Protein 7BIF (pdb70)

B-factor: mean 13.3, std 7.17, range [4.65, 50.12]

Sequence (1144 aa):
DKTVKLWNRNGQLLQTLTGHSSSVTGVVAFSPDGQTIASASDDKTVKLWNNRNGQLLQTLTGHSSSVTGVAFSPDGQTIASASDDKTVKLWNRNGQLLQTLTGHSSSVTGVAFSPDGQTIASASDDKKTVKLWNRNGQLLQTLTTGHSSSVTGVAFSPDGQTIASASDDKTVKLWNRNGQLLQTLTGHSSSVTGVAFSPDGQTIASASDDKKTVKLWNRNGQLLQTLTTGHSSSSVTGVAFSPDGQTIASASDDKTVKLWNRNGQLLQTLTGHSSSVTGVAFSPDGQTIASASDKTVKLWNRNGQLLQQTLTTGHSSSSVTGVAFSPDGQTIASASDDKTVKLWNRNGQQLLQTLTTGHSSSSVTGVAFSPDGQTIASASDDKTVKLWNRNGQLLQTLTGHSSSVTGVAFSPDGQTIASASDDKTVKLWNRNGQLLQTLTGHSSSVTGVAFSPDGQTIASASDDKTVKLWNNRNGQLLQQTLTGHSSSVTGVAFSPDGQTIASASDDKTVKLWNRNGQLLQTLTGHSSSVTGVAFSPDGQTIASASDDKTVKLWNRNGQLLQTLTGHSSSVTGVAFSSPDGQTIASASDKTVKLWNRNGQLLQQTLTGHSSSVTGVVAFSPDGQTIASASDDKTVKLWNRNGQLLQTLTTGHSSSVTGVAFSPDGQTIASASDDKTVKLWNRNGQLLQTLTGHSSSVTGVAFSPDGQTIASASDDKTVKLWNRNGQLLQTLTTGHSSSVTGVAFSPDGQTIASASDDKTVKLWNRNGQLLQTLTGHSSSVTGVAFSPDGQTIASASDDKTVKLWNRNGQLLQTLTTGHSSSVTGVAFSPDGQTIASASDDKTVKLWNRNGQLLQTLTTGHSSSVTGVAFSPDGQTIASASDKTVKLWNRNGQLLQTLTGHSSSVTGVAFSPDGQTIASASDDKTVKLWNRNNGQLLQTLTGHSSSSVTGVAFSPDGQTIASASDDKTVKLWNRNGQLLQTLTGHSSSSVTGVAFSPDGQTIASASDDKTVKLWNRNNGQLLQTLTGHSSSVTGVAFSPDGQTIASASDDKTVKLWNRNGQLLQTLTGHSSSVTGVAFSPDGQTIASASDDKTVKLWNRNGQLLQTLTGHSSSVTGVAFFSPDGQTIASASDDKTVKLWNRNGQLLQTLTGHSSSVTGVVAFSPDGQTIASAS

Foldseek 3Di:
DQWKWKAFPQQHTQEIAHDGPAFWQEKEAQQVLFWMWIWFQSQWIWIAGPNRYTDDIQHDGPGGWQYWYAFNVRQWIWIFFQSQWIWIAGPVSHTDDTQHDGPGGWHEKDAFNVRAWIWIWFQSQWIWIAGPNNDTDDIAHDGPGGWHEKEAALVRAWIWIFFQSQWIWIAGPNNHTDAIQHDGPGGWQEWEAQNVRAWIWIFFQSQWIWIAGPNNHTDDIQHDGPGGWQYKYAFNVRQWIWIFFQSQWIWIAGPVNHTDDINHDGPGGWHYKYARNVRGMIMITD/DQWKWKAWPLQHTDDIAHDGPAFWQEWEAFQVLFWIWIFFQSQWIWIAGPRNHTDDIAHDGPGGWQEKEYALVRFWIWIFFQSQWIWIAGPRNHTDDIAHDGPGGWHYKYYANVRFWIWIFFQSQWIWIAGPNRHTQEIAHDGPGGWHEKEAANVRQWIWIFFQSQWIWIAGPNRGTQDIQHDGPGGWQYKYAANVRAWIWIWFQSQWIWIAGSNNDTDDIQHDGPGGWQEKEAFNVRQWIWIFFQSQWIWIAGPVNDTNDINHDGPGGWHYKYYGNVRTMIMITD/DQWKWKAWLQFHTDDIAHDGPAFWFEWEAFLVRQWIWIFFQSQWIWIAGPVRHTQDIQHDGPGGWHYKEAFLVQFWIWIFFQSQWIWIAGPNNHTDDIQHDGPGGWQEKYYANVRFWIWIFFQSQWIWIAGPVNHTQDIQHDGPGGWQEWEAANVRQWIWIFFQSQWIWIAGSVNDTDDIQHDGPGGWHYKYAFLVRQWIWIWFQSQWIWIAGPNNHTQDIAHDGPGGWHYWDAQNVRQWIWIFFQSQWIWIAGPNRHTNDIHHDGPGGWNYWYARNVRTMIMITD/DQWKWKAFLQQHTDDIQHDGPAFWFEKEAALVLFWIWIWFQSQWIWIAGPVNHTDDIAHDGPGGWHYKYYANVQFWIWIFFQSQWIWIAGPNRHTQDIAHDGPGGWQEKEAANRRQWMWIFFQSQWIWIAGPNRHTQEIAHDGPGGWQEKYAFNVRQWIWIFFQSQWIWIAGSHNDTQDTQHDGPGGWHYKEAFNVRQWIWIFFQSQWIWIAGPNNHTDDIAHDGPGGWHYKYYFNVRFWIWIWFQSQWIWIAGPNRDTSDIRHDGPGGWNYWYARNVRGMIMITD

Solvent-accessible surface area: 36957 Å² total; per-residue (Å²): 38,92,19,0,22,2,2,39,106,115,22,108,65,82,62,52,1,82,39,7,86,37,46,0,30,9,15,15,22,0,58,96,12,81,10,0,0,0,0,0,54,18,93,14,0,21,2,2,17,56,29,7,33,71,80,56,48,2,35,14,9,75,38,21,0,30,9,14,15,21,4,62,100,1,101,11,0,0,0,0,0,53,20,95,18,1,23,1,0,23,67,74,2,9,12,56,56,49,1,93,42,12,88,42,19,0,30,8,16,15,20,1,60,96,8,96,9,0,0,0,0,0,58,21,97,17,0,21,4,1,34,102,110,17,108,78,97,58,40,1,91,44,10,90,40,22,0,31,10,15,15,19,0,58,95,5,107,10,0,0,0,0,0,55,20,93,17,1,22,4,1,40,76,122,17,45,81,96,60,36,1,105,41,9,89,38,21,0,29,9,15,14,19,0,58,100,4,106,12,0,0,0,0,0,55,27,99,18,1,22,3,1,42,73,88,11,100,81,96,55,53,5,95,49,10,89,38,22,0,29,9,14,16,20,5,63,88,3,106,9,0,0,0,0,0,54,19,92,18,1,22,2,6,34,67,112,21,99,88,79,57,49,1,104,38,10,90,50,36,0,39,9,17,14,21,6,57,101,6,80,29,0,0,0,0,2,28,47,18,0,21,4,2,34,47,106,17,108,76,94,65,43,2,102,37,9,57,2,8,0,30,8,15,14,23,0,57,93,12,116,18,1,0,0,0,0,17,18,50,16,1,21,5,1,34,52,121,14,116,80,92,74,49,2,94,46,10,60,2,1,0,28,9,13,11,20,0,49,77,11,117,12,0,0,0,0,0,15,24,56,20,2,22,3,4,34,71,112,12,113,85,96,77,47,2,107,32,11,37,2,1,0,30,9,16,15,17,0,65,70,15,87,0,0,0,0,0,0,18,22,46,16,1,7,0,3,32,65,105,14,114,56,68,34,14,1,30,41,7,58,1,0,0,29,9,15,12,13,0,51,84,0,60,8,0,0,0,0,0,18,16,31,17,0,23,2,1,50,78,58,2,82,59,86,64,51,1,15,5,2,42,2,1,0,30,8,15,14,19,5,59,98,9,114,28,0,0,0,0,0,30,18,50,18,0,20,4,1,32,84,108,18,85,46,92,64,43,1,102,39,9,60,2,2,0,26,8,13,12,23,6,60,97,18,112,26,0,0,0,0,0,17,22,50,18,1,22,1,3,33,54,96,18,102,84,84,62,49,1,91,43,11,60,4,9,0,42,9,16,13,24,2,65,92,37,48,24,0,0,0,0,2,34,93,18,0,21,7,2,24,46,14,16,100,73,100,70,50,4,97,46,8,88,38,46,0,29,9,15,14,20,0,40,5,10,51,11,0,0,0,0,0,52,18,96,16,1,22,1,5,34,76,111,11,103,85,84,72,52,1,94,46,10,88,39,21,0,29,9,15,15,19,0,36,25,2,53,10,0,0,0,0,0,54,22,94,18,1,22,4,3,36,50,97,14,108,82,100,66,52,2,106,39,10,89,39,21,0,30,9,15,15,18,1,62,64,11,59,14,0,0,0,0,0,54,20,95,20,1,23,4,3,36,59,103,11,110,87,98,68,33,2,92,47,10,89,38,22,0,29,9,15,14,16,4,34,35,1,53,15,0,0,0,0,0,55,24,102,18,2,23,2,2,30,128,113,23,106,82,80,62,47,1,93,42,11,91,39,22,0,30,9,15,15,21,6,49,41,7,28,27,0,0,0,0,0,56,22,95,15,1,20,1,2,43,75,125,18,47,82,84,63,52,1,93,42,9,88,35,22,0,30,10,16,15,22,9,56,116,23,20,16,0,0,0,0,0,53,20,93,15,0,22,4,2,19,45,94,20,106,64,23,41,55,2,103,34,9,90,52,36,0,38,10,15,14,24,0,59,89,11,68,14,0,0,0,0,2,18,48,17,1,20,2,1,37,54,108,17,107,76,94,51,56,2,84,40,9,59,1,11,0,28,9,13,12,20,0,51,78,10,119,13,0,0,0,0,0,15,19,48,17,1,22,4,4,43,74,99,13,92,83,101,79,41,3,60,12,8,54,2,1,0,30,10,15,16,17,0,65,80,15,92,2,0,0,0,0,0,16,19,44,9,0,2,1,0,30,63,115,5,105,28,76,60,12,1,58,45,10,58,1,1,0,30,9,16,13,14,0,52,87,0,75,9,0,0,0,0,0,16,20,50,20,1,22,3,2,33,80,118,20,108,75,78,60,42,1,105,38,9,58,1,2,0,28,8,14,13,18,3,56,105,6,112,13,0,0,0,0,0,15,17,50,15,1,21,2,0,33,82,118,21,109,80,66,64,52,0,98,42,9,62,1,1,0,29,8,14,13,20,3,62,100,5,104,14,0,0,0,0,0,31,22,52,18,0,22,1,2,43,51,119,19,48,84,85,64,50,1,93,41,11,60,2,5,0,31,8,16,12,21,2,65,78,17,85,14,0,0,0,0,0,16,18,48,18,0,19,3,2,30,92,94,21,101,80,84,59,45,1,92,45,9,58,3,12,0,40,9,15,14,20,0,60,96,6,107,16,0,0,0,0,2

Organism: Nostoc punctiforme (strain ATCC 29133 / PCC 73102) (NCBI:txid63737)

InterPro domains:
  IPR001680 WD40 repeat [PF00400] (623-657)
  IPR001680 WD40 repeat [PF00400] (660-698)
  IPR001680 WD40 repeat [PF00400] (701-739)
  IPR001680 WD40 repeat [PF00400] (865-903)
  IPR001680 WD40 repeat [PF00400] (906-944)
  IPR001680 WD40 repeat [PF00400] (947-985)
  IPR001680 WD40 repeat [PF00400] (988-1026)
  IPR001680 WD40 repeat [PF00400] (1029-1067)
  IPR001680 WD40 repeat [PF00400] (1070-1108)
  IPR001680 WD40 repeat [PF00400] (1111-1149)
  IPR001680 WD40 repeat [PF00400] (1152-1190)
  IPR001680 WD40 repeat [PS50082] (625-657)
  IPR001680 WD40 repeat [PS50082] (666-698)
  IPR001680 WD40 repeat [PS50082] (707-739)
  IPR001680 WD40 repeat [PS50082] (748-780)
  IPR001680 WD40 repeat [PS50082] (789-821)
  IPR001680 WD40 repeat [PS50082] (830-862)
  IPR001680 WD40 repeat [PS50082] (871-903)
  IPR001680 WD40 repeat [PS50082] (912-944)
  IPR001680 WD40 repeat [PS50082] (953-985)

Nearest PDB structures (foldseek):
  6r60-assembly2_C  TM=9.470E-01  e=3.849E-29  Nostoc punctiforme
  2ce9-assembly2_C  TM=8.551E-01  e=4.750E-18  Homo sapiens
  2ce9-assembly2_D  TM=9.213E-01  e=2.850E-16  Homo sapiens
  5mwj-assembly1_A  TM=8.885E-01  e=7.928E-17  Homo sapiens
  8j07-assembly1_i4  TM=8.538E-01  e=8.340E-18  Homo sapiens

Secondary structure (DSSP, 8-state):
--EEEEEETTS-EEEEEE--SS-EEEEEE-TTSSEEEEEETTS-EEEEETTS-EEEEE---SS-EEEEEE-TTSSEEEEEETTS-EEEEETTS-EEEEE---SS-EEEEEE-TTSS-EEEEETTSEEEEE-TT--EEEEEE--SS-EEEEEE-TTSS-EEEEETTSEEEEE-TTS-EEEEEE--SS-EEEEEE-TTSS-EEEEETTS-EEEE-TTS-EEEEE---SS-EEEEEE-TTSSEEEEEETTSEEEEEETTS-EEEEEE--SS---EEEE-TTSSEEEEE-/--EEEEEETTS-EEEEEE--SS-EEEEEE-TTS-EEEEEETTS-EEEEETT--EEEEE---SS-EEEEEE-TTS-EEEEEETTSEEEEEETTS-EEEEEE--SS-EEEEEE-TTSSEEEEEETTSEEEEEETTS-EEEEEE--SS-EEEEEE-TTSSEEEEEETTSEEEEEETTS-EEEEEE--SS-EEEEEE-TTSS-EEEEETTSEEEEE-TT--EEEEEE--SS-EEEEEE-TTSSEEEEEETTS-EEEEETT--EEEEE---SS---EEEE-TTSSEEEEE-/---EEEEETTS-EEEEE---SS-EEEEEE-TTSS-EEEEETTSEEEEE-TT--EEEEEE--SS-EEEEEE-TTSSEEEEEETTS-EEEEETT--EEEEE---SS-EEEEEE-TTSSEEEEEETTSEEEEEETTS-EEEEEE--SS-EEEEEE-TTSS-EEEEETTSEEEEE-TTS-EEEEEE--SS-EEEEEE-TTSS-EEEEETTSEEEEE-TT--EEEEEE--SS-EEEEEE-TTSSEEEEEETTS-EEEEETTS-EEEEE---SS---EEEE-TTSSEEEEE-/---EEEE-TTS-EEEEE---SS-EEEEEE-TTS-EEEEEETTS-EEEEETT--EEEEE---SS-EEEEEE-TTSSEEEEEETTS-EEEEETT--EEEEE---SS-EEEEEE-TTSSEEEEEETTSEEEEEETTS-EEEEEE--SS-EEEEEE-TTSS-EEEEETTSEEEEE-TT--EEEEEE--SS-EEEEEE-TTSSEEEEEETTSEEEEEETTS-EEEEEE--SS-EEEEEE-TTSSEEEEEETTS-EEEEETTS-EEEEE---SS---EEEE-TTSS-EEEE-

Radius of gyration: 30.75 Å; Cα contacts (8 Å, |Δi|>4): 4287; chains: 4; bounding box: 76×76×88 Å

Structure (mmCIF, N/CA/C/O backbone):
data_7BIF
#
_entry.id   7BIF
#
_cell.length_a   63.853
_cell.length_b   72.886
_cell.length_c   93.545
_cell.angle_alpha   90.000
_cell.angle_beta   96.002
_cell.angle_gamma   90.000
#
_symmetry.space_group_name_H-M   'P 1 21 1'
#
loop_
_entity.id
_entity.type
_entity.pdbx_description
1 polymer v22WRAP-T
2 water water
#
loop_
_atom_site.group_PDB
_atom_site.id
_atom_site.type_symbol
_atom_site.label_atom_id
_atom_site.label_alt_id
_atom_site.label_comp_id
_atom_site.label_asym_id
_atom_site.label_entity_id
_atom_site.label_seq_id
_atom_site.pdbx_PDB_ins_code
_atom_site.Cartn_x
_atom_site.Cartn_y
_atom_site.Cartn_z
_atom_site.occupancy
_atom_site.B_iso_or_equiv
_atom_site.auth_seq_id
_atom_site.auth_comp_id
_atom_site.auth_asym_id
_atom_site.auth_atom_id
_atom_site.pdbx_PDB_model_num
ATOM 1 N N . ASP A 1 2 ? 76.33563 -18.79866 -0.32921 1.000 9.77098 0 ASP A N 1
ATOM 2 C CA . ASP A 1 2 ? 76.61373 -19.46879 -1.62094 1.000 10.58458 0 ASP A CA 1
ATOM 3 C C . ASP A 1 2 ? 77.23900 -18.49894 -2.64737 1.000 8.78817 0 ASP A C 1
ATOM 4 O O . ASP A 1 2 ? 77.51470 -18.85401 -3.80024 1.000 11.37691 0 ASP A O 1
ATOM 9 N N . LYS A 1 3 ? 77.46579 -17.28286 -2.17393 1.000 10.48372 1 LYS A N 1
ATOM 10 C CA . LYS A 1 3 ? 78.17380 -16.21782 -2.84434 1.000 9.77975 1 LYS A CA 1
ATOM 11 C C . LYS A 1 3 ? 77.28104 -15.51111 -3.84428 1.000 8.81532 1 LYS A C 1
ATOM 12 O O . LYS A 1 3 ? 77.79634 -14.72112 -4.62620 1.000 9.41090 1 LYS A O 1
ATOM 18 N N . THR A 1 4 ? 75.97157 -15.76223 -3.84766 1.000 7.47833 2 THR A N 1
ATOM 19 C CA . THR A 1 4 ? 75.08246 -15.07793 -4.78092 1.000 9.72131 2 THR A CA 1
ATOM 20 C C . THR A 1 4 ? 74.07689 -14.19532 -4.05889 1.000 7.92235 2 THR A C 1
ATOM 21 O O . THR A 1 4 ? 73.81090 -14.35261 -2.86102 1.000 7.76050 2 THR A O 1
ATOM 25 N N . VAL A 1 5 ? 73.54881 -13.23477 -4.81268 1.000 7.46911 3 VAL A N 1
ATOM 26 C CA . VAL A 1 5 ? 72.29463 -12.56949 -4.49613 1.000 7.16735 3 VAL A CA 1
ATOM 27 C C . VAL A 1 5 ? 71.25971 -13.11829 -5.46059 1.000 7.18358 3 VAL A C 1
ATOM 28 O O . VAL A 1 5 ? 71.54814 -13.30866 -6.64959 1.000 8.93388 3 VAL A O 1
ATOM 32 N N . LYS A 1 6 ? 70.07830 -13.41632 -4.95429 1.000 6.44815 4 LYS A N 1
ATOM 33 C CA . LYS A 1 6 ? 68.97408 -13.80611 -5.82048 1.000 6.19654 4 LYS A CA 1
ATOM 34 C C . LYS A 1 6 ? 67.84552 -12.78524 -5.73042 1.000 7.22751 4 LYS A C 1
ATOM 35 O O . LYS A 1 6 ? 67.61458 -12.18208 -4.67548 1.000 8.68233 4 LYS A O 1
ATOM 41 N N . LEU A 1 7 ? 67.19083 -12.55593 -6.86564 1.000 8.79371 5 LEU A N 1
ATOM 42 C CA . LEU A 1 7 ? 66.04991 -11.65554 -6.98106 1.000 7.60726 5 LEU A CA 1
ATOM 43 C C . LEU A 1 7 ? 64.82042 -12.49454 -7.29814 1.000 8.89215 5 LEU A C 1
ATOM 44 O O . LEU A 1 7 ? 64.87445 -13.36826 -8.17552 1.000 9.18730 5 LEU A O 1
ATOM 49 N N . TRP A 1 8 ? 63.72404 -12.23012 -6.58897 1.000 7.89983 6 TRP A N 1
ATOM 50 C CA . TRP A 1 8 ? 62.53567 -13.06897 -6.64406 1.000 8.14655 6 TRP A CA 1
ATOM 51 C C . TRP A 1 8 ? 61.29748 -12.19624 -6.74105 1.000 9.68105 6 TRP A C 1
ATOM 52 O O . TRP A 1 8 ? 61.29877 -11.03657 -6.33205 1.000 10.69453 6 TRP A O 1
ATOM 63 N N . ASN A 1 9 ? 60.21999 -12.77714 -7.25745 1.000 10.66423 7 ASN A N 1
ATOM 64 C CA . ASN A 1 9 ? 58.93114 -12.10729 -7.13410 1.000 13.01474 7 ASN A CA 1
ATOM 65 C C . ASN A 1 9 ? 58.18335 -12.61657 -5.90437 1.000 14.32910 7 ASN A C 1
ATOM 66 O O . ASN A 1 9 ? 58.57103 -13.59874 -5.27014 1.000 11.63343 7 ASN A O 1
ATOM 71 N N . ARG A 1 10 ? 57.08367 -11.93543 -5.57747 1.000 14.85753 8 ARG A N 1
ATOM 72 C CA . ARG A 1 10 ? 56.30802 -12.24879 -4.38208 1.000 16.23567 8 ARG A CA 1
ATOM 73 C C . ARG A 1 10 ? 55.62653 -13.60691 -4.44831 1.000 18.49100 8 ARG A C 1
ATOM 74 O O . ARG A 1 10 ? 55.16860 -14.09085 -3.40924 1.000 17.03032 8 ARG A O 1
ATOM 82 N N . ASN A 1 11 ? 55.53424 -14.22110 -5.62567 1.000 17.42328 9 ASN A N 1
ATOM 83 C CA . ASN A 1 11 ? 54.96232 -15.55492 -5.77606 1.000 20.64899 9 ASN A CA 1
ATOM 84 C C . ASN A 1 11 ? 55.97091 -16.67210 -5.56387 1.000 26.72626 9 ASN A C 1
ATOM 85 O O . ASN A 1 11 ? 55.59633 -17.84637 -5.64332 1.000 28.99559 9 ASN A O 1
ATOM 90 N N . GLY A 1 12 ? 57.23283 -16.35042 -5.30689 1.000 17.31779 10 GLY A N 1
ATOM 91 C CA . GLY A 1 12 ? 58.23839 -17.36835 -5.10648 1.000 20.23115 10 GLY A CA 1
ATOM 92 C C . GLY A 1 12 ? 59.09322 -17.66607 -6.31293 1.000 13.95007 10 GLY A C 1
ATOM 93 O O . GLY A 1 12 ? 59.98380 -18.52100 -6.22784 1.000 14.07977 10 GLY A O 1
ATOM 94 N N . GLN A 1 13 ? 58.86705 -16.97586 -7.42391 1.000 16.01074 11 GLN A N 1
ATOM 95 C CA . GLN A 1 13 ? 59.60513 -17.24557 -8.64562 1.000 14.52188 11 GLN A CA 1
ATOM 96 C C . GLN A 1 13 ? 60.93967 -16.52045 -8.63383 1.000 13.26749 11 GLN A C 1
ATOM 97 O O . GLN A 1 13 ? 61.00136 -15.30270 -8.42088 1.000 13.86153 11 GLN A O 1
ATOM 103 N N . LEU A 1 14 ? 61.99695 -17.26459 -8.89280 1.000 11.78785 12 LEU A N 1
ATOM 104 C CA . LEU A 1 14 ? 63.32114 -16.68792 -9.03595 1.000 13.25576 12 LEU A CA 1
ATOM 105 C C . LEU A 1 14 ? 63.40560 -15.93040 -10.35383 1.000 12.85740 12 LEU A C 1
ATOM 106 O O . LEU A 1 14 ? 63.05498 -16.45836 -11.41509 1.000 15.41441 12 LEU A O 1
ATOM 111 N N . LEU A 1 15 ? 63.87898 -14.69453 -10.28645 1.000 9.93419 13 LEU A N 1
ATOM 112 C CA . LEU A 1 15 ? 64.02607 -13.83269 -11.45572 1.000 11.01179 13 LEU A CA 1
ATOM 113 C C . LEU A 1 15 ? 65.46263 -13.73146 -11.93401 1.000 13.03584 13 LEU A C 1
ATOM 114 O O . LEU A 1 15 ? 65.71124 -13.75547 -13.14410 1.000 13.05514 13 LEU A O 1
ATOM 119 N N . GLN A 1 16 ? 66.42191 -13.59029 -11.02028 1.000 10.18982 14 GLN A N 1
ATOM 120 C CA . GLN A 1 16 ? 67.81670 -13.42851 -11.40054 1.000 8.76598 14 GLN A CA 1
ATOM 121 C C . GLN A 1 16 ? 68.70522 -13.98187 -10.29613 1.000 10.77405 14 GLN A C 1
ATOM 122 O O . GLN A 1 16 ? 68.33747 -13.97711 -9.11798 1.000 11.13503 14 GLN A O 1
ATOM 128 N N . THR A 1 17 ? 69.89600 -14.42669 -10.68654 1.000 9.48998 15 THR A N 1
ATOM 129 C CA . THR A 1 17 ? 70.96036 -14.78352 -9.75461 1.000 8.83685 15 THR A CA 1
ATOM 130 C C . THR A 1 17 ? 72.15775 -13.90995 -10.09300 1.000 11.25995 15 THR A C 1
ATOM 131 O O . THR A 1 17 ? 72.60529 -13.89583 -11.24698 1.000 13.70892 15 THR A O 1
ATOM 135 N N . LEU A 1 18 ? 72.66235 -13.17668 -9.10063 1.000 9.03990 16 LEU A N 1
ATOM 136 C CA . LEU A 1 18 ? 73.76021 -12.22804 -9.27288 1.000 8.26579 16 LEU A CA 1
ATOM 137 C C . LEU A 1 18 ? 75.02217 -12.93020 -8.80755 1.000 9.95996 16 LEU A C 1
ATOM 138 O O . LEU A 1 18 ? 75.18393 -13.18990 -7.60537 1.000 9.73730 16 LEU A O 1
ATOM 143 N N . THR A 1 19 ? 75.90965 -13.23217 -9.75355 1.000 9.45031 17 THR A N 1
ATOM 144 C CA . THR A 1 19 ? 77.10977 -14.01064 -9.49563 1.000 9.59306 17 THR A CA 1
ATOM 145 C C . THR A 1 19 ? 78.34178 -13.14848 -9.72022 1.000 8.77098 17 THR A C 1
ATOM 146 O O . THR A 1 19 ? 78.41330 -12.39131 -10.69227 1.000 12.38408 17 THR A O 1
ATOM 150 N N . GLY A 1 20 ? 79.29886 -13.25518 -8.80931 1.000 9.45200 18 GLY A N 1
ATOM 151 C CA . GLY A 1 20 ? 80.53615 -12.50653 -8.94487 1.000 9.97312 18 GLY A CA 1
ATOM 152 C C . GLY A 1 20 ? 81.31397 -12.31380 -7.65439 1.000 9.50454 18 GLY A C 1
ATOM 153 O O . GLY A 1 20 ? 82.54206 -12.20786 -7.69254 1.000 10.81409 18 GLY A O 1
ATOM 154 N N . HIS A 1 21 ? 80.63664 -12.24840 -6.50674 1.000 8.06714 19 HIS A N 1
ATOM 155 C CA . HIS A 1 21 ? 81.35755 -12.21482 -5.24056 1.000 9.38960 19 HIS A CA 1
ATOM 156 C C . HIS A 1 21 ? 82.20451 -13.47845 -5.09378 1.000 8.48414 19 HIS A C 1
ATOM 157 O O . HIS A 1 21 ? 81.82885 -14.56756 -5.54664 1.000 10.43328 19 HIS A O 1
ATOM 164 N N . SER A 1 22 ? 83.35942 -13.32890 -4.45471 1.000 9.39009 20 SER A N 1
ATOM 165 C CA . SER A 1 22 ? 84.26835 -14.45508 -4.27637 1.000 9.86667 20 SER A CA 1
ATOM 166 C C . SER A 1 22 ? 84.20484 -15.04374 -2.87356 1.000 13.34406 20 SER A C 1
ATOM 167 O O . SER A 1 22 ? 84.98142 -15.94346 -2.55520 1.000 13.02855 20 SER A O 1
ATOM 170 N N . SER A 1 23 ? 83.31431 -14.55051 -2.02079 1.000 9.44069 21 SER A N 1
ATOM 171 C CA . SER A 1 23 ? 83.04514 -15.17291 -0.73272 1.000 9.96622 21 SER A CA 1
ATOM 172 C C . SER A 1 23 ? 81.58625 -14.90045 -0.40176 1.000 7.77191 21 SER A C 1
ATOM 173 O O . SER A 1 23 ? 80.84340 -14.32648 -1.20959 1.000 8.81251 21 SER A O 1
ATOM 176 N N . SER A 1 24 ? 81.19461 -15.26965 0.81039 1.000 8.56714 22 SER A N 1
ATOM 177 C CA . SER A 1 24 ? 79.80911 -15.12981 1.24027 1.000 7.44070 22 SER A CA 1
ATOM 178 C C . SER A 1 24 ? 79.30491 -13.70886 1.05915 1.000 7.43713 22 SER A C 1
ATOM 179 O O . SER A 1 24 ? 80.03197 -12.73603 1.28978 1.000 7.44425 22 SER A O 1
ATOM 182 N N . VAL A 1 25 ? 78.03262 -13.59593 0.70836 1.000 7.54086 23 VAL A N 1
ATOM 183 C CA . VAL A 1 25 ? 77.34340 -12.31204 0.64926 1.000 7.55913 23 VAL A CA 1
ATOM 184 C C . VAL A 1 25 ? 76.60796 -12.15551 1.96736 1.000 7.24525 23 VAL A C 1
ATOM 185 O O . VAL A 1 25 ? 75.91636 -13.08029 2.39547 1.000 8.25192 23 VAL A O 1
ATOM 189 N N . THR A 1 26 ? 76.77634 -11.00663 2.62174 1.000 6.57834 24 THR A N 1
ATOM 190 C CA . THR A 1 26 ? 76.31989 -10.79179 3.99155 1.000 6.07054 24 THR A CA 1
ATOM 191 C C . THR A 1 26 ? 75.12970 -9.85232 4.10313 1.000 8.17878 24 THR A C 1
ATOM 192 O O . THR A 1 26 ? 74.55107 -9.73288 5.19212 1.000 8.03937 24 THR A O 1
ATOM 196 N N . GLY A 1 27 ? 74.77661 -9.15511 3.03751 1.000 7.32632 25 GLY A N 1
ATOM 197 C CA . GLY A 1 27 ? 73.71520 -8.17543 3.10732 1.000 6.79744 25 GLY A CA 1
ATOM 198 C C . GLY A 1 27 ? 73.40445 -7.65409 1.72418 1.000 7.16445 25 GLY A C 1
ATOM 199 O O . GLY A 1 27 ? 74.23094 -7.73207 0.80910 1.000 7.23350 25 GLY A O 1
ATOM 200 N N . VAL A 1 28 ? 72.20164 -7.10093 1.58735 1.000 7.44071 26 VAL A N 1
ATOM 201 C CA A VAL A 1 28 ? 71.72277 -6.60005 0.30386 0.815 7.35112 26 VAL A CA 1
ATOM 202 C CA B VAL A 1 28 ? 71.70765 -6.60886 0.30187 0.185 7.41473 26 VAL A CA 1
ATOM 203 C C . VAL A 1 28 ? 70.80255 -5.41050 0.55181 1.000 8.50082 26 VAL A C 1
ATOM 204 O O . VAL A 1 28 ? 70.13394 -5.32740 1.58386 1.000 8.91864 26 VAL A O 1
ATOM 211 N N . ALA A 1 29 ? 70.77662 -4.47511 -0.40912 1.000 7.60795 27 ALA A N 1
ATOM 212 C CA . ALA A 1 29 ? 69.88403 -3.31963 -0.33889 1.000 8.54798 27 ALA A CA 1
ATOM 213 C C . ALA A 1 29 ? 69.50911 -2.88473 -1.74798 1.000 7.89617 27 ALA A C 1
ATOM 214 O O . ALA A 1 29 ? 70.29462 -3.03744 -2.68502 1.000 8.74836 27 ALA A O 1
ATOM 216 N N . PHE A 1 30 ? 68.32621 -2.29766 -1.88692 1.000 9.92787 28 PHE A N 1
ATOM 217 C CA . PHE A 1 30 ? 67.89097 -1.73731 -3.16222 1.000 9.28660 28 PHE A CA 1
ATOM 218 C C . PHE A 1 30 ? 68.06900 -0.23132 -3.14147 1.000 8.86629 28 PHE A C 1
ATOM 219 O O . PHE A 1 30 ? 67.80712 0.41907 -2.12563 1.000 10.03011 28 PHE A O 1
ATOM 227 N N . SER A 1 31 ? 68.46806 0.32260 -4.28601 1.000 9.25436 29 SER A N 1
ATOM 228 C CA . SER A 1 31 ? 68.49252 1.76230 -4.44559 1.000 9.82718 29 SER A CA 1
ATOM 229 C C . SER A 1 31 ? 67.05612 2.29010 -4.46784 1.000 9.51538 29 SER A C 1
ATOM 230 O O . SER A 1 31 ? 66.12322 1.56047 -4.80850 1.000 8.96740 29 SER A O 1
ATOM 233 N N . PRO A 1 32 ? 66.84352 3.54901 -4.08697 1.000 12.08845 30 PRO A N 1
ATOM 234 C CA . PRO A 1 32 ? 65.46317 4.05318 -4.00418 1.000 13.39258 30 PRO A CA 1
ATOM 235 C C . PRO A 1 32 ? 64.75346 4.13832 -5.34086 1.000 9.60373 30 PRO A C 1
ATOM 236 O O . PRO A 1 32 ? 63.51504 4.10404 -5.34781 1.000 13.02366 30 PRO A O 1
ATOM 240 N N . ASP A 1 33 ? 65.47297 4.20575 -6.45633 1.000 11.29322 31 ASP A N 1
ATOM 241 C CA . ASP A 1 33 ? 64.80633 4.13059 -7.75253 1.000 12.89867 31 ASP A CA 1
ATOM 242 C C . ASP A 1 33 ? 64.54837 2.69775 -8.20231 1.000 13.07628 31 ASP A C 1
ATOM 243 O O . ASP A 1 33 ? 63.98377 2.48808 -9.28234 1.000 14.79327 31 ASP A O 1
ATOM 248 N N . GLY A 1 34 ? 64.94826 1.71019 -7.40248 1.000 10.48358 32 GLY A N 1
ATOM 249 C CA . GLY A 1 34 ? 64.67258 0.31803 -7.69009 1.000 15.52667 32 GLY A CA 1
ATOM 250 C C . GLY A 1 34 ? 65.52842 -0.32178 -8.76688 1.000 11.53284 32 GLY A C 1
ATOM 251 O O . GLY A 1 34 ? 65.35666 -1.51793 -9.03686 1.000 17.08359 32 GLY A O 1
ATOM 252 N N . GLN A 1 35 ? 66.45436 0.40991 -9.37382 1.000 13.33984 33 GLN A N 1
ATOM 253 C CA . GLN A 1 35 ? 67.17948 -0.13343 -10.51276 1.000 15.42776 33 GLN A CA 1
ATOM 254 C C . GLN A 1 35 ? 68.52503 -0.73547 -10.14691 1.000 13.08606 33 GLN A C 1
ATOM 255 O O . GLN A 1 35 ? 69.08095 -1.49508 -10.94579 1.000 14.17757 33 GLN A O 1
ATOM 261 N N . THR A 1 36 ? 69.05168 -0.43525 -8.96556 1.000 10.63460 34 THR A N 1
ATOM 262 C CA . THR A 1 36 ? 70.37152 -0.89527 -8.56332 1.000 10.40217 34 THR A CA 1
ATOM 263 C C . THR A 1 36 ? 70.26291 -1.65147 -7.24879 1.000 9.13171 34 THR A C 1
ATOM 264 O O . THR A 1 36 ? 69.47778 -1.28554 -6.36465 1.000 11.13369 34 THR A O 1
ATOM 268 N N . ILE A 1 37 ? 71.03258 -2.72413 -7.14019 1.000 11.03770 35 ILE A N 1
ATOM 269 C CA . ILE A 1 37 ? 71.11558 -3.52790 -5.93058 1.000 8.91647 35 ILE A CA 1
ATOM 270 C C . ILE A 1 37 ? 72.54937 -3.43164 -5.43483 1.000 9.30514 35 ILE A C 1
ATOM 271 O O . ILE A 1 37 ? 73.49481 -3.56219 -6.22366 1.000 10.24936 35 ILE A O 1
ATOM 276 N N . ALA A 1 38 ? 72.71943 -3.18425 -4.14444 1.000 6.87008 36 ALA A N 1
ATOM 277 C CA . ALA A 1 38 ? 74.03118 -3.24651 -3.51513 1.000 7.59143 36 ALA A CA 1
ATOM 278 C C . ALA A 1 38 ? 74.12319 -4.48508 -2.64170 1.000 6.42254 36 ALA A C 1
ATOM 279 O O . ALA A 1 38 ? 73.17061 -4.82153 -1.94009 1.000 7.45399 36 ALA A O 1
ATOM 281 N N . SER A 1 39 ? 75.27498 -5.15249 -2.69233 1.000 6.19668 37 SER A N 1
ATOM 282 C CA . SER A 1 39 ? 75.53776 -6.33529 -1.88751 1.000 6.73820 37 SER A CA 1
ATOM 283 C C . SER A 1 39 ? 76.85245 -6.15983 -1.14248 1.000 5.78949 37 SER A C 1
ATOM 284 O O . SER A 1 39 ? 77.78213 -5.53967 -1.64948 1.000 7.65263 37 SER A O 1
ATOM 287 N N . ALA A 1 40 ? 76.91063 -6.67309 0.08111 1.000 6.49635 38 ALA A N 1
ATOM 288 C CA . ALA A 1 40 ? 78.10452 -6.67472 0.91222 1.000 5.83793 38 ALA A CA 1
ATOM 289 C C . ALA A 1 40 ? 78.64138 -8.09278 0.99299 1.000 5.44239 38 ALA A C 1
ATOM 290 O O . ALA A 1 40 ? 77.86348 -9.04947 0.99333 1.000 6.71209 38 ALA A O 1
ATOM 292 N N . SER A 1 41 ? 79.96673 -8.22886 1.08557 1.000 6.34105 39 SER A N 1
ATOM 293 C CA . SER A 1 41 ? 80.54488 -9.56440 1.05303 1.000 7.31943 39 SER A CA 1
ATOM 294 C C . SER A 1 41 ? 81.77480 -9.69811 1.94081 1.000 7.79911 39 SER A C 1
ATOM 295 O O . SER A 1 41 ? 82.53362 -8.74420 2.16579 1.000 6.95016 39 SER A O 1
ATOM 298 N N . ASP A 1 42 ? 81.98026 -10.92925 2.40219 1.000 7.28818 40 ASP A N 1
ATOM 299 C CA . ASP A 1 42 ? 83.23734 -11.25898 3.05447 1.000 9.06437 40 ASP A CA 1
ATOM 300 C C . ASP A 1 42 ? 84.44156 -11.11272 2.12277 1.000 9.27578 40 ASP A C 1
ATOM 301 O O . ASP A 1 42 ? 85.57687 -11.11339 2.62340 1.000 11.95884 40 ASP A O 1
ATOM 306 N N . ASP A 1 43 ? 84.24748 -10.94677 0.80478 1.000 7.37134 41 ASP A N 1
ATOM 307 C CA . ASP A 1 43 ? 85.41436 -10.71931 -0.05153 1.000 7.69387 41 ASP A CA 1
ATOM 308 C C . ASP A 1 43 ? 85.92096 -9.28926 0.06923 1.000 8.74004 41 ASP A C 1
ATOM 309 O O . ASP A 1 43 ? 86.78927 -8.88837 -0.72677 1.000 9.41043 41 ASP A O 1
ATOM 314 N N . LYS A 1 44 ? 85.37173 -8.51443 1.00381 1.000 8.99166 42 LYS A N 1
ATOM 315 C CA . LYS A 1 44 ? 85.78943 -7.16335 1.35783 1.000 9.28853 42 LYS A CA 1
ATOM 316 C C . LYS A 1 44 ? 85.22881 -6.11975 0.41007 1.000 8.04853 42 LYS A C 1
ATOM 317 O O . LYS A 1 44 ? 85.66386 -4.96302 0.47799 1.000 9.51168 42 LYS A O 1
ATOM 323 N N . THR A 1 45 ? 84.27544 -6.47348 -0.45203 1.000 7.43137 43 THR A N 1
ATOM 324 C CA . THR A 1 45 ? 83.73065 -5.51197 -1.40906 1.000 9.23540 43 THR A CA 1
ATOM 325 C C . THR A 1 45 ? 82.24172 -5.29866 -1.19842 1.000 10.73167 43 THR A C 1
ATOM 326 O O . THR A 1 45 ? 81.53752 -6.13522 -0.63536 1.000 9.24477 43 THR A O 1
ATOM 330 N N . VAL A 1 46 ? 81.78351 -4.13593 -1.65008 1.000 8.54201 44 VAL A N 1
ATOM 331 C CA . VAL A 1 46 ? 80.39546 -3.91898 -2.02583 1.000 7.69773 44 VAL A CA 1
ATOM 332 C C . VAL A 1 46 ? 80.32924 -4.02589 -3.53981 1.000 7.95284 44 VAL A C 1
ATOM 333 O O . VAL A 1 46 ? 81.17619 -3.45846 -4.24304 1.000 8.75704 44 VAL A O 1
ATOM 337 N N . LYS A 1 47 ? 79.35586 -4.76591 -4.05374 1.000 6.60245 45 LYS A N 1
ATOM 338 C CA . LYS A 1 47 ? 79.09452 -4.76710 -5.48658 1.000 5.31007 45 LYS A CA 1
ATOM 339 C C . LYS A 1 47 ? 77.76515 -4.09190 -5.78154 1.000 8.28959 45 LYS A C 1
ATOM 340 O O . LYS A 1 47 ? 76.80247 -4.19409 -5.00831 1.000 7.86167 45 LYS A O 1
ATOM 346 N N . LEU A 1 48 ? 77.72869 -3.37330 -6.89842 1.000 7.92136 46 LEU A N 1
ATOM 347 C CA . LEU A 1 48 ? 76.51323 -2.73235 -7.37387 1.000 7.26735 46 LEU A CA 1
ATOM 348 C C . LEU A 1 48 ? 76.06479 -3.45522 -8.62988 1.000 8.55938 46 LEU A C 1
ATOM 349 O O . LEU A 1 48 ? 76.87839 -3.68376 -9.53998 1.000 9.35084 46 LEU A O 1
ATOM 354 N N . TRP A 1 49 ? 74.78484 -3.81922 -8.66883 1.000 8.47918 47 TRP A N 1
ATOM 355 C CA . TRP A 1 49 ? 74.21861 -4.61115 -9.74378 1.000 9.93556 47 TRP A CA 1
ATOM 356 C C . TRP A 1 49 ? 72.97407 -3.91797 -10.24875 1.000 10.74851 47 TRP A C 1
ATOM 357 O O . TRP A 1 49 ? 72.33137 -3.16398 -9.52355 1.000 10.02815 47 TRP A O 1
ATOM 368 N N . ASN A 1 50 ? 72.62816 -4.18221 -11.49476 1.000 12.52134 48 ASN A N 1
ATOM 369 C CA A ASN A 1 50 ? 71.34765 -3.71347 -11.99570 0.485 12.46065 48 ASN A CA 1
ATOM 370 C CA B ASN A 1 50 ? 71.37185 -3.72751 -12.05804 0.515 12.44656 48 ASN A CA 1
ATOM 371 C C . ASN A 1 50 ? 70.31161 -4.81864 -11.87065 1.000 12.30728 48 ASN A C 1
ATOM 372 O O . ASN A 1 50 ? 70.63303 -6.00096 -11.67936 1.000 16.61078 48 ASN A O 1
ATOM 381 N N . ARG A 1 51 ? 69.04194 -4.42675 -11.94697 1.000 14.90292 49 ARG A N 1
ATOM 382 C CA . ARG A 1 51 ? 68.00498 -5.42509 -11.72299 1.000 14.60421 49 ARG A CA 1
ATOM 383 C C . ARG A 1 51 ? 67.89593 -6.45373 -12.84357 1.000 16.32705 49 ARG A C 1
ATOM 384 O O . ARG A 1 51 ? 67.20180 -7.46023 -12.66567 1.000 18.91718 49 ARG A O 1
ATOM 388 N N . ASN A 1 52 ? 68.57617 -6.24988 -13.97154 1.000 11.04395 50 ASN A N 1
ATOM 389 C CA . ASN A 1 52 ? 68.55814 -7.23081 -15.05126 1.000 13.27745 50 ASN A CA 1
ATOM 390 C C . ASN A 1 52 ? 69.56007 -8.34998 -14.83195 1.000 13.50686 50 ASN A C 1
ATOM 391 O O . ASN A 1 52 ? 69.72036 -9.21059 -15.70450 1.000 16.36292 50 ASN A O 1
ATOM 396 N N . GLY A 1 53 ? 70.24191 -8.35230 -13.69457 1.000 13.70233 51 GLY A N 1
ATOM 397 C CA . GLY A 1 53 ? 71.03926 -9.47977 -13.28541 1.000 17.95546 51 GLY A CA 1
ATOM 398 C C . GLY A 1 53 ? 72.53264 -9.33233 -13.44367 1.000 14.12893 51 GLY A C 1
ATOM 399 O O . GLY A 1 53 ? 73.25229 -10.31237 -13.22337 1.000 15.16921 51 GLY A O 1
ATOM 400 N N . GLN A 1 54 ? 73.02830 -8.15271 -13.79465 1.000 11.50812 52 GLN A N 1
ATOM 401 C CA . GLN A 1 54 ? 74.42786 -7.99931 -14.16093 1.000 11.60295 52 GLN A CA 1
ATOM 402 C C . GLN A 1 54 ? 75.15945 -6.99479 -13.27499 1.000 11.71112 52 GLN A C 1
ATOM 403 O O . GLN A 1 54 ? 74.57855 -6.01371 -12.79272 1.000 11.83744 52 GLN A O 1
ATOM 409 N N . LEU A 1 55 ? 76.44846 -7.26713 -13.07016 1.000 10.45406 53 LEU A N 1
ATOM 410 C CA . LEU A 1 55 ? 77.31504 -6.42669 -12.25684 1.000 10.40826 53 LEU A CA 1
ATOM 411 C C . LEU A 1 55 ? 77.60198 -5.10121 -12.94736 1.000 12.38167 53 LEU A C 1
ATOM 412 O O . LEU A 1 55 ? 77.90928 -5.05680 -14.14289 1.000 14.48265 53 LEU A O 1
ATOM 417 N N . LEU A 1 56 ? 77.53366 -4.01592 -12.17707 1.000 11.01559 54 LEU A N 1
ATOM 418 C CA . LEU A 1 56 ? 77.88355 -2.67827 -12.64687 1.000 11.32263 54 LEU A CA 1
ATOM 419 C C . LEU A 1 56 ? 79.23997 -2.21172 -12.13679 1.000 13.92720 54 LEU A C 1
ATOM 420 O O . LEU A 1 56 ? 80.03628 -1.66359 -12.90437 1.000 16.93460 54 LEU A O 1
ATOM 425 N N . GLN A 1 57 ? 79.51944 -2.38884 -10.84691 1.000 12.45391 55 GLN A N 1
ATOM 426 C CA . GLN A 1 57 ? 80.70718 -1.82055 -10.22920 1.000 12.30853 55 GLN A CA 1
ATOM 427 C C . GLN A 1 57 ? 81.08162 -2.64327 -9.01184 1.000 10.74461 55 GLN A C 1
ATOM 428 O O . GLN A 1 57 ? 80.21050 -3.19362 -8.33629 1.000 10.27924 55 GLN A O 1
ATOM 434 N N . THR A 1 58 ? 82.37126 -2.64086 -8.68143 1.000 11.29662 56 THR A N 1
ATOM 435 C CA . THR A 1 58 ? 82.86466 -3.23932 -7.44526 1.000 9.92306 56 THR A CA 1
ATOM 436 C C . THR A 1 58 ? 83.57901 -2.17756 -6.62611 1.000 13.19579 56 THR A C 1
ATOM 437 O O . THR A 1 58 ? 84.55509 -1.57930 -7.09386 1.000 15.44621 56 THR A O 1
ATOM 441 N N . LEU A 1 59 ? 83.12057 -1.96864 -5.39543 1.000 10.04454 57 LEU A N 1
ATOM 442 C CA . LEU A 1 59 ? 83.65566 -0.92748 -4.51481 1.000 10.81893 57 LEU A CA 1
ATOM 443 C C . LEU A 1 59 ? 84.63525 -1.59243 -3.56302 1.000 10.52409 57 LEU A C 1
ATOM 444 O O . LEU A 1 59 ? 84.24103 -2.18791 -2.55111 1.000 9.96858 57 LEU A O 1
ATOM 449 N N . THR A 1 60 ? 85.91277 -1.52059 -3.90763 1.000 9.11272 58 THR A N 1
ATOM 450 C CA . THR A 1 60 ? 86.96558 -2.02873 -3.04631 1.000 9.61515 58 THR A CA 1
ATOM 451 C C . THR A 1 60 ? 87.44218 -0.93179 -2.10347 1.000 9.34064 58 THR A C 1
ATOM 452 O O . THR A 1 60 ? 87.34221 0.26209 -2.40422 1.000 9.50660 58 THR A O 1
ATOM 456 N N . GLY A 1 61 ? 87.95327 -1.34489 -0.95255 1.000 8.92757 59 GLY A N 1
ATOM 457 C CA . GLY A 1 61 ? 88.53972 -0.39947 -0.02442 1.000 10.11381 59 GLY A CA 1
ATOM 458 C C . GLY A 1 61 ? 88.54362 -0.87084 1.41203 1.000 10.05036 59 GLY A C 1
ATOM 459 O O . GLY A 1 61 ? 89.50053 -0.60499 2.14132 1.000 11.72226 59 GLY A O 1
ATOM 460 N N . HIS A 1 62 ? 87.49271 -1.56372 1.84046 1.000 7.85844 60 HIS A N 1
ATOM 461 C CA . HIS A 1 62 ? 87.51636 -2.12543 3.17969 1.000 6.96074 60 HIS A CA 1
ATOM 462 C C . HIS A 1 62 ? 88.64513 -3.14263 3.30027 1.000 7.39583 60 HIS A C 1
ATOM 463 O O . HIS A 1 62 ? 88.98012 -3.84494 2.34627 1.000 9.82230 60 HIS A O 1
ATOM 470 N N . SER A 1 63 ? 89.21869 -3.24495 4.49712 1.000 8.70152 61 SER A N 1
ATOM 471 C CA . SER A 1 63 ? 90.32628 -4.17192 4.69517 1.000 10.91836 61 SER A CA 1
ATOM 472 C C . SER A 1 63 ? 89.90797 -5.47278 5.35779 1.000 10.95754 61 SER A C 1
ATOM 473 O O . SER A 1 63 ? 90.76809 -6.31338 5.64294 1.000 12.85770 61 SER A O 1
ATOM 476 N N . SER A 1 64 ? 88.61845 -5.66927 5.60191 1.000 8.64501 62 SER A N 1
ATOM 477 C CA . SER A 1 64 ? 88.09375 -6.94726 6.06487 1.000 8.59947 62 SER A CA 1
ATOM 478 C C . SER A 1 64 ? 86.68343 -7.10339 5.51197 1.000 7.55161 62 SER A C 1
ATOM 479 O O . SER A 1 64 ? 86.19142 -6.24649 4.77184 1.000 8.91591 62 SER A O 1
ATOM 482 N N . SER A 1 65 ? 86.01928 -8.17504 5.93259 1.000 8.48511 63 SER A N 1
ATOM 483 C CA . SER A 1 65 ? 84.67335 -8.49282 5.47546 1.000 7.74259 63 SER A CA 1
ATOM 484 C C . SER A 1 65 ? 83.73534 -7.29773 5.59618 1.000 7.99309 63 SER A C 1
ATOM 485 O O . SER A 1 65 ? 83.75291 -6.56303 6.58828 1.000 7.50691 63 SER A O 1
ATOM 488 N N . VAL A 1 66 ? 82.89937 -7.11611 4.57799 1.000 6.98987 64 VAL A N 1
ATOM 489 C CA . VAL A 1 66 ? 81.82291 -6.13378 4.63017 1.000 6.81120 64 VAL A CA 1
ATOM 490 C C . VAL A 1 66 ? 80.57659 -6.86478 5.10265 1.000 7.71506 64 VAL A C 1
ATOM 491 O O . VAL A 1 66 ? 80.21847 -7.91551 4.55493 1.000 8.42950 64 VAL A O 1
ATOM 495 N N . THR A 1 67 ? 79.92300 -6.31462 6.12853 1.000 6.91884 65 THR A N 1
ATOM 496 C CA . THR A 1 67 ? 78.88029 -7.01926 6.85367 1.000 6.29659 65 THR A CA 1
ATOM 497 C C . THR A 1 67 ? 77.49949 -6.47281 6.57369 1.000 7.70820 65 THR A C 1
ATOM 498 O O . THR A 1 67 ? 76.52218 -7.08876 7.00286 1.000 8.78216 65 THR A O 1
ATOM 502 N N . GLY A 1 68 ? 77.39478 -5.32522 5.91341 1.000 6.57591 66 GLY A N 1
ATOM 503 C CA . GLY A 1 68 ? 76.09863 -4.74414 5.61383 1.000 6.83828 66 GLY A CA 1
ATOM 504 C C . GLY A 1 68 ? 76.26890 -3.55303 4.70215 1.000 6.64635 66 GLY A C 1
ATOM 505 O O . GLY A 1 68 ? 77.35960 -2.97669 4.59621 1.000 6.94523 66 GLY A O 1
ATOM 506 N N . VAL A 1 69 ? 75.16657 -3.17901 4.05294 1.000 7.10808 67 VAL A N 1
ATOM 507 C CA . VAL A 1 69 ? 75.18319 -2.06904 3.10372 1.000 7.01582 67 VAL A CA 1
ATOM 508 C C . VAL A 1 69 ? 73.80853 -1.41651 3.11228 1.000 7.81002 67 VAL A C 1
ATOM 509 O O . VAL A 1 69 ? 72.79652 -2.07651 3.36882 1.000 9.62491 67 VAL A O 1
ATOM 513 N N . ALA A 1 70 ? 73.78005 -0.10574 2.85171 1.000 8.07503 68 ALA A N 1
ATOM 514 C CA . ALA A 1 70 ? 72.52526 0.64287 2.80919 1.000 8.80489 68 ALA A CA 1
ATOM 515 C C . ALA A 1 70 ? 72.66786 1.78972 1.82515 1.000 8.93650 68 ALA A C 1
ATOM 516 O O . ALA A 1 70 ? 73.76722 2.29562 1.60785 1.000 8.91940 68 ALA A O 1
ATOM 518 N N . PHE A 1 71 ? 71.53858 2.20447 1.24499 1.000 9.08758 69 PHE A N 1
ATOM 519 C CA . PHE A 1 71 ? 71.47694 3.38265 0.38608 1.000 7.63437 69 PHE A CA 1
ATOM 520 C C . PHE A 1 71 ? 70.83682 4.52170 1.16513 1.000 8.16914 69 PHE A C 1
ATOM 521 O O . PHE A 1 71 ? 69.91080 4.30877 1.95547 1.000 10.85584 69 PHE A O 1
ATOM 529 N N . SER A 1 72 ? 71.31136 5.73747 0.92100 1.000 8.67441 70 SER A N 1
ATOM 530 C CA . SER A 1 72 ? 70.63548 6.90974 1.44132 1.000 9.83656 70 SER A CA 1
ATOM 531 C C . SER A 1 72 ? 69.27178 7.05790 0.76223 1.000 6.80233 70 SER A C 1
ATOM 532 O O . SER A 1 72 ? 69.05189 6.53794 -0.33687 1.000 7.72511 70 SER A O 1
ATOM 535 N N . PRO A 1 73 ? 68.34196 7.77303 1.39671 1.000 7.60013 71 PRO A N 1
ATOM 536 C CA . PRO A 1 73 ? 67.03086 7.98805 0.76647 1.000 8.31699 71 PRO A CA 1
ATOM 537 C C . PRO A 1 73 ? 67.11340 8.63337 -0.60276 1.000 8.81261 71 PRO A C 1
ATOM 538 O O . PRO A 1 73 ? 66.28761 8.31711 -1.47649 1.000 8.92234 71 PRO A O 1
ATOM 542 N N . ASP A 1 74 ? 68.09242 9.50932 -0.83375 1.000 8.69122 72 ASP A N 1
ATOM 543 C CA . ASP A 1 74 ? 68.21335 10.14491 -2.13989 1.000 8.69758 72 ASP A CA 1
ATOM 544 C C . ASP A 1 74 ? 68.98956 9.30140 -3.13458 1.000 9.58220 72 ASP A C 1
ATOM 545 O O . ASP A 1 74 ? 69.13731 9.70525 -4.29986 1.000 10.50602 72 ASP A O 1
ATOM 550 N N . GLY A 1 75 ? 69.48748 8.14837 -2.69377 1.000 8.20682 73 GLY A N 1
ATOM 551 C CA . GLY A 1 75 ? 70.19710 7.23010 -3.54716 1.000 9.96057 73 GLY A CA 1
ATOM 552 C C . GLY A 1 75 ? 71.62540 7.61737 -3.85519 1.000 8.11722 73 GLY A C 1
ATOM 553 O O . GLY A 1 75 ? 72.31251 6.84812 -4.53469 1.000 9.78985 73 GLY A O 1
ATOM 554 N N . GLN A 1 76 ? 72.10272 8.77126 -3.38390 1.000 7.98302 74 GLN A N 1
ATOM 555 C CA . GLN A 1 76 ? 73.38839 9.28858 -3.83495 1.000 8.43914 74 GLN A CA 1
ATOM 556 C C . GLN A 1 76 ? 74.55286 8.88229 -2.94625 1.000 8.82298 74 GLN A C 1
ATOM 557 O O . GLN A 1 76 ? 75.70602 9.11155 -3.33552 1.000 9.45658 74 GLN A O 1
ATOM 563 N N . THR A 1 77 ? 74.28829 8.27814 -1.78981 1.000 8.12162 75 THR A N 1
ATOM 564 C CA . THR A 1 77 ? 75.33037 7.79403 -0.89340 1.000 8.17864 75 THR A CA 1
ATOM 565 C C . THR A 1 77 ? 75.05764 6.33981 -0.54542 1.000 8.03045 75 THR A C 1
ATOM 566 O O . THR A 1 77 ? 73.91386 5.94943 -0.27357 1.000 9.27049 75 THR A O 1
ATOM 570 N N . ILE A 1 78 ? 76.10838 5.53545 -0.59916 1.000 7.45586 76 ILE A N 1
ATOM 571 C CA . ILE A 1 78 ? 76.07774 4.15257 -0.16994 1.000 7.52468 76 ILE A CA 1
ATOM 572 C C . ILE A 1 78 ? 76.87967 4.07451 1.11725 1.000 6.06657 76 ILE A C 1
ATOM 573 O O . ILE A 1 78 ? 77.99113 4.61375 1.19150 1.000 7.90234 76 ILE A O 1
ATOM 578 N N . ALA A 1 79 ? 76.33029 3.40341 2.12900 1.000 6.48506 77 ALA A N 1
ATOM 579 C CA . ALA A 1 79 ? 77.06195 3.15505 3.36318 1.000 5.65733 77 ALA A CA 1
ATOM 580 C C . ALA A 1 79 ? 77.34328 1.66885 3.51825 1.000 7.31099 77 ALA A C 1
ATOM 581 O O . ALA A 1 79 ? 76.46710 0.83293 3.27875 1.000 6.78235 77 ALA A O 1
ATOM 583 N N . SER A 1 80 ? 78.57524 1.34673 3.91271 1.000 6.92520 78 SER A N 1
ATOM 584 C CA . SER A 1 80 ? 78.96883 -0.04139 4.12328 1.000 6.64905 78 SER A CA 1
ATOM 585 C C . SER A 1 80 ? 79.59549 -0.19730 5.50184 1.000 6.43572 78 SER A C 1
ATOM 586 O O . SER A 1 80 ? 80.33969 0.67669 5.95650 1.000 7.39556 78 SER A O 1
ATOM 589 N N . ALA A 1 81 ? 79.30583 -1.32874 6.14475 1.000 6.23470 79 ALA A N 1
ATOM 590 C CA . ALA A 1 81 ? 79.84414 -1.67858 7.45265 1.000 7.00214 79 ALA A CA 1
ATOM 591 C C . ALA A 1 81 ? 80.87868 -2.78433 7.29713 1.000 6.75011 79 ALA A C 1
ATOM 592 O O . ALA A 1 81 ? 80.74518 -3.64644 6.43139 1.000 7.80021 79 ALA A O 1
ATOM 594 N N . SER A 1 82 ? 81.89639 -2.77925 8.16003 1.000 7.12149 80 SER A N 1
ATOM 595 C CA . SER A 1 82 ? 82.95731 -3.76613 7.99377 1.000 6.60197 80 SER A CA 1
ATOM 596 C C . SER A 1 82 ? 83.56762 -4.20287 9.31823 1.000 8.94584 80 SER A C 1
ATOM 597 O O . SER A 1 82 ? 83.62784 -3.44077 10.29246 1.000 8.15083 80 SER A O 1
ATOM 600 N N . ASP A 1 83 ? 84.07745 -5.44027 9.31036 1.000 8.31533 81 ASP A N 1
ATOM 601 C CA . ASP A 1 83 ? 84.92360 -5.93239 10.39911 1.000 7.95189 81 ASP A CA 1
ATOM 602 C C . ASP A 1 83 ? 86.21251 -5.12548 10.55492 1.000 7.31787 81 ASP A C 1
ATOM 603 O O . ASP A 1 83 ? 86.88835 -5.25814 11.58340 1.000 10.10702 81 ASP A O 1
ATOM 608 N N . ASP A 1 84 ? 86.57178 -4.27942 9.58478 1.000 6.61979 82 ASP A N 1
ATOM 609 C CA . ASP A 1 84 ? 87.72086 -3.39557 9.76823 1.000 8.47305 82 ASP A CA 1
ATOM 610 C C . ASP A 1 84 ? 87.45880 -2.26481 10.76927 1.000 8.17401 82 ASP A C 1
ATOM 611 O O . ASP A 1 84 ? 88.34668 -1.42665 10.97494 1.000 8.29679 82 ASP A O 1
ATOM 616 N N . LYS A 1 85 ? 86.26219 -2.23215 11.36945 1.000 8.78185 83 LYS A N 1
ATOM 617 C CA . LYS A 1 85 ? 85.86121 -1.32669 12.44774 1.000 8.07790 83 LYS A CA 1
ATOM 618 C C . LYS A 1 85 ? 85.34187 0.00132 11.92416 1.000 7.26536 83 LYS A C 1
ATOM 619 O O . LYS A 1 85 ? 85.14291 0.93122 12.70340 1.000 8.88808 83 LYS A O 1
ATOM 625 N N . THR A 1 86 ? 85.10918 0.10290 10.61772 1.000 8.38385 84 THR A N 1
ATOM 626 C CA . THR A 1 86 ? 84.65540 1.35042 10.01194 1.000 8.78801 84 THR A CA 1
ATOM 627 C C . THR A 1 86 ? 83.32068 1.18756 9.29789 1.000 7.88934 84 THR A C 1
ATOM 628 O O . THR A 1 86 ? 82.89588 0.08696 8.94204 1.000 7.63923 84 THR A O 1
ATOM 632 N N . VAL A 1 87 ? 82.66794 2.32640 9.09753 1.000 7.46241 85 VAL A N 1
ATOM 633 C CA . VAL A 1 87 ? 81.65667 2.49311 8.06757 1.000 7.13426 85 VAL A CA 1
ATOM 634 C C . VAL A 1 87 ? 82.28586 3.34916 6.98330 1.000 6.65340 85 VAL A C 1
ATOM 635 O O . VAL A 1 87 ? 82.97196 4.32528 7.29139 1.000 7.71859 85 VAL A O 1
ATOM 639 N N . LYS A 1 88 ? 82.07310 2.97687 5.72105 1.000 6.27843 86 LYS A N 1
ATOM 640 C CA . LYS A 1 88 ? 82.52275 3.80950 4.61309 1.000 5.77335 86 LYS A CA 1
ATOM 641 C C . LYS A 1 88 ? 81.32143 4.36100 3.86322 1.000 6.37414 86 LYS A C 1
ATOM 642 O O . LYS A 1 88 ? 80.29868 3.67860 3.71669 1.000 6.82119 86 LYS A O 1
ATOM 648 N N . LEU A 1 89 ? 81.43609 5.61593 3.43522 1.000 5.33768 87 LEU A N 1
ATOM 649 C CA . LEU A 1 89 ? 80.40683 6.25535 2.62648 1.000 6.09886 87 LEU A CA 1
ATOM 650 C C . LEU A 1 89 ? 80.97825 6.48394 1.23882 1.000 7.05538 87 LEU A C 1
ATOM 651 O O . LEU A 1 89 ? 82.09422 7.00443 1.09819 1.000 7.66480 87 LEU A O 1
ATOM 656 N N . TRP A 1 90 ? 80.20365 6.10118 0.22586 1.000 6.22273 88 TRP A N 1
ATOM 657 C CA . TRP A 1 90 ? 80.62241 6.10867 -1.16607 1.000 7.02187 88 TRP A CA 1
ATOM 658 C C . TRP A 1 90 ? 79.57791 6.84636 -1.98209 1.000 7.17319 88 TRP A C 1
ATOM 659 O O . TRP A 1 90 ? 78.38612 6.82881 -1.65324 1.000 7.71441 88 TRP A O 1
ATOM 670 N N . ASN A 1 91 ? 80.01892 7.46547 -3.08176 1.000 8.35550 89 ASN A N 1
ATOM 671 C CA . ASN A 1 91 ? 79.05376 7.98509 -4.04315 1.000 8.04492 89 ASN A CA 1
ATOM 672 C C . ASN A 1 91 ? 78.69647 6.91737 -5.08294 1.000 8.78235 89 ASN A C 1
ATOM 673 O O . ASN A 1 91 ? 79.18191 5.78263 -5.05244 1.000 9.22826 89 ASN A O 1
ATOM 678 N N . ARG A 1 92 ? 77.81145 7.27537 -6.01939 1.000 9.91379 90 ARG A N 1
ATOM 679 C CA . ARG A 1 92 ? 77.34122 6.29814 -6.99506 1.000 10.84778 90 ARG A CA 1
ATOM 680 C C . ARG A 1 92 ? 78.35214 6.01832 -8.09703 1.000 14.61783 90 ARG A C 1
ATOM 681 O O . ARG A 1 92 ? 78.13754 5.10042 -8.89330 1.000 16.04722 90 ARG A O 1
ATOM 689 N N . ASN A 1 93 ? 79.44744 6.76786 -8.14593 1.000 11.06556 91 ASN A N 1
ATOM 690 C CA . ASN A 1 93 ? 80.58860 6.39765 -8.96541 1.000 13.86646 91 ASN A CA 1
ATOM 691 C C . ASN A 1 93 ? 81.48861 5.38736 -8.27070 1.000 12.68723 91 ASN A C 1
ATOM 692 O O . ASN A 1 93 ? 82.52630 5.02299 -8.83313 1.000 13.45847 91 ASN A O 1
ATOM 697 N N . GLY A 1 94 ? 81.14545 4.94291 -7.05895 1.000 10.45036 92 GLY A N 1
ATOM 698 C CA . GLY A 1 94 ? 82.04221 4.06055 -6.34280 1.000 9.24992 92 GLY A CA 1
ATOM 699 C C . GLY A 1 94 ? 83.22956 4.75274 -5.71440 1.000 8.57202 92 GLY A C 1
ATOM 700 O O . GLY A 1 94 ? 84.16075 4.06614 -5.26776 1.000 8.88960 92 GLY A O 1
ATOM 701 N N . GLN A 1 95 ? 83.23388 6.08085 -5.68227 1.000 7.86473 93 GLN A N 1
ATOM 702 C CA . GLN A 1 95 ? 84.31172 6.82072 -5.04514 1.000 7.70812 93 GLN A CA 1
ATOM 703 C C . GLN A 1 95 ? 84.07575 6.93148 -3.54348 1.000 8.04344 93 GLN A C 1
ATOM 704 O O . GLN A 1 95 ? 82.95556 7.19947 -3.08728 1.000 7.93265 93 GLN A O 1
ATOM 710 N N . LEU A 1 96 ? 85.14430 6.73291 -2.77403 1.000 6.98976 94 LEU A N 1
ATOM 711 C CA . LEU A 1 96 ? 85.05291 6.83874 -1.32182 1.000 7.71103 94 LEU A CA 1
ATOM 712 C C . LEU A 1 96 ? 84.96827 8.29643 -0.88754 1.000 8.99187 94 LEU A C 1
ATOM 713 O O . LEU A 1 96 ? 85.82913 9.11187 -1.23951 1.000 9.85785 94 LEU A O 1
ATOM 718 N N . LEU A 1 97 ? 83.93849 8.62473 -0.11234 1.000 6.74291 95 LEU A N 1
ATOM 719 C CA . LEU A 1 97 ? 83.75401 9.96852 0.41638 1.000 7.91902 95 LEU A CA 1
ATOM 720 C C . LEU A 1 97 ? 84.21656 10.11174 1.85422 1.000 7.99293 95 LEU A C 1
ATOM 721 O O . LEU A 1 97 ? 84.82237 11.12960 2.20336 1.000 9.87349 95 LEU A O 1
ATOM 726 N N . GLN A 1 98 ? 83.92144 9.13329 2.70593 1.000 7.20497 96 GLN A N 1
ATOM 727 C CA . GLN A 1 98 ? 84.25940 9.25878 4.11552 1.000 7.64962 96 GLN A CA 1
ATOM 728 C C . GLN A 1 98 ? 84.49843 7.87991 4.69107 1.000 6.52038 96 GLN A C 1
ATOM 729 O O . GLN A 1 98 ? 83.89373 6.89249 4.25365 1.000 7.41228 96 GLN A O 1
ATOM 735 N N . THR A 1 99 ? 85.35719 7.82662 5.70880 1.000 8.81033 97 THR A N 1
ATOM 736 C CA . THR A 1 99 ? 85.50839 6.64826 6.55690 1.000 6.92269 97 THR A CA 1
ATOM 737 C C . THR A 1 99 ? 85.18931 7.06329 7.98259 1.000 9.77326 97 THR A C 1
ATOM 738 O O . THR A 1 99 ? 85.82094 7.97774 8.52324 1.000 11.43381 97 THR A O 1
ATOM 742 N N . LEU A 1 100 ? 84.19123 6.41663 8.57032 1.000 7.18672 98 LEU A N 1
ATOM 743 C CA . LEU A 1 100 ? 83.68623 6.77420 9.89390 1.000 7.12092 98 LEU A CA 1
ATOM 744 C C . LEU A 1 100 ? 84.41942 5.91190 10.89992 1.000 8.51638 98 LEU A C 1
ATOM 745 O O . LEU A 1 100 ? 84.23404 4.69292 10.92989 1.000 8.37371 98 LEU A O 1
ATOM 750 N N . THR A 1 101 ? 85.28828 6.53372 11.68418 1.000 8.64720 99 THR A N 1
ATOM 751 C CA . THR A 1 101 ? 86.11168 5.81477 12.63872 1.000 10.43397 99 THR A CA 1
ATOM 752 C C . THR A 1 101 ? 85.72430 6.19704 14.05708 1.000 7.48376 99 THR A C 1
ATOM 753 O O . THR A 1 101 ? 85.48750 7.37393 14.36011 1.000 10.45019 99 THR A O 1
ATOM 757 N N . GLY A 1 102 ? 85.66755 5.19598 14.92060 1.000 9.03056 100 GLY A N 1
ATOM 758 C CA . GLY A 1 102 ? 85.32486 5.42975 16.30757 1.000 10.15056 100 GLY A CA 1
ATOM 759 C C . GLY A 1 102 ? 84.99684 4.15438 17.03731 1.000 11.78926 100 GLY A C 1
ATOM 760 O O . GLY A 1 102 ? 85.27837 4.03826 18.23180 1.000 11.75113 100 GLY A O 1
ATOM 761 N N . HIS A 1 103 ? 84.37567 3.19545 16.35029 1.000 8.43650 101 HIS A N 1
ATOM 762 C CA . HIS A 1 103 ? 84.16354 1.88961 16.94633 1.000 8.75070 101 HIS A CA 1
ATOM 763 C C . HIS A 1 103 ? 85.50596 1.23227 17.25342 1.000 10.24903 101 HIS A C 1
ATOM 764 O O . HIS A 1 103 ? 86.51654 1.48804 16.59143 1.000 11.35065 101 HIS A O 1
ATOM 771 N N . SER A 1 104 ? 85.52276 0.40253 18.28953 1.000 11.01030 102 SER A N 1
ATOM 772 C CA . SER A 1 104 ? 86.74491 -0.28138 18.67743 1.000 11.37484 102 SER A CA 1
ATOM 773 C C . SER A 1 104 ? 86.74618 -1.74989 18.30237 1.000 13.23435 102 SER A C 1
ATOM 774 O O . SER A 1 104 ? 87.71043 -2.44754 18.62775 1.000 13.01368 102 SER A O 1
ATOM 777 N N . SER A 1 105 ? 85.69058 -2.23999 17.65369 1.000 10.87886 103 SER A N 1
ATOM 778 C CA . SER A 1 105 ? 85.69190 -3.57430 17.06565 1.000 13.05000 103 SER A CA 1
ATOM 779 C C . SER A 1 105 ? 84.78300 -3.58339 15.83973 1.000 8.83903 103 SER A C 1
ATOM 780 O O . SER A 1 105 ? 84.32605 -2.53264 15.37281 1.000 8.75780 103 SER A O 1
ATOM 783 N N . SER A 1 106 ? 84.55219 -4.78223 15.31631 1.000 9.31142 104 SER A N 1
ATOM 784 C CA . SER A 1 106 ? 83.87004 -4.95656 14.04016 1.000 9.87013 104 SER A CA 1
ATOM 785 C C . SER A 1 106 ? 82.52749 -4.24649 14.00962 1.000 7.52747 104 SER A C 1
ATOM 786 O O . SER A 1 106 ? 81.76574 -4.25254 14.98559 1.000 7.95807 104 SER A O 1
ATOM 789 N N . VAL A 1 107 ? 82.22385 -3.66656 12.85401 1.000 7.57997 105 VAL A N 1
ATOM 790 C CA . VAL A 1 107 ? 80.92319 -3.06497 12.58979 1.000 7.86856 105 VAL A CA 1
ATOM 791 C C . VAL A 1 107 ? 80.08740 -4.08299 11.82778 1.000 7.63395 105 VAL A C 1
ATOM 792 O O . VAL A 1 107 ? 80.53684 -4.62958 10.80948 1.000 8.04675 105 VAL A O 1
ATOM 796 N N . THR A 1 108 ? 78.87696 -4.35169 12.32757 1.000 7.69388 106 THR A N 1
ATOM 797 C CA . THR A 1 108 ? 78.04297 -5.45999 11.87367 1.000 7.72544 106 THR A CA 1
ATOM 798 C C . THR A 1 108 ? 76.84227 -5.03321 11.04510 1.000 9.86360 106 THR A C 1
ATOM 799 O O . THR A 1 108 ? 76.17444 -5.89109 10.46086 1.000 8.89155 106 THR A O 1
ATOM 803 N N . GLY A 1 109 ? 76.52699 -3.74599 11.01205 1.000 7.74597 107 GLY A N 1
ATOM 804 C CA . GLY A 1 109 ? 75.37535 -3.27790 10.27423 1.000 8.72537 107 GLY A CA 1
ATOM 805 C C . GLY A 1 109 ? 75.35470 -1.77362 10.23290 1.000 5.81599 107 GLY A C 1
ATOM 806 O O . GLY A 1 109 ? 76.01999 -1.10081 11.02543 1.000 8.06111 107 GLY A O 1
ATOM 807 N N . VAL A 1 110 ? 74.58037 -1.25426 9.28732 1.000 6.85519 108 VAL A N 1
ATOM 808 C CA . VAL A 1 110 ? 74.50506 0.18249 9.06241 1.000 8.10500 108 VAL A CA 1
ATOM 809 C C . VAL A 1 110 ? 73.12667 0.52105 8.51724 1.000 9.40509 108 VAL A C 1
ATOM 810 O O . VAL A 1 110 ? 72.49757 -0.27803 7.81965 1.000 9.79780 108 VAL A O 1
ATOM 814 N N . ALA A 1 111 ? 72.65630 1.71795 8.85752 1.000 8.25021 109 ALA A N 1
ATOM 815 C CA . ALA A 1 111 ? 71.38055 2.21761 8.37469 1.000 9.00066 109 ALA A CA 1
ATOM 816 C C . ALA A 1 111 ? 71.44038 3.73179 8.24226 1.000 8.94648 109 ALA A C 1
ATOM 817 O O . ALA A 1 111 ? 72.16103 4.40818 8.98137 1.000 9.63194 109 ALA A O 1
ATOM 819 N N . PHE A 1 112 ? 70.66367 4.25662 7.29653 1.000 9.14255 110 PHE A N 1
ATOM 820 C CA . PHE A 1 112 ? 70.46076 5.69147 7.14181 1.000 10.57834 110 PHE A CA 1
ATOM 821 C C . PHE A 1 112 ? 69.15099 6.07618 7.79416 1.000 9.62182 110 PHE A C 1
ATOM 822 O O . PHE A 1 112 ? 68.16755 5.33155 7.72716 1.000 11.70178 110 PHE A O 1
ATOM 830 N N . SER A 1 113 ? 69.12499 7.27572 8.36359 1.000 11.11280 111 SER A N 1
ATOM 831 C CA . SER A 1 113 ? 67.87471 7.83854 8.82882 1.000 9.57580 111 SER A CA 1
ATOM 832 C C . SER A 1 113 ? 66.96623 8.16003 7.63893 1.000 8.53122 111 SER A C 1
ATOM 833 O O . SER A 1 113 ? 67.43950 8.35757 6.51331 1.000 8.88271 111 SER A O 1
ATOM 836 N N . PRO A 1 114 ? 65.65014 8.22675 7.86326 1.000 8.31805 112 PRO A N 1
ATOM 837 C CA . PRO A 1 114 ? 64.74536 8.50890 6.73451 1.000 8.66675 112 PRO A CA 1
ATOM 838 C C . PRO A 1 114 ? 64.99392 9.85318 6.08036 1.000 8.15919 112 PRO A C 1
ATOM 839 O O . PRO A 1 114 ? 64.70434 10.00790 4.88652 1.000 9.96745 112 PRO A O 1
ATOM 843 N N . ASP A 1 115 ? 65.55182 10.82048 6.81081 1.000 8.24451 113 ASP A N 1
ATOM 844 C CA . ASP A 1 115 ? 65.87115 12.10403 6.20113 1.000 9.44784 113 ASP A CA 1
ATOM 845 C C . ASP A 1 115 ? 67.23109 12.11341 5.51969 1.000 9.17926 113 ASP A C 1
ATOM 846 O O . ASP A 1 115 ? 67.57577 13.10173 4.87767 1.000 9.17181 113 ASP A O 1
ATOM 851 N N . GLY A 1 116 ? 67.99795 11.03523 5.64074 1.000 8.54130 114 GLY A N 1
ATOM 852 C CA . GLY A 1 116 ? 69.27493 10.90556 4.96633 1.000 9.45212 114 GLY A CA 1
ATOM 853 C C . GLY A 1 116 ? 70.41894 11.65470 5.59821 1.000 10.80061 114 GLY A C 1
ATOM 854 O O . GLY A 1 116 ? 71.50969 11.67535 5.01296 1.000 12.93798 114 GLY A O 1
ATOM 855 N N . GLN A 1 117 ? 70.21675 12.27684 6.75770 1.000 9.44562 115 GLN A N 1
ATOM 856 C CA . GLN A 1 117 ? 71.26421 13.08107 7.37039 1.000 12.60390 115 GLN A CA 1
ATOM 857 C C . GLN A 1 117 ? 71.96565 12.41284 8.55702 1.000 14.11768 115 GLN A C 1
ATOM 858 O O . GLN A 1 117 ? 72.98002 12.94303 9.03308 1.000 12.57136 115 GLN A O 1
ATOM 864 N N . THR A 1 118 ? 71.49350 11.25663 9.02539 1.000 9.93849 116 THR A N 1
ATOM 865 C CA . THR A 1 118 ? 72.16691 10.53671 10.10302 1.000 12.41179 116 THR A CA 1
ATOM 866 C C . THR A 1 118 ? 72.42478 9.10150 9.66819 1.000 10.40963 116 THR A C 1
ATOM 867 O O . THR A 1 118 ? 71.59380 8.48749 8.99057 1.000 10.12253 116 THR A O 1
ATOM 871 N N . ILE A 1 119 ? 73.59993 8.57918 10.03218 1.000 9.55596 117 ILE A N 1
ATOM 872 C CA . ILE A 1 119 ? 73.94183 7.17800 9.82193 1.000 9.15969 117 ILE A CA 1
ATOM 873 C C . ILE A 1 119 ? 74.02731 6.51779 11.18982 1.000 8.77211 117 ILE A C 1
ATOM 874 O O . ILE A 1 119 ? 74.58921 7.10266 12.11933 1.000 8.98916 117 ILE A O 1
ATOM 879 N N . ALA A 1 120 ? 73.46561 5.30787 11.31590 1.000 7.13571 118 ALA A N 1
ATOM 880 C CA . ALA A 1 120 ? 73.61711 4.47636 12.50851 1.000 8.12472 118 ALA A CA 1
ATOM 881 C C . ALA A 1 120 ? 74.45447 3.24907 12.18250 1.000 7.07132 118 ALA A C 1
ATOM 882 O O . ALA A 1 120 ? 74.26361 2.60851 11.14040 1.000 8.34026 118 ALA A O 1
ATOM 884 N N . SER A 1 121 ? 75.36057 2.91278 13.09557 1.000 7.53143 119 SER A N 1
ATOM 885 C CA . SER A 1 121 ? 76.21242 1.74163 12.94157 1.000 6.92056 119 SER A CA 1
ATOM 886 C C . SER A 1 121 ? 76.08515 0.85494 14.17063 1.000 7.94949 119 SER A C 1
ATOM 887 O O . SER A 1 121 ? 75.97837 1.35257 15.29705 1.000 8.63318 119 SER A O 1
ATOM 890 N N . ALA A 1 122 ? 76.12373 -0.45644 13.95542 1.000 7.76116 120 ALA A N 1
ATOM 891 C CA . ALA A 1 122 ? 76.11890 -1.43119 15.03533 1.000 7.45255 120 ALA A CA 1
ATOM 892 C C . ALA A 1 122 ? 77.47909 -2.10796 15.11735 1.000 8.61216 120 ALA A C 1
ATOM 893 O O . ALA A 1 122 ? 78.12860 -2.34211 14.09727 1.000 8.19654 120 ALA A O 1
ATOM 895 N N . SER A 1 123 ? 77.9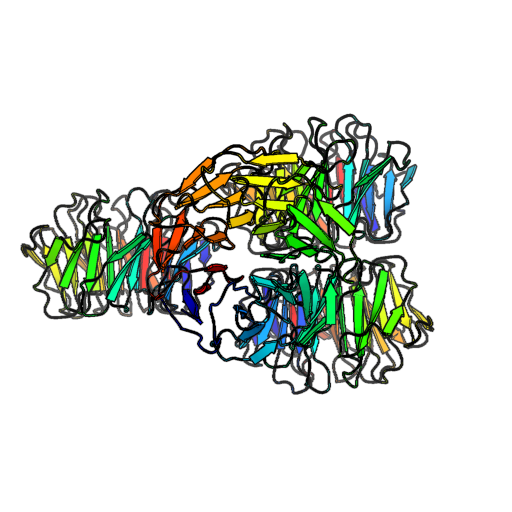1167 -2.45196 16.33472 1.000 7.41022 121 SER A N 1
ATOM 896 C CA . SER A 1 123 ? 79.25024 -3.01291 16.48360 1.000 7.96294 121 SER A CA 1
ATOM 897 C C . SER A 1 123 ? 79.32917 -4.10639 17.54137 1.000 8.64059 121 SER A C 1
ATOM 898 O O . SER A 1 123 ? 78.55907 -4.14660 18.51088 1.000 8.51194 121 SER A O 1
ATOM 901 N N . ASP A 1 124 ? 80.30992 -4.98733 17.33656 1.000 8.35043 122 ASP A N 1
ATOM 902 C CA . ASP A 1 124 ? 80.70951 -5.95348 18.35322 1.000 9.74439 122 ASP A CA 1
ATOM 903 C C . ASP A 1 124 ? 81.22006 -5.28359 19.62493 1.000 10.41580 122 ASP A C 1
ATOM 904 O O . ASP A 1 124 ? 81.30945 -5.95995 20.66035 1.000 12.66625 122 ASP A O 1
ATOM 909 N N . ASP A 1 125 ? 81.56501 -3.98299 19.58824 1.000 7.17452 123 ASP A N 1
ATOM 910 C CA . ASP A 1 125 ? 81.99768 -3.31136 20.81653 1.000 10.55607 123 ASP A CA 1
ATOM 911 C C . ASP A 1 125 ? 80.81731 -3.04723 21.74510 1.000 10.54557 123 ASP A C 1
ATOM 912 O O . ASP A 1 125 ? 80.98484 -2.39876 22.77910 1.000 11.85701 123 ASP A O 1
ATOM 917 N N . LYS A 1 126 ? 79.63715 -3.51483 21.36328 1.000 11.13003 124 LYS A N 1
ATOM 918 C CA A LYS A 1 126 ? 78.40200 -3.44094 22.14301 0.619 9.79465 124 LYS A CA 1
ATOM 919 C CA B LYS A 1 126 ? 78.38513 -3.45151 22.11321 0.381 9.84276 124 LYS A CA 1
ATOM 920 C C . LYS A 1 126 ? 77.69478 -2.10087 21.99829 1.000 9.79631 124 LYS A C 1
ATOM 921 O O . LYS A 1 126 ? 76.72319 -1.85601 22.73426 1.000 10.68822 124 LYS A O 1
ATOM 932 N N . THR A 1 127 ? 78.12239 -1.23375 21.07779 1.000 8.35011 125 THR A N 1
ATOM 933 C CA . THR A 1 127 ? 77.48663 0.07331 20.93887 1.000 9.49382 125 THR A CA 1
ATOM 934 C C . THR A 1 127 ? 76.83111 0.24484 19.57616 1.000 7.88689 125 THR A C 1
ATOM 935 O O . THR A 1 127 ? 77.14951 -0.44113 18.59721 1.000 10.00216 125 THR A O 1
ATOM 939 N N . VAL A 1 128 ? 75.88676 1.17421 19.53648 1.000 7.62569 126 VAL A N 1
ATOM 940 C CA . VAL A 1 128 ? 75.44334 1.80728 18.30003 1.000 9.30317 126 VAL A CA 1
ATOM 941 C C . VAL A 1 128 ? 76.02877 3.20618 18.29239 1.000 7.88792 126 VAL A C 1
ATOM 942 O O . VAL A 1 128 ? 76.04511 3.88378 19.33079 1.000 10.07316 126 VAL A O 1
ATOM 946 N N . LYS A 1 129 ? 76.53871 3.63420 17.14156 1.000 7.38463 127 LYS A N 1
ATOM 947 C CA . LYS A 1 129 ? 77.00572 4.99905 17.00412 1.000 7.23134 127 LYS A CA 1
ATOM 948 C C . LYS A 1 129 ? 76.18732 5.70502 15.93722 1.000 7.72361 127 LYS A C 1
ATOM 949 O O . LYS A 1 129 ? 75.73842 5.08671 14.95923 1.000 8.35330 127 LYS A O 1
ATOM 955 N N . LEU A 1 130 ? 75.96412 6.99862 16.15505 1.000 8.01596 128 LEU A N 1
ATOM 956 C CA . LEU A 1 130 ? 75.24206 7.84046 15.21207 1.000 8.00939 128 LEU A CA 1
ATOM 957 C C . LEU A 1 130 ? 76.20481 8.87896 14.66479 1.000 8.68252 128 LEU A C 1
ATOM 958 O O . LEU A 1 130 ? 76.99364 9.45518 15.42335 1.000 8.02406 128 LEU A O 1
ATOM 963 N N . TRP A 1 131 ? 76.12472 9.11472 13.35069 1.000 8.05609 129 TRP A N 1
ATOM 964 C CA . TRP A 1 131 ? 77.10376 9.91568 12.62651 1.000 7.45549 129 TRP A CA 1
ATOM 965 C C . TRP A 1 131 ? 76.39301 10.79562 11.60796 1.000 8.79145 129 TRP A C 1
ATOM 966 O O . TRP A 1 131 ? 75.29210 10.47986 11.15425 1.000 8.97825 129 TRP A O 1
ATOM 977 N N . ASN A 1 132 ? 77.04391 11.88206 11.20792 1.000 8.96564 130 ASN A N 1
ATOM 978 C CA . ASN A 1 132 ? 76.59087 12.63109 10.03919 1.000 8.69149 130 ASN A CA 1
ATOM 979 C C . ASN A 1 132 ? 77.39632 12.22397 8.80080 1.000 9.63063 130 ASN A C 1
ATOM 980 O O . ASN A 1 132 ? 78.33431 11.42660 8.87080 1.000 9.57960 130 ASN A O 1
ATOM 985 N N . ARG A 1 133 ? 76.99418 12.75810 7.64396 1.000 10.05642 131 ARG A N 1
ATOM 986 C CA . ARG A 1 133 ? 77.61703 12.36594 6.38554 1.000 10.22158 131 ARG A CA 1
ATOM 987 C C . ARG A 1 133 ? 78.98380 12.99501 6.17364 1.000 9.97837 131 ARG A C 1
ATOM 988 O O . ARG A 1 133 ? 79.67187 12.62877 5.21633 1.000 10.43848 131 ARG A O 1
ATOM 996 N N . ASN A 1 134 ? 79.41067 13.88579 7.06272 1.000 8.76183 132 ASN A N 1
ATOM 997 C CA . ASN A 1 134 ? 80.79550 14.33629 7.08866 1.000 11.20713 132 ASN A CA 1
ATOM 998 C C . ASN A 1 134 ? 81.66568 13.42452 7.94293 1.000 9.80394 132 ASN A C 1
ATOM 999 O O . ASN A 1 134 ? 82.84115 13.73236 8.16977 1.000 12.26078 132 ASN A O 1
ATOM 1004 N N . GLY A 1 135 ? 81.11681 12.29691 8.40048 1.000 8.67944 133 GLY A N 1
ATOM 1005 C CA . GLY A 1 135 ? 81.88930 11.35486 9.18275 1.000 9.41501 133 GLY A CA 1
ATOM 1006 C C . GLY A 1 135 ? 82.03910 11.70013 10.64223 1.000 8.39589 133 GLY A C 1
ATOM 1007 O O . GLY A 1 135 ? 82.79201 11.03168 11.34920 1.000 10.46915 133 GLY A O 1
ATOM 1008 N N . GLN A 1 136 ? 81.33425 12.70971 11.12909 1.000 9.52490 134 GLN A N 1
ATOM 1009 C CA . GLN A 1 136 ? 81.48985 13.12190 12.51204 1.000 8.58930 134 GLN A CA 1
ATOM 1010 C C . GLN A 1 136 ? 80.61686 12.26783 13.42054 1.000 11.21467 134 GLN A C 1
ATOM 1011 O O . GLN A 1 136 ? 79.43492 12.04112 13.13475 1.000 10.37756 134 GLN A O 1
ATOM 1017 N N . LEU A 1 137 ? 81.20972 11.78737 14.51055 1.000 8.49646 135 LEU A N 1
ATOM 1018 C CA . LEU A 1 137 ? 80.49083 11.00946 15.50460 1.000 10.83941 135 LEU A CA 1
ATOM 1019 C C . LEU A 1 137 ? 79.62159 11.94556 16.34430 1.000 10.00446 135 LEU A C 1
ATOM 1020 O O . LEU A 1 137 ? 80.11266 12.92436 16.92686 1.000 12.12745 135 LEU A O 1
ATOM 1025 N N . LEU A 1 138 ? 78.32850 11.64250 16.40513 1.000 8.52118 136 LEU A N 1
ATOM 1026 C CA . LEU A 1 138 ? 77.37734 12.47033 17.14204 1.000 9.92967 136 LEU A CA 1
ATOM 1027 C C . LEU A 1 138 ? 76.95149 11.87037 18.46643 1.000 11.13588 136 LEU A C 1
ATOM 1028 O O . LEU A 1 138 ? 76.69256 12.61763 19.41378 1.000 13.67670 136 LEU A O 1
ATOM 1033 N N . GLN A 1 139 ? 76.84987 10.55159 18.56192 1.000 9.47723 137 GLN A N 1
ATOM 1034 C CA . GLN A 1 139 ? 76.27900 9.92587 19.74311 1.000 11.61157 137 GLN A CA 1
ATOM 1035 C C . GLN A 1 139 ? 76.68228 8.46625 19.77918 1.000 9.86272 137 GLN A C 1
ATOM 1036 O O . GLN A 1 139 ? 76.80807 7.82127 18.73614 1.000 10.19674 137 GLN A O 1
ATOM 1042 N N . THR A 1 140 ? 76.89031 7.96089 20.99244 1.000 10.59737 138 THR A N 1
ATOM 1043 C CA . THR A 1 140 ? 77.11343 6.54188 21.23440 1.000 9.74338 138 THR A CA 1
ATOM 1044 C C . THR A 1 140 ? 76.01737 6.02859 22.15382 1.000 13.26988 138 THR A C 1
ATOM 1045 O O . THR A 1 140 ? 75.75718 6.61914 23.21365 1.000 12.13094 138 THR A O 1
ATOM 1049 N N . LEU A 1 141 ? 75.38561 4.93200 21.74139 1.000 10.28987 139 LEU A N 1
ATOM 1050 C CA . LEU A 1 141 ? 74.26461 4.31985 22.45340 1.000 10.79912 139 LEU A CA 1
ATOM 1051 C C . LEU A 1 141 ? 74.81210 3.09689 23.17932 1.000 10.73939 139 LEU A C 1
ATOM 1052 O O . LEU A 1 141 ? 75.18125 2.10203 22.54601 1.000 10.09040 139 LEU A O 1
ATOM 1057 N N . THR A 1 142 ? 74.87021 3.16717 24.50356 1.000 10.07505 140 THR A N 1
ATOM 1058 C CA A THR A 1 142 ? 75.45068 2.11330 25.31905 0.409 12.53792 140 THR A CA 1
ATOM 1059 C CA B THR A 1 142 ? 75.45854 2.12741 25.33287 0.591 12.53035 140 THR A CA 1
ATOM 1060 C C . THR A 1 142 ? 74.37402 1.48962 26.18915 1.000 10.17091 140 THR A C 1
ATOM 1061 O O . THR A 1 142 ? 73.53648 2.19267 26.76709 1.000 12.66927 140 THR A O 1
ATOM 1068 N N . GLY A 1 143 ? 74.39555 0.16485 26.26952 1.000 10.93548 141 GLY A N 1
ATOM 1069 C CA . GLY A 1 143 ? 73.43458 -0.54035 27.08569 1.000 10.94650 141 GLY A CA 1
ATOM 1070 C C . GLY A 1 143 ? 73.34681 -2.01746 26.78479 1.000 11.13832 141 GLY A C 1
ATOM 1071 O O . GLY A 1 143 ? 73.01444 -2.80700 27.67059 1.000 12.58642 141 GLY A O 1
ATOM 1072 N N . HIS A 1 144 ? 73.58225 -2.40971 25.53452 1.000 10.18457 142 HIS A N 1
ATOM 1073 C CA . HIS A 1 144 ? 73.60389 -3.82834 25.22098 1.000 9.11064 142 HIS A CA 1
ATOM 1074 C C . HIS A 1 144 ? 74.73491 -4.51388 25.97776 1.000 10.20509 142 HIS A C 1
ATOM 1075 O O . HIS A 1 144 ? 75.79318 -3.93227 26.21579 1.000 10.66832 142 HIS A O 1
ATOM 1082 N N . SER A 1 145 ? 74.50502 -5.76303 26.35709 1.000 10.15001 143 SER A N 1
ATOM 1083 C CA . SER A 1 145 ? 75.52217 -6.49758 27.09807 1.000 12.79317 143 SER A CA 1
ATOM 1084 C C . SER A 1 145 ? 76.32817 -7.45938 26.23199 1.000 13.00140 143 SER A C 1
ATOM 1085 O O . SER A 1 145 ? 77.20225 -8.15730 26.75034 1.000 14.25335 143 SER A O 1
ATOM 1088 N N . SER A 1 146 ? 76.05427 -7.52656 24.93326 1.000 10.29917 144 SER A N 1
ATOM 1089 C CA . SER A 1 146 ? 76.89928 -8.26666 24.00393 1.000 13.22090 144 SER A CA 1
ATOM 1090 C C . SER A 1 146 ? 76.88429 -7.52659 22.67079 1.000 12.30262 144 SER A C 1
ATOM 1091 O O . SER A 1 146 ? 76.32178 -6.43314 22.55667 1.000 10.62393 144 SER A O 1
ATOM 1094 N N . SER A 1 147 ? 77.51312 -8.13439 21.66579 1.000 11.79421 145 SER A N 1
ATOM 1095 C CA . SER A 1 147 ? 77.61464 -7.54753 20.33385 1.000 11.04902 145 SER A CA 1
ATOM 1096 C C . SER A 1 147 ? 76.26188 -7.07706 19.82283 1.000 9.91519 145 SER A C 1
ATOM 1097 O O . SER A 1 147 ? 75.24731 -7.75686 19.97776 1.000 8.66606 145 SER A O 1
ATOM 1100 N N . VAL A 1 148 ? 76.27164 -5.92249 19.18419 1.000 8.74292 146 VAL A N 1
ATOM 1101 C CA . VAL A 1 148 ? 75.10937 -5.41033 18.47503 1.000 8.34199 146 VAL A CA 1
ATOM 1102 C C . VAL A 1 148 ? 75.23441 -5.88700 17.03807 1.000 8.09634 146 VAL A C 1
ATOM 1103 O O . VAL A 1 148 ? 76.30395 -5.75484 16.42673 1.000 9.18863 146 VAL A O 1
ATOM 1107 N N . THR A 1 149 ? 74.15907 -6.47322 16.51363 1.000 7.04535 147 THR A N 1
ATOM 1108 C CA . THR A 1 149 ? 74.18477 -7.16316 15.22857 1.000 7.44909 147 THR A CA 1
ATOM 1109 C C . THR A 1 149 ? 73.46050 -6.42924 14.11119 1.000 8.17023 147 THR A C 1
ATOM 1110 O O . THR A 1 149 ? 73.58612 -6.83336 12.95514 1.000 8.08316 147 THR A O 1
ATOM 1114 N N . GLY A 1 150 ? 72.68176 -5.40216 14.42118 1.000 8.09118 148 GLY A N 1
ATOM 1115 C CA . GLY A 1 150 ? 71.87352 -4.73643 13.41713 1.000 7.64900 148 GLY A CA 1
ATOM 1116 C C . GLY A 1 150 ? 71.23337 -3.51277 14.02141 1.000 9.42987 148 GLY A C 1
ATOM 1117 O O . GLY A 1 150 ? 71.12329 -3.39389 15.24502 1.000 8.15301 148 GLY A O 1
ATOM 1118 N N . VAL A 1 151 ? 70.82326 -2.59350 13.14908 1.000 8.26175 149 VAL A N 1
ATOM 1119 C CA . VAL A 1 151 ? 70.25437 -1.32167 13.57640 1.000 9.00190 149 VAL A CA 1
ATOM 1120 C C . VAL A 1 151 ? 69.27143 -0.83601 12.51705 1.000 9.43443 149 VAL A C 1
ATOM 1121 O O . VAL A 1 151 ? 69.40975 -1.14297 11.33193 1.000 9.12362 149 VAL A O 1
ATOM 1125 N N . ALA A 1 152 ? 68.25344 -0.08835 12.95626 1.000 9.35885 150 ALA A N 1
ATOM 1126 C CA . ALA A 1 152 ? 67.23136 0.44726 12.06379 1.000 9.17419 150 ALA A CA 1
ATOM 1127 C C . ALA A 1 152 ? 66.65421 1.71445 12.67491 1.000 9.72528 150 ALA A C 1
ATOM 1128 O O . ALA A 1 152 ? 66.63014 1.86602 13.89601 1.000 9.48047 150 ALA A O 1
ATOM 1130 N N . PHE A 1 153 ? 66.18850 2.62186 11.81505 1.000 10.92032 151 PHE A N 1
ATOM 1131 C CA . PHE A 1 153 ? 65.47108 3.82197 12.23321 1.000 10.11953 151 PHE A CA 1
ATOM 1132 C C . PHE A 1 153 ? 63.96968 3.62463 12.05260 1.000 9.69226 151 PHE A C 1
ATOM 1133 O O . PHE A 1 153 ? 63.52611 3.00933 11.08453 1.000 10.92382 151 PHE A O 1
ATOM 1141 N N . SER A 1 154 ? 63.18818 4.19482 12.97061 1.000 12.19405 152 SER A N 1
ATOM 1142 C CA . SER A 1 154 ? 61.75158 4.26893 12.77766 1.000 12.10213 152 SER A CA 1
ATOM 1143 C C . SER A 1 154 ? 61.44216 5.19135 11.60482 1.000 11.69080 152 SER A C 1
ATOM 1144 O O . SER A 1 154 ? 62.24531 6.06560 11.25834 1.000 11.17197 152 SER A O 1
ATOM 1147 N N . PRO A 1 155 ? 60.28355 5.00388 10.96963 1.000 13.69530 153 PRO A N 1
ATOM 1148 C CA . PRO A 1 155 ? 59.93036 5.84748 9.81463 1.000 14.48488 153 PRO A CA 1
ATOM 1149 C C . PRO A 1 155 ? 59.92048 7.33185 10.11554 1.000 15.40275 153 PRO A C 1
ATOM 1150 O O . PRO A 1 155 ? 60.20879 8.12401 9.20878 1.000 13.88099 153 PRO A O 1
ATOM 1154 N N . ASP A 1 156 ? 59.60935 7.73899 11.34697 1.000 15.66147 154 ASP A N 1
ATOM 1155 C CA . ASP A 1 156 ? 59.67171 9.15451 11.69963 1.000 15.20469 154 ASP A CA 1
ATOM 1156 C C . ASP A 1 156 ? 61.06452 9.61747 12.10995 1.000 17.48409 154 ASP A C 1
ATOM 1157 O O . ASP A 1 156 ? 61.24044 10.80070 12.41816 1.000 19.34516 154 ASP A O 1
ATOM 1162 N N . GLY A 1 157 ? 62.04876 8.71988 12.13767 1.000 13.11622 155 GLY A N 1
ATOM 1163 C CA . GLY A 1 157 ? 63.42805 9.08029 12.38872 1.000 14.02655 155 GLY A CA 1
ATOM 1164 C C . GLY A 1 157 ? 63.78709 9.38097 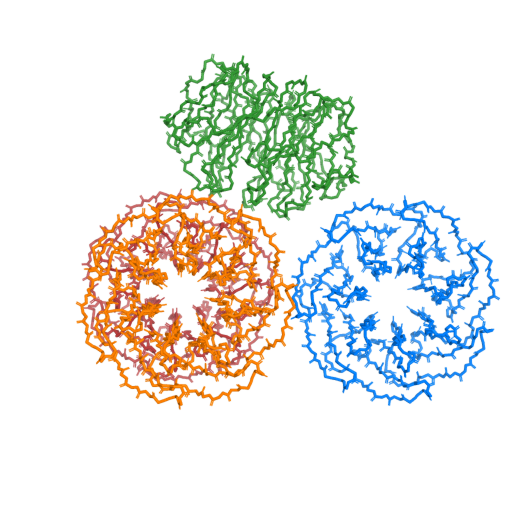13.82917 1.000 14.84055 155 GLY A C 1
ATOM 1165 O O . GLY A 1 157 ? 64.94688 9.70994 14.10061 1.000 20.04583 155 GLY A O 1
ATOM 1166 N N . GLN A 1 158 ? 62.84608 9.29441 14.76356 1.000 16.08119 156 GLN A N 1
ATOM 1167 C CA . GLN A 1 158 ? 63.12089 9.68777 16.14008 1.000 14.83738 156 GLN A CA 1
ATOM 1168 C C . GLN A 1 158 ? 63.50914 8.52531 17.04680 1.000 16.15552 156 GLN A C 1
ATOM 1169 O O . GLN A 1 158 ? 64.01113 8.76656 18.15013 1.000 20.37989 156 GLN A O 1
ATOM 1175 N N . THR A 1 159 ? 63.30525 7.28457 16.61478 1.000 13.46076 157 THR A N 1
ATOM 1176 C CA . THR A 1 159 ? 63.63235 6.11658 17.41899 1.000 11.97861 157 THR A CA 1
ATOM 1177 C C . THR A 1 159 ? 64.57897 5.22185 16.63654 1.000 10.49472 157 THR A C 1
ATOM 1178 O O . THR A 1 159 ? 64.39914 5.00460 15.43370 1.000 13.72905 157 THR A O 1
ATOM 1182 N N . ILE A 1 160 ? 65.60304 4.73566 17.32421 1.000 11.48851 158 ILE A N 1
ATOM 1183 C CA . ILE A 1 160 ? 66.55653 3.79021 16.77224 1.000 9.69709 158 ILE A CA 1
ATOM 1184 C C . ILE A 1 160 ? 66.29789 2.45396 17.44547 1.000 11.35189 158 ILE A C 1
ATOM 1185 O O . ILE A 1 160 ? 66.09408 2.39486 18.66237 1.000 9.97236 158 ILE A O 1
ATOM 1190 N N . ALA A 1 161 ? 66.27548 1.38690 16.65806 1.000 9.76004 159 ALA A N 1
ATOM 1191 C CA . ALA A 1 161 ? 66.19632 0.03151 17.18364 1.000 8.60123 159 ALA A CA 1
ATOM 1192 C C . ALA A 1 161 ? 67.51035 -0.68011 16.91485 1.000 7.84892 159 ALA A C 1
ATOM 1193 O O . ALA A 1 161 ? 68.07815 -0.55750 15.82353 1.000 9.68165 159 ALA A O 1
ATOM 1195 N N . SER A 1 162 ? 67.97018 -1.45142 17.89619 1.000 7.05404 160 SER A N 1
ATOM 1196 C CA . SER A 1 162 ? 69.20421 -2.21726 17.76470 1.000 7.09259 160 SER A CA 1
ATOM 1197 C C . SER A 1 162 ? 68.94952 -3.65795 18.16310 1.000 8.17744 160 SER A C 1
ATOM 1198 O O . SER A 1 162 ? 68.19057 -3.92064 19.09849 1.000 9.26390 160 SER A O 1
ATOM 1201 N N . ALA A 1 163 ? 69.60632 -4.58653 17.46349 1.000 7.37764 161 ALA A N 1
ATOM 1202 C CA . ALA A 1 163 ? 69.53081 -6.01195 17.74328 1.000 7.78390 161 ALA A CA 1
ATOM 1203 C C . ALA A 1 163 ? 70.85078 -6.47720 18.33996 1.000 6.18930 161 ALA A C 1
ATOM 1204 O O . ALA A 1 163 ? 71.91450 -5.93818 18.01803 1.000 7.63229 161 ALA A O 1
ATOM 1206 N N . SER A 1 164 ? 70.78474 -7.47638 19.22092 1.000 7.58093 162 SER A N 1
ATOM 1207 C CA . SER A 1 164 ? 72.01568 -7.87683 19.89411 1.000 7.77803 162 SER A CA 1
ATOM 1208 C C . SER A 1 164 ? 72.05519 -9.36601 20.22935 1.000 7.95836 162 SER A C 1
ATOM 1209 O O . SER A 1 164 ? 71.03090 -10.02887 20.43932 1.000 7.91505 162 SER A O 1
ATOM 1212 N N . ASP A 1 165 ? 73.29189 -9.86778 20.33356 1.000 7.14575 163 ASP A N 1
ATOM 1213 C CA . ASP A 1 165 ? 73.54177 -11.21674 20.83078 1.000 9.27605 163 ASP A CA 1
ATOM 1214 C C . ASP A 1 165 ? 73.13352 -11.38698 22.29274 1.000 11.50807 163 ASP A C 1
ATOM 1215 O O . ASP A 1 165 ? 73.07383 -12.52968 22.76760 1.000 13.92049 163 ASP A O 1
ATOM 1220 N N . ASP A 1 166 ? 72.84533 -10.28994 23.01453 1.000 7.87461 164 ASP A N 1
ATOM 1221 C CA . ASP A 1 166 ? 72.29568 -10.37773 24.37249 1.000 9.54549 164 ASP A CA 1
ATOM 1222 C C . ASP A 1 166 ? 70.83459 -10.80777 24.39926 1.000 10.09082 164 ASP A C 1
ATOM 1223 O O . ASP A 1 166 ? 70.23296 -10.85271 25.49039 1.000 11.36784 164 ASP A O 1
ATOM 1228 N N . LYS A 1 167 ? 70.26967 -11.14218 23.23954 1.000 8.83696 165 LYS A N 1
ATOM 1229 C CA . LYS A 1 167 ? 68.94595 -11.69960 23.04918 1.000 8.18089 165 LYS A CA 1
ATOM 1230 C C . LYS A 1 167 ? 67.86180 -10.63444 23.04738 1.000 7.13243 165 LYS A C 1
ATOM 1231 O O . LYS A 1 167 ? 66.68932 -10.99394 23.09803 1.000 9.36510 165 LYS A O 1
ATOM 1237 N N . THR A 1 168 ? 68.22017 -9.35938 22.97182 1.000 8.77019 166 THR A N 1
ATOM 1238 C CA . THR A 1 168 ? 67.23770 -8.28490 23.00952 1.000 9.27210 166 THR A CA 1
ATOM 1239 C C . THR A 1 168 ? 67.31064 -7.40201 21.77372 1.000 9.07076 166 THR A C 1
ATOM 1240 O O . THR A 1 168 ? 68.31371 -7.34971 21.05080 1.000 9.57440 166 THR A O 1
ATOM 1244 N N . VAL A 1 169 ? 66.21274 -6.69260 21.56452 1.000 8.56789 167 VAL A N 1
ATOM 1245 C CA . VAL A 1 169 ? 66.19403 -5.46340 20.79149 1.000 8.40209 167 VAL A CA 1
ATOM 1246 C C . VAL A 1 169 ? 66.05955 -4.31088 21.77758 1.000 7.69581 167 VAL A C 1
ATOM 1247 O O . VAL A 1 169 ? 65.29401 -4.40552 22.74658 1.000 9.10559 167 VAL A O 1
ATOM 1251 N N . LYS A 1 170 ? 66.79316 -3.23059 21.53970 1.000 8.43751 168 LYS A N 1
ATOM 1252 C CA . LYS A 1 170 ? 66.63532 -2.01837 22.33218 1.000 9.36107 168 LYS A CA 1
ATOM 1253 C C . LYS A 1 170 ? 66.17724 -0.86098 21.45285 1.000 10.35293 168 LYS A C 1
ATOM 1254 O O . LYS A 1 170 ? 66.52878 -0.76670 20.27120 1.000 8.36659 168 LYS A O 1
ATOM 1260 N N . LEU A 1 171 ? 65.35801 0.00677 22.03898 1.000 9.36176 169 LEU A N 1
ATOM 1261 C CA . LEU A 1 171 ? 64.84053 1.18883 21.37352 1.000 8.87975 169 LEU A CA 1
ATOM 1262 C C . LEU A 1 171 ? 65.40746 2.41408 22.07003 1.000 9.68035 169 LEU A C 1
ATOM 1263 O O . LEU A 1 171 ? 65.45003 2.46609 23.30269 1.000 10.76876 169 LEU A O 1
ATOM 1268 N N . TRP A 1 172 ? 65.83379 3.39702 21.28473 1.000 10.33223 170 TRP A N 1
ATOM 1269 C CA . TRP A 1 172 ? 66.58714 4.53000 21.79544 1.000 10.70006 170 TRP A CA 1
ATOM 1270 C C . TRP A 1 172 ? 66.11472 5.80393 21.12017 1.000 12.07703 170 TRP A C 1
ATOM 1271 O O . TRP A 1 172 ? 65.57694 5.77556 20.01177 1.000 13.06319 170 TRP A O 1
ATOM 1282 N N . ASN A 1 173 ? 66.38175 6.93875 21.77138 1.000 12.92196 171 ASN A N 1
ATOM 1283 C CA . ASN A 1 173 ? 66.25531 8.22304 21.09216 1.000 15.53890 171 ASN A CA 1
ATOM 1284 C C . ASN A 1 173 ? 67.62342 8.69426 20.58098 1.000 15.19335 171 ASN A C 1
ATOM 1285 O O . 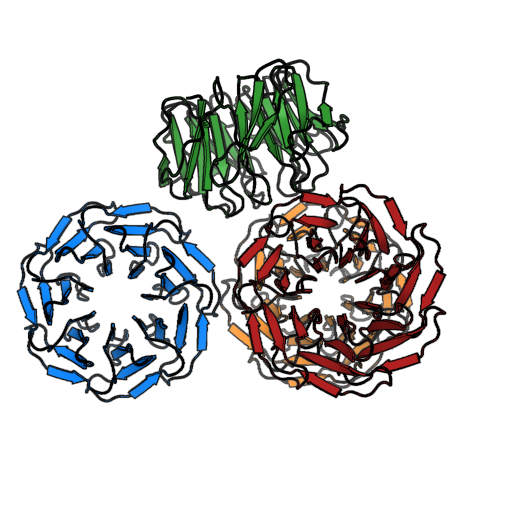ASN A 1 173 ? 68.67044 8.09699 20.85983 1.000 17.27043 171 ASN A O 1
ATOM 1290 N N . ARG A 1 174 ? 67.61639 9.82140 19.86351 1.000 20.79663 172 ARG A N 1
ATOM 1291 C CA . ARG A 1 174 ? 68.84238 10.33061 19.25918 1.000 20.43569 172 ARG A CA 1
ATOM 1292 C C . ARG A 1 174 ? 69.80929 10.90966 20.28128 1.000 23.42507 172 ARG A C 1
ATOM 1293 O O . ARG A 1 174 ? 70.98793 11.10407 19.96101 1.000 25.61099 172 ARG A O 1
ATOM 1301 N N . ASN A 1 175 ? 69.34979 11.19294 21.49507 1.000 22.35393 173 ASN A N 1
ATOM 1302 C CA . ASN A 1 175 ? 70.24039 11.62914 22.55968 1.000 29.51767 173 ASN A CA 1
ATOM 1303 C C . ASN A 1 175 ? 70.91908 10.46243 23.25979 1.000 26.92772 173 ASN A C 1
ATOM 1304 O O . ASN A 1 175 ? 71.62090 10.66938 24.25673 1.000 27.13590 173 ASN A O 1
ATOM 1309 N N . GLY A 1 176 ? 70.71963 9.24215 22.76373 1.000 24.39458 174 GLY A N 1
ATOM 1310 C CA . GLY A 1 176 ? 71.32383 8.07049 23.35307 1.000 24.36104 174 GLY A CA 1
ATOM 1311 C C . GLY A 1 176 ? 70.56479 7.47191 24.50999 1.000 18.53529 174 GLY A C 1
ATOM 1312 O O . GLY A 1 176 ? 71.05910 6.51946 25.12416 1.000 23.96600 174 GLY A O 1
ATOM 1313 N N . GLN A 1 177 ? 69.38728 7.99784 24.83795 1.000 18.96107 175 GLN A N 1
ATOM 1314 C CA . GLN A 1 177 ? 68.61646 7.47421 25.95522 1.000 15.35359 175 GLN A CA 1
ATOM 1315 C C . GLN A 1 177 ? 67.94235 6.16526 25.55746 1.000 14.17017 175 GLN A C 1
ATOM 1316 O O . GLN A 1 177 ? 67.26191 6.08751 24.52997 1.000 15.05805 175 GLN A O 1
ATOM 1318 N N . LEU A 1 178 ? 68.12764 5.15017 26.38563 1.000 13.57298 176 LEU A N 1
ATOM 1319 C CA . LEU A 1 178 ? 67.44872 3.87636 26.20273 1.000 15.22438 176 LEU A CA 1
ATOM 1320 C C . LEU A 1 178 ? 65.98278 4.02441 26.59854 1.000 13.66769 176 LEU A C 1
ATOM 1321 O O . LEU A 1 178 ? 65.67374 4.47789 27.70656 1.000 20.27684 176 LEU A O 1
ATOM 1326 N N . LEU A 1 179 ? 65.07956 3.65560 25.69649 1.000 12.61893 177 LEU A N 1
ATOM 1327 C CA . LEU A 1 179 ? 63.64522 3.83247 25.91370 1.000 14.89826 177 LEU A CA 1
ATOM 1328 C C . LEU A 1 179 ? 62.91861 2.54312 26.26358 1.000 18.11804 177 LEU A C 1
ATOM 1329 O O . LEU A 1 179 ? 62.01091 2.55568 27.09993 1.000 17.81217 177 LEU A O 1
ATOM 1334 N N . GLN A 1 180 ? 63.26107 1.43779 25.61141 1.000 15.36118 178 GLN A N 1
ATOM 1335 C CA . GLN A 1 180 ? 62.56819 0.17703 25.82149 1.000 12.76207 178 GLN A CA 1
ATOM 1336 C C . GLN A 1 180 ? 63.51210 -0.95762 25.45738 1.000 11.08206 178 GLN A C 1
ATOM 1337 O O . GLN A 1 180 ? 64.38651 -0.79811 24.60681 1.000 12.70512 178 GLN A O 1
ATOM 1343 N N . THR A 1 181 ? 63.34025 -2.09496 26.11669 1.000 11.01753 179 THR A N 1
ATOM 1344 C CA . THR A 1 181 ? 64.03672 -3.32341 25.76708 1.000 11.41033 179 THR A CA 1
ATOM 1345 C C . THR A 1 181 ? 62.99969 -4.38568 25.44239 1.000 12.29498 179 THR A C 1
ATOM 1346 O O . THR A 1 181 ? 62.01580 -4.54613 26.17701 1.000 14.87276 179 THR A O 1
ATOM 1350 N N . LEU A 1 182 ? 63.20162 -5.09131 24.32818 1.000 10.29882 180 LEU A N 1
ATOM 1351 C CA . LEU A 1 182 ? 62.29107 -6.13450 23.88294 1.000 9.23482 180 LEU A CA 1
ATOM 1352 C C . LEU A 1 182 ? 62.92117 -7.45157 24.31499 1.000 8.97049 180 LEU A C 1
ATOM 1353 O O . LEU A 1 182 ? 63.94721 -7.87195 23.76489 1.000 9.89489 180 LEU A O 1
ATOM 1358 N N . THR A 1 183 ? 62.35629 -8.06409 25.34599 1.000 9.74335 181 THR A N 1
ATOM 1359 C CA . THR A 1 183 ? 62.87230 -9.29498 25.92143 1.000 10.61176 181 THR A CA 1
ATOM 1360 C C . THR A 1 183 ? 61.92386 -10.42467 25.55461 1.000 8.66882 181 THR A C 1
ATOM 1361 O O . THR A 1 183 ? 60.70541 -10.29099 25.70789 1.000 10.58540 181 THR A O 1
ATOM 1365 N N . GLY A 1 184 ? 62.47707 -11.53811 25.07205 1.000 9.80986 182 GLY A N 1
ATOM 1366 C CA . GLY A 1 184 ? 61.64009 -12.66623 24.72154 1.000 10.58390 182 GLY A CA 1
ATOM 1367 C C . GLY A 1 184 ? 62.30425 -13.70778 23.84136 1.000 9.63081 182 GLY A C 1
ATOM 1368 O O . GLY A 1 184 ? 61.99977 -14.89735 23.96073 1.000 12.34654 182 GLY A O 1
ATOM 1369 N N . HIS A 1 185 ? 63.19589 -13.29473 22.93983 1.000 9.98583 183 HIS A N 1
ATOM 1370 C CA . HIS A 1 185 ? 63.95489 -14.28214 22.17510 1.000 10.34561 183 HIS A CA 1
ATOM 1371 C C . HIS A 1 185 ? 64.80136 -15.14763 23.10245 1.000 9.67674 183 HIS A C 1
ATOM 1372 O O . HIS A 1 185 ? 65.26505 -14.70746 24.15899 1.000 10.21696 183 HIS A O 1
ATOM 1379 N N . SER A 1 186 ? 65.01554 -16.39913 22.69877 1.000 11.29789 184 SER A N 1
ATOM 1380 C CA . SER A 1 186 ? 65.79216 -17.31969 23.52580 1.000 9.65213 184 SER A CA 1
ATOM 1381 C C . SER A 1 186 ? 67.21245 -17.50974 23.03238 1.000 13.39552 184 SER A C 1
ATOM 1382 O O . SER A 1 186 ? 67.94735 -18.32184 23.59658 1.000 13.77262 184 SER A O 1
ATOM 1385 N N . SER A 1 187 ? 67.61098 -16.80764 21.97957 1.000 11.13345 185 SER A N 1
ATOM 1386 C CA . SER A 1 187 ? 68.99938 -16.78854 21.53900 1.000 8.88514 185 SER A CA 1
ATOM 1387 C C . SER A 1 187 ? 69.28678 -15.42034 20.93903 1.000 11.12360 185 SER A C 1
ATOM 1388 O O . SER A 1 187 ? 68.44338 -14.52022 20.96995 1.000 9.93862 185 SER A O 1
ATOM 1391 N N . SER A 1 188 ? 70.47528 -15.27929 20.36909 1.000 9.24591 186 SER A N 1
ATOM 1392 C CA . SER A 1 188 ? 70.92220 -14.01896 19.79315 1.000 8.65910 186 SER A CA 1
ATOM 1393 C C . SER A 1 188 ? 69.90764 -13.46421 18.80503 1.000 7.89353 186 SER A C 1
ATOM 1394 O O . SER A 1 188 ? 69.28831 -14.20168 18.03236 1.000 8.44889 186 SER A O 1
ATOM 1397 N N . VAL A 1 189 ? 69.74763 -12.14717 18.83727 1.000 8.50328 187 VAL A N 1
ATOM 1398 C CA . VAL A 1 189 ? 68.94556 -11.42179 17.85573 1.000 7.75196 187 VAL A CA 1
ATOM 1399 C C . VAL A 1 189 ? 69.88333 -10.91725 16.77191 1.000 7.11661 187 VAL A C 1
ATOM 1400 O O . VAL A 1 189 ? 70.91680 -10.32231 17.07285 1.000 7.94956 187 VAL A O 1
ATOM 1404 N N . THR A 1 190 ? 69.52866 -11.17582 15.51316 1.000 6.39408 188 THR A N 1
ATOM 1405 C CA . THR A 1 190 ? 70.40925 -10.96927 14.36501 1.000 7.25702 188 THR A CA 1
ATOM 1406 C C . THR A 1 190 ? 70.01187 -9.79029 13.49348 1.000 8.42348 188 THR A C 1
ATOM 1407 O O . THR A 1 190 ? 70.79619 -9.39028 12.62418 1.000 8.88865 188 THR A O 1
ATOM 1411 N N . GLY A 1 191 ? 68.83283 -9.22354 13.69955 1.000 7.58237 189 GLY A N 1
ATOM 1412 C CA . GLY A 1 191 ? 68.36159 -8.14914 12.84593 1.000 7.14303 189 GLY A CA 1
ATOM 1413 C C . GLY A 1 191 ? 67.04764 -7.63253 13.38069 1.000 8.43253 189 GLY A C 1
ATOM 1414 O O . GLY A 1 191 ? 66.36355 -8.30279 14.16688 1.000 8.42915 189 GLY A O 1
ATOM 1415 N N . VAL A 1 192 ? 66.71902 -6.41452 12.95069 1.000 7.94974 190 VAL A N 1
ATOM 1416 C CA . VAL A 1 192 ? 65.52497 -5.72467 13.41806 1.000 9.59664 190 VAL A CA 1
ATOM 1417 C C . VAL A 1 192 ? 65.03052 -4.82125 12.29791 1.000 8.26057 190 VAL A C 1
ATOM 1418 O O . VAL A 1 192 ? 65.81975 -4.29386 11.51111 1.000 9.53802 190 VAL A O 1
ATOM 1422 N N . ALA A 1 193 ? 63.71038 -4.62932 12.23644 1.000 9.60246 191 ALA A N 1
ATOM 1423 C CA . ALA A 1 193 ? 63.12960 -3.73162 11.24780 1.000 9.26299 191 ALA A CA 1
ATOM 1424 C C . ALA A 1 193 ? 61.86297 -3.11555 11.82572 1.000 9.27298 191 ALA A C 1
ATOM 1425 O O . ALA A 1 193 ? 61.20638 -3.70609 12.69327 1.000 9.07554 191 ALA A O 1
ATOM 1427 N N . PHE A 1 194 ? 61.52448 -1.92397 11.34594 1.000 9.23815 192 PHE A N 1
ATOM 1428 C CA . PHE A 1 194 ? 60.24806 -1.28540 11.65978 1.000 8.93901 192 PHE A CA 1
ATOM 1429 C C . PHE A 1 194 ? 59.28460 -1.45187 10.49023 1.000 11.04710 192 PHE A C 1
ATOM 1430 O O . PHE A 1 194 ? 59.68416 -1.35360 9.32446 1.000 10.74590 192 PHE A O 1
ATOM 1438 N N . SER A 1 195 ? 58.00316 -1.65544 10.80008 1.000 10.36137 193 SER A N 1
ATOM 1439 C CA . SER A 1 195 ? 56.97743 -1.57440 9.77769 1.000 10.41718 193 SER A CA 1
ATOM 1440 C C . SER A 1 195 ? 56.87453 -0.13583 9.25586 1.000 8.10927 193 SER A C 1
ATOM 1441 O O . SER A 1 195 ? 57.25754 0.81619 9.93517 1.000 10.32368 193 SER A O 1
ATOM 1444 N N . PRO A 1 196 ? 56.38155 0.04309 8.03081 1.000 10.73615 194 PRO A N 1
ATOM 1445 C CA . PRO A 1 196 ? 56.36980 1.40288 7.45895 1.000 9.93314 194 PRO A CA 1
ATOM 1446 C C . PRO A 1 196 ? 55.45859 2.37629 8.18920 1.000 11.58582 194 PRO A C 1
ATOM 1447 O O . PRO A 1 196 ? 55.67464 3.58877 8.08184 1.000 11.51000 194 PRO A O 1
ATOM 1451 N N . ASP A 1 197 ? 54.45416 1.89861 8.92676 1.000 9.65338 195 ASP A N 1
ATOM 1452 C CA . ASP A 1 197 ? 53.65564 2.78423 9.76439 1.000 13.18258 195 ASP A CA 1
ATOM 1453 C C . ASP A 1 197 ? 54.25928 2.98384 11.14939 1.000 12.00477 195 ASP A C 1
ATOM 1454 O O . ASP A 1 197 ? 53.68791 3.71995 11.96150 1.000 14.07461 195 ASP A O 1
ATOM 1459 N N . GLY A 1 198 ? 55.39149 2.34407 11.43783 1.000 10.41574 196 GLY A N 1
ATOM 1460 C CA . GLY A 1 198 ? 56.09932 2.51622 12.69271 1.000 12.37981 196 GLY A CA 1
ATOM 1461 C C . GLY A 1 198 ? 55.51828 1.77985 13.88207 1.000 10.94742 196 GLY A C 1
ATOM 1462 O O . GLY A 1 198 ? 56.09932 1.85268 14.97192 1.000 13.19046 196 GLY A O 1
ATOM 1463 N N . GLN A 1 199 ? 54.42532 1.05662 13.71297 1.000 10.66146 197 GLN A N 1
ATOM 1464 C CA . GLN A 1 199 ? 53.69130 0.50022 14.84090 1.000 13.59122 197 GLN A CA 1
ATOM 1465 C C . GLN A 1 199 ? 53.99373 -0.95727 15.11681 1.000 17.31010 197 GLN A C 1
ATOM 1466 O O . GLN A 1 199 ? 53.45608 -1.51588 16.08003 1.000 17.52985 197 GLN A O 1
ATOM 1472 N N . THR A 1 200 ? 54.83199 -1.58879 14.31014 1.000 11.03014 198 THR A N 1
ATOM 1473 C CA . THR A 1 200 ? 55.26907 -2.94492 14.57893 1.000 13.27969 198 THR A CA 1
ATOM 1474 C C . THR A 1 200 ? 56.76988 -2.99632 14.39502 1.000 11.36342 198 THR A C 1
ATOM 1475 O O . THR A 1 200 ? 57.30647 -2.40523 13.45150 1.000 11.12170 198 THR A O 1
ATOM 1479 N N . ILE A 1 201 ? 57.44269 -3.67632 15.31746 1.000 10.11971 199 ILE A N 1
ATOM 1480 C CA . ILE A 1 201 ? 58.86363 -3.98495 15.21772 1.000 9.31586 199 ILE A CA 1
ATOM 1481 C C . ILE A 1 201 ? 58.98078 -5.47496 14.95227 1.000 10.58545 199 ILE A C 1
ATOM 1482 O O . ILE A 1 201 ? 58.29076 -6.27397 15.59000 1.000 9.52836 199 ILE A O 1
ATOM 1487 N N . ALA A 1 202 ? 59.82070 -5.85402 13.99502 1.000 9.16243 200 ALA A N 1
ATOM 1488 C CA . ALA A 1 202 ? 60.13034 -7.25688 13.74699 1.000 7.90614 200 ALA A CA 1
ATOM 1489 C C . ALA A 1 202 ? 61.58757 -7.52098 14.09714 1.000 7.10335 200 ALA A C 1
ATOM 1490 O O . ALA A 1 202 ? 62.46286 -6.69631 13.81151 1.000 8.52957 200 ALA A O 1
ATOM 1492 N N . SER A 1 203 ? 61.83949 -8.67112 14.71651 1.000 8.05823 201 SER A N 1
ATOM 1493 C CA . SER A 1 203 ? 63.18371 -9.07814 15.09342 1.000 7.73917 201 SER A CA 1
ATOM 1494 C C . SER A 1 203 ? 63.42184 -10.49903 14.60075 1.000 7.84356 201 SER A C 1
ATOM 1495 O O . SER A 1 203 ? 62.50525 -11.32185 14.57071 1.000 8.48652 201 SER A O 1
ATOM 1498 N N . ALA A 1 204 ? 64.66469 -10.76759 14.19411 1.000 7.35695 202 ALA A N 1
ATOM 1499 C CA . ALA A 1 204 ? 65.09970 -12.08078 13.73720 1.000 6.77640 202 ALA A CA 1
ATOM 1500 C C . ALA A 1 204 ? 66.05630 -12.66614 14.76815 1.000 6.09483 202 ALA A C 1
ATOM 1501 O O . ALA A 1 204 ? 66.83788 -11.93764 15.38324 1.000 7.61293 202 ALA A O 1
ATOM 1503 N N . SER A 1 205 ? 66.00743 -13.98267 14.95369 1.000 6.90770 203 SER A N 1
ATOM 1504 C CA . SER A 1 205 ? 66.83351 -14.58180 15.99430 1.000 9.40007 203 SER A CA 1
ATOM 1505 C C . SER A 1 205 ? 67.38474 -15.94565 15.59989 1.000 7.18258 203 SER A C 1
ATOM 1506 O O . SER A 1 205 ? 66.79025 -16.69846 14.81212 1.000 8.00514 203 SER A O 1
ATOM 1509 N N . ASP A 1 206 ? 68.52962 -16.26666 16.20872 1.000 6.70071 204 ASP A N 1
ATOM 1510 C CA . ASP A 1 206 ? 69.05713 -17.62589 16.15491 1.000 9.71993 204 ASP A CA 1
ATOM 1511 C C . ASP A 1 206 ? 68.12505 -18.64328 16.80028 1.000 12.23397 204 ASP A C 1
ATOM 1512 O O . ASP A 1 206 ? 68.31572 -19.84536 16.59769 1.000 13.63748 204 ASP A O 1
ATOM 1517 N N . ASP A 1 207 ? 67.11196 -18.20700 17.56546 1.000 9.22464 205 ASP A N 1
ATOM 1518 C CA . ASP A 1 207 ? 66.11637 -19.13928 18.08942 1.000 10.52260 205 ASP A CA 1
ATOM 1519 C C . ASP A 1 207 ? 65.14265 -19.67709 17.00758 1.000 9.03296 205 ASP A C 1
ATOM 1520 O O . ASP A 1 207 ? 64.19797 -20.40857 17.35451 1.000 10.98204 205 ASP A O 1
ATOM 1525 N N . LYS A 1 208 ? 65.41499 -19.31488 15.75108 1.000 9.12346 206 LYS A N 1
ATOM 1526 C CA A LYS A 1 208 ? 64.70264 -19.75297 14.54945 0.540 9.63010 206 LYS A CA 1
ATOM 1527 C CA B LYS A 1 208 ? 64.69599 -19.76406 14.55542 0.460 9.63589 206 LYS A CA 1
ATOM 1528 C C . LYS A 1 208 ? 63.38087 -19.02944 14.34484 1.000 7.49477 206 LYS A C 1
ATOM 1529 O O . LYS A 1 208 ? 62.59358 -19.45151 13.49210 1.000 8.75558 206 LYS A O 1
ATOM 1540 N N . THR A 1 209 ? 63.11904 -17.94272 15.07243 1.000 9.46345 207 THR A N 1
ATOM 1541 C CA . THR A 1 209 ? 61.85749 -17.22099 14.93271 1.000 9.48172 207 THR A CA 1
ATOM 1542 C C . THR A 1 209 ? 62.07488 -15.77814 14.49481 1.000 8.70224 207 THR A C 1
ATOM 1543 O O . THR A 1 209 ? 63.15273 -15.20067 14.65655 1.000 10.67139 207 THR A O 1
ATOM 1547 N N . VAL A 1 210 ? 61.01283 -15.20846 13.92244 1.000 8.57528 208 VAL A N 1
ATOM 1548 C CA . VAL A 1 210 ? 60.79939 -13.76403 13.86546 1.000 8.03065 208 VAL A CA 1
ATOM 1549 C C . VAL A 1 210 ? 59.77812 -13.44914 14.94421 1.000 8.50765 208 VAL A C 1
ATOM 1550 O O . VAL A 1 210 ? 58.79320 -14.17948 15.09892 1.000 10.10008 208 VAL A O 1
ATOM 1554 N N . LYS A 1 211 ? 60.02002 -12.40168 15.71336 1.000 8.18791 209 LYS A N 1
ATOM 1555 C CA . LYS A 1 211 ? 59.01241 -11.92537 16.64611 1.000 8.91235 209 LYS A CA 1
ATOM 1556 C C . LYS A 1 211 ? 58.55780 -10.53589 16.22150 1.000 7.63012 209 LYS A C 1
ATOM 1557 O O . LYS A 1 211 ? 59.33838 -9.73677 15.68513 1.000 8.75937 209 LYS A O 1
ATOM 1563 N N . LEU A 1 212 ? 57.27514 -10.26487 16.45964 1.000 8.86285 210 LEU A N 1
ATOM 1564 C CA . LEU A 1 212 ? 56.65587 -8.98138 16.14295 1.000 7.66943 210 LEU A CA 1
ATOM 1565 C C . LEU A 1 212 ? 56.19343 -8.36081 17.44992 1.000 8.81405 210 LEU A C 1
ATOM 1566 O O . LEU A 1 212 ? 55.58090 -9.04827 18.27666 1.000 10.37570 210 LEU A O 1
ATOM 1571 N N . TRP A 1 213 ? 56.48200 -7.07698 17.62557 1.000 8.60476 211 TRP A N 1
ATOM 1572 C CA . TRP A 1 213 ? 56.31256 -6.37347 18.88864 1.000 9.18781 211 TRP A CA 1
ATOM 1573 C C . TRP A 1 213 ? 55.63680 -5.03118 18.64906 1.000 9.58791 211 TRP A C 1
ATOM 1574 O O . TRP A 1 213 ? 55.78496 -4.42841 17.57861 1.000 11.97093 211 TRP A O 1
ATOM 1585 N N . ASN A 1 214 ? 54.93503 -4.53803 19.67318 1.000 11.34932 212 ASN A N 1
ATOM 1586 C CA . ASN A 1 214 ? 54.46521 -3.15921 19.62141 1.000 11.49996 212 ASN A CA 1
ATOM 1587 C C . ASN A 1 214 ? 55.55571 -2.18073 20.07073 1.000 12.83733 212 ASN A C 1
ATOM 1588 O O . ASN A 1 214 ? 56.65455 -2.56561 20.49102 1.000 12.35589 212 ASN A O 1
ATOM 1593 N N . ARG A 1 215 ? 55.24756 -0.88031 19.99113 1.000 13.80187 213 ARG A N 1
ATOM 1594 C CA . ARG A 1 215 ? 56.24106 0.14612 20.30007 1.000 12.99132 213 ARG A CA 1
ATOM 1595 C C . ARG A 1 215 ? 56.52931 0.27554 21.78574 1.000 12.68081 213 ARG A C 1
ATOM 1596 O O . ARG A 1 215 ? 57.49911 0.94581 22.15550 1.000 15.63883 213 ARG A O 1
ATOM 1604 N N . ASN A 1 216 ? 55.72235 -0.33222 22.64969 1.000 13.04390 214 ASN A N 1
ATOM 1605 C CA . ASN A 1 216 ? 56.08598 -0.44227 24.05439 1.000 14.88367 214 ASN A CA 1
ATOM 1606 C C . ASN A 1 216 ? 56.97487 -1.64641 24.32636 1.000 15.19474 214 ASN A C 1
ATOM 1607 O O . ASN A 1 216 ? 57.34903 -1.88524 25.48016 1.000 19.65657 214 ASN A O 1
ATOM 1612 N N . GLY A 1 217 ? 57.32780 -2.39997 23.29161 1.000 13.79957 215 GLY A N 1
ATOM 1613 C CA . GLY A 1 217 ? 58.18793 -3.54806 23.47818 1.000 13.49124 215 GLY A CA 1
ATOM 1614 C C . GLY A 1 217 ? 57.48943 -4.80068 23.93015 1.000 14.08610 215 GLY A C 1
ATOM 1615 O O . GLY A 1 217 ? 58.15221 -5.72623 24.41430 1.000 15.14576 215 GLY A O 1
ATOM 1616 N N . GLN A 1 218 ? 56.17142 -4.87841 23.77093 1.000 12.54728 216 GLN A N 1
ATOM 1617 C CA . GLN A 1 218 ? 55.42757 -6.07387 24.12603 1.000 10.98509 216 GLN A CA 1
ATOM 1618 C C . GLN A 1 218 ? 55.27224 -7.00499 22.93203 1.000 11.06094 216 GLN A C 1
ATOM 1619 O O . GLN A 1 218 ? 54.97792 -6.57288 21.81128 1.000 12.99993 216 GLN A O 1
ATOM 1625 N N . LEU A 1 219 ? 55.49155 -8.28852 23.18422 1.000 11.64049 217 LEU A N 1
ATOM 1626 C CA . LEU A 1 219 ? 55.44256 -9.29520 22.14204 1.000 10.90556 217 LEU A CA 1
ATOM 1627 C C . LEU A 1 219 ? 54.01259 -9.46216 21.65102 1.000 10.70195 217 LEU A C 1
ATOM 1628 O O . LEU A 1 219 ? 53.09304 -9.66676 22.45252 1.000 15.92879 217 LEU A O 1
ATOM 1633 N N . LEU A 1 220 ? 53.82212 -9.40611 20.33736 1.000 10.25835 218 LEU A N 1
ATOM 1634 C CA . LEU A 1 220 ? 52.52289 -9.62251 19.71058 1.000 10.07221 218 LEU A CA 1
ATOM 1635 C C . LEU A 1 220 ? 52.39876 -10.96094 19.00475 1.000 11.33302 218 LEU A C 1
ATOM 1636 O O . LEU A 1 220 ? 51.33409 -11.58651 19.06011 1.000 13.85725 218 LEU A O 1
ATOM 1641 N N . GLN A 1 221 ? 53.44831 -11.41476 18.32047 1.000 11.72407 219 GLN A N 1
ATOM 1642 C CA . GLN A 1 221 ? 53.37092 -12.65595 17.56293 1.000 12.24835 219 GLN A CA 1
ATOM 1643 C C . GLN A 1 221 ? 54.76040 -13.25601 17.44701 1.000 10.86094 219 GLN A C 1
ATOM 1644 O O . GLN A 1 221 ? 55.75650 -12.53400 17.44333 1.000 10.34759 219 GLN A O 1
ATOM 1650 N N . THR A 1 222 ? 54.80627 -14.58060 17.29454 1.000 10.76264 220 THR A N 1
ATOM 1651 C CA . THR A 1 222 ? 56.03793 -15.30486 16.98614 1.000 9.60124 220 THR A CA 1
ATOM 1652 C C . THR A 1 222 ? 55.80202 -16.09580 15.70935 1.000 11.34120 220 THR A C 1
ATOM 1653 O O . THR A 1 222 ? 54.83637 -16.86001 15.62193 1.000 13.98647 220 THR A O 1
ATOM 1657 N N . LEU A 1 223 ? 56.65804 -15.88449 14.70790 1.000 10.41228 221 LEU A N 1
ATOM 1658 C CA . LEU A 1 223 ? 56.53917 -16.53941 13.40568 1.000 10.45504 221 LEU A CA 1
ATOM 1659 C C . LEU A 1 223 ? 57.49965 -17.71730 13.40670 1.000 10.06475 221 LEU A C 1
ATOM 1660 O O . LEU A 1 223 ? 58.72484 -17.53013 13.42634 1.000 10.33784 221 LEU A O 1
ATOM 1665 N N . THR A 1 224 ? 56.94212 -18.92203 13.40428 1.000 10.05482 222 THR A N 1
ATOM 1666 C CA A THR A 1 224 ? 57.73530 -20.13805 13.45026 0.431 10.89696 222 THR A CA 1
ATOM 1667 C CA B THR A 1 224 ? 57.69548 -20.16443 13.47201 0.569 10.85346 222 THR A CA 1
ATOM 1668 C C . THR A 1 224 ? 57.62689 -20.88204 12.13115 1.000 11.60469 222 THR A C 1
ATOM 1669 O O . THR A 1 224 ? 56.58735 -20.87322 11.46699 1.000 12.46082 222 THR A O 1
ATOM 1676 N N . GLY A 1 225 ? 58.72649 -21.51774 11.75229 1.000 8.87475 223 GLY A N 1
ATOM 1677 C CA . GLY A 1 225 ? 58.76288 -22.28817 10.52902 1.000 8.69874 223 GLY A CA 1
ATOM 1678 C C . GLY A 1 225 ? 60.15431 -22.47181 9.95988 1.000 8.54356 223 GLY A C 1
ATOM 1679 O O . GLY A 1 225 ? 60.44613 -2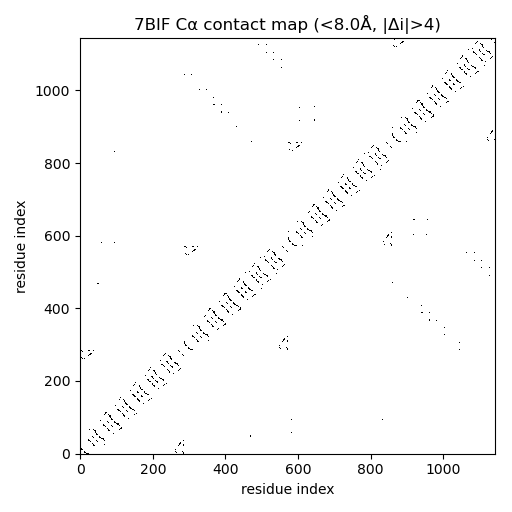3.51643 9.36640 1.000 10.57103 223 GLY A O 1
ATOM 1680 N N . HIS A 1 226 ? 61.03073 -21.48051 10.10945 1.000 8.53851 224 HIS A N 1
ATOM 1681 C CA . HIS A 1 226 ? 62.39854 -21.68626 9.66186 1.000 7.62335 224 HIS A CA 1
ATOM 1682 C C . HIS A 1 226 ? 63.03164 -22.83184 10.44598 1.000 8.10395 224 HIS A C 1
ATOM 1683 O O . HIS A 1 226 ? 62.75570 -23.02613 11.63267 1.000 9.04054 224 HIS A O 1
ATOM 1690 N N . SER A 1 227 ? 63.88504 -23.60284 9.78277 1.000 9.03235 225 SER A N 1
ATOM 1691 C CA A SER A 1 227 ? 64.46568 -24.75858 10.45430 0.669 9.93437 225 SER A CA 1
ATOM 1692 C CA B SER A 1 227 ? 64.51068 -24.78629 10.35972 0.331 10.02826 225 SER A CA 1
ATOM 1693 C C . SER A 1 227 ? 65.87101 -24.49959 10.97655 1.000 12.02038 225 SER A C 1
ATOM 1694 O O . SER A 1 227 ? 66.48667 -25.41258 11.52641 1.000 11.44237 225 SER A O 1
ATOM 1699 N N . SER A 1 228 ? 66.38174 -23.28174 10.84396 1.000 9.37310 226 SER A N 1
ATOM 1700 C CA . SER A 1 228 ? 67.63609 -22.89500 11.47188 1.000 10.03042 226 SER A CA 1
ATOM 1701 C C . SER A 1 228 ? 67.53877 -21.41317 11.81043 1.000 8.97002 226 SER A C 1
ATOM 1702 O O . SER A 1 228 ? 66.48892 -20.78481 11.62370 1.000 9.68320 226 SER A O 1
ATOM 1705 N N . SER A 1 229 ? 68.65599 -20.85421 12.27325 1.000 9.59919 227 SER A N 1
ATOM 1706 C CA . SER A 1 229 ? 68.72999 -19.44539 12.64345 1.000 8.41418 227 SER A CA 1
ATOM 1707 C C . SER A 1 229 ? 68.11677 -18.53135 11.59382 1.000 7.23199 227 SER A C 1
ATOM 1708 O O . SER A 1 229 ? 68.32768 -18.70206 10.38797 1.000 8.00801 227 SER A O 1
ATOM 1711 N N . VAL A 1 230 ? 67.38084 -17.52703 12.06979 1.000 7.77051 228 VAL A N 1
ATOM 1712 C CA . VAL A 1 230 ? 66.91168 -16.43753 11.22173 1.000 7.77876 228 VAL A CA 1
ATOM 1713 C C . VAL A 1 230 ? 67.92967 -15.31344 11.31037 1.000 8.67287 228 VAL A C 1
ATOM 1714 O O . VAL A 1 230 ? 68.31897 -14.90074 12.41103 1.000 7.85339 228 VAL A O 1
ATOM 1718 N N . THR A 1 231 ? 68.37330 -14.83069 10.14698 1.000 7.18168 229 THR A N 1
ATOM 1719 C CA . THR A 1 231 ? 69.51641 -13.93387 10.03239 1.000 7.30428 229 THR A CA 1
ATOM 1720 C C . THR A 1 231 ? 69.14601 -12.50068 9.67297 1.000 7.55909 229 THR A C 1
ATOM 1721 O O . THR A 1 231 ? 70.01383 -11.61720 9.70576 1.000 8.09652 229 THR A O 1
ATOM 1725 N N . GLY A 1 232 ? 67.89810 -12.25008 9.29995 1.000 6.96047 230 GLY A N 1
ATOM 1726 C CA . GLY A 1 232 ? 67.47273 -10.90809 8.94389 1.000 7.60394 230 GLY A CA 1
ATOM 1727 C C . GLY A 1 232 ? 65.98502 -10.88598 8.68907 1.000 7.95089 230 GLY A C 1
ATOM 1728 O O . GLY A 1 232 ? 65.35029 -11.92981 8.48090 1.000 6.99824 230 GLY A O 1
ATOM 1729 N N . VAL A 1 233 ? 65.42986 -9.67271 8.71113 1.000 7.04375 231 VAL A N 1
ATOM 1730 C CA . VAL A 1 233 ? 63.99569 -9.49124 8.53671 1.000 6.83492 231 VAL A CA 1
ATOM 1731 C C . VAL A 1 233 ? 63.75526 -8.12572 7.91605 1.000 7.20325 231 VAL A C 1
ATOM 1732 O O . VAL A 1 233 ? 64.53850 -7.19285 8.11276 1.000 9.29688 231 VAL A O 1
ATOM 1736 N N . ALA A 1 234 ? 62.67947 -8.01833 7.13436 1.000 7.24948 232 ALA A N 1
ATOM 1737 C CA . ALA A 1 234 ? 62.33966 -6.76455 6.46968 1.000 7.79985 232 ALA A CA 1
ATOM 1738 C C . ALA A 1 234 ? 60.83276 -6.71291 6.27271 1.000 9.78249 232 ALA A C 1
ATOM 1739 O O . ALA A 1 234 ? 60.18063 -7.75276 6.17441 1.000 8.62402 232 ALA A O 1
ATOM 1741 N N . PHE A 1 235 ? 60.28405 -5.49533 6.21975 1.000 9.64617 233 PHE A N 1
ATOM 1742 C CA . PHE A 1 235 ? 58.88567 -5.28308 5.85596 1.000 8.92883 233 PHE A CA 1
ATOM 1743 C C . PHE A 1 235 ? 58.81401 -4.74191 4.43824 1.000 8.91105 233 PHE A C 1
ATOM 1744 O O . PHE A 1 235 ? 59.64691 -3.92960 4.03083 1.000 9.88147 233 PHE A O 1
ATOM 1752 N N . SER A 1 236 ? 57.78164 -5.15100 3.70993 1.000 9.41003 234 SER A N 1
ATOM 1753 C CA . SER A 1 236 ? 57.52584 -4.57163 2.40457 1.000 10.30746 234 SER A CA 1
ATOM 1754 C C . SER A 1 236 ? 57.10756 -3.10934 2.57125 1.000 8.98133 234 SER A C 1
ATOM 1755 O O . SER A 1 236 ? 56.60169 -2.71773 3.62703 1.000 10.91729 234 SER A O 1
ATOM 1758 N N . PRO A 1 237 ? 57.32011 -2.28316 1.54215 1.000 10.01638 235 PRO A N 1
ATOM 1759 C CA . PRO A 1 237 ? 56.90568 -0.86926 1.63263 1.000 10.36288 235 PRO A CA 1
ATOM 1760 C C . PRO A 1 237 ? 55.43400 -0.66559 1.94806 1.000 11.96573 235 PRO A C 1
ATOM 1761 O O . PRO A 1 237 ? 55.09256 0.33315 2.59873 1.000 12.55177 235 PRO A O 1
ATOM 1765 N N . ASP A 1 238 ? 54.54816 -1.55523 1.50677 1.000 10.60423 236 ASP A N 1
ATOM 1766 C CA . ASP A 1 238 ? 53.13828 -1.40359 1.83528 1.000 10.97561 236 ASP A CA 1
ATOM 1767 C C . ASP A 1 238 ? 52.79182 -1.95621 3.20524 1.000 14.67663 236 ASP A C 1
ATOM 1768 O O . ASP A 1 238 ? 51.63106 -1.86677 3.62380 1.000 15.15791 236 ASP A O 1
ATOM 1773 N N . GLY A 1 239 ? 53.77064 -2.51690 3.90477 1.000 11.43790 237 GLY A N 1
ATOM 1774 C CA . GLY A 1 239 ? 53.56361 -3.04650 5.23077 1.000 13.74390 237 GLY A CA 1
ATOM 1775 C C . GLY A 1 239 ? 52.83511 -4.36814 5.29957 1.000 14.35491 237 GLY A C 1
ATOM 1776 O O . GLY A 1 239 ? 52.65196 -4.88687 6.40560 1.000 15.84897 237 GLY A O 1
ATOM 1777 N N . GLN A 1 240 ? 52.42871 -4.93969 4.16977 1.000 11.58237 238 GLN A N 1
ATOM 1778 C CA . GLN A 1 240 ? 51.56854 -6.11535 4.19194 1.000 17.45689 238 GLN A CA 1
ATOM 1779 C C . GLN A 1 240 ? 52.32994 -7.43414 4.15169 1.000 13.55679 238 GLN A C 1
ATOM 1780 O O . GLN A 1 240 ? 51.71939 -8.48722 4.37890 1.000 16.76786 238 GLN A O 1
ATOM 1786 N N . THR A 1 241 ? 53.63818 -7.40858 3.89814 1.000 10.93768 239 THR A N 1
ATOM 1787 C CA . THR A 1 241 ? 54.43490 -8.63128 3.83038 1.000 11.93692 239 THR A CA 1
ATOM 1788 C C . THR A 1 241 ? 55.68815 -8.47199 4.68029 1.000 9.39082 239 THR A C 1
ATOM 1789 O O . THR A 1 241 ? 56.31886 -7.41289 4.67853 1.000 10.27378 239 THR A O 1
ATOM 1793 N N . ILE A 1 242 ? 56.03091 -9.52521 5.41242 1.000 8.95046 240 ILE A N 1
ATOM 1794 C CA . ILE A 1 242 ? 57.28322 -9.62299 6.15024 1.000 7.97992 240 ILE A CA 1
ATOM 1795 C C . ILE A 1 242 ? 58.14852 -10.66103 5.45987 1.000 7.81231 240 ILE A C 1
ATOM 1796 O O . ILE A 1 242 ? 57.66427 -11.73142 5.07482 1.000 9.06611 240 ILE A O 1
ATOM 1801 N N . ALA A 1 243 ? 59.42258 -10.34490 5.28571 1.000 6.42242 241 ALA A N 1
ATOM 1802 C CA . ALA A 1 243 ? 60.38719 -11.29662 4.74981 1.000 5.78638 241 ALA A CA 1
ATOM 1803 C C . ALA A 1 243 ? 61.42498 -11.63260 5.80870 1.000 6.58676 241 ALA A C 1
ATOM 1804 O O . ALA A 1 243 ? 61.91773 -10.74681 6.50941 1.000 7.99404 241 ALA A O 1
ATOM 1806 N N . SER A 1 244 ? 61.76551 -12.91242 5.90055 1.000 6.25930 242 SER A N 1
ATOM 1807 C CA . SER A 1 244 ? 62.78699 -13.38118 6.82803 1.000 7.58437 242 SER A CA 1
ATOM 1808 C C . SER A 1 244 ? 63.81245 -14.20781 6.06465 1.000 7.91529 242 SER A C 1
ATOM 1809 O O . SER A 1 244 ? 63.45229 -14.97552 5.16951 1.000 8.09066 242 SER A O 1
ATOM 1812 N N . ALA A 1 245 ? 65.08349 -14.06585 6.42716 1.000 6.38538 243 ALA A N 1
ATOM 1813 C CA . ALA A 1 245 ? 66.18413 -14.83704 5.85807 1.000 6.58081 243 ALA A CA 1
ATOM 1814 C C . ALA A 1 245 ? 66.68708 -15.84747 6.88130 1.000 7.20695 243 ALA A C 1
ATOM 1815 O O . ALA A 1 245 ? 66.66019 -15.58515 8.08423 1.000 6.88743 243 ALA A O 1
ATOM 1817 N N . SER A 1 246 ? 67.18179 -16.99246 6.41474 1.000 6.38436 244 SER A N 1
ATOM 1818 C CA . SER A 1 246 ? 67.55374 -18.03278 7.36362 1.000 7.09070 244 SER A CA 1
ATOM 1819 C C . SER A 1 246 ? 68.72645 -18.88213 6.88888 1.000 6.36338 244 SER A C 1
ATOM 1820 O O . SER A 1 246 ? 68.92608 -19.10773 5.68863 1.000 6.71494 244 SER A O 1
ATOM 1823 N N . ASP A 1 247 ? 69.45446 -19.41456 7.87577 1.000 6.86658 245 ASP A N 1
ATOM 1824 C CA . ASP A 1 247 ? 70.47588 -20.42673 7.63120 1.000 7.50041 245 ASP A CA 1
ATOM 1825 C C . ASP A 1 247 ? 69.89295 -21.71305 7.06110 1.000 6.96791 245 ASP A C 1
ATOM 1826 O O . ASP A 1 247 ? 70.65263 -22.55999 6.57239 1.000 8.52439 245 ASP A O 1
ATOM 1831 N N . ASP A 1 248 ? 68.57287 -21.86992 7.06111 1.000 6.84136 246 ASP A N 1
ATOM 1832 C CA . ASP A 1 248 ? 67.95812 -23.01846 6.39436 1.000 6.77035 246 ASP A CA 1
ATOM 1833 C C . ASP A 1 248 ? 67.94415 -22.90221 4.88024 1.000 7.10477 246 ASP A C 1
ATOM 1834 O O . ASP A 1 248 ? 67.37047 -23.78098 4.23221 1.000 9.02567 246 ASP A O 1
ATOM 1839 N N . LYS A 1 249 ? 68.57851 -21.86107 4.33452 1.000 7.86954 247 LYS A N 1
ATOM 1840 C CA . LYS A 1 249 ? 68.79217 -21.62025 2.90425 1.000 6.40549 247 LYS A CA 1
ATOM 1841 C C . LYS A 1 249 ? 67.59370 -20.96857 2.23144 1.000 6.76396 247 LYS A C 1
ATOM 1842 O O . LYS A 1 249 ? 67.56814 -20.89446 0.99367 1.000 7.18873 247 LYS A O 1
ATOM 1848 N N . THR A 1 250 ? 66.61233 -20.48178 2.98822 1.000 7.05757 248 THR A N 1
ATOM 1849 C CA . THR A 1 250 ? 65.40500 -19.92151 2.40409 1.000 7.22635 248 THR A CA 1
ATOM 1850 C C . THR A 1 250 ? 65.16448 -18.50648 2.90127 1.000 6.28537 248 THR A C 1
ATOM 1851 O O . THR A 1 250 ? 65.69910 -18.06945 3.92712 1.000 7.20373 248 THR A O 1
ATOM 1855 N N . VAL A 1 251 ? 64.32818 -17.80241 2.13424 1.000 6.77099 249 VAL A N 1
ATOM 1856 C CA . VAL A 1 251 ? 63.57527 -16.65126 2.60813 1.000 6.56637 249 VAL A CA 1
ATOM 1857 C C . VAL A 1 251 ? 62.13813 -17.11423 2.76650 1.000 6.73249 249 VAL A C 1
ATOM 1858 O O . VAL A 1 251 ? 61.63035 -17.87573 1.93490 1.000 7.71759 249 VAL A O 1
ATOM 1862 N N . LYS A 1 252 ? 61.48466 -16.68192 3.83398 1.000 6.57230 250 LYS A N 1
ATOM 1863 C CA . LYS A 1 252 ? 60.04463 -16.86846 3.95768 1.000 6.08990 250 LYS A CA 1
ATOM 1864 C C . LYS A 1 252 ? 59.33303 -15.52348 3.93295 1.000 5.09449 250 LYS A C 1
ATOM 1865 O O . LYS A 1 252 ? 59.86264 -14.50824 4.40015 1.000 6.61560 250 LYS A O 1
ATOM 1871 N N . LEU A 1 253 ? 58.14351 -15.51688 3.32807 1.000 7.12399 251 LEU A N 1
ATOM 1872 C CA . LEU A 1 253 ? 57.29868 -14.33441 3.23389 1.000 7.56883 251 LEU A CA 1
ATOM 1873 C C . LEU A 1 253 ? 56.05183 -14.62564 4.04684 1.000 8.15002 251 LEU A C 1
ATOM 1874 O O . LEU A 1 253 ? 55.49050 -15.72727 3.94539 1.000 8.66517 251 LEU A O 1
ATOM 1879 N N . TRP A 1 254 ? 55.64758 -13.66213 4.87750 1.000 9.60784 252 TRP A N 1
ATOM 1880 C CA . TRP A 1 254 ? 54.56827 -13.83552 5.84124 1.000 9.93603 252 TRP A CA 1
ATOM 1881 C C . TRP A 1 254 ? 53.64307 -12.63864 5.73542 1.000 11.48856 252 TRP A C 1
ATOM 1882 O O . TRP A 1 254 ? 54.09082 -11.52886 5.45650 1.000 11.16281 252 TRP A O 1
ATOM 1893 N N . ASN A 1 255 ? 52.34810 -12.86342 5.95803 1.000 11.43124 253 ASN A N 1
ATOM 1894 C CA . ASN A 1 255 ? 51.46363 -11.70998 6.07118 1.000 12.35345 253 ASN A CA 1
ATOM 1895 C C . ASN A 1 255 ? 51.49823 -11.14021 7.49445 1.000 15.63546 253 ASN A C 1
ATOM 1896 O O . ASN A 1 255 ? 52.13998 -11.67587 8.40060 1.000 12.84915 253 ASN A O 1
ATOM 1901 N N . ARG A 1 256 ? 50.79934 -10.02160 7.69263 1.000 14.92366 254 ARG A N 1
ATOM 1902 C CA . ARG A 1 256 ? 50.84663 -9.37492 8.99639 1.000 14.28566 254 ARG A CA 1
ATOM 1903 C C . ARG A 1 256 ? 50.08954 -10.14038 10.06687 1.000 18.98793 254 ARG A C 1
ATOM 1904 O O . ARG A 1 256 ? 50.24023 -9.82732 11.25313 1.000 20.40793 254 ARG A O 1
ATOM 1912 N N . ASN A 1 257 ? 49.28258 -11.11781 9.67900 1.000 16.44958 255 ASN A N 1
ATOM 1913 C CA . ASN A 1 257 ? 48.64146 -12.02550 10.61346 1.000 15.41164 255 ASN A CA 1
ATOM 1914 C C . ASN A 1 257 ? 49.52263 -13.21677 10.97200 1.000 19.94610 255 ASN A C 1
ATOM 1915 O O . ASN A 1 257 ? 49.04728 -14.15314 11.61970 1.000 19.19893 255 ASN A O 1
ATOM 1920 N N . GLY A 1 258 ? 50.78308 -13.22588 10.54049 1.000 17.28856 256 GLY A N 1
ATOM 1921 C CA . GLY A 1 258 ? 51.66436 -14.31597 10.90259 1.000 19.93506 256 GLY A CA 1
ATOM 1922 C C . GLY A 1 258 ? 51.54327 -15.56360 10.05656 1.000 13.69933 256 GLY A C 1
ATOM 1923 O O . GLY A 1 258 ? 52.19342 -16.56946 10.37127 1.000 19.25996 256 GLY A O 1
ATOM 1924 N N . GLN A 1 259 ? 50.74730 -15.52952 8.99408 1.000 16.12360 257 GLN A N 1
ATOM 1925 C CA . GLN A 1 259 ? 50.57838 -16.67850 8.11879 1.000 15.68570 257 GLN A CA 1
ATOM 1926 C C . GLN A 1 259 ? 51.73261 -16.72947 7.12764 1.000 13.71846 257 GLN A C 1
ATOM 1927 O O . GLN A 1 259 ? 52.07802 -15.71414 6.51433 1.000 11.54318 257 GLN A O 1
ATOM 1933 N N . LEU A 1 260 ? 52.30402 -17.91777 6.95002 1.000 11.96417 258 LEU A N 1
ATOM 1934 C CA . LEU A 1 260 ? 53.30349 -18.13032 5.90974 1.000 13.09674 258 LEU A CA 1
ATOM 1935 C C . LEU A 1 260 ? 52.66761 -18.01252 4.53185 1.000 11.78636 258 LEU A C 1
ATOM 1936 O O . LEU A 1 260 ? 51.68989 -18.70453 4.22848 1.000 15.38974 258 LEU A O 1
ATOM 1941 N N . LEU A 1 261 ? 53.21955 -17.14485 3.68913 1.000 8.76112 259 LEU A N 1
ATOM 1942 C CA . LEU A 1 261 ? 52.74026 -16.98310 2.32262 1.000 12.01290 259 LEU A CA 1
ATOM 1943 C C . LEU A 1 261 ? 53.58728 -17.73573 1.31350 1.000 10.30267 259 LEU A C 1
ATOM 1944 O O . LEU A 1 261 ? 53.05036 -18.33423 0.38091 1.000 11.94040 259 LEU A O 1
ATOM 1949 N N . GLN A 1 262 ? 54.90943 -17.70304 1.45648 1.000 8.80015 260 GLN A N 1
ATOM 1950 C CA . GLN A 1 262 ? 55.80660 -18.29658 0.47449 1.000 8.90615 260 GLN A CA 1
ATOM 1951 C C . GLN A 1 262 ? 57.10331 -18.69031 1.15784 1.000 7.55303 260 GLN A C 1
ATOM 1952 O O . GLN A 1 262 ? 57.51908 -18.06101 2.13039 1.000 8.24231 260 GLN A O 1
ATOM 1958 N N . THR A 1 263 ? 57.76132 -19.71755 0.62524 1.000 7.22974 261 THR A N 1
ATOM 1959 C CA . THR A 1 263 ? 59.16613 -19.97985 0.91065 1.000 7.53255 261 THR A CA 1
ATOM 1960 C C . THR A 1 263 ? 59.90784 -19.84170 -0.40818 1.000 8.82439 261 THR A C 1
ATOM 1961 O O . THR A 1 263 ? 59.47839 -20.41477 -1.42241 1.000 8.75100 261 THR A O 1
ATOM 1965 N N . LEU A 1 264 ? 60.97928 -19.04701 -0.40902 1.000 8.04191 262 LEU A N 1
ATOM 1966 C CA . LEU A 1 264 ? 61.79944 -18.83186 -1.60022 1.000 7.38731 262 LEU A CA 1
ATOM 1967 C C . LEU A 1 264 ? 62.95443 -19.81081 -1.52878 1.000 8.18596 262 LEU A C 1
ATOM 1968 O O . LEU A 1 264 ? 63.85670 -19.65715 -0.69726 1.000 7.58217 262 LEU A O 1
ATOM 1973 N N . THR A 1 265 ? 62.90751 -20.82335 -2.38588 1.000 8.14590 263 THR A N 1
ATOM 1974 C CA . THR A 1 265 ? 63.85053 -21.92994 -2.37063 1.000 8.71761 263 THR A CA 1
ATOM 1975 C C . THR A 1 265 ? 64.74553 -21.86919 -3.59977 1.000 7.54316 263 THR A C 1
ATOM 1976 O O . THR A 1 265 ? 64.24931 -21.75975 -4.72614 1.000 8.56623 263 THR A O 1
ATOM 1980 N N . GLY A 1 266 ? 66.06246 -21.95964 -3.38462 1.000 6.57212 264 GLY A N 1
ATOM 1981 C CA . GLY A 1 266 ? 66.99744 -21.95551 -4.49462 1.000 8.04133 264 GLY A CA 1
ATOM 1982 C C . GLY A 1 266 ? 68.42981 -21.70631 -4.08119 1.000 8.68607 264 GLY A C 1
ATOM 1983 O O . GLY A 1 266 ? 69.35046 -22.20765 -4.73356 1.000 10.03566 264 GLY A O 1
ATOM 1984 N N . HIS A 1 267 ? 68.65199 -20.92920 -3.01634 1.000 7.81153 265 HIS A N 1
ATOM 1985 C CA . HIS A 1 267 ? 70.01134 -20.77364 -2.52341 1.000 6.77449 265 HIS A CA 1
ATOM 1986 C C . HIS A 1 267 ? 70.55725 -22.12893 -2.07813 1.000 8.95737 265 HIS A C 1
ATOM 1987 O O . HIS A 1 267 ? 69.81322 -23.00974 -1.63146 1.000 8.66056 265 HIS A O 1
ATOM 1994 N N . SER A 1 268 ? 71.87198 -22.30087 -2.22013 1.000 8.55726 266 SER A N 1
ATOM 1995 C CA . SER A 1 268 ? 72.51147 -23.56381 -1.86242 1.000 9.87851 266 SER A CA 1
ATOM 1996 C C . SER A 1 268 ? 73.25789 -23.48483 -0.54070 1.000 11.15989 266 SER A C 1
ATOM 1997 O O . SER A 1 268 ? 73.87804 -24.46737 -0.13004 1.000 11.65313 266 SER A O 1
ATOM 2000 N N . SER A 1 269 ? 73.22470 -22.33993 0.12852 1.000 9.48486 267 SER A N 1
ATOM 2001 C CA . SER A 1 269 ? 73.73344 -22.21033 1.48303 1.000 9.68022 267 SER A CA 1
ATOM 2002 C C . SER A 1 269 ? 72.89017 -21.18310 2.22618 1.000 10.84132 267 SER A C 1
ATOM 2003 O O . SER A 1 269 ? 71.88129 -20.68044 1.71173 1.000 8.94660 267 SER A O 1
ATOM 2006 N N . SER A 1 270 ? 73.31029 -20.89987 3.45578 1.000 8.29325 268 SER A N 1
ATOM 2007 C CA . SER A 1 270 ? 72.58167 -20.00034 4.34557 1.000 7.14753 268 SER A CA 1
ATOM 2008 C C . SER A 1 270 ? 72.27672 -18.67624 3.67102 1.000 7.29808 268 SER A C 1
ATOM 2009 O O . SER A 1 270 ? 73.10858 -18.12422 2.95173 1.000 8.68103 268 SER A O 1
ATOM 2012 N N . VAL A 1 271 ? 71.08689 -18.15285 3.93756 1.000 7.49228 269 VAL A N 1
ATOM 2013 C CA . VAL A 1 271 ? 70.69261 -16.81613 3.50956 1.000 5.71378 269 VAL A CA 1
ATOM 2014 C C . VAL A 1 271 ? 70.95126 -15.87825 4.68067 1.000 6.91611 269 VAL A C 1
ATOM 2015 O O . VAL A 1 271 ? 70.53782 -16.15947 5.81905 1.000 7.29129 269 VAL A O 1
ATOM 2019 N N . THR A 1 272 ? 71.64402 -14.77559 4.40728 1.000 6.10211 270 THR A N 1
ATOM 2020 C CA . THR A 1 272 ? 72.18555 -13.88916 5.43241 1.000 6.57633 270 THR A CA 1
ATOM 2021 C C . THR A 1 272 ? 71.45283 -12.56599 5.52809 1.000 6.44470 270 THR A C 1
ATOM 2022 O O . THR A 1 272 ? 71.68160 -11.81679 6.48292 1.000 7.54303 270 THR A O 1
ATOM 2026 N N . GLY A 1 273 ? 70.61337 -12.24636 4.56069 1.000 6.45410 271 GLY A N 1
ATOM 2027 C CA . GLY A 1 273 ? 69.90440 -10.98130 4.56989 1.000 6.81739 271 GLY A CA 1
ATOM 2028 C C . GLY A 1 273 ? 68.87174 -10.95331 3.46760 1.000 6.73748 271 GLY A C 1
ATOM 2029 O O . GLY A 1 273 ? 68.93074 -11.73324 2.50751 1.000 7.44302 271 GLY A O 1
ATOM 2030 N N . VAL A 1 274 ? 67.93174 -10.02432 3.60575 1.000 7.56319 272 VAL A N 1
ATOM 2031 C CA . VAL A 1 274 ? 66.81464 -9.90683 2.67449 1.000 8.25637 272 VAL A CA 1
ATOM 2032 C C . VAL A 1 274 ? 66.37056 -8.45225 2.61481 1.000 8.66094 272 VAL A C 1
ATOM 2033 O O . VAL A 1 274 ? 66.49278 -7.70215 3.59158 1.000 9.11175 272 VAL A O 1
ATOM 2037 N N . ALA A 1 275 ? 65.88475 -8.05122 1.44008 1.000 8.27678 273 ALA A N 1
ATOM 2038 C CA . ALA A 1 275 ? 65.40096 -6.69758 1.22249 1.000 9.23384 273 ALA A CA 1
ATOM 2039 C C . ALA A 1 275 ? 64.29094 -6.70722 0.18171 1.000 9.43210 273 ALA A C 1
ATOM 2040 O O . ALA A 1 275 ? 64.23911 -7.58549 -0.68222 1.000 10.16062 273 ALA A O 1
ATOM 2042 N N . PHE A 1 276 ? 63.39938 -5.71616 0.27511 1.000 9.76161 274 PHE A N 1
ATOM 2043 C CA . PHE A 1 276 ? 62.35776 -5.48945 -0.71914 1.000 7.88620 274 PHE A CA 1
ATOM 2044 C C . PHE A 1 276 ? 62.75476 -4.33706 -1.62975 1.000 10.38580 274 PHE A C 1
ATOM 2045 O O . PHE A 1 276 ? 63.35148 -3.35248 -1.18024 1.000 11.03967 274 PHE A O 1
ATOM 2053 N N . SER A 1 277 ? 62.38787 -4.45265 -2.90638 1.000 11.36107 275 SER A N 1
ATOM 2054 C CA . SER A 1 277 ? 62.46216 -3.33528 -3.82505 1.000 11.22908 275 SER A CA 1
ATOM 2055 C C . SER A 1 277 ? 61.47472 -2.24820 -3.39530 1.000 10.69874 275 SER A C 1
ATOM 2056 O O . SER A 1 277 ? 60.49628 -2.52780 -2.69479 1.000 11.65229 275 SER A O 1
ATOM 2059 N N . PRO A 1 278 ? 61.70408 -0.99571 -3.81900 1.000 10.67423 276 PRO A N 1
ATOM 2060 C CA . PRO A 1 278 ? 60.77859 0.09333 -3.43978 1.000 12.50853 276 PRO A CA 1
ATOM 2061 C C . PRO A 1 278 ? 59.33782 -0.14618 -3.83997 1.000 14.22997 276 PRO A C 1
ATOM 2062 O O . PRO A 1 278 ? 58.43380 0.30669 -3.12308 1.000 16.73868 276 PRO A O 1
ATOM 2066 N N . ASP A 1 279 ? 59.08508 -0.81901 -4.96504 1.000 12.91293 277 ASP A N 1
ATOM 2067 C CA . ASP A 1 279 ? 57.70879 -1.11783 -5.34378 1.000 14.51696 277 ASP A CA 1
ATOM 2068 C C . ASP A 1 279 ? 57.14597 -2.33414 -4.61663 1.000 14.44839 277 ASP A C 1
ATOM 2069 O O . ASP A 1 279 ? 55.96030 -2.64907 -4.77461 1.000 16.90203 277 ASP A O 1
ATOM 2074 N N . GLY A 1 280 ? 57.96926 -3.02060 -3.82581 1.000 14.54526 278 GLY A N 1
ATOM 2075 C CA . GLY A 1 280 ? 57.54747 -4.17454 -3.06861 1.000 14.17222 278 GLY A CA 1
ATOM 2076 C C . GLY A 1 280 ? 57.35878 -5.44432 -3.86345 1.000 12.52516 278 GLY A C 1
ATOM 2077 O O . GLY A 1 280 ? 57.01018 -6.47164 -3.27197 1.000 13.85546 278 GLY A O 1
ATOM 2078 N N . GLN A 1 281 ? 57.57768 -5.42047 -5.17862 1.000 13.47459 279 GLN A N 1
ATOM 2079 C CA . GLN A 1 281 ? 57.28993 -6.58428 -6.00457 1.000 15.82007 279 GLN A CA 1
ATOM 2080 C C . GLN A 1 281 ? 58.49402 -7.48885 -6.22828 1.000 13.82683 279 GLN A C 1
ATOM 2081 O O . GLN A 1 281 ? 58.32017 -8.58844 -6.76498 1.000 16.83242 279 GLN A O 1
ATOM 2087 N N . THR A 1 282 ? 59.69210 -7.06345 -5.83879 1.000 12.28666 280 THR A N 1
ATOM 2088 C CA . THR A 1 282 ? 60.89553 -7.87937 -5.96677 1.000 12.65517 280 THR A CA 1
ATOM 2089 C C . THR A 1 282 ? 61.56025 -8.00654 -4.60265 1.000 10.39801 280 THR A C 1
ATOM 2090 O O . THR A 1 282 ? 61.63545 -7.03919 -3.83483 1.000 11.30078 280 THR A O 1
ATOM 2094 N N . ILE A 1 283 ? 62.02255 -9.21187 -4.29303 1.000 9.62641 281 ILE A N 1
ATOM 2095 C CA . ILE A 1 283 ? 62.76324 -9.48424 -3.06937 1.000 9.20776 281 ILE A CA 1
ATOM 2096 C C . ILE A 1 283 ? 64.19214 -9.82180 -3.45662 1.000 8.46779 281 ILE A C 1
ATOM 2097 O O . ILE A 1 283 ? 64.42012 -10.55563 -4.42411 1.000 9.17740 281 ILE A O 1
ATOM 2102 N N . ALA A 1 284 ? 65.15645 -9.29231 -2.71235 1.000 9.28853 282 ALA A N 1
ATOM 2103 C CA . ALA A 1 284 ? 66.55190 -9.66004 -2.90017 1.000 9.61311 282 ALA A CA 1
ATOM 2104 C C . ALA A 1 284 ? 67.02232 -10.41520 -1.66999 1.000 8.29407 282 ALA A C 1
ATOM 2105 O O . ALA A 1 284 ? 66.69561 -10.03568 -0.53987 1.000 7.63852 282 ALA A O 1
ATOM 2107 N N . SER A 1 285 ? 67.77679 -11.49542 -1.88761 1.000 6.80042 283 SER A N 1
ATOM 2108 C CA . SER A 1 285 ? 68.34773 -12.28867 -0.79911 1.000 6.26488 283 SER A CA 1
ATOM 2109 C C . SER A 1 285 ? 69.84968 -12.42480 -0.98848 1.000 6.49956 283 SER A C 1
ATOM 2110 O O . SER A 1 285 ? 70.31902 -12.59821 -2.11755 1.000 7.95712 283 SER A O 1
ATOM 2113 N N . ALA A 1 286 ? 70.60014 -12.35989 0.11427 1.000 6.53741 284 ALA A N 1
ATOM 2114 C CA . ALA A 1 286 ? 72.04435 -12.57026 0.10360 1.000 6.47381 284 ALA A CA 1
ATOM 2115 C C . ALA A 1 286 ? 72.36022 -13.92859 0.70925 1.000 6.53515 284 ALA A C 1
ATOM 2116 O O . ALA A 1 286 ? 71.67396 -14.36397 1.63124 1.000 6.72501 284 ALA A O 1
ATOM 2118 N N . SER A 1 287 ? 73.41010 -14.59313 0.21848 1.000 6.51273 285 SER A N 1
ATOM 2119 C CA . SER A 1 287 ? 73.71573 -15.93752 0.70641 1.000 6.66316 285 SER A CA 1
ATOM 2120 C C . SER A 1 287 ? 75.20749 -16.20258 0.86883 1.000 9.03481 285 SER A C 1
ATOM 2121 O O . SER A 1 287 ? 76.04089 -15.65472 0.13734 1.000 7.69226 285 SER A O 1
ATOM 2124 N N . ASP B 1 2 ? 76.02551 -21.04800 -44.81214 1.000 8.46940 0 ASP B N 1
ATOM 2125 C CA . ASP B 1 2 ? 75.80112 -21.98033 -45.91951 1.000 12.59618 0 ASP B CA 1
ATOM 2126 C C . ASP B 1 2 ? 76.09824 -21.34134 -47.27797 1.000 8.97683 0 ASP B C 1
ATOM 2127 O O . ASP B 1 2 ? 75.88840 -21.94374 -48.32918 1.000 11.34681 0 ASP B O 1
ATOM 2132 N N . LYS B 1 3 ? 76.59948 -20.11851 -47.21157 1.000 11.04019 1 LYS B N 1
ATOM 2133 C CA . LYS B 1 3 ? 77.09539 -19.34695 -48.32528 1.000 8.95445 1 LYS B CA 1
ATOM 2134 C C . LYS B 1 3 ? 75.97471 -18.69421 -49.11537 1.000 6.91413 1 LYS B C 1
ATOM 2135 O O . LYS B 1 3 ? 76.22627 -18.20639 -50.20729 1.000 8.74257 1 LYS B O 1
ATOM 2141 N N . THR B 1 4 ? 74.76103 -18.63773 -48.58481 1.000 7.36668 2 THR B N 1
ATOM 2142 C CA . THR B 1 4 ? 73.65011 -18.03072 -49.30462 1.000 6.96352 2 THR B CA 1
ATOM 2143 C C . THR B 1 4 ? 73.06178 -16.84931 -48.54526 1.000 7.80902 2 THR B C 1
ATOM 2144 O O . THR B 1 4 ? 73.26266 -16.68048 -47.33723 1.000 8.06754 2 THR B O 1
ATOM 2148 N N . VAL B 1 5 ? 72.34278 -16.01829 -49.30274 1.000 7.13250 3 VAL B N 1
ATOM 2149 C CA . VAL B 1 5 ? 71.34890 -15.09965 -48.77574 1.000 7.31588 3 VAL B CA 1
ATOM 2150 C C . VAL B 1 5 ? 69.99632 -15.66170 -49.16855 1.000 7.18015 3 VAL B C 1
ATOM 2151 O O . VAL B 1 5 ? 69.82955 -16.17141 -50.28850 1.000 7.42063 3 VAL B O 1
ATOM 2155 N N . LYS B 1 6 ? 69.04690 -15.62143 -48.23667 1.000 6.36993 4 LYS B N 1
ATOM 2156 C CA . LYS B 1 6 ? 67.68072 -16.01881 -48.54232 1.000 6.24620 4 LYS B CA 1
ATOM 2157 C C . LYS B 1 6 ? 66.75106 -14.83337 -48.34716 1.000 6.36933 4 LYS B C 1
ATOM 2158 O O . LYS B 1 6 ? 66.97189 -13.99078 -47.46634 1.000 7.07598 4 LYS B O 1
ATOM 2164 N N . LEU B 1 7 ? 65.73134 -14.74970 -49.20381 1.000 7.00376 5 LEU B N 1
ATOM 2165 C CA . LEU B 1 7 ? 64.71401 -13.70930 -49.13278 1.000 6.45506 5 LEU B CA 1
ATOM 2166 C C . LEU B 1 7 ? 63.39720 -14.36939 -48.76755 1.000 6.87885 5 LEU B C 1
ATOM 2167 O O . LEU B 1 7 ? 63.03640 -15.39436 -49.36123 1.000 7.72190 5 LEU B O 1
ATOM 2172 N N . TRP B 1 8 ? 62.66761 -13.76678 -47.83165 1.000 6.29816 6 TRP B N 1
ATOM 2173 C CA . TRP B 1 8 ? 61.47004 -14.35246 -47.23544 1.000 7.00694 6 TRP B CA 1
ATOM 2174 C C . TRP B 1 8 ? 60.37854 -13.29749 -47.17459 1.000 8.80373 6 TRP B C 1
ATOM 2175 O O . TRP B 1 8 ? 60.66796 -12.10624 -47.11430 1.000 8.79661 6 TRP B O 1
ATOM 2186 N N . ASN B 1 9 ? 59.11789 -13.73723 -47.16269 1.000 7.75408 7 ASN B N 1
ATOM 2187 C CA . ASN B 1 9 ? 58.07138 -12.78293 -46.82262 1.000 8.94464 7 ASN B CA 1
ATOM 2188 C C . ASN B 1 9 ? 57.78452 -12.77030 -45.32079 1.000 11.66850 7 ASN B C 1
ATOM 2189 O O . ASN B 1 9 ? 58.28471 -13.58803 -44.55150 1.000 12.61357 7 ASN B O 1
ATOM 2194 N N . ARG B 1 10 ? 56.93043 -11.82907 -44.91020 1.000 14.72991 8 ARG B N 1
ATOM 2195 C CA . ARG B 1 10 ? 56.64226 -11.68417 -43.48754 1.000 17.33698 8 ARG B CA 1
ATOM 2196 C C . ARG B 1 10 ? 55.79171 -12.81899 -42.93554 1.000 16.59780 8 ARG B C 1
ATOM 2197 O O . ARG B 1 10 ? 55.66756 -12.94301 -41.71057 1.000 18.03399 8 ARG B O 1
ATOM 2199 N N . ASN B 1 11 ? 55.20679 -13.64712 -43.79519 1.000 14.03523 9 ASN B N 1
ATOM 2200 C CA . ASN B 1 11 ? 54.54489 -14.86603 -43.35811 1.000 13.61092 9 ASN B CA 1
ATOM 2201 C C . ASN B 1 11 ? 55.51423 -16.02829 -43.21124 1.000 13.87974 9 ASN B C 1
ATOM 2202 O O . ASN B 1 11 ? 55.08203 -17.16609 -42.98824 1.000 16.15787 9 ASN B O 1
ATOM 2207 N N . GLY B 1 12 ? 56.81213 -15.76437 -43.32895 1.000 11.87433 10 GLY B N 1
ATOM 2208 C CA . GLY B 1 12 ? 57.81953 -16.78618 -43.13454 1.000 11.45534 10 GLY B CA 1
ATOM 2209 C C . GLY B 1 12 ? 58.08561 -17.65836 -44.33652 1.000 9.35858 10 GLY B C 1
ATOM 2210 O O . GLY B 1 12 ? 58.81423 -18.64645 -44.21254 1.000 11.46042 10 GLY B O 1
ATOM 2211 N N . GLN B 1 13 ? 57.53831 -17.32406 -45.49657 1.000 9.16972 11 GLN B N 1
ATOM 2212 C CA . GLN B 1 13 ? 57.69672 -18.16200 -46.67141 1.000 9.20409 11 GLN B CA 1
ATOM 2213 C C . GLN B 1 13 ? 58.95108 -17.77055 -47.43569 1.000 7.50438 11 GLN B C 1
ATOM 2214 O O . GLN B 1 13 ? 59.17393 -16.59214 -47.72473 1.000 9.17434 11 GLN B O 1
ATOM 2220 N N . LEU B 1 14 ? 59.75786 -18.76595 -47.75150 1.000 6.68427 12 LEU B N 1
ATOM 2221 C CA . LEU B 1 14 ? 60.98376 -18.56184 -48.50920 1.000 6.68713 12 LEU B CA 1
ATOM 2222 C C . LEU B 1 14 ? 60.63091 -18.23886 -49.95888 1.000 7.93630 12 LEU B C 1
ATOM 2223 O O . LEU B 1 14 ? 59.80079 -18.92316 -50.57344 1.000 8.62619 12 LEU B O 1
ATOM 2228 N N . LEU B 1 15 ? 61.25189 -17.19306 -50.50112 1.000 7.62555 13 LEU B N 1
ATOM 2229 C CA . LEU B 1 15 ? 60.97500 -16.70988 -51.84853 1.000 7.62864 13 LEU B CA 1
ATOM 2230 C C . LEU B 1 15 ? 62.12845 -16.90579 -52.81517 1.000 7.91259 13 LEU B C 1
ATOM 2231 O O . LEU B 1 15 ? 61.89442 -17.15633 -53.99782 1.000 10.07983 13 LEU B O 1
ATOM 2236 N N . GLN B 1 16 ? 63.37291 -16.75852 -52.36505 1.000 7.68891 14 GLN B N 1
ATOM 2237 C CA A GLN B 1 16 ? 64.50762 -16.83556 -53.26549 0.484 7.80638 14 GLN B CA 1
ATOM 2238 C CA B GLN B 1 16 ? 64.52592 -16.76009 -53.26169 0.516 7.85933 14 GLN B CA 1
ATOM 2239 C C . GLN B 1 16 ? 65.76825 -17.10161 -52.45871 1.000 7.90175 14 GLN B C 1
ATOM 2240 O O . GLN B 1 16 ? 65.88804 -16.69659 -51.30097 1.000 8.40051 14 GLN B O 1
ATOM 2251 N N . THR B 1 17 ? 66.70639 -17.79799 -53.09337 1.000 7.27601 15 THR B N 1
ATOM 2252 C CA . THR B 1 17 ? 68.04194 -18.00761 -52.56205 1.000 6.17693 15 THR B CA 1
ATOM 2253 C C . THR B 1 17 ? 69.04841 -17.38962 -53.51854 1.000 9.44817 15 THR B C 1
ATOM 2254 O O . THR B 1 17 ? 68.95712 -17.59443 -54.73378 1.000 9.73637 15 THR B O 1
ATOM 2258 N N . LEU B 1 18 ? 69.99158 -16.62931 -52.97343 1.000 7.53084 16 LEU B N 1
ATOM 2259 C CA . LEU B 1 18 ? 71.00579 -15.91547 -53.74345 1.000 6.45985 16 LEU B CA 1
ATOM 2260 C C . LEU B 1 18 ? 72.29435 -16.70292 -53.56228 1.000 7.70705 16 LEU B C 1
ATOM 2261 O O . LEU B 1 18 ? 72.86844 -16.72634 -52.46734 1.000 7.84572 16 LEU B O 1
ATOM 2266 N N . THR B 1 19 ? 72.73633 -17.35925 -54.62510 1.000 8.46019 17 THR B N 1
ATOM 2267 C CA A THR B 1 19 ? 73.88967 -18.24800 -54.61404 0.706 9.18335 17 THR B CA 1
ATOM 2268 C CA B THR B 1 19 ? 73.90968 -18.21060 -54.56686 0.294 9.21653 17 THR B CA 1
ATOM 2269 C C . THR B 1 19 ? 75.02047 -17.63063 -55.42334 1.000 7.52897 17 THR B C 1
ATOM 2270 O O . THR B 1 19 ? 74.78211 -17.10982 -56.51318 1.000 9.59934 17 THR B O 1
ATOM 2277 N N . GLY B 1 20 ? 76.24133 -17.70617 -54.90535 1.000 7.74967 18 GLY B N 1
ATOM 2278 C CA . GLY B 1 20 ? 77.38585 -17.19509 -55.63502 1.000 9.51392 18 GLY B CA 1
ATOM 2279 C C . GLY B 1 20 ? 78.59755 -16.91639 -54.77255 1.000 9.19550 18 GLY B C 1
ATOM 2280 O O . GLY B 1 20 ? 79.73083 -17.00583 -55.25176 1.000 10.57628 18 GLY B O 1
ATOM 2281 N N . HIS B 1 21 ? 78.39937 -16.55968 -53.50697 1.000 7.49726 19 HIS B N 1
ATOM 2282 C CA . HIS B 1 21 ? 79.55592 -16.37739 -52.64342 1.000 8.42070 19 HIS B CA 1
ATOM 2283 C C . HIS B 1 21 ? 80.27749 -17.70775 -52.46267 1.000 9.24236 19 HIS B C 1
ATOM 2284 O O . HIS B 1 21 ? 79.66277 -18.77161 -52.49551 1.000 9.56496 19 HIS B O 1
ATOM 2291 N N . SER B 1 22 ? 81.59437 -17.64287 -52.27236 1.000 8.60993 20 SER B N 1
ATOM 2292 C CA A SER B 1 22 ? 82.36714 -18.87378 -52.14355 0.635 10.11845 20 SER B CA 1
ATOM 2293 C CA B SER B 1 22 ? 82.45042 -18.81763 -52.15556 0.365 10.19398 20 SER B CA 1
ATOM 2294 C C . SER B 1 22 ? 82.78248 -19.17220 -50.71341 1.000 13.12555 20 SER B C 1
ATOM 2295 O O . SER B 1 22 ? 83.50002 -20.15106 -50.47954 1.000 13.93788 20 SER B O 1
ATOM 2300 N N . SER B 1 23 ? 82.32903 -18.38068 -49.74994 1.000 9.20815 21 SER B N 1
ATOM 2301 C CA . SER B 1 23 ? 82.49619 -18.71154 -48.34635 1.000 9.18477 21 SER B CA 1
ATOM 2302 C C . SER B 1 23 ? 81.29972 -18.14049 -47.60231 1.000 7.97012 21 SER B C 1
ATOM 2303 O O . SER B 1 23 ? 80.35683 -17.63038 -48.21796 1.000 9.01392 21 SER B O 1
ATOM 2306 N N . SER B 1 24 ? 81.37241 -18.18318 -46.27264 1.000 8.08615 22 SER B N 1
ATOM 2307 C CA . SER B 1 24 ? 80.26412 -17.74426 -45.43541 1.000 7.50437 22 SER B CA 1
ATOM 2308 C C . SER B 1 24 ? 79.83834 -16.33061 -45.78468 1.000 6.60030 22 SER B C 1
ATOM 2309 O O . SER B 1 24 ? 80.66523 -15.45787 -46.06920 1.000 6.93445 22 SER B O 1
ATOM 2312 N N . VAL B 1 25 ? 78.53636 -16.11138 -45.75538 1.000 6.04165 23 VAL B N 1
ATOM 2313 C CA . VAL B 1 25 ? 77.97727 -14.77274 -45.88803 1.000 5.67280 23 VAL B CA 1
ATOM 2314 C C . VAL B 1 25 ? 77.77314 -14.21726 -44.48908 1.000 5.78913 23 VAL B C 1
ATOM 2315 O O . VAL B 1 25 ? 77.19405 -14.88701 -43.62651 1.000 7.84904 23 VAL B O 1
ATOM 2319 N N . THR B 1 26 ? 78.27576 -13.00410 -44.25489 1.000 5.32105 24 THR B N 1
ATOM 2320 C CA . THR B 1 26 ? 78.37921 -12.44214 -42.90956 1.000 5.69820 24 THR B CA 1
ATOM 2321 C C . THR B 1 26 ? 77.37346 -11.33653 -42.64821 1.000 6.06460 24 THR B C 1
ATOM 2322 O O . THR B 1 26 ? 77.21104 -10.92422 -41.49040 1.000 8.07215 24 THR B O 1
ATOM 2326 N N . GLY B 1 27 ? 76.72877 -10.80944 -43.68170 1.000 6.62608 25 GLY B N 1
ATOM 2327 C CA . GLY B 1 27 ? 75.83780 -9.68021 -43.49506 1.000 7.40936 25 GLY B CA 1
ATOM 2328 C C . GLY B 1 27 ? 75.09349 -9.39211 -44.77193 1.000 5.70141 25 GLY B C 1
ATOM 2329 O O . GLY B 1 27 ? 75.48143 -9.85105 -45.85144 1.000 5.84936 25 GLY B O 1
ATOM 2330 N N . VAL B 1 28 ? 74.01742 -8.61610 -44.64042 1.000 7.12193 26 VAL B N 1
ATOM 2331 C CA . VAL B 1 28 ? 73.13114 -8.32086 -45.76590 1.000 5.91115 26 VAL B CA 1
ATOM 2332 C C . VAL B 1 28 ? 72.43558 -6.99160 -45.50699 1.000 6.36395 26 VAL B C 1
ATOM 2333 O O . VAL B 1 28 ? 72.20156 -6.60675 -44.35409 1.000 6.88756 26 VAL B O 1
ATOM 2337 N N . ALA B 1 29 ? 72.10642 -6.28227 -46.59174 1.000 6.16435 27 ALA B N 1
ATOM 2338 C CA . ALA B 1 29 ? 71.43095 -4.98944 -46.51054 1.000 5.97555 27 ALA B CA 1
ATOM 2339 C C . ALA B 1 29 ? 70.63709 -4.74830 -47.78737 1.000 6.68477 27 ALA B C 1
ATOM 2340 O O . ALA B 1 29 ? 70.94988 -5.29737 -48.84924 1.000 7.18631 27 ALA B O 1
ATOM 2342 N N . PHE B 1 30 ? 69.60470 -3.90157 -47.67493 1.000 7.33550 28 PHE B N 1
ATOM 2343 C CA . PHE B 1 30 ? 68.82114 -3.44156 -48.81951 1.000 7.86380 28 PHE B CA 1
ATOM 2344 C C . PHE B 1 30 ? 69.12191 -1.97887 -49.12130 1.000 7.80354 28 PHE B C 1
ATOM 2345 O O . PHE B 1 30 ? 69.31752 -1.16635 -48.21252 1.000 8.77890 28 PHE B O 1
ATOM 2353 N N . SER B 1 31 ? 69.09974 -1.63483 -50.40951 1.000 8.35601 29 SER B N 1
ATOM 2354 C CA . SER B 1 31 ? 69.18298 -0.23690 -50.81551 1.000 8.73026 29 SER B CA 1
ATOM 2355 C C . SER B 1 31 ? 67.89386 0.48942 -50.41789 1.000 7.48766 29 SER B C 1
ATOM 2356 O O . SER B 1 31 ? 66.85247 -0.13833 -50.20837 1.000 8.38302 29 SER B O 1
ATOM 2359 N N . PRO B 1 32 ? 67.92746 1.81837 -50.31533 1.000 7.62048 30 PRO B N 1
ATOM 2360 C CA . PRO B 1 32 ? 66.70119 2.52475 -49.90588 1.000 7.19175 30 PRO B CA 1
ATOM 2361 C C . PRO B 1 32 ? 65.55402 2.39766 -50.89206 1.000 8.27686 30 PRO B C 1
ATOM 2362 O O . PRO B 1 32 ? 64.39721 2.53514 -50.48034 1.000 7.58679 30 PRO B O 1
ATOM 2366 N N . ASP B 1 33 ? 65.82366 2.11847 -52.16120 1.000 7.72496 31 ASP B N 1
ATOM 2367 C CA . ASP B 1 33 ? 64.74071 1.86637 -53.10570 1.000 7.92358 31 ASP B CA 1
ATOM 2368 C C . ASP B 1 33 ? 64.24577 0.42340 -53.06060 1.000 8.36590 31 ASP B C 1
ATOM 2369 O O . ASP B 1 33 ? 63.32025 0.07551 -53.80447 1.000 9.14822 31 ASP B O 1
ATOM 2374 N N . GLY B 1 34 ? 64.85082 -0.42819 -52.22960 1.000 7.20731 32 GLY B N 1
ATOM 2375 C CA . GLY B 1 34 ? 64.41798 -1.79786 -52.03478 1.000 9.72304 32 GLY B CA 1
ATOM 2376 C C . GLY B 1 34 ? 64.76236 -2.75344 -53.15068 1.000 10.44884 32 GLY B C 1
ATOM 2377 O O . GLY B 1 34 ? 64.45000 -3.94135 -53.03463 1.000 11.34338 32 GLY B O 1
ATOM 2378 N N . GLN B 1 35 ? 65.42736 -2.29883 -54.20379 1.000 8.89795 33 GLN B N 1
ATOM 2379 C CA . GLN B 1 35 ? 65.60249 -3.13990 -55.37391 1.000 8.78866 33 GLN B CA 1
ATOM 2380 C C . GLN B 1 35 ? 66.99755 -3.72188 -55.50799 1.000 12.43045 33 GLN B C 1
ATOM 2381 O O . GLN B 1 35 ? 67.21399 -4.53917 -56.41085 1.000 12.73566 33 GLN B O 1
ATOM 2387 N N . THR B 1 36 ? 67.94381 -3.33690 -54.64740 1.000 8.97435 34 THR B N 1
ATOM 2388 C CA . THR B 1 36 ? 69.26930 -3.94259 -54.62852 1.000 8.72821 34 THR B CA 1
ATOM 2389 C C . THR B 1 36 ? 69.52883 -4.54040 -53.25546 1.000 7.78160 34 THR B C 1
ATOM 2390 O O . THR B 1 36 ? 69.29713 -3.89062 -52.23011 1.000 9.35451 34 THR B O 1
ATOM 2394 N N . ILE B 1 37 ? 70.00297 -5.78099 -53.23964 1.000 7.51815 35 ILE B N 1
ATOM 2395 C CA . ILE B 1 37 ? 70.46593 -6.45231 -52.02879 1.000 6.20007 35 ILE B CA 1
ATOM 2396 C C . ILE B 1 37 ? 71.98029 -6.51628 -52.10017 1.000 7.98259 35 ILE B C 1
ATOM 2397 O O . ILE B 1 37 ? 72.53790 -6.88272 -53.14144 1.000 9.20251 35 ILE B O 1
ATOM 2402 N N . ALA B 1 38 ? 72.64529 -6.15345 -51.00803 1.000 6.96370 36 ALA B N 1
ATOM 2403 C CA . ALA B 1 38 ? 74.08562 -6.32324 -50.87963 1.000 6.76771 36 ALA B CA 1
ATOM 2404 C C . ALA B 1 38 ? 74.37705 -7.36460 -49.81460 1.000 6.32145 36 ALA B C 1
ATOM 2405 O O . ALA B 1 38 ? 73.71739 -7.41343 -48.77250 1.000 6.56653 36 ALA B O 1
ATOM 2407 N N . SER B 1 39 ? 75.37571 -8.19562 -50.08161 1.000 5.42150 37 SER B N 1
ATOM 2408 C CA . SER B 1 39 ? 75.79242 -9.23582 -49.15584 1.000 6.28919 37 SER B CA 1
ATOM 2409 C C . SER B 1 39 ? 77.29466 -9.12951 -48.95330 1.000 6.63028 37 SER B C 1
ATOM 2410 O O . SER B 1 39 ? 78.03687 -8.81183 -49.88174 1.000 6.49521 37 SER B O 1
ATOM 2413 N N . ALA B 1 40 ? 77.74210 -9.42860 -47.73973 1.000 5.82838 38 ALA B N 1
ATOM 2414 C CA . ALA B 1 40 ? 79.14853 -9.40045 -47.36497 1.000 5.95676 38 ALA B CA 1
ATOM 2415 C C . ALA B 1 40 ? 79.58781 -10.83281 -47.11984 1.000 6.49174 38 ALA B C 1
ATOM 2416 O O . ALA B 1 40 ? 78.79975 -11.64493 -46.62510 1.000 6.48243 38 ALA B O 1
ATOM 2418 N N . SER B 1 41 ? 80.84090 -11.16105 -47.46087 1.000 5.29736 39 SER B N 1
ATOM 2419 C CA . SER B 1 41 ? 81.27432 -12.54552 -47.31709 1.000 6.89829 39 SER B CA 1
ATOM 2420 C C . SER B 1 41 ? 82.73294 -12.67521 -46.89662 1.000 6.38892 39 SER B C 1
ATOM 2421 O O . SER B 1 41 ? 83.58796 -11.83766 -47.21367 1.000 6.19489 39 SER B O 1
ATOM 2424 N N . ASP B 1 42 ? 83.01052 -13.80192 -46.23104 1.000 6.98740 40 ASP B N 1
ATOM 2425 C CA . ASP B 1 42 ? 84.38293 -14.21599 -45.95022 1.000 7.43928 40 ASP B CA 1
ATOM 2426 C C . ASP B 1 42 ? 85.19247 -14.45273 -47.21436 1.000 9.97962 40 ASP B C 1
ATOM 2427 O O . ASP B 1 42 ? 86.42284 -14.54766 -47.12346 1.000 10.64248 40 ASP B O 1
ATOM 2432 N N . ASP B 1 43 ? 84.54985 -14.51987 -48.38305 1.000 7.28101 41 ASP B N 1
ATOM 2433 C CA . ASP B 1 43 ? 85.27999 -14.65395 -49.64102 1.000 8.31192 41 ASP B CA 1
ATOM 2434 C C . ASP B 1 43 ? 85.93805 -13.35246 -50.07783 1.000 8.00347 41 ASP B C 1
ATOM 2435 O O . ASP B 1 43 ? 86.52332 -13.30683 -51.16816 1.000 10.13719 41 ASP B O 1
ATOM 2440 N N . LYS B 1 44 ? 85.84205 -12.30138 -49.25304 1.000 7.54174 42 LYS B N 1
ATOM 2441 C CA . LYS B 1 44 ? 86.49689 -11.00145 -49.40019 1.000 7.76386 42 LYS B CA 1
ATOM 2442 C C . LYS B 1 44 ? 85.72542 -10.06822 -50.32024 1.000 6.85567 42 LYS B C 1
ATOM 2443 O O . LYS B 1 44 ? 86.25515 -9.00046 -50.68266 1.000 8.79478 42 LYS B O 1
ATOM 2449 N N . THR B 1 45 ? 84.49057 -10.40327 -50.68312 1.000 8.77168 43 THR B N 1
ATOM 2450 C CA . THR B 1 45 ? 83.70179 -9.57679 -51.58555 1.000 7.91440 43 THR B CA 1
ATOM 2451 C C . THR B 1 45 ? 82.39533 -9.12836 -50.95334 1.000 8.82020 43 THR B C 1
ATOM 2452 O O . THR B 1 45 ? 81.89058 -9.72002 -49.99065 1.000 8.04691 43 THR B O 1
ATOM 2456 N N . VAL B 1 46 ? 81.86188 -8.06812 -51.53599 1.000 7.98871 44 VAL B N 1
ATOM 2457 C CA . VAL B 1 46 ? 80.44296 -7.75281 -51.46523 1.000 7.58249 44 VAL B CA 1
ATOM 2458 C C . VAL B 1 46 ? 79.83023 -8.13097 -52.80224 1.000 7.11975 44 VAL B C 1
ATOM 2459 O O . VAL B 1 46 ? 80.42111 -7.87583 -53.85862 1.000 8.51648 44 VAL B O 1
ATOM 2463 N N . LYS B 1 47 ? 78.65512 -8.73241 -52.77871 1.000 6.11731 45 LYS B N 1
ATOM 2464 C CA . LYS B 1 47 ? 77.91365 -8.96720 -54.00977 1.000 6.47524 45 LYS B CA 1
ATOM 2465 C C . LYS B 1 47 ? 76.60531 -8.18968 -53.98432 1.000 6.71132 45 LYS B C 1
ATOM 2466 O O . LYS B 1 47 ? 75.99283 -7.99573 -52.92497 1.000 7.19763 45 LYS B O 1
ATOM 2472 N N . LEU B 1 48 ? 76.18301 -7.73092 -55.16410 1.000 7.28187 46 LEU B N 1
ATOM 2473 C CA . LEU B 1 48 ? 74.93655 -6.99693 -55.33486 1.000 7.26071 46 LEU B CA 1
ATOM 2474 C C . LEU B 1 48 ? 73.98846 -7.83871 -56.17497 1.000 7.24022 46 LEU B C 1
ATOM 2475 O O . LEU B 1 48 ? 74.40645 -8.45986 -57.16418 1.000 8.73331 46 LEU B O 1
ATOM 2480 N N . TRP B 1 49 ? 72.71923 -7.86290 -55.77792 1.000 7.76323 47 TRP B N 1
ATOM 2481 C CA . TRP B 1 49 ? 71.73147 -8.76181 -56.34942 1.000 6.82114 47 TRP B CA 1
ATOM 2482 C C . TRP B 1 49 ? 70.42048 -8.01482 -56.54162 1.000 9.04310 47 TRP B C 1
ATOM 2483 O O . TRP B 1 49 ? 70.13495 -7.03516 -55.85429 1.000 9.04175 47 TRP B O 1
ATOM 2494 N N . ASN B 1 50 ? 69.59669 -8.50376 -57.46476 1.000 11.96833 48 ASN B N 1
ATOM 2495 C CA . ASN B 1 50 ? 68.24616 -7.96578 -57.53012 1.000 15.35106 48 ASN B CA 1
ATOM 2496 C C . ASN B 1 50 ? 67.28717 -8.82561 -56.71745 1.000 16.47743 48 ASN B C 1
ATOM 2497 O O . ASN B 1 50 ? 67.64501 -9.88596 -56.20489 1.000 15.70575 48 ASN B O 1
ATOM 2502 N N . ARG B 1 51 ? 66.03420 -8.36353 -56.61934 1.000 17.55530 49 ARG B N 1
ATOM 2503 C CA . ARG B 1 51 ? 65.00797 -9.04931 -55.84158 1.000 22.96810 49 ARG B CA 1
ATOM 2504 C C . ARG B 1 51 ? 64.64606 -10.41537 -56.40705 1.000 20.82970 49 ARG B C 1
ATOM 2505 O O . ARG B 1 51 ? 64.02741 -11.21574 -55.69584 1.000 26.89041 49 ARG B O 1
ATOM 2507 N N . ASN B 1 52 ? 65.00845 -10.70344 -57.66192 1.000 22.07677 50 ASN B N 1
ATOM 2508 C CA . ASN B 1 52 ? 64.78919 -12.01178 -58.26764 1.000 23.38906 50 ASN B CA 1
ATOM 2509 C C . ASN B 1 52 ? 65.95131 -12.97058 -58.04596 1.000 22.67762 50 ASN B C 1
ATOM 2510 O O . ASN B 1 52 ? 65.93591 -14.08215 -58.58817 1.000 23.49138 50 ASN B O 1
ATOM 2515 N N . GLY B 1 53 ? 66.96417 -12.56239 -57.28300 1.000 19.71232 51 GLY B N 1
ATOM 2516 C CA . GLY B 1 53 ? 68.09376 -13.41519 -56.98865 1.000 21.28599 51 GLY B CA 1
ATOM 2517 C C . GLY B 1 53 ? 69.21062 -13.39793 -58.00541 1.000 15.97467 51 GLY B C 1
ATOM 2518 O O . GLY B 1 53 ? 70.15916 -14.17650 -57.86922 1.000 17.83871 51 GLY B O 1
ATOM 2519 N N . GLN B 1 54 ? 69.12563 -12.55429 -59.03207 1.000 14.19152 52 GLN B N 1
ATOM 2520 C CA A GLN B 1 54 ? 70.18391 -12.48486 -60.03058 0.534 11.86390 52 GLN B CA 1
ATOM 2521 C CA B GLN B 1 54 ? 70.18496 -12.48851 -60.02382 0.466 11.87824 52 GLN B CA 1
ATOM 2522 C C . GLN B 1 54 ? 71.39443 -11.76476 -59.44780 1.000 11.92288 52 GLN B C 1
ATOM 2523 O O . GLN B 1 54 ? 71.25985 -10.69354 -58.84736 1.000 10.93338 52 GLN B O 1
ATOM 2534 N N . LEU B 1 55 ? 72.57803 -12.34338 -59.63998 1.000 9.83803 53 LEU B N 1
ATOM 2535 C CA . LEU B 1 55 ? 73.81916 -11.69438 -59.22924 1.000 12.37046 53 LEU B CA 1
ATOM 2536 C C . LEU B 1 55 ? 74.14066 -10.59900 -60.23586 1.000 11.41022 53 LEU B C 1
ATOM 2537 O O . LEU B 1 55 ? 74.24215 -10.86604 -61.44228 1.000 14.61007 53 LEU B O 1
ATOM 2542 N N . LEU B 1 56 ? 74.29442 -9.36846 -59.75399 1.000 11.04723 54 LEU B N 1
ATOM 2543 C CA . LEU B 1 56 ? 74.51869 -8.20917 -60.60933 1.000 9.64719 54 LEU B CA 1
ATOM 2544 C C . LEU B 1 56 ? 75.95727 -7.73366 -60.61951 1.000 12.55111 54 LEU B C 1
ATOM 2545 O O . LEU B 1 56 ? 76.43097 -7.26707 -61.65870 1.000 13.45944 54 LEU B O 1
ATOM 2550 N N . GLN B 1 57 ? 76.66969 -7.81182 -59.49623 1.000 11.30535 55 GLN B N 1
ATOM 2551 C CA . GLN B 1 57 ? 77.95333 -7.13906 -59.40886 1.000 11.93610 55 GLN B CA 1
ATOM 2552 C C . GLN B 1 57 ? 78.70518 -7.74362 -58.22526 1.000 12.34602 55 GLN B C 1
ATOM 2553 O O . GLN B 1 57 ? 78.09377 -8.14063 -57.22452 1.000 10.77587 55 GLN B O 1
ATOM 2559 N N . THR B 1 58 ? 80.02724 -7.84646 -58.35513 1.000 10.82730 56 THR B N 1
ATOM 2560 C CA . THR B 1 58 ? 80.89015 -8.29569 -57.26982 1.000 11.86941 56 THR B CA 1
ATOM 2561 C C . THR B 1 58 ? 81.90411 -7.19718 -57.01234 1.000 12.60925 56 THR B C 1
ATOM 2562 O O . THR B 1 58 ? 82.54193 -6.70943 -57.95342 1.000 14.63533 56 THR B O 1
ATOM 2566 N N . LEU B 1 59 ? 82.04182 -6.80122 -55.74748 1.000 9.69944 57 LEU B N 1
ATOM 2567 C CA . LEU B 1 59 ? 82.89918 -5.68724 -55.34544 1.000 9.84624 57 LEU B CA 1
ATOM 2568 C C . LEU B 1 59 ? 84.16128 -6.28028 -54.74174 1.000 9.29976 57 LEU B C 1
ATOM 2569 O O . LEU B 1 59 ? 84.12671 -6.84101 -53.64465 1.000 9.07481 57 LEU B O 1
ATOM 2574 N N . THR B 1 60 ? 85.28303 -6.14322 -55.43723 1.000 10.55079 58 THR B N 1
ATOM 2575 C CA A THR B 1 60 ? 86.53922 -6.70830 -54.97261 0.589 11.35763 58 THR B CA 1
ATOM 2576 C CA B THR B 1 60 ? 86.55732 -6.71171 -55.02591 0.411 11.38594 58 THR B CA 1
ATOM 2577 C C . THR B 1 60 ? 87.51033 -5.59703 -54.60875 1.000 10.21133 58 THR B C 1
ATOM 2578 O O . THR B 1 60 ? 87.52988 -4.52868 -55.22977 1.000 10.67350 58 THR B O 1
ATOM 2585 N N . GLY B 1 61 ? 88.29976 -5.84747 -53.56941 1.000 8.98777 59 GLY B N 1
ATOM 2586 C CA . GLY B 1 61 ? 89.25217 -4.86034 -53.10759 1.000 10.16802 59 GLY B CA 1
ATOM 2587 C C . GLY B 1 61 ? 89.69258 -5.08196 -51.67572 1.000 9.86518 59 GLY B C 1
ATOM 2588 O O . GLY B 1 61 ? 90.83446 -4.77782 -51.33473 1.000 11.29539 59 GLY B O 1
ATOM 2589 N N . HIS B 1 62 ? 88.81796 -5.61255 -50.82331 1.000 8.33997 60 HIS B N 1
ATOM 2590 C CA . HIS B 1 62 ? 89.25669 -5.93929 -49.47746 1.000 8.81273 60 HIS B CA 1
ATOM 2591 C C . HIS B 1 62 ? 90.26511 -7.08391 -49.52156 1.000 9.61744 60 HIS B C 1
ATOM 2592 O O . HIS B 1 62 ? 90.23107 -7.94312 -50.40487 1.000 10.48857 60 HIS B O 1
ATOM 2599 N N . SER B 1 63 ? 91.18868 -7.07935 -48.57862 1.000 10.02483 61 SER B N 1
ATOM 2600 C CA A SER B 1 63 ? 92.21132 -8.11645 -48.56481 0.659 10.17342 61 SER B CA 1
ATOM 2601 C CA B SER B 1 63 ? 92.24477 -8.07903 -48.51518 0.341 10.22342 61 SER B CA 1
ATOM 2602 C C . SER B 1 63 ? 91.94009 -9.22348 -47.55717 1.000 11.97035 61 SER B C 1
ATOM 2603 O O . SER B 1 63 ? 92.75208 -10.13999 -47.43914 1.000 12.92146 61 SER B O 1
ATOM 2608 N N . SER B 1 64 ? 90.82057 -9.17198 -46.84328 1.000 9.39095 62 SER B N 1
ATOM 2609 C CA . SER B 1 64 ? 90.39899 -10.26163 -45.97541 1.000 10.43651 62 SER B CA 1
ATOM 2610 C C . SER B 1 64 ? 88.87300 -10.28245 -45.93722 1.000 8.22429 62 SER B C 1
ATOM 2611 O O . SER B 1 64 ? 88.20684 -9.51940 -46.64225 1.000 9.08834 62 SER B O 1
ATOM 2614 N N . SER B 1 65 ? 88.32599 -11.13376 -45.06944 1.000 8.16063 63 SER B N 1
ATOM 2615 C CA . SER B 1 65 ? 86.87982 -11.31286 -44.96653 1.000 6.67341 63 SER B CA 1
ATOM 2616 C C . SER B 1 65 ? 86.14725 -9.98527 -44.84010 1.000 6.77713 63 SER B C 1
ATOM 2617 O O . SER B 1 65 ? 86.57966 -9.07795 -44.11805 1.000 6.85395 63 SER B O 1
ATOM 2620 N N . VAL B 1 66 ? 85.01187 -9.88938 -45.52611 1.000 6.85725 64 VAL B N 1
ATOM 2621 C CA . VAL B 1 66 ? 84.10240 -8.75882 -45.38507 1.000 6.05911 64 VAL B CA 1
ATOM 2622 C C . VAL B 1 66 ? 83.04027 -9.16812 -44.37496 1.000 6.42866 64 VAL B C 1
ATOM 2623 O O . VAL B 1 66 ? 82.45631 -10.25428 -44.48284 1.000 7.70637 64 VAL B O 1
ATOM 2627 N N . THR B 1 67 ? 82.83527 -8.32463 -43.36374 1.000 6.11933 65 THR B N 1
ATOM 2628 C CA . THR B 1 67 ? 82.05760 -8.66453 -42.18099 1.000 4.83453 65 THR B CA 1
ATOM 2629 C C . THR B 1 67 ? 80.70813 -7.96533 -42.11521 1.000 7.10774 65 THR B C 1
ATOM 2630 O O . THR B 1 67 ? 79.89762 -8.29027 -41.23032 1.000 7.10085 65 THR B O 1
ATOM 2634 N N . GLY B 1 68 ? 80.45583 -6.99884 -42.99140 1.000 5.84758 66 GLY B N 1
ATOM 2635 C CA . GLY B 1 68 ? 79.21071 -6.24709 -42.95413 1.000 5.61493 66 GLY B CA 1
ATOM 2636 C C . GLY B 1 68 ? 79.13062 -5.31280 -44.13716 1.000 6.32218 66 GLY B C 1
ATOM 2637 O O . GLY B 1 68 ? 80.14361 -4.99602 -44.77502 1.000 6.08575 66 GLY B O 1
ATOM 2638 N N . VAL B 1 69 ? 77.90409 -4.87813 -44.43026 1.000 6.15202 67 VAL B N 1
ATOM 2639 C CA . VAL B 1 69 ? 77.65320 -3.99929 -45.56809 1.000 5.86425 67 VAL B CA 1
ATOM 2640 C C . VAL B 1 69 ? 76.46781 -3.10045 -45.23811 1.000 5.29302 67 VAL B C 1
ATOM 2641 O O . VAL B 1 69 ? 75.59110 -3.46060 -44.44856 1.000 7.19360 67 VAL B O 1
ATOM 2645 N N . ALA B 1 70 ? 76.44694 -1.92006 -45.85132 1.000 5.92799 68 ALA B N 1
ATOM 2646 C CA . ALA B 1 70 ? 75.39484 -0.93730 -45.61215 1.000 6.51298 68 ALA B CA 1
ATOM 2647 C C . ALA B 1 70 ? 75.22296 -0.05225 -46.84209 1.000 6.57791 68 ALA B C 1
ATOM 2648 O O . ALA B 1 70 ? 76.14064 0.10608 -47.64999 1.000 6.03024 68 ALA B O 1
ATOM 2650 N N . PHE B 1 71 ? 74.03651 0.55824 -46.95793 1.000 7.67551 69 PHE B N 1
ATOM 2651 C CA . PHE B 1 71 ? 73.73548 1.52766 -48.00968 1.000 7.02574 69 PHE B CA 1
ATOM 2652 C C . PHE B 1 71 ? 73.43741 2.88337 -47.38341 1.000 6.24793 69 PHE B C 1
ATOM 2653 O O . PHE B 1 71 ? 72.78609 2.97374 -46.33654 1.000 6.66788 69 PHE B O 1
ATOM 2661 N N . SER B 1 72 ? 73.86714 3.94356 -48.05072 1.000 6.93702 70 SER B N 1
ATOM 2662 C CA . SER B 1 72 ? 73.54008 5.28480 -47.58551 1.000 5.79657 70 SER B CA 1
ATOM 2663 C C . SER B 1 72 ? 72.07818 5.61641 -47.88329 1.000 6.76160 70 SER B C 1
ATOM 2664 O O . SER B 1 72 ? 71.49355 5.09226 -48.83778 1.000 7.16802 70 SER B O 1
ATOM 2667 N N . PRO B 1 73 ? 71.48021 6.52061 -47.10447 1.000 8.23435 71 PRO B N 1
ATOM 2668 C CA . PRO B 1 73 ? 70.03107 6.75403 -47.21337 1.000 9.05602 71 PRO B CA 1
ATOM 2669 C C . PRO B 1 73 ? 69.65109 7.50828 -48.46183 1.000 8.67529 71 PRO B C 1
ATOM 2670 O O . PRO B 1 73 ? 68.47963 7.46282 -48.85198 1.000 9.54514 71 PRO B O 1
ATOM 2674 N N . ASP B 1 74 ? 70.60369 8.17697 -49.09871 1.000 7.81492 72 ASP B N 1
ATOM 2675 C CA . ASP B 1 74 ? 70.40113 8.89666 -50.34740 1.000 7.18338 72 ASP B CA 1
ATOM 2676 C C . ASP B 1 74 ? 70.57157 8.00977 -51.57954 1.000 8.99665 72 ASP B C 1
ATOM 2677 O O . ASP B 1 74 ? 70.42624 8.50451 -52.70642 1.000 10.35066 72 ASP B O 1
ATOM 2682 N N . GLY B 1 75 ? 70.89108 6.72761 -51.40054 1.000 7.48611 73 GLY B N 1
ATOM 2683 C CA . GLY B 1 75 ? 70.99841 5.81814 -52.51484 1.000 9.58306 73 GLY B CA 1
ATOM 2684 C C . GLY B 1 75 ? 72.33294 5.83280 -53.22158 1.000 9.69978 73 GLY B C 1
ATOM 2685 O O . GLY B 1 75 ? 72.51999 5.05593 -54.16697 1.000 10.90968 73 GLY B O 1
ATOM 2686 N N . GLN B 1 76 ? 73.27214 6.67082 -52.79882 1.000 7.50273 74 GLN B N 1
ATOM 2687 C CA . GLN B 1 76 ? 74.46914 6.89269 -53.59848 1.000 9.17301 74 GLN B CA 1
ATOM 2688 C C . GLN B 1 76 ? 75.64257 5.98401 -53.25560 1.000 9.80174 74 GLN B C 1
ATOM 2689 O O . GLN B 1 76 ? 76.50875 5.77334 -54.11300 1.000 10.33801 74 GLN B O 1
ATOM 2695 N N . THR B 1 77 ? 75.72277 5.46222 -52.02291 1.000 7.32402 75 THR B N 1
ATOM 2696 C CA . THR B 1 77 ? 76.96435 4.86987 -51.55240 1.000 8.42381 75 THR B CA 1
ATOM 2697 C C . THR B 1 77 ? 76.69447 3.51438 -50.90342 1.000 7.45617 75 THR B C 1
ATOM 2698 O O . THR B 1 77 ? 75.66110 3.30256 -50.25027 1.000 7.53688 75 THR B O 1
ATOM 2702 N N . ILE B 1 78 ? 77.64986 2.60056 -51.07332 1.000 6.82652 76 ILE B N 1
ATOM 2703 C CA . ILE B 1 78 ? 77.68811 1.32021 -50.37233 1.000 6.29705 76 ILE B CA 1
ATOM 2704 C C . ILE B 1 78 ? 78.93307 1.34131 -49.50450 1.000 7.41148 76 ILE B C 1
ATOM 2705 O O . ILE B 1 78 ? 79.97267 1.85673 -49.92549 1.000 6.66890 76 ILE B O 1
ATOM 2710 N N . ALA B 1 79 ? 78.82437 0.83237 -48.28603 1.000 5.61151 77 ALA B N 1
ATOM 2711 C CA . ALA B 1 79 ? 79.97751 0.69082 -47.40472 1.000 5.53794 77 ALA B CA 1
ATOM 2712 C C . ALA B 1 79 ? 80.15880 -0.76591 -47.00961 1.000 6.49434 77 ALA B C 1
ATOM 2713 O O . ALA B 1 79 ? 79.18017 -1.48660 -46.79637 1.000 6.66274 77 ALA B O 1
ATOM 2715 N N . SER B 1 80 ? 81.41300 -1.19094 -46.90759 1.000 5.97853 78 SER B N 1
ATOM 2716 C CA . SER B 1 80 ? 81.75675 -2.54779 -46.50104 1.000 5.55071 78 SER B CA 1
ATOM 2717 C C . SER B 1 80 ? 82.78461 -2.48521 -45.37587 1.000 6.28042 78 SER B C 1
ATOM 2718 O O . SER B 1 80 ? 83.65579 -1.61582 -45.36266 1.000 7.94783 78 SER B O 1
ATOM 2721 N N . ALA B 1 81 ? 82.68935 -3.42814 -44.43722 1.000 6.51352 79 ALA B N 1
ATOM 2722 C CA . ALA B 1 81 ? 83.62082 -3.55164 -43.32424 1.000 5.59551 79 ALA B CA 1
ATOM 2723 C C . ALA B 1 81 ? 84.42995 -4.82715 -43.50380 1.000 5.58764 79 ALA B C 1
ATOM 2724 O O . ALA B 1 81 ? 83.91392 -5.82462 -44.01713 1.000 6.89331 79 ALA B O 1
ATOM 2726 N N . SER B 1 82 ? 85.69257 -4.80836 -43.06076 1.000 5.62556 80 SER B N 1
ATOM 2727 C CA . SER B 1 82 ? 86.51667 -5.98272 -43.30869 1.000 5.43956 80 SER B CA 1
ATOM 2728 C C . SER B 1 82 ? 87.49302 -6.25548 -42.17021 1.000 6.50109 80 SER B C 1
ATOM 2729 O O . SER B 1 82 ? 87.93965 -5.34234 -41.45978 1.000 6.53750 80 SER B O 1
ATOM 2732 N N . ASP B 1 83 ? 87.85413 -7.54026 -42.04062 1.000 6.90287 81 ASP B N 1
ATOM 2733 C CA . ASP B 1 83 ? 88.96092 -7.94455 -41.17563 1.000 6.72480 81 ASP B CA 1
ATOM 2734 C C . ASP B 1 83 ? 90.29051 -7.31269 -41.58668 1.000 9.55192 81 ASP B C 1
ATOM 2735 O O . ASP B 1 83 ? 91.24046 -7.34578 -40.79487 1.000 9.99913 81 ASP B O 1
ATOM 2740 N N . ASP B 1 84 ? 90.38697 -6.73282 -42.78859 1.000 8.20367 82 ASP B N 1
ATOM 2741 C CA . ASP B 1 84 ? 91.58989 -6.02416 -43.21494 1.000 8.56013 82 ASP B CA 1
ATOM 2742 C C . ASP B 1 84 ? 91.75782 -4.67038 -42.53441 1.000 9.28340 82 ASP B C 1
ATOM 2743 O O . ASP B 1 84 ? 92.69262 -3.93873 -42.86213 1.000 10.63481 82 ASP B O 1
ATOM 2748 N N . LYS B 1 85 ? 90.87492 -4.33114 -41.59924 1.000 9.04425 83 LYS B N 1
ATOM 2749 C CA . LYS B 1 85 ? 90.94453 -3.17335 -40.73526 1.000 8.39992 83 LYS B CA 1
ATOM 2750 C C . LYS B 1 85 ? 90.37744 -1.92859 -41.39701 1.000 7.94728 83 LYS B C 1
ATOM 2751 O O . LYS B 1 85 ? 90.44058 -0.86855 -40.79726 1.000 8.61711 83 LYS B O 1
ATOM 2757 N N . THR B 1 86 ? 89.77466 -2.03792 -42.58262 1.000 7.92049 84 THR B N 1
ATOM 2758 C CA . THR B 1 86 ? 89.22940 -0.87894 -43.28198 1.000 7.05299 84 THR B CA 1
ATOM 2759 C C . THR B 1 86 ? 87.72396 -0.99659 -43.49736 1.000 7.83742 84 THR B C 1
ATOM 2760 O O . THR B 1 86 ? 87.12421 -2.08085 -43.46460 1.000 8.28433 84 THR B O 1
ATOM 2764 N N . VAL B 1 87 ? 87.12490 0.16090 -43.72138 1.000 7.83789 85 VAL B N 1
ATOM 2765 C CA . VAL B 1 87 ? 85.83437 0.28081 -44.38458 1.000 6.98466 85 VAL B CA 1
ATOM 2766 C C . VAL B 1 87 ? 86.11648 0.80382 -45.78312 1.000 6.75174 85 VAL B C 1
ATOM 2767 O O . VAL B 1 87 ? 86.96072 1.68973 -45.96328 1.000 8.70359 85 VAL B O 1
ATOM 2771 N N . LYS B 1 88 ? 85.43763 0.25359 -46.77623 1.000 7.16964 86 LYS B N 1
ATOM 2772 C CA . LYS B 1 88 ? 85.50371 0.79443 -48.12469 1.000 6.93136 86 LYS B CA 1
ATOM 2773 C C . LYS B 1 88 ? 84.14604 1.34632 -48.54355 1.000 7.25155 86 LYS B C 1
ATOM 2774 O O . LYS B 1 88 ? 83.09676 0.81680 -48.15887 1.000 6.90327 86 LYS B O 1
ATOM 2780 N N . LEU B 1 89 ? 84.17725 2.45341 -49.27680 1.000 7.23677 87 LEU B N 1
ATOM 2781 C CA . LEU B 1 89 ? 82.99011 3.07932 -49.83377 1.000 6.34073 87 LEU B CA 1
ATOM 2782 C C . LEU B 1 89 ? 83.00781 2.90469 -51.34085 1.000 7.24524 87 LEU B C 1
ATOM 2783 O O . LEU B 1 89 ? 84.05959 3.04860 -51.97730 1.000 9.40212 87 LEU B O 1
ATOM 2788 N N . TRP B 1 90 ? 81.84240 2.58587 -51.89848 1.000 8.25416 88 TRP B N 1
ATOM 2789 C CA . TRP B 1 90 ? 81.70659 2.24204 -53.30447 1.000 7.02800 88 TRP B CA 1
ATOM 2790 C C . TRP B 1 90 ? 80.48073 2.96594 -53.84282 1.000 8.43691 88 TRP B C 1
ATOM 2791 O O . TRP B 1 90 ? 79.51519 3.21963 -53.11565 1.000 8.38950 88 TRP B O 1
ATOM 2802 N N . ASN B 1 91 ? 80.49880 3.27631 -55.13793 1.000 10.82834 89 ASN B N 1
ATOM 2803 C CA . ASN B 1 91 ? 79.27321 3.78712 -55.73657 1.000 10.51476 89 ASN B CA 1
ATOM 2804 C C . ASN B 1 91 ? 78.34124 2.62737 -56.08595 1.000 9.56743 89 ASN B C 1
ATOM 2805 O O . ASN B 1 91 ? 78.67242 1.45095 -55.90897 1.000 9.00873 89 ASN B O 1
ATOM 2810 N N . ARG B 1 92 ? 77.15193 2.95865 -56.59277 1.000 10.63809 90 ARG B N 1
ATOM 2811 C CA . ARG B 1 92 ? 76.17261 1.92260 -56.88998 1.000 10.65498 90 ARG B CA 1
ATOM 2812 C C . ARG B 1 92 ? 76.56010 1.05232 -58.07329 1.000 12.85978 90 ARG B C 1
ATOM 2813 O O . ARG B 1 92 ? 75.97687 -0.02300 -58.23821 1.000 15.29807 90 ARG B O 1
ATOM 2821 N N . ASN B 1 93 ? 77.52892 1.47877 -58.87801 1.000 14.07507 91 ASN B N 1
ATOM 2822 C CA . ASN B 1 93 ? 78.07080 0.64921 -59.94257 1.000 18.29696 91 ASN B CA 1
ATOM 2823 C C . ASN B 1 93 ? 79.22857 -0.22075 -59.46853 1.000 21.50504 91 ASN B C 1
ATOM 2824 O O . ASN B 1 93 ? 79.90233 -0.84283 -60.29558 1.000 20.58165 91 ASN B O 1
ATOM 2829 N N . GLY B 1 94 ? 79.48339 -0.27103 -58.16176 1.000 13.46088 92 GLY B N 1
ATOM 2830 C CA . GLY B 1 94 ? 80.50746 -1.14512 -57.62112 1.000 14.00209 92 GLY B CA 1
ATOM 2831 C C . GLY B 1 94 ? 81.92245 -0.63320 -57.73933 1.000 13.51439 92 GLY B C 1
ATOM 2832 O O . GLY B 1 94 ? 82.85885 -1.40839 -57.52610 1.000 16.46099 92 GLY B O 1
ATOM 2833 N N . GLN B 1 95 ? 82.11578 0.63501 -58.06927 1.000 12.65974 93 GLN B N 1
ATOM 2834 C CA . GLN B 1 95 ? 83.45343 1.20607 -58.17061 1.000 13.56248 93 GLN B CA 1
ATOM 2835 C C . GLN B 1 95 ? 83.90614 1.73805 -56.81554 1.000 13.04782 93 GLN B C 1
ATOM 2836 O O . GLN B 1 95 ? 83.16251 2.45711 -56.13825 1.000 11.96615 93 GLN B O 1
ATOM 2842 N N . LEU B 1 96 ? 85.14061 1.40921 -56.44758 1.000 11.42950 94 LEU B N 1
ATOM 2843 C CA . LEU B 1 96 ? 85.70378 1.87280 -55.18771 1.000 11.08174 94 LEU B CA 1
ATOM 2844 C C . LEU B 1 96 ? 85.88601 3.38684 -55.19988 1.000 12.78579 94 LEU B C 1
ATOM 2845 O O . LEU B 1 96 ? 86.48994 3.94419 -56.12448 1.000 13.56773 94 LEU B O 1
ATOM 2850 N N . LEU B 1 97 ? 85.38215 4.05286 -54.15969 1.000 10.47700 95 LEU B N 1
ATOM 2851 C CA . LEU B 1 97 ? 85.51614 5.49696 -53.97921 1.000 11.84727 95 LEU B CA 1
ATOM 2852 C C . LEU B 1 97 ? 86.50675 5.89153 -52.89551 1.000 15.21166 95 LEU B C 1
ATOM 2853 O O . LEU B 1 97 ? 87.25550 6.85359 -53.07985 1.000 14.26939 95 LEU B O 1
ATOM 2858 N N . GLN B 1 98 ? 86.52998 5.19014 -51.76429 1.000 10.79386 96 GLN B N 1
ATOM 2859 C CA . GLN B 1 98 ? 87.31781 5.63734 -50.62616 1.000 11.02739 96 GLN B CA 1
ATOM 2860 C C . GLN B 1 98 ? 87.60999 4.45030 -49.72466 1.000 9.51847 96 GLN B C 1
ATOM 2861 O O . GLN B 1 98 ? 86.83482 3.49427 -49.66011 1.000 10.52190 96 GLN B O 1
ATOM 2867 N N . THR B 1 99 ? 88.73435 4.53170 -49.02345 1.000 9.85542 97 THR B N 1
ATOM 2868 C CA . THR B 1 99 ? 89.11697 3.56813 -48.00366 1.000 10.18897 97 THR B CA 1
ATOM 2869 C C . THR B 1 99 ? 89.27342 4.31808 -46.69128 1.000 10.34157 97 THR B C 1
ATOM 2870 O O . THR B 1 99 ? 89.96369 5.34777 -46.63549 1.000 10.99958 97 THR B O 1
ATOM 2874 N N . LEU B 1 100 ? 88.62684 3.81475 -45.64159 1.000 8.33114 98 LEU B N 1
ATOM 2875 C CA . LEU B 1 100 ? 88.62434 4.46579 -44.33629 1.000 7.37783 98 LEU B CA 1
ATOM 2876 C C . LEU B 1 100 ? 89.62215 3.74426 -43.44221 1.000 9.09253 98 LEU B C 1
ATOM 2877 O O . LEU B 1 100 ? 89.41651 2.57753 -43.07751 1.000 8.98905 98 LEU B O 1
ATOM 2882 N N . THR B 1 101 ? 90.70844 4.43870 -43.10808 1.000 8.70564 99 THR B N 1
ATOM 2883 C CA . THR B 1 101 ? 91.83105 3.86395 -42.38395 1.000 8.85081 99 THR B CA 1
ATOM 2884 C C . THR B 1 101 ? 91.87634 4.44168 -40.97979 1.000 8.16226 99 THR B C 1
ATOM 2885 O O . THR B 1 101 ? 91.82918 5.66997 -40.80620 1.000 8.80717 99 THR B O 1
ATOM 2889 N N . GLY B 1 102 ? 91.98920 3.56029 -39.98206 1.000 7.55612 100 GLY B N 1
ATOM 2890 C CA . GLY B 1 102 ? 92.13369 4.03237 -38.61693 1.000 9.82243 100 GLY B CA 1
ATOM 2891 C C . GLY B 1 102 ? 91.99957 2.93794 -37.58017 1.000 10.02660 100 GLY B C 1
ATOM 2892 O O . GLY B 1 102 ? 92.69141 2.96131 -36.56250 1.000 9.97865 100 GLY B O 1
ATOM 2893 N N . HIS B 1 103 ? 91.10255 1.98426 -37.80096 1.000 7.56908 101 HIS B N 1
ATOM 2894 C CA . HIS B 1 103 ? 90.97204 0.90900 -36.83790 1.000 6.82241 101 HIS B CA 1
ATOM 2895 C C . HIS B 1 103 ? 92.26094 0.09436 -36.77383 1.000 7.82191 101 HIS B C 1
ATOM 2896 O O . HIS B 1 103 ? 92.97129 -0.08549 -37.77303 1.000 8.96447 101 HIS B O 1
ATOM 2903 N N . SER B 1 104 ? 92.57048 -0.38772 -35.57663 1.000 8.06361 102 SER B N 1
ATOM 2904 C CA . SER B 1 104 ? 93.79261 -1.15088 -35.36983 1.000 8.64158 102 SER B CA 1
ATOM 2905 C C . SER B 1 104 ? 93.55383 -2.65279 -35.33022 1.000 11.24661 102 SER B C 1
ATOM 2906 O O . SER B 1 104 ? 94.49988 -3.40287 -35.09720 1.000 12.17522 102 SER B O 1
ATOM 2909 N N . SER B 1 105 ? 92.32174 -3.10950 -35.54023 1.000 8.93476 103 SER B N 1
ATOM 2910 C CA . SER B 1 105 ? 92.04798 -4.52963 -35.71852 1.000 9.44933 103 SER B CA 1
ATOM 2911 C C . SER B 1 105 ? 90.83233 -4.66695 -36.63106 1.000 8.53638 103 SER B C 1
ATOM 2912 O O . SER B 1 105 ? 90.32980 -3.67502 -37.17245 1.000 8.93371 103 SER B O 1
ATOM 2915 N N . SER B 1 106 ? 90.36026 -5.90400 -36.78897 1.000 8.03378 104 SER B N 1
ATOM 2916 C CA . SER B 1 106 ? 89.27084 -6.18800 -37.71773 1.000 7.60464 104 SER B CA 1
ATOM 2917 C C . SER B 1 106 ? 88.07886 -5.27087 -37.49121 1.000 6.04743 104 SER B C 1
ATOM 2918 O O . SER B 1 106 ? 87.71436 -4.96727 -36.34968 1.000 6.83702 104 SER B O 1
ATOM 2921 N N . VAL B 1 107 ? 87.46237 -4.85415 -38.59610 1.000 6.84710 105 VAL B N 1
ATOM 2922 C CA . VAL B 1 107 ? 86.22409 -4.09092 -38.57360 1.000 6.01614 105 VAL B CA 1
ATOM 2923 C C . VAL B 1 107 ? 85.08873 -5.08371 -38.74306 1.000 6.43810 105 VAL B C 1
ATOM 2924 O O . VAL B 1 107 ? 85.12147 -5.91874 -39.65438 1.000 7.93918 105 VAL B O 1
ATOM 2928 N N . THR B 1 108 ? 84.10578 -5.01726 -37.84309 1.000 5.71121 106 THR B N 1
ATOM 2929 C CA . THR B 1 108 ? 83.06443 -6.03105 -37.69884 1.000 6.92888 106 THR B CA 1
ATOM 2930 C C . THR B 1 108 ? 81.69737 -5.58408 -38.19336 1.000 6.28495 106 THR B C 1
ATOM 2931 O O . THR B 1 108 ? 80.77931 -6.41022 -38.25312 1.000 7.82641 106 THR B O 1
ATOM 2935 N N . GLY B 1 109 ? 81.52009 -4.30232 -38.48931 1.000 6.96846 107 GLY B N 1
ATOM 2936 C CA . GLY B 1 109 ? 80.23699 -3.80552 -38.94647 1.000 5.97826 107 GLY B CA 1
ATOM 2937 C C . GLY B 1 109 ? 80.36213 -2.36104 -39.36849 1.000 6.22254 107 GLY B C 1
ATOM 2938 O O . GLY B 1 109 ? 81.32970 -1.67560 -39.01586 1.000 5.84691 107 GLY B O 1
ATOM 2939 N N . VAL B 1 110 ? 79.36344 -1.90417 -40.12899 1.000 6.18007 108 VAL B N 1
ATOM 2940 C CA . VAL B 1 110 ? 79.33028 -0.53682 -40.64050 1.000 7.00496 108 VAL B CA 1
ATOM 2941 C C . VAL B 1 110 ? 77.88256 -0.10630 -40.82721 1.000 5.69229 108 VAL B C 1
ATOM 2942 O O . VAL B 1 110 ? 77.00997 -0.92682 -41.11717 1.000 6.99978 108 VAL B O 1
ATOM 2946 N N . ALA B 1 111 ? 77.62626 1.18552 -40.63660 1.000 6.65923 109 ALA B N 1
ATOM 2947 C CA . ALA B 1 111 ? 76.29098 1.73627 -40.80922 1.000 5.83498 109 ALA B CA 1
ATOM 2948 C C . ALA B 1 111 ? 76.39283 3.16664 -41.31300 1.000 6.08725 109 ALA B C 1
ATOM 2949 O O . ALA B 1 111 ? 77.34961 3.88228 -41.00822 1.000 6.50415 109 ALA B O 1
ATOM 2951 N N . PHE B 1 112 ? 75.39965 3.57069 -42.10334 1.000 6.37335 110 PHE B N 1
ATOM 2952 C CA . PHE B 1 112 ? 75.19610 4.97559 -42.44870 1.000 5.98458 110 PHE B CA 1
ATOM 2953 C C . PHE B 1 112 ? 74.09579 5.55664 -41.57172 1.000 6.54279 110 PHE B C 1
ATOM 2954 O O . PHE B 1 112 ? 73.07764 4.90930 -41.31887 1.000 8.16920 110 PHE B O 1
ATOM 2962 N N . SER B 1 113 ? 74.29154 6.78682 -41.11986 1.000 5.60864 111 SER B N 1
ATOM 2963 C CA . SER B 1 113 ? 73.21550 7.46771 -40.41409 1.000 7.05339 111 SER B CA 1
ATOM 2964 C C . SER B 1 113 ? 72.09557 7.85153 -41.39202 1.000 6.36953 111 SER B C 1
ATOM 2965 O O . SER B 1 113 ? 72.37215 8.21582 -42.54746 1.000 6.16852 111 SER B O 1
ATOM 2968 N N . PRO B 1 114 ? 70.82513 7.71877 -40.98724 1.000 6.46287 112 PRO B N 1
ATOM 2969 C CA . PRO B 1 114 ? 69.71390 7.92333 -41.94695 1.000 7.82235 112 PRO B CA 1
ATOM 2970 C C . PRO B 1 114 ? 69.57083 9.35208 -42.43436 1.000 8.55730 112 PRO B C 1
ATOM 2971 O O . PRO B 1 114 ? 68.90511 9.56688 -43.45328 1.000 8.38364 112 PRO B O 1
ATOM 2975 N N . ASP B 1 115 ? 70.16186 10.32442 -41.73337 1.000 7.55772 113 ASP B N 1
ATOM 2976 C CA . ASP B 1 115 ? 70.21111 11.70404 -42.20132 1.000 6.52611 113 ASP B CA 1
ATOM 2977 C C . ASP B 1 115 ? 71.25310 11.91812 -43.28657 1.000 8.01823 113 ASP B C 1
ATOM 2978 O O . ASP B 1 115 ? 71.25789 12.98299 -43.91792 1.000 8.74089 113 ASP B O 1
ATOM 2983 N N . GLY B 1 116 ? 72.16068 10.96548 -43.49875 1.000 7.07183 114 GLY B N 1
ATOM 2984 C CA . GLY B 1 116 ? 73.14360 11.08576 -44.55356 1.000 7.60824 114 GLY B CA 1
ATOM 2985 C C . GLY B 1 116 ? 74.47690 11.66586 -44.14209 1.000 6.63184 114 GLY B C 1
ATOM 2986 O O . GLY B 1 116 ? 75.38325 11.73751 -44.97646 1.000 8.63549 114 GLY B O 1
ATOM 2987 N N . GLN B 1 117 ? 74.63466 12.08134 -42.88776 1.000 6.30702 115 GLN B N 1
ATOM 2988 C CA . GLN B 1 117 ? 75.82375 12.82696 -42.48623 1.000 7.21640 115 GLN B CA 1
ATOM 2989 C C . GLN B 1 117 ? 77.00314 11.95103 -42.06577 1.000 7.16970 115 GLN B C 1
ATOM 2990 O O . GLN B 1 117 ? 78.15177 12.33461 -42.28558 1.000 7.66501 115 GLN B O 1
ATOM 2996 N N . THR B 1 118 ? 76.75819 10.80179 -41.44331 1.000 6.96965 116 THR B N 1
ATOM 2997 C CA . THR B 1 118 ? 77.79886 10.11258 -40.69641 1.000 6.75106 116 THR B CA 1
ATOM 2998 C C . THR B 1 118 ? 77.86975 8.64604 -41.09515 1.000 5.44535 116 THR B C 1
ATOM 2999 O O . THR B 1 118 ? 76.85355 8.02633 -41.43181 1.000 6.59925 116 THR B O 1
ATOM 3003 N N . ILE B 1 119 ? 79.08272 8.08878 -41.03725 1.000 5.87668 117 ILE B N 1
ATOM 3004 C CA . ILE B 1 119 ? 79.31294 6.65286 -41.17389 1.000 6.46448 117 ILE B CA 1
ATOM 3005 C C . ILE B 1 119 ? 79.86419 6.17654 -39.84022 1.000 6.91955 117 ILE B C 1
ATOM 3006 O O . ILE B 1 119 ? 80.70809 6.85335 -39.24727 1.000 6.64687 117 ILE B O 1
ATOM 3011 N N . ALA B 1 120 ? 79.40702 5.01755 -39.36984 1.000 6.65248 118 ALA B N 1
ATOM 3012 C CA . ALA B 1 120 ? 79.95611 4.40541 -38.16603 1.000 6.31099 118 ALA B CA 1
ATOM 3013 C C . ALA B 1 120 ? 80.53502 3.04388 -38.50691 1.000 5.20800 118 ALA B C 1
ATOM 3014 O O . ALA B 1 120 ? 79.95755 2.28495 -39.29810 1.000 6.16006 118 ALA B O 1
ATOM 3016 N N . SER B 1 121 ? 81.65386 2.72212 -37.86555 1.000 6.06230 119 SER B N 1
ATOM 3017 C CA . SER B 1 121 ? 82.28572 1.42311 -38.02426 1.000 5.05301 119 SER B CA 1
ATOM 3018 C C . SER B 1 121 ? 82.55947 0.85195 -36.63761 1.000 5.66226 119 SER B C 1
ATOM 3019 O O . SER B 1 121 ? 82.88898 1.59502 -35.71016 1.000 6.81478 119 SER B O 1
ATOM 3022 N N . ALA B 1 122 ? 82.40755 -0.46478 -36.49260 1.000 5.46990 120 ALA B N 1
ATOM 3023 C CA . ALA B 1 122 ? 82.66204 -1.17562 -35.24616 1.000 4.65001 120 ALA B CA 1
ATOM 3024 C C . ALA B 1 122 ? 83.89724 -2.04281 -35.42246 1.000 6.79455 120 ALA B C 1
ATOM 3025 O O . ALA B 1 122 ? 84.15822 -2.54429 -36.51778 1.000 6.63556 120 ALA B O 1
ATOM 3027 N N . SER B 1 123 ? 84.65228 -2.25241 -34.33925 1.000 5.15572 121 SER B N 1
ATOM 3028 C CA . SER B 1 123 ? 85.89411 -2.99183 -34.49888 1.000 6.22763 121 SER B CA 1
ATOM 3029 C C . SER B 1 123 ? 86.27626 -3.83219 -33.28049 1.000 6.24843 121 SER B C 1
ATOM 3030 O O . SER B 1 123 ? 85.95841 -3.51079 -32.12775 1.000 6.20335 121 SER B O 1
ATOM 3033 N N . ASP B 1 124 ? 87.02402 -4.90307 -33.56282 1.000 6.47563 122 ASP B N 1
ATOM 3034 C CA . ASP B 1 124 ? 87.68961 -5.68296 -32.52152 1.000 6.93095 122 ASP B CA 1
ATOM 3035 C C . ASP B 1 124 ? 88.71777 -4.86957 -31.74865 1.000 8.23249 122 ASP B C 1
ATOM 3036 O O . ASP B 1 124 ? 89.18489 -5.33095 -30.70598 1.000 9.41973 122 ASP B O 1
ATOM 3041 N N . ASP B 1 125 ? 89.07809 -3.68292 -32.21018 1.000 7.05735 123 ASP B N 1
ATOM 3042 C CA . ASP B 1 125 ? 89.93455 -2.77649 -31.42602 1.000 8.74675 123 ASP B CA 1
ATOM 3043 C C . ASP B 1 125 ? 89.18442 -2.09666 -30.25589 1.000 6.83383 123 ASP B C 1
ATOM 3044 O O . ASP B 1 125 ? 89.75735 -1.24342 -29.55979 1.000 9.08876 123 ASP B O 1
ATOM 3049 N N . LYS B 1 126 ? 87.92995 -2.48827 -30.04172 1.000 6.38063 124 LYS B N 1
ATOM 3050 C CA . LYS B 1 126 ? 87.07692 -2.09049 -28.92759 1.000 7.31646 124 LYS B CA 1
ATOM 3051 C C . LYS B 1 126 ? 86.45543 -0.71987 -29.13195 1.000 7.05602 124 LYS B C 1
ATOM 3052 O O . LYS B 1 126 ? 85.88311 -0.17411 -28.18845 1.000 6.84500 124 LYS B O 1
ATOM 3058 N N . THR B 1 127 ? 86.52182 -0.16071 -30.33677 1.000 6.68589 125 THR B N 1
ATOM 3059 C CA . THR B 1 127 ? 85.97469 1.16229 -30.60366 1.000 7.17945 125 THR B CA 1
ATOM 3060 C C . THR B 1 127 ? 84.91147 1.14300 -31.69604 1.000 6.78689 125 THR B C 1
ATOM 3061 O O . THR B 1 127 ? 84.81067 0.21679 -32.50632 1.000 6.80610 125 THR B O 1
ATOM 3065 N N . VAL B 1 128 ? 84.11768 2.20311 -31.69526 1.000 6.60574 126 VAL B N 1
ATOM 3066 C CA . VAL B 1 128 ? 83.38260 2.66067 -32.86793 1.000 6.83268 126 VAL B CA 1
ATOM 3067 C C . VAL B 1 128 ? 84.10389 3.89305 -33.37284 1.000 6.24995 126 VAL B C 1
ATOM 3068 O O . VAL B 1 128 ? 84.53435 4.73998 -32.57561 1.000 7.29776 126 VAL B O 1
ATOM 3072 N N . LYS B 1 129 ? 84.23495 4.01665 -34.68596 1.000 5.95897 127 LYS B N 1
ATOM 3073 C CA . LYS B 1 129 ? 84.70460 5.26308 -35.27127 1.000 5.85837 127 LYS B CA 1
ATOM 3074 C C . LYS B 1 129 ? 83.59815 5.88354 -36.11601 1.000 6.05706 127 LYS B C 1
ATOM 3075 O O . LYS B 1 129 ? 82.80957 5.17372 -36.75839 1.000 5.70886 127 LYS B O 1
ATOM 3081 N N . LEU B 1 130 ? 83.49783 7.20779 -36.03935 1.000 6.59336 128 LEU B N 1
ATOM 3082 C CA . LEU B 1 130 ? 82.54201 7.98247 -36.81884 1.000 5.89900 128 LEU B CA 1
ATOM 3083 C C . LEU B 1 130 ? 83.32551 8.77000 -37.85466 1.000 7.34469 128 LEU B C 1
ATOM 3084 O O . LEU B 1 130 ? 84.35948 9.37387 -37.53186 1.000 6.34524 128 LEU B O 1
ATOM 3089 N N . TRP B 1 131 ? 82.82962 8.76387 -39.08472 1.000 6.02239 129 TRP B N 1
ATOM 3090 C CA . TRP B 1 131 ? 83.51452 9.35482 -40.21967 1.000 6.11654 129 TRP B CA 1
ATOM 3091 C C . TRP B 1 131 ? 82.50717 10.17934 -40.99965 1.000 4.72055 129 TRP B C 1
ATOM 3092 O O . TRP B 1 131 ? 81.31001 9.88588 -40.97047 1.000 6.54254 129 TRP B O 1
ATOM 3103 N N . ASN B 1 132 ? 82.99193 11.21827 -41.69555 1.000 5.63026 130 ASN B N 1
ATOM 3104 C CA . ASN B 1 132 ? 82.10680 11.91360 -42.61411 1.000 7.33175 130 ASN B CA 1
ATOM 3105 C C . ASN B 1 132 ? 81.99858 11.12834 -43.91436 1.000 8.30319 130 ASN B C 1
ATOM 3106 O O . ASN B 1 132 ? 82.65301 10.09994 -44.10895 1.000 7.13646 130 ASN B O 1
ATOM 3111 N N . ARG B 1 133 ? 81.13856 11.60956 -44.81427 1.000 6.95113 131 ARG B N 1
ATOM 3112 C CA . ARG B 1 133 ? 80.85996 10.87281 -46.04296 1.000 7.11671 131 ARG B CA 1
ATOM 3113 C C . ARG B 1 133 ? 82.06259 10.81985 -46.96591 1.000 8.36818 131 ARG B C 1
ATOM 3114 O O . ARG B 1 133 ? 82.09053 9.97748 -47.87356 1.000 10.82798 131 ARG B O 1
ATOM 3122 N N . ASN B 1 134 ? 83.05340 11.68503 -46.75332 1.000 7.57037 132 ASN B N 1
ATOM 3123 C CA . ASN B 1 134 ? 84.29589 11.65307 -47.51177 1.000 10.10300 132 ASN B CA 1
ATOM 3124 C C . ASN B 1 134 ? 85.29697 10.66403 -46.94637 1.000 12.48272 132 ASN B C 1
ATOM 3125 O O . ASN B 1 134 ? 86.35809 10.46533 -47.54592 1.000 13.91578 132 ASN B O 1
ATOM 3130 N N . GLY B 1 135 ? 85.00843 10.05280 -45.80618 1.000 8.43614 133 GLY B N 1
ATOM 3131 C CA . GLY B 1 135 ? 85.94484 9.14420 -45.18944 1.000 8.61707 133 GLY B CA 1
ATOM 3132 C C . GLY B 1 135 ? 86.92616 9.75485 -44.21767 1.000 8.97846 133 GLY B C 1
ATOM 3133 O O . GLY B 1 135 ? 87.88227 9.07171 -43.83098 1.000 8.61230 133 GLY B O 1
ATOM 3134 N N . GLN B 1 136 ? 86.71408 10.99060 -43.78127 1.000 8.13089 134 GLN B N 1
ATOM 3135 C CA . GLN B 1 136 ? 87.58428 11.58864 -42.77961 1.000 9.81281 134 GLN B CA 1
ATOM 3136 C C . GLN B 1 136 ? 87.09883 11.19221 -41.39519 1.000 5.94953 134 GLN B C 1
ATOM 3137 O O . GLN B 1 136 ? 85.89303 11.19303 -41.12315 1.000 7.32984 134 GLN B O 1
ATOM 3143 N N . LEU B 1 137 ? 88.04009 10.85708 -40.51835 1.000 7.46590 135 LEU B N 1
ATOM 3144 C CA . LEU B 1 137 ? 87.68664 10.45211 -39.16470 1.000 6.73514 135 LEU B CA 1
ATOM 3145 C C . LEU B 1 137 ? 87.19514 11.65177 -38.36838 1.000 7.18916 135 LEU B C 1
ATOM 3146 O O . LEU B 1 137 ? 87.86643 12.68817 -38.31939 1.000 9.70004 135 LEU B O 1
ATOM 3151 N N . LEU B 1 138 ? 86.02471 11.51960 -37.74554 1.000 7.15645 136 LEU B N 1
ATOM 3152 C CA . LEU B 1 138 ? 85.46060 12.56971 -36.90063 1.000 8.31245 136 LEU B CA 1
ATOM 3153 C C . LEU B 1 138 ? 85.57598 12.27680 -35.41238 1.000 9.03727 136 LEU B C 1
ATOM 3154 O O . LEU B 1 138 ? 85.86954 13.18375 -34.62509 1.000 9.26139 136 LEU B O 1
ATOM 3159 N N . GLN B 1 139 ? 85.33026 11.04022 -34.99369 1.000 7.93117 137 GLN B N 1
ATOM 3160 C CA . GLN B 1 139 ? 85.33781 10.70608 -33.57799 1.000 7.44922 137 GLN B CA 1
ATOM 3161 C C . GLN B 1 139 ? 85.70668 9.24495 -33.42321 1.000 7.00152 137 GLN B C 1
ATOM 3162 O O . GLN B 1 139 ? 85.42171 8.42687 -34.29969 1.000 7.72348 137 GLN B O 1
ATOM 3168 N N . THR B 1 140 ? 86.35330 8.91918 -32.31099 1.000 6.40867 138 THR B N 1
ATOM 3169 C CA . THR B 1 140 ? 86.47478 7.54639 -31.85591 1.000 6.94198 138 THR B CA 1
ATOM 3170 C C . THR B 1 140 ? 85.71341 7.42468 -30.54862 1.000 7.88123 138 THR B C 1
ATOM 3171 O O . THR B 1 140 ? 85.91969 8.22382 -29.62704 1.000 9.21697 138 THR B O 1
ATOM 3175 N N . LEU B 1 141 ? 84.83091 6.43942 -30.47703 1.000 7.04136 139 LEU B N 1
ATOM 3176 C CA . LEU B 1 141 ? 84.02919 6.17199 -29.28408 1.000 6.83903 139 LEU B CA 1
ATOM 3177 C C . LEU B 1 141 ? 84.72459 5.06861 -28.49914 1.000 7.31375 139 LEU B C 1
ATOM 3178 O O . LEU B 1 141 ? 84.72346 3.90255 -28.90829 1.000 7.42243 139 LEU B O 1
ATOM 3183 N N . THR B 1 142 ? 85.33748 5.44170 -27.38024 1.000 7.10940 140 THR B N 1
ATOM 3184 C CA . THR B 1 142 ? 86.14011 4.53788 -26.57084 1.000 7.50983 140 THR B CA 1
ATOM 3185 C C . THR B 1 142 ? 85.46197 4.32323 -25.22781 1.000 6.65227 140 THR B C 1
ATOM 3186 O O . THR B 1 142 ? 85.04174 5.28642 -24.57588 1.000 8.65440 140 THR B O 1
ATOM 3190 N N . GLY B 1 143 ? 85.33373 3.06151 -24.83296 1.000 6.95541 141 GLY B N 1
ATOM 3191 C CA . GLY B 1 143 ? 84.73367 2.73051 -23.55182 1.000 9.10865 141 GLY B CA 1
ATOM 3192 C C . GLY B 1 143 ? 84.33836 1.28077 -23.41278 1.000 9.31468 141 GLY B C 1
ATOM 3193 O O . GLY B 1 143 ? 84.30506 0.76619 -22.29563 1.000 10.22753 141 GLY B O 1
ATOM 3194 N N . HIS B 1 144 ? 84.02951 0.59716 -24.51062 1.000 7.78641 142 HIS B N 1
ATOM 3195 C CA . HIS B 1 144 ? 83.78446 -0.83380 -24.40834 1.000 8.15612 142 HIS B CA 1
ATOM 3196 C C . HIS B 1 144 ? 85.05150 -1.54159 -23.94343 1.000 7.98031 142 HIS B C 1
ATOM 3197 O O . HIS B 1 144 ? 86.17515 -1.13094 -24.26221 1.000 9.44652 142 HIS B O 1
ATOM 3204 N N . SER B 1 145 ? 84.86831 -2.62122 -23.18198 1.000 10.84012 143 SER B N 1
ATOM 3205 C CA . SER B 1 145 ? 86.01849 -3.35704 -22.66502 1.000 11.58254 143 SER B CA 1
ATOM 3206 C C . SER B 1 145 ? 86.32543 -4.62203 -23.45359 1.000 11.96914 143 SER B C 1
ATOM 3207 O O . SER B 1 145 ? 87.16482 -5.42248 -23.03185 1.000 12.29113 143 SER B O 1
ATOM 3210 N N . SER B 1 146 ? 85.66762 -4.83429 -24.58330 1.000 10.27953 144 SER B N 1
ATOM 3211 C CA . SER B 1 146 ? 86.03064 -5.92261 -25.47944 1.000 9.17344 144 SER B CA 1
ATOM 3212 C C . SER B 1 146 ? 85.64397 -5.49992 -26.88724 1.000 7.12123 144 SER B C 1
ATOM 3213 O O . SER B 1 146 ? 85.17668 -4.38025 -27.10260 1.000 7.97969 144 SER B O 1
ATOM 3216 N N . SER B 1 147 ? 85.82086 -6.41705 -27.83339 1.000 8.00345 145 SER B N 1
ATOM 3217 C CA . SER B 1 147 ? 85.46722 -6.16712 -29.22654 1.000 7.27345 145 SER B CA 1
ATOM 3218 C C . SER B 1 147 ? 84.07354 -5.57851 -29.37151 1.000 6.91852 145 SER B C 1
ATOM 3219 O O . SER B 1 147 ? 83.12582 -5.97619 -28.68475 1.000 7.64762 145 SER B O 1
ATOM 3222 N N . VAL B 1 148 ? 83.95266 -4.63316 -30.29163 1.000 7.26628 146 VAL B N 1
ATOM 3223 C CA . VAL B 1 148 ? 82.66091 -4.09953 -30.70018 1.000 8.23289 146 VAL B CA 1
ATOM 3224 C C . VAL B 1 148 ? 82.24408 -4.86054 -31.94596 1.000 7.77501 146 VAL B C 1
ATOM 3225 O O . VAL B 1 148 ? 83.04971 -5.03474 -32.86714 1.000 8.01594 146 VAL B O 1
ATOM 3229 N N . THR B 1 149 ? 81.01708 -5.36641 -31.94068 1.000 5.98469 147 THR B N 1
ATOM 3230 C CA . THR B 1 149 ? 80.53988 -6.31202 -32.94391 1.000 7.30449 147 THR B CA 1
ATOM 3231 C C . THR B 1 149 ? 79.53934 -5.72087 -33.92809 1.000 7.62119 147 THR B C 1
ATOM 3232 O O . THR B 1 149 ? 79.22215 -6.37370 -34.92812 1.000 9.21188 147 THR B O 1
ATOM 3236 N N . GLY B 1 150 ? 79.01174 -4.53950 -33.66292 1.000 6.57081 148 GLY B N 1
ATOM 3237 C CA . GLY B 1 150 ? 78.00217 -3.95682 -34.52230 1.000 6.30043 148 GLY B CA 1
ATOM 3238 C C . GLY B 1 150 ? 77.67678 -2.55893 -34.06068 1.000 6.39653 148 GLY B C 1
ATOM 3239 O O . GLY B 1 150 ? 77.96767 -2.17210 -32.92201 1.000 6.55444 148 GLY B O 1
ATOM 3240 N N . VAL B 1 151 ? 77.03015 -1.81288 -34.94946 1.000 7.79031 149 VAL B N 1
ATOM 3241 C CA . VAL B 1 151 ? 76.74838 -0.41107 -34.69087 1.000 6.48454 149 VAL B CA 1
ATOM 3242 C C . VAL B 1 151 ? 75.49975 -0.00466 -35.46445 1.000 8.26876 149 VAL B C 1
ATOM 3243 O O . VAL B 1 151 ? 75.20918 -0.53547 -36.54292 1.000 9.01050 149 VAL B O 1
ATOM 3247 N N . ALA B 1 152 ? 74.74614 0.92974 -34.89056 1.000 7.83090 150 ALA B N 1
ATOM 3248 C CA . ALA B 1 152 ? 73.53215 1.43030 -35.51641 1.000 7.04931 150 ALA B CA 1
ATOM 3249 C C . ALA B 1 152 ? 73.32544 2.87737 -35.10868 1.000 7.21614 150 ALA B C 1
ATOM 3250 O O . ALA B 1 152 ? 73.84133 3.33454 -34.08298 1.000 8.86706 150 ALA B O 1
ATOM 3252 N N . PHE B 1 153 ? 72.56185 3.59397 -35.92706 1.000 7.40510 151 PHE B N 1
ATOM 3253 C CA . PHE B 1 153 ? 72.20407 4.98137 -35.68460 1.000 6.77355 151 PHE B CA 1
ATOM 3254 C C . PHE B 1 153 ? 70.70753 5.12440 -35.42183 1.000 7.52446 151 PHE B C 1
ATOM 3255 O O . PHE B 1 153 ? 69.87608 4.41917 -35.99906 1.000 8.86005 151 PHE B O 1
ATOM 3263 N N . SER B 1 154 ? 70.37815 6.09212 -34.57994 1.000 7.14640 152 SER B N 1
ATOM 3264 C CA . SER B 1 154 ? 69.00591 6.52549 -34.40718 1.000 8.82032 152 SER B CA 1
ATOM 3265 C C . SER B 1 154 ? 68.49684 7.18919 -35.69131 1.000 10.15074 152 SER B C 1
ATOM 3266 O O . SER B 1 154 ? 69.28351 7.60388 -36.54671 1.000 9.45090 152 SER B O 1
ATOM 3269 N N . PRO B 1 155 ? 67.17647 7.30830 -35.84945 1.000 10.55627 153 PRO B N 1
ATOM 3270 C CA . PRO B 1 155 ? 66.64754 7.89027 -37.09814 1.000 11.85866 153 PRO B CA 1
ATOM 3271 C C . PRO B 1 155 ? 67.16008 9.28019 -37.40572 1.000 13.17207 153 PRO B C 1
ATOM 3272 O O . PRO B 1 155 ? 67.29699 9.61860 -38.59028 1.000 16.44959 153 PRO B O 1
ATOM 3276 N N . ASP B 1 156 ? 67.45070 10.10637 -36.40463 1.000 11.55953 154 ASP B N 1
ATOM 3277 C CA . ASP B 1 156 ? 67.97129 11.43703 -36.68438 1.000 13.41754 154 ASP B CA 1
ATOM 3278 C C . ASP B 1 156 ? 69.48914 11.47679 -36.82889 1.000 12.56124 154 ASP B C 1
ATOM 3279 O O . ASP B 1 156 ? 70.05575 12.55673 -37.02369 1.000 14.85913 154 ASP B O 1
ATOM 3284 N N . GLY B 1 157 ? 70.15543 10.32845 -36.73124 1.000 11.33583 155 GLY B N 1
ATOM 3285 C CA . GLY B 1 157 ? 71.59121 10.25380 -36.87894 1.000 10.17199 155 GLY B CA 1
ATOM 3286 C C . GLY B 1 157 ? 72.39783 10.83623 -35.74757 1.000 10.31643 155 GLY B C 1
ATOM 3287 O O . GLY B 1 157 ? 73.62083 10.90871 -35.86956 1.000 11.23684 155 GLY B O 1
ATOM 3288 N N . GLN B 1 158 ? 71.76609 11.26647 -34.64847 1.000 9.73014 156 GLN B N 1
ATOM 3289 C CA . GLN B 1 158 ? 72.48866 11.92557 -33.57163 1.000 11.56301 156 GLN B CA 1
ATOM 3290 C C . GLN B 1 158 ? 72.89687 10.98388 -32.44596 1.000 9.05869 156 GLN B C 1
ATOM 3291 O O . GLN B 1 158 ? 73.75866 11.34916 -31.63620 1.000 11.37483 156 GLN B O 1
ATOM 3297 N N . THR B 1 159 ? 72.30044 9.79317 -32.36678 1.000 8.35838 157 THR B N 1
ATOM 3298 C CA . THR B 1 159 ? 72.65207 8.81717 -31.34493 1.000 9.18375 157 THR B CA 1
ATOM 3299 C C . THR B 1 159 ? 73.15029 7.55861 -32.02721 1.000 7.47386 157 THR B C 1
ATOM 3300 O O . THR B 1 159 ? 72.56670 7.10530 -33.01557 1.000 8.57868 157 THR B O 1
ATOM 3304 N N . ILE B 1 160 ? 74.24193 7.01611 -31.49921 1.000 6.92184 158 ILE B N 1
ATOM 3305 C CA . ILE B 1 160 ? 74.84131 5.77835 -31.97889 1.000 6.68586 158 ILE B CA 1
ATOM 3306 C C . ILE B 1 160 ? 74.65639 4.72053 -30.90552 1.000 7.51152 158 ILE B C 1
ATOM 3307 O O . ILE B 1 160 ? 74.88882 4.98753 -29.71934 1.000 7.74547 158 ILE B O 1
ATOM 3312 N N . ALA B 1 161 ? 74.26876 3.51759 -31.31829 1.000 6.71573 159 ALA B N 1
ATOM 3313 C CA . ALA B 1 161 ? 74.25991 2.34221 -30.45633 1.000 6.36795 159 ALA B CA 1
ATOM 3314 C C . ALA B 1 161 ? 75.34201 1.37120 -30.92070 1.000 7.03345 159 ALA B C 1
ATOM 3315 O O . ALA B 1 161 ? 75.45165 1.07290 -32.11672 1.000 7.21999 159 ALA B O 1
ATOM 3317 N N . SER B 1 162 ? 76.12486 0.85935 -29.97410 1.000 6.21617 160 SER B N 1
ATOM 3318 C CA . SER B 1 162 ? 77.20950 -0.07241 -30.25145 1.000 5.65586 160 SER B CA 1
ATOM 3319 C C . SER B 1 162 ? 76.99455 -1.34194 -29.44009 1.000 6.79823 160 SER B C 1
ATOM 3320 O O . SER B 1 162 ? 76.60537 -1.27910 -28.27014 1.000 8.10853 160 SER B O 1
ATOM 3323 N N . ALA B 1 163 ? 77.27539 -2.49085 -30.05034 1.000 6.55137 161 ALA B N 1
ATOM 3324 C CA . ALA B 1 163 ? 77.17404 -3.78285 -29.38565 1.000 6.01868 161 ALA B CA 1
ATOM 3325 C C . ALA B 1 163 ? 78.56931 -4.32293 -29.14345 1.000 6.32729 161 ALA B C 1
ATOM 3326 O O . ALA B 1 163 ? 79.45317 -4.13238 -29.97318 1.000 6.58553 161 ALA B O 1
ATOM 3328 N N . SER B 1 164 ? 78.76547 -5.01928 -28.02136 1.000 6.00291 162 SER B N 1
ATOM 3329 C CA . SER B 1 164 ? 80.09866 -5.49743 -27.68762 1.000 6.00540 162 SER B CA 1
ATOM 3330 C C . SER B 1 164 ? 80.09540 -6.88653 -27.05620 1.000 7.12945 162 SER B C 1
ATOM 3331 O O . SER B 1 164 ? 79.14097 -7.30083 -26.38784 1.000 6.78156 162 SER B O 1
ATOM 3334 N N . ASP B 1 165 ? 81.22118 -7.57752 -27.23253 1.000 6.80495 163 ASP B N 1
ATOM 3335 C CA . ASP B 1 165 ? 81.46447 -8.81592 -26.49560 1.000 7.45317 163 ASP B CA 1
ATOM 3336 C C . ASP B 1 165 ? 81.56884 -8.58232 -24.99430 1.000 8.72976 163 ASP B C 1
ATOM 3337 O O . ASP B 1 165 ? 81.48096 -9.55068 -24.22975 1.000 12.67035 163 ASP B O 1
ATOM 3342 N N . ASP B 1 166 ? 81.71904 -7.33407 -24.54345 1.000 8.10890 164 ASP B N 1
ATOM 3343 C CA . ASP B 1 166 ? 81.68543 -7.02080 -23.11415 1.000 9.58848 164 ASP B CA 1
ATOM 3344 C C . ASP B 1 166 ? 80.29347 -7.14339 -22.50251 1.000 8.12783 164 ASP B C 1
ATOM 3345 O O . ASP B 1 166 ? 80.13649 -6.86533 -21.30740 1.000 9.44826 164 ASP B O 1
ATOM 3350 N N . LYS B 1 167 ? 79.30301 -7.57473 -23.28460 1.000 9.61040 165 LYS B N 1
ATOM 3351 C CA . LYS B 1 167 ? 77.94387 -7.89219 -22.86914 1.000 8.88906 165 LYS B CA 1
ATOM 3352 C C . LYS B 1 167 ? 77.04200 -6.67319 -22.81704 1.000 8.35734 165 LYS B C 1
ATOM 3353 O O . LYS B 1 167 ? 75.87587 -6.81217 -22.43034 1.000 8.58139 165 LYS B O 1
ATOM 3359 N N . THR B 1 168 ? 77.51866 -5.50233 -23.24465 1.000 8.48948 166 THR B N 1
ATOM 3360 C CA . THR B 1 168 ? 76.70954 -4.29431 -23.18275 1.000 8.94589 166 THR B CA 1
ATOM 3361 C C . THR B 1 168 ? 76.43505 -3.73468 -24.56840 1.000 8.64633 166 THR B C 1
ATOM 3362 O O . THR B 1 168 ? 77.14322 -4.01448 -25.54767 1.000 8.89873 166 THR B O 1
ATOM 3366 N N . VAL B 1 169 ? 75.38840 -2.91948 -24.61949 1.000 6.92508 167 VAL B N 1
ATOM 3367 C CA . VAL B 1 169 ? 75.18551 -1.93361 -25.67049 1.000 8.21423 167 VAL B CA 1
ATOM 3368 C C . VAL B 1 169 ? 75.46613 -0.57051 -25.06295 1.000 8.84596 167 VAL B C 1
ATOM 3369 O O . VAL B 1 169 ? 75.03226 -0.28406 -23.93618 1.000 9.05004 167 VAL B O 1
ATOM 3373 N N . LYS B 1 170 ? 76.19699 0.27004 -25.78615 1.000 6.78138 168 LYS B N 1
ATOM 3374 C CA . LYS B 1 170 ? 76.40221 1.64697 -25.35588 1.000 7.50925 168 LYS B CA 1
ATOM 3375 C C . LYS B 1 170 ? 75.73854 2.60736 -26.33719 1.000 6.66971 168 LYS B C 1
ATOM 3376 O O . LYS B 1 170 ? 75.69007 2.35123 -27.54823 1.000 7.56863 168 LYS B O 1
ATOM 3382 N N . LEU B 1 171 ? 75.15974 3.67597 -25.79238 1.000 6.89391 169 LEU B N 1
ATOM 3383 C CA . LEU B 1 171 ? 74.56523 4.75078 -26.57388 1.000 6.48793 169 LEU B CA 1
ATOM 3384 C C . LEU B 1 171 ? 75.42842 5.99033 -26.41808 1.000 6.63803 169 LEU B C 1
ATOM 3385 O O . LEU B 1 171 ? 75.84117 6.32767 -25.30480 1.000 8.68500 169 LEU B O 1
ATOM 3390 N N . TRP B 1 172 ? 75.68271 6.66827 -27.53774 1.000 7.99843 170 TRP B N 1
ATOM 3391 C CA . TRP B 1 172 ? 76.63592 7.76284 -27.58957 1.000 8.53188 170 TRP B CA 1
ATOM 3392 C C . TRP B 1 172 ? 76.04810 8.85681 -28.45976 1.000 9.11484 170 TRP B C 1
ATOM 3393 O O . TRP B 1 172 ? 75.25190 8.58679 -29.36534 1.000 9.08287 170 TRP B O 1
ATOM 3404 N N . ASN B 1 173 ? 76.45438 10.09547 -28.19977 1.000 8.77196 171 ASN B N 1
ATOM 3405 C CA A ASN B 1 173 ? 76.13859 11.17571 -29.12082 0.589 9.35010 171 ASN B CA 1
ATOM 3406 C CA B ASN B 1 173 ? 76.12413 11.15114 -29.14094 0.411 9.38232 171 ASN B CA 1
ATOM 3407 C C . ASN B 1 173 ? 77.18231 11.22782 -30.23466 1.000 10.36480 171 ASN B C 1
ATOM 3408 O O . ASN B 1 173 ? 78.30001 10.72097 -30.09691 1.000 10.00684 171 ASN B O 1
ATOM 3417 N N . ARG B 1 174 ? 76.78921 11.85715 -31.34570 1.000 11.34756 172 ARG B N 1
ATOM 3418 C CA . ARG B 1 174 ? 77.62850 12.03995 -32.52360 1.000 13.82063 172 ARG B CA 1
ATOM 3419 C C . ARG B 1 174 ? 78.92822 12.75724 -32.19931 1.000 12.64746 172 ARG B C 1
ATOM 3420 O O . ARG B 1 174 ? 79.90002 12.63281 -32.95225 1.000 13.66724 172 ARG B O 1
ATOM 3428 N N . ASN B 1 175 ? 78.96693 13.51641 -31.10764 1.000 13.30014 173 ASN B N 1
ATOM 3429 C CA . ASN B 1 175 ? 80.14051 14.27397 -30.71267 1.000 16.90004 173 ASN B CA 1
ATOM 3430 C C . ASN B 1 175 ? 81.11738 13.46724 -29.87299 1.000 17.99631 173 ASN B C 1
ATOM 3431 O O . ASN B 1 175 ? 82.13911 14.01388 -29.45162 1.000 21.98564 173 ASN B O 1
ATOM 3433 N N . GLY B 1 176 ? 80.83932 12.18856 -29.61742 1.000 13.10280 174 GLY B N 1
ATOM 3434 C CA . GLY B 1 176 ? 81.77663 11.31232 -28.94082 1.000 19.59433 174 GLY B CA 1
ATOM 3435 C C . GLY B 1 176 ? 81.44564 10.97622 -27.50066 1.000 19.92470 174 GLY B C 1
ATOM 3436 O O . GLY B 1 176 ? 82.14868 10.14822 -26.90271 1.000 17.24434 174 GLY B O 1
ATOM 3437 N N . GLN B 1 177 ? 80.40375 11.56678 -26.92740 1.000 12.87196 175 GLN B N 1
ATOM 3438 C CA . GLN B 1 177 ? 80.12095 11.40235 -25.50643 1.000 14.70749 175 GLN B CA 1
ATOM 3439 C C . GLN B 1 177 ? 79.24226 10.18433 -25.25392 1.000 9.34951 175 GLN B C 1
ATOM 3440 O O . GLN B 1 177 ? 78.22496 9.99266 -25.92729 1.000 11.71270 175 GLN B O 1
ATOM 3446 N N . LEU B 1 178 ? 79.63377 9.37572 -24.26987 1.000 10.80274 176 LEU B N 1
ATOM 3447 C CA . LEU B 1 178 ? 78.81783 8.24609 -23.85053 1.000 12.61460 176 LEU B CA 1
ATOM 3448 C C . LEU B 1 178 ? 77.59530 8.75433 -23.10103 1.000 13.16717 176 LEU B C 1
ATOM 3449 O O . LEU B 1 178 ? 77.71282 9.60899 -22.21486 1.000 13.94371 176 LEU B O 1
ATOM 3454 N N . LEU B 1 179 ? 76.42474 8.22758 -23.44769 1.000 9.46954 177 LEU B N 1
ATOM 3455 C CA . LEU B 1 179 ? 75.14814 8.62509 -22.86082 1.000 11.18061 177 LEU B CA 1
ATOM 3456 C C . LEU B 1 179 ? 74.58367 7.58478 -21.91202 1.000 11.99122 177 LEU B C 1
ATOM 3457 O O . LEU B 1 179 ? 74.05309 7.94886 -20.85859 1.000 14.25365 177 LEU B O 1
ATOM 3462 N N . GLN B 1 180 ? 74.65498 6.30082 -22.26449 1.000 9.02923 178 GLN B N 1
ATOM 3463 C CA A GLN B 1 180 ? 74.05341 5.23480 -21.46434 0.677 8.97149 178 GLN B CA 1
ATOM 3464 C CA B GLN B 1 180 ? 74.14246 5.25719 -21.38969 0.323 9.12941 178 GLN B CA 1
ATOM 3465 C C . GLN B 1 180 ? 74.76004 3.92708 -21.77764 1.000 10.04877 178 GLN B C 1
ATOM 3466 O O . GLN B 1 180 ? 75.21027 3.71844 -22.90342 1.000 9.44075 178 GLN B O 1
ATOM 3477 N N . THR B 1 181 ? 74.77994 3.02955 -20.80950 1.000 10.38483 179 THR B N 1
ATOM 3478 C CA . THR B 1 181 ? 75.21821 1.66332 -21.02741 1.000 8.33133 179 THR B CA 1
ATOM 3479 C C . THR B 1 181 ? 74.05468 0.74812 -20.68721 1.000 10.70498 179 THR B C 1
ATOM 3480 O O . THR B 1 181 ? 73.47186 0.85441 -19.59721 1.000 12.66127 179 THR B O 1
ATOM 3484 N N . LEU B 1 182 ? 73.69477 -0.11076 -21.63527 1.000 8.68229 180 LEU B N 1
ATOM 3485 C CA . LEU B 1 182 ? 72.54889 -1.00143 -21.53034 1.000 7.23910 180 LEU B CA 1
ATOM 3486 C C . LEU B 1 182 ? 73.10573 -2.34784 -21.09169 1.000 9.49721 180 LEU B C 1
ATOM 3487 O O . LEU B 1 182 ? 73.83595 -3.00595 -21.84250 1.000 9.90758 180 LEU B O 1
ATOM 3492 N N . THR B 1 183 ? 72.81054 -2.72738 -19.85324 1.000 9.72139 181 THR B N 1
ATOM 3493 C CA . THR B 1 183 ? 73.38279 -3.91446 -19.22943 1.000 11.73733 181 THR B CA 1
ATOM 3494 C C . THR B 1 183 ? 72.27306 -4.89520 -18.88714 1.000 10.94322 181 THR B C 1
ATOM 3495 O O . THR B 1 183 ? 71.22000 -4.50032 -18.37229 1.000 12.90911 181 THR B O 1
ATOM 3499 N N . GLY B 1 184 ? 72.47732 -6.16066 -19.23915 1.000 9.11368 182 GLY B N 1
ATOM 3500 C CA . GLY B 1 184 ? 71.45598 -7.15348 -18.99092 1.000 9.59665 182 GLY B CA 1
ATOM 3501 C C . GLY B 1 184 ? 71.68892 -8.46190 -19.71633 1.000 7.08848 182 GLY B C 1
ATOM 3502 O O . GLY B 1 184 ? 71.29316 -9.52127 -19.21828 1.000 8.76383 182 GLY B O 1
ATOM 3503 N N . HIS B 1 185 ? 72.32069 -8.42170 -20.89444 1.000 7.97778 183 HIS B N 1
ATOM 3504 C CA . HIS B 1 185 ? 72.68232 -9.67035 -21.55674 1.000 7.93902 183 HIS B CA 1
ATOM 3505 C C . HIS B 1 185 ? 73.71408 -10.41947 -20.72574 1.000 8.88631 183 HIS B C 1
ATOM 3506 O O . HIS B 1 185 ? 74.53915 -9.81918 -20.03233 1.000 8.26571 183 HIS B O 1
ATOM 3513 N N . SER B 1 186 ? 73.64881 -11.74761 -20.77580 1.000 9.15641 184 SER B N 1
ATOM 3514 C CA . SER B 1 186 ? 74.58430 -12.55874 -20.00499 1.000 9.61129 184 SER B CA 1
ATOM 3515 C C . SER B 1 186 ? 75.75114 -13.09163 -20.82437 1.000 10.17970 184 SER B C 1
ATOM 3516 O O . SER B 1 186 ? 76.57476 -13.84438 -20.29712 1.000 11.63015 184 SER B O 1
ATOM 3519 N N . SER B 1 187 ? 75.83184 -12.74271 -22.10321 1.000 8.40089 185 SER B N 1
ATOM 3520 C CA . SER B 1 187 ? 76.96856 -13.07549 -22.94547 1.000 7.60141 185 SER B CA 1
ATOM 3521 C C . SER B 1 187 ? 77.14093 -11.95942 -23.97070 1.000 7.85030 185 SER B C 1
ATOM 3522 O O . SER B 1 187 ? 76.41416 -10.95903 -23.95135 1.000 7.86560 185 SER B O 1
ATOM 3525 N N . SER B 1 188 ? 78.09259 -12.16627 -24.88365 1.000 7.96548 186 SER B N 1
ATOM 3526 C CA . SER B 1 188 ? 78.43613 -11.16693 -25.88797 1.000 7.65582 186 SER B CA 1
ATOM 3527 C C . SER B 1 188 ? 77.20675 -10.66584 -26.62694 1.000 7.47672 186 SER B C 1
ATOM 3528 O O . SER B 1 188 ? 76.29529 -11.42989 -26.95588 1.000 7.19336 186 SER B O 1
ATOM 3531 N N . VAL B 1 189 ? 77.19828 -9.37182 -26.90125 1.000 7.60861 187 VAL B N 1
ATOM 3532 C CA . VAL B 1 189 ? 76.18445 -8.77766 -27.76399 1.000 5.98244 187 VAL B CA 1
ATOM 3533 C C . VAL B 1 189 ? 76.76408 -8.73258 -29.16716 1.000 8.32745 187 VAL B C 1
ATOM 3534 O O . VAL B 1 189 ? 77.88224 -8.24664 -29.36540 1.000 7.75113 187 VAL B O 1
ATOM 3538 N N . THR B 1 190 ? 76.00159 -9.25211 -30.13635 1.000 5.98757 188 THR B N 1
ATOM 3539 C CA . THR B 1 190 ? 76.47167 -9.49566 -31.49903 1.000 6.83813 188 THR B CA 1
ATOM 3540 C C . THR B 1 190 ? 75.92065 -8.49894 -32.49973 1.000 7.72214 188 THR B C 1
ATOM 3541 O O . THR B 1 190 ? 76.39849 -8.46733 -33.64080 1.000 8.41619 188 THR B O 1
ATOM 3545 N N . GLY B 1 191 ? 74.91237 -7.71805 -32.12524 1.000 6.51456 189 GLY B N 1
ATOM 3546 C CA . GLY B 1 191 ? 74.30633 -6.78341 -33.05731 1.000 6.93957 189 GLY B CA 1
ATOM 3547 C C . GLY B 1 191 ? 73.30209 -5.90880 -32.34990 1.000 7.11414 189 GLY B C 1
ATOM 3548 O O . GLY B 1 191 ? 72.86108 -6.20095 -31.23539 1.000 7.46414 189 GLY B O 1
ATOM 3549 N N . VAL B 1 192 ? 72.93315 -4.83144 -33.03076 1.000 6.53481 190 VAL B N 1
ATOM 3550 C CA . VAL B 1 192 ? 72.08057 -3.80595 -32.45978 1.000 8.24108 190 VAL B CA 1
ATOM 3551 C C . VAL B 1 192 ? 71.35318 -3.09947 -33.59075 1.000 7.65158 190 VAL B C 1
ATOM 3552 O O . VAL B 1 192 ? 71.85230 -3.01654 -34.71653 1.000 8.89252 190 VAL B O 1
ATOM 3556 N N . ALA B 1 193 ? 70.14634 -2.62664 -33.29315 1.000 8.23867 191 ALA B N 1
ATOM 3557 C CA . ALA B 1 193 ? 69.34519 -1.85562 -34.23516 1.000 8.41643 191 ALA B CA 1
ATOM 3558 C C . ALA B 1 193 ? 68.50415 -0.84097 -33.46889 1.000 9.69291 191 ALA B C 1
ATOM 3559 O O . ALA B 1 193 ? 68.09962 -1.09768 -32.32861 1.000 9.81047 191 ALA B O 1
ATOM 3561 N N . PHE B 1 194 ? 68.26585 0.32880 -34.08334 1.000 9.96500 192 PHE B N 1
ATOM 3562 C CA . PHE B 1 194 ? 67.26388 1.28433 -33.60414 1.000 12.10303 192 PHE B CA 1
ATOM 3563 C C . PHE B 1 194 ? 65.92579 1.07359 -34.29141 1.000 16.53809 192 PHE B C 1
ATOM 3564 O O . PHE B 1 194 ? 65.85520 0.75148 -35.47928 1.000 19.83680 192 PHE B O 1
ATOM 3572 N N . SER B 1 195 ? 64.85629 1.30977 -33.54792 1.000 14.47303 193 SER B N 1
ATOM 3573 C CA . SER B 1 195 ? 63.54109 1.29029 -34.15784 1.000 16.97911 193 SER B CA 1
ATOM 3574 C C . SER B 1 195 ? 63.34301 2.54670 -35.00676 1.000 14.47858 193 SER B C 1
ATOM 3575 O O . SER B 1 195 ? 63.97158 3.58455 -34.75591 1.000 12.33443 193 SER B O 1
ATOM 3578 N N . PRO B 1 196 ? 62.49388 2.46255 -36.03886 1.000 19.74868 194 PRO B N 1
ATOM 3579 C CA . PRO B 1 196 ? 62.24690 3.63748 -36.89262 1.000 14.87741 194 PRO B CA 1
ATOM 3580 C C . PRO B 1 196 ? 61.62887 4.81152 -36.16594 1.000 15.26943 194 PRO B C 1
ATOM 3581 O O . PRO B 1 196 ? 61.74471 5.94281 -36.64217 1.000 15.70674 194 PRO B O 1
ATOM 3585 N N . ASP B 1 197 ? 60.98965 4.60277 -35.02814 1.000 17.69469 195 ASP B N 1
ATOM 3586 C CA . ASP B 1 197 ? 60.48382 5.73341 -34.26531 1.000 19.48839 195 ASP B CA 1
ATOM 3587 C C . ASP B 1 197 ? 61.48303 6.26989 -33.24824 1.000 17.32558 195 ASP B C 1
ATOM 3588 O O . ASP B 1 197 ? 61.14551 7.18026 -32.48810 1.000 19.74275 195 ASP B O 1
ATOM 3593 N N . GLY B 1 198 ? 62.70640 5.73952 -33.22974 1.000 14.75559 196 GLY B N 1
ATOM 3594 C CA . GLY B 1 198 ? 63.74164 6.20003 -32.33040 1.000 16.21170 196 GLY B CA 1
ATOM 3595 C C . GLY B 1 198 ? 63.53514 5.86303 -30.87060 1.000 16.43152 196 GLY B C 1
ATOM 3596 O O . GLY B 1 198 ? 64.38392 6.22227 -30.05078 1.000 26.18934 196 GLY B O 1
ATOM 3597 N N . GLN B 1 199 ? 62.45224 5.17341 -30.52129 1.000 16.96876 197 GLN B N 1
ATOM 3598 C CA . GLN B 1 199 ? 62.10355 4.97925 -29.12133 1.000 19.24596 197 GLN B CA 1
ATOM 3599 C C . GLN B 1 199 ? 62.64889 3.68674 -28.53350 1.000 21.03122 197 GLN B C 1
ATOM 3600 O O . GLN B 1 199 ? 62.69869 3.55835 -27.30340 1.000 22.55753 197 GLN B O 1
ATOM 3606 N N . THR B 1 200 ? 63.07702 2.74445 -29.37035 1.000 14.75373 198 THR B N 1
ATOM 3607 C CA . THR B 1 200 ? 63.45134 1.40994 -28.92477 1.000 12.51276 198 THR B CA 1
ATOM 3608 C C . THR B 1 200 ? 64.77180 1.00082 -29.55769 1.000 11.30301 198 THR B C 1
ATOM 3609 O O . THR B 1 200 ? 65.00842 1.23669 -30.74853 1.000 11.77407 198 THR B O 1
ATOM 3613 N N . ILE B 1 201 ? 65.62291 0.36819 -28.75986 1.000 10.45181 199 ILE B N 1
ATOM 3614 C CA . ILE B 1 201 ? 66.85237 -0.25240 -29.23871 1.000 9.28150 199 ILE B CA 1
ATOM 3615 C C . ILE B 1 201 ? 66.67881 -1.75596 -29.09288 1.000 8.55617 199 ILE B C 1
ATOM 3616 O O . ILE B 1 201 ? 66.17950 -2.23140 -28.06582 1.000 9.57412 199 ILE B O 1
ATOM 3621 N N . ALA B 1 202 ? 67.06789 -2.51014 -30.12229 1.000 7.23155 200 ALA B N 1
ATOM 3622 C CA . ALA B 1 202 ? 67.09201 -3.96689 -30.04108 1.000 7.58705 200 ALA B CA 1
ATOM 3623 C C . ALA B 1 202 ? 68.52550 -4.46374 -30.07254 1.000 7.09995 200 ALA B C 1
ATOM 3624 O O . ALA B 1 202 ? 69.34160 -3.97050 -30.85466 1.000 8.62916 200 ALA B O 1
ATOM 3626 N N . SER B 1 203 ? 68.82255 -5.46182 -29.24459 1.000 6.97501 201 SER B N 1
ATOM 3627 C CA . SER B 1 203 ? 70.15057 -6.06468 -29.19113 1.000 7.19087 201 SER B CA 1
ATOM 3628 C C . SER B 1 203 ? 70.03818 -7.57576 -29.33343 1.000 6.84917 201 SER B C 1
ATOM 3629 O O . SER B 1 203 ? 69.09672 -8.18708 -28.83054 1.000 8.97270 201 SER B O 1
ATOM 3632 N N . ALA B 1 204 ? 71.03269 -8.17519 -29.98520 1.000 6.56874 202 ALA B N 1
ATOM 3633 C CA . ALA B 1 204 ? 71.12598 -9.61698 -30.17600 1.000 6.00698 202 ALA B CA 1
ATOM 3634 C C . ALA B 1 204 ? 72.31643 -10.13713 -29.38521 1.000 5.88994 202 ALA B C 1
ATOM 3635 O O . ALA B 1 204 ? 73.33639 -9.46334 -29.28050 1.000 6.24962 202 ALA B O 1
ATOM 3637 N N . SER B 1 205 ? 72.20656 -11.34978 -28.84091 1.000 6.22417 203 SER B N 1
ATOM 3638 C CA . SER B 1 205 ? 73.27080 -11.85455 -27.97980 1.000 6.37756 203 SER B CA 1
ATOM 3639 C C . SER B 1 205 ? 73.51883 -13.35269 -28.12873 1.000 7.20455 203 SER B C 1
ATOM 3640 O O . SER B 1 205 ? 72.61079 -14.13761 -28.43145 1.000 6.53229 203 SER B O 1
ATOM 3643 N N . ASP B 1 206 ? 74.75958 -13.74132 -27.82299 1.000 5.97895 204 ASP B N 1
ATOM 3644 C CA . ASP B 1 206 ? 75.09599 -15.15076 -27.66187 1.000 6.76232 204 ASP B CA 1
ATOM 3645 C C . ASP B 1 206 ? 74.33182 -15.80296 -26.52031 1.000 9.02862 204 ASP B C 1
ATOM 3646 O O . ASP B 1 206 ? 74.30863 -17.03871 -26.44490 1.000 10.81198 204 ASP B O 1
ATOM 3651 N N . ASP B 1 207 ? 73.70701 -15.01970 -25.63789 1.000 7.33620 205 ASP B N 1
ATOM 3652 C CA . ASP B 1 207 ? 72.86978 -15.60394 -24.59604 1.000 7.73850 205 ASP B CA 1
ATOM 3653 C C . ASP B 1 207 ? 71.55609 -16.15058 -25.13734 1.000 8.14886 205 ASP B C 1
ATOM 3654 O O . ASP B 1 207 ? 70.74112 -16.62266 -24.34398 1.000 8.93705 205 ASP B O 1
ATOM 3659 N N . LYS B 1 208 ? 71.35644 -16.10043 -26.45549 1.000 7.72945 206 LYS B N 1
ATOM 3660 C CA . LYS B 1 208 ? 70.23836 -16.69313 -27.18184 1.000 9.14218 206 LYS B CA 1
ATOM 3661 C C . LYS B 1 208 ? 69.01119 -15.80172 -27.17356 1.000 7.03144 206 LYS B C 1
ATOM 3662 O O . LYS B 1 208 ? 67.94918 -16.25103 -27.59547 1.000 8.78126 206 LYS B O 1
ATOM 3668 N N . THR B 1 209 ? 69.13293 -14.54455 -26.74407 1.000 8.61036 207 THR B N 1
ATOM 3669 C CA . THR B 1 209 ? 67.99332 -13.63936 -26.67135 1.000 7.94680 207 THR B CA 1
ATOM 3670 C C . THR B 1 209 ? 68.20716 -12.39623 -27.51827 1.000 8.15096 207 THR B C 1
ATOM 3671 O O . THR B 1 209 ? 69.33530 -12.02033 -27.86093 1.000 8.37805 207 THR B O 1
ATOM 3675 N N . VAL B 1 210 ? 67.07887 -11.76768 -27.84250 1.000 8.15079 208 VAL B N 1
ATOM 3676 C CA . VAL B 1 210 ? 67.02453 -10.36634 -28.22905 1.000 8.13274 208 VAL B CA 1
ATOM 3677 C C . VAL B 1 210 ? 66.45039 -9.60645 -27.04725 1.000 7.73227 208 VAL B C 1
ATOM 3678 O O . VAL B 1 210 ? 65.52318 -10.08380 -26.37687 1.000 7.83975 208 VAL B O 1
ATOM 3682 N N . LYS B 1 211 ? 67.00684 -8.43751 -26.76413 1.000 7.63425 209 LYS B N 1
ATOM 3683 C CA . LYS B 1 211 ? 66.45411 -7.56378 -25.74258 1.000 6.47311 209 LYS B CA 1
ATOM 3684 C C . LYS B 1 211 ? 66.04882 -6.24124 -26.37302 1.000 8.07280 209 LYS B C 1
ATOM 3685 O O . LYS B 1 211 ? 66.69316 -5.76203 -27.31743 1.000 8.08241 209 LYS B O 1
ATOM 3691 N N . LEU B 1 212 ? 64.94307 -5.69266 -25.88294 1.000 8.18026 210 LEU B N 1
ATOM 3692 C CA . LEU B 1 212 ? 64.43048 -4.39837 -26.29908 1.000 8.82387 210 LEU B CA 1
ATOM 3693 C C . LEU B 1 212 ? 64.56494 -3.42276 -25.13626 1.000 9.07886 210 LEU B C 1
ATOM 3694 O O . LEU B 1 212 ? 64.22771 -3.75461 -23.98757 1.000 9.74763 210 LEU B O 1
ATOM 3699 N N . TRP B 1 213 ? 65.05092 -2.21893 -25.44035 1.000 8.33800 211 TRP B N 1
ATOM 3700 C CA . TRP B 1 213 ? 65.44461 -1.22663 -24.44434 1.000 9.00694 211 TRP B CA 1
ATOM 3701 C C . TRP B 1 213 ? 64.95928 0.15262 -24.86460 1.000 10.27295 211 TRP B C 1
ATOM 3702 O O . TRP B 1 213 ? 64.70231 0.40123 -26.03871 1.000 10.92915 211 TRP B O 1
ATOM 3713 N N . ASN B 1 214 ? 64.87094 1.06538 -23.89200 1.000 11.95278 212 ASN B N 1
ATOM 3714 C CA . ASN B 1 214 ? 64.68476 2.48238 -24.19800 1.000 12.82573 212 ASN B CA 1
ATOM 3715 C C . ASN B 1 214 ? 65.99691 3.26913 -24.03426 1.000 13.71109 212 ASN B C 1
ATOM 3716 O O . ASN B 1 214 ? 67.02477 2.73435 -23.60843 1.000 14.13962 212 ASN B O 1
ATOM 3721 N N . ARG B 1 215 ? 65.95722 4.56787 -24.38842 1.000 16.22969 213 ARG B N 1
ATOM 3722 C CA . ARG B 1 215 ? 67.17083 5.39209 -24.33261 1.000 19.62523 213 ARG B CA 1
ATOM 3723 C C . ARG B 1 215 ? 67.66644 5.63441 -22.91533 1.000 22.32160 213 ARG B C 1
ATOM 3724 O O . ARG B 1 215 ? 68.83432 6.00051 -22.73775 1.000 24.47633 213 ARG B O 1
ATOM 3732 N N . ASN B 1 216 ? 66.81341 5.47236 -21.90972 1.000 16.09925 214 ASN B N 1
ATOM 3733 C CA . ASN B 1 216 ? 67.24521 5.58172 -20.52695 1.000 23.39270 214 ASN B CA 1
ATOM 3734 C C . ASN B 1 216 ? 67.87677 4.29473 -20.02843 1.000 18.91359 214 ASN B C 1
ATOM 3735 O O . ASN B 1 216 ? 68.22472 4.19018 -18.84664 1.000 21.91175 214 ASN B O 1
ATOM 3740 N N . GLY B 1 217 ? 68.03182 3.31570 -20.91773 1.000 17.09421 215 GLY B N 1
ATOM 3741 C CA . GLY B 1 217 ? 68.64775 2.05690 -20.57568 1.000 19.88059 215 GLY B CA 1
ATOM 3742 C C . GLY B 1 217 ? 67.73818 1.06497 -19.89552 1.000 16.00088 215 GLY B C 1
ATOM 3743 O O . GLY B 1 217 ? 68.22736 0.03914 -19.40817 1.000 21.22886 215 GLY B O 1
ATOM 3744 N N . GLN B 1 218 ? 66.43376 1.33410 -19.82959 1.000 14.08564 216 GLN B N 1
ATOM 3745 C CA . GLN B 1 218 ? 65.51987 0.37209 -19.22983 1.000 14.17336 216 GLN B CA 1
ATOM 3746 C C . GLN B 1 218 ? 65.28711 -0.80317 -20.16990 1.000 10.86023 216 GLN B C 1
ATOM 3747 O O . GLN B 1 218 ? 65.03655 -0.61886 -21.36530 1.000 11.57998 216 GLN B O 1
ATOM 3753 N N . LEU B 1 219 ? 65.37205 -2.01020 -19.62078 1.000 11.89740 217 LEU B N 1
ATOM 3754 C CA . LEU B 1 219 ? 65.06187 -3.21767 -20.37373 1.000 10.28258 217 LEU B CA 1
ATOM 3755 C C . LEU B 1 219 ? 63.54878 -3.37517 -20.43458 1.000 12.70425 217 LEU B C 1
ATOM 3756 O O . LEU B 1 219 ? 62.87970 -3.46923 -19.39689 1.000 15.92895 217 LEU B O 1
ATOM 3761 N N . LEU B 1 220 ? 63.00682 -3.37943 -21.64316 1.000 10.70313 218 LEU B N 1
ATOM 3762 C CA . LEU B 1 220 ? 61.56471 -3.45789 -21.82346 1.000 11.21932 218 LEU B CA 1
ATOM 3763 C C . LEU B 1 220 ? 61.08856 -4.88320 -22.00152 1.000 14.38061 218 LEU B C 1
ATOM 3764 O O . LEU B 1 220 ? 60.02186 -5.24141 -21.49088 1.000 15.36549 218 LEU B O 1
ATOM 3769 N N . GLN B 1 221 ? 61.84533 -5.70032 -22.73301 1.000 11.62011 219 GLN B N 1
ATOM 3770 C CA . GLN B 1 221 ? 61.37958 -7.03098 -23.07634 1.000 12.46846 219 GLN B CA 1
ATOM 3771 C C . GLN B 1 221 ? 62.59101 -7.87961 -23.42508 1.000 10.30296 219 GLN B C 1
ATOM 3772 O O . GLN B 1 221 ? 63.60594 -7.36532 -23.91219 1.000 10.73617 219 GLN B O 1
ATOM 3778 N N . THR B 1 222 ? 62.47517 -9.17614 -23.17285 1.000 10.54096 220 THR B N 1
ATOM 3779 C CA . THR B 1 222 ? 63.45210 -10.15856 -23.61429 1.000 10.03955 220 THR B CA 1
ATOM 3780 C C . THR B 1 222 ? 62.71819 -11.15462 -24.49427 1.000 13.21294 220 THR B C 1
ATOM 3781 O O . THR B 1 222 ? 61.67951 -11.69501 -24.08949 1.000 14.04905 220 THR B O 1
ATOM 3785 N N . LEU B 1 223 ? 63.25255 -11.38623 -25.69278 1.000 10.82942 221 LEU B N 1
ATOM 3786 C CA . LEU B 1 223 ? 62.64798 -12.26278 -26.69043 1.000 10.16335 221 LEU B CA 1
ATOM 3787 C C . LEU B 1 223 ? 63.40286 -13.58561 -26.63257 1.000 8.98120 221 LEU B C 1
ATOM 3788 O O . LEU B 1 223 ? 64.58925 -13.65111 -26.98400 1.000 9.97937 221 LEU B O 1
ATOM 3793 N N . THR B 1 224 ? 62.72201 -14.63047 -26.17432 1.000 9.61649 222 THR B N 1
ATOM 3794 C CA . THR B 1 224 ? 63.33865 -15.91899 -25.90098 1.000 10.26734 222 THR B CA 1
ATOM 3795 C C . THR B 1 224 ? 62.73811 -16.95851 -26.83649 1.000 9.88649 222 THR B C 1
ATOM 3796 O O . THR B 1 224 ? 61.52911 -16.96758 -27.06886 1.000 11.85336 222 THR B O 1
ATOM 3800 N N . GLY B 1 225 ? 63.57964 -17.83478 -27.36719 1.000 9.12758 223 GLY B N 1
ATOM 3801 C CA . GLY B 1 225 ? 63.09445 -18.86450 -28.27112 1.000 12.65888 223 GLY B CA 1
ATOM 3802 C C . GLY B 1 225 ? 64.15491 -19.46422 -29.17465 1.000 12.30930 223 GLY B C 1
ATOM 3803 O O . GLY B 1 225 ? 64.07166 -20.64424 -29.52006 1.000 12.44298 223 GLY B O 1
ATOM 3804 N N . HIS B 1 226 ? 65.15323 -18.68191 -29.58169 1.000 9.08164 224 HIS B N 1
ATOM 3805 C CA . HIS B 1 226 ? 66.25425 -19.26235 -30.33915 1.000 9.06802 224 HIS B CA 1
ATOM 3806 C C . HIS B 1 226 ? 66.98882 -20.29881 -29.48988 1.000 11.92283 224 HIS B C 1
ATOM 3807 O O . HIS B 1 226 ? 67.07341 -20.18476 -28.26310 1.000 10.85408 224 HIS B O 1
ATOM 3814 N N . SER B 1 227 ? 67.53145 -21.32088 -30.14558 1.000 10.33768 225 SER B N 1
ATOM 3815 C CA . SER B 1 227 ? 68.21932 -22.38406 -29.41594 1.000 9.69708 225 SER B CA 1
ATOM 3816 C C . SER B 1 227 ? 69.73461 -22.27912 -29.49508 1.000 11.55585 225 SER B C 1
ATOM 3817 O O . SER B 1 227 ? 70.43704 -23.16825 -29.01460 1.000 13.27389 225 SER B O 1
ATOM 3820 N N . SER B 1 228 ? 70.25193 -21.22473 -30.10647 1.000 10.01534 226 SER B N 1
ATOM 3821 C CA . SER B 1 228 ? 71.67481 -20.92659 -30.06933 1.000 10.32633 226 SER B CA 1
ATOM 3822 C C . SER B 1 228 ? 71.82891 -19.41673 -30.15322 1.000 7.69905 226 SER B C 1
ATOM 3823 O O . SER B 1 228 ? 70.84155 -18.67903 -30.13571 1.000 8.40303 226 SER B O 1
ATOM 3826 N N . SER B 1 229 ? 73.07638 -18.97474 -30.26079 1.000 7.75654 227 SER B N 1
ATOM 3827 C CA . SER B 1 229 ? 73.40484 -17.55324 -30.29104 1.000 7.66484 227 SER B CA 1
ATOM 3828 C C . SER B 1 229 ? 72.56553 -16.80234 -31.30241 1.000 7.01483 227 SER B C 1
ATOM 3829 O O . SER B 1 229 ? 72.33607 -17.27440 -32.41800 1.000 6.95612 227 SER B O 1
ATOM 3832 N N . VAL B 1 230 ? 72.13854 -15.60843 -30.91496 1.000 5.93207 228 VAL B N 1
ATOM 3833 C CA . VAL B 1 230 ? 71.50031 -14.67739 -31.83291 1.000 6.30977 228 VAL B CA 1
ATOM 3834 C C . VAL B 1 230 ? 72.60177 -13.77579 -32.35991 1.000 8.51154 228 VAL B C 1
ATOM 3835 O O . VAL B 1 230 ? 73.40541 -13.25714 -31.57404 1.000 8.24286 228 VAL B O 1
ATOM 3839 N N . THR B 1 231 ? 72.66185 -13.61813 -33.68876 1.000 6.57665 229 THR B N 1
ATOM 3840 C CA . THR B 1 231 ? 73.79123 -13.01588 -34.39356 1.000 6.27799 229 THR B CA 1
ATOM 3841 C C . THR B 1 231 ? 73.46326 -11.67277 -35.02523 1.000 6.87303 229 THR B C 1
ATOM 3842 O O . THR B 1 231 ? 74.37250 -11.00706 -35.52667 1.000 8.18269 229 THR B O 1
ATOM 3846 N N . GLY B 1 232 ? 72.19772 -11.28125 -35.05459 1.000 6.89853 230 GLY B N 1
ATOM 3847 C CA . GLY B 1 232 ? 71.79773 -10.04320 -35.68396 1.000 7.19526 230 GLY B CA 1
ATOM 3848 C C . GLY B 1 232 ? 70.33659 -9.78245 -35.41103 1.000 7.96469 230 GLY B C 1
ATOM 3849 O O . GLY B 1 232 ? 69.58323 -10.69164 -35.05432 1.000 7.14575 230 GLY B O 1
ATOM 3850 N N . VAL B 1 233 ? 69.95050 -8.51941 -35.56998 1.000 6.75742 231 VAL B N 1
ATOM 3851 C CA . VAL B 1 233 ? 68.58427 -8.10070 -35.31471 1.000 7.44111 231 VAL B CA 1
ATOM 3852 C C . VAL B 1 233 ? 68.25211 -6.90049 -36.19644 1.000 8.06304 231 VAL B C 1
ATOM 3853 O O . VAL B 1 233 ? 69.11960 -6.08049 -36.52527 1.000 8.89160 231 VAL B O 1
ATOM 3857 N N . ALA B 1 234 ? 66.97862 -6.81259 -36.58845 1.000 7.25255 232 ALA B N 1
ATOM 3858 C CA . ALA B 1 234 ? 66.49192 -5.73974 -37.44572 1.000 8.94390 232 ALA B CA 1
ATOM 3859 C C . ALA B 1 234 ? 65.03627 -5.43439 -37.12083 1.000 8.89107 232 ALA B C 1
ATOM 3860 O O . ALA B 1 234 ? 64.29659 -6.30056 -36.64761 1.000 10.10502 232 ALA B O 1
ATOM 3862 N N . PHE B 1 235 ? 64.63341 -4.19334 -37.39472 1.000 9.34520 233 PHE B N 1
ATOM 3863 C CA . PHE B 1 235 ? 63.25083 -3.74222 -37.27195 1.000 9.14718 233 PHE B CA 1
ATOM 3864 C C . PHE B 1 235 ? 62.63027 -3.59114 -38.65107 1.000 9.09106 233 PHE B C 1
ATOM 3865 O O . PHE B 1 235 ? 63.29474 -3.19164 -39.60836 1.000 10.40958 233 PHE B O 1
ATOM 3873 N N . SER B 1 236 ? 61.34423 -3.90599 -38.73894 1.000 10.54093 234 SER B N 1
ATOM 3874 C CA . SER B 1 236 ? 60.56690 -3.57673 -39.92115 1.000 11.39554 234 SER B CA 1
ATOM 3875 C C . SER B 1 236 ? 60.41537 -2.05697 -40.03184 1.000 13.05983 234 SER B C 1
ATOM 3876 O O . SER B 1 236 ? 60.51550 -1.33645 -39.03394 1.000 12.84669 234 SER B O 1
ATOM 3879 N N . PRO B 1 237 ? 60.16236 -1.54800 -41.24182 1.000 11.69228 235 PRO B N 1
ATOM 3880 C CA . PRO B 1 237 ? 60.00515 -0.09082 -41.40960 1.000 13.87081 235 PRO B CA 1
ATOM 3881 C C . PRO B 1 237 ? 58.93584 0.52657 -40.52534 1.000 14.97618 235 PRO B C 1
ATOM 3882 O O . PRO B 1 237 ? 59.07317 1.69458 -40.13707 1.000 17.26011 235 PRO B O 1
ATOM 3886 N N . ASP B 1 238 ? 57.87733 -0.21051 -40.20717 1.000 14.58574 236 ASP B N 1
ATOM 3887 C CA . ASP B 1 238 ? 56.79324 0.30243 -39.37498 1.000 20.02178 236 ASP B CA 1
ATOM 3888 C C . ASP B 1 238 ? 57.01967 0.06807 -37.88613 1.000 25.09974 236 ASP B C 1
ATOM 3889 O O . ASP B 1 238 ? 56.16904 0.44965 -37.07494 1.000 24.96619 236 ASP B O 1
ATOM 3894 N N . GLY B 1 239 ? 58.14270 -0.54418 -37.51394 1.000 21.57745 237 GLY B N 1
ATOM 3895 C CA . GLY B 1 239 ? 58.47874 -0.78018 -36.12800 1.000 22.49318 237 GLY B CA 1
ATOM 3896 C C . GLY B 1 239 ? 57.69269 -1.87471 -35.44435 1.000 18.89855 237 GLY B C 1
ATOM 3897 O O . GLY B 1 239 ? 57.95659 -2.15510 -34.27026 1.000 25.15509 237 GLY B O 1
ATOM 3898 N N . GLN B 1 240 ? 56.74875 -2.51080 -36.13518 1.000 20.46053 238 GLN B N 1
ATOM 3899 C CA . GLN B 1 240 ? 55.87636 -3.48099 -35.48796 1.000 24.87732 238 GLN B CA 1
ATOM 3900 C C . GLN B 1 240 ? 56.49150 -4.86985 -35.40271 1.000 24.84989 238 GLN B C 1
ATOM 3901 O O . GLN B 1 240 ? 56.06977 -5.66304 -34.55491 1.000 22.39234 238 GLN B O 1
ATOM 3907 N N . THR B 1 241 ? 57.46985 -5.18621 -36.25014 1.000 15.90578 239 THR B N 1
ATOM 3908 C CA . THR B 1 241 ? 58.05940 -6.51850 -36.29082 1.000 13.38879 239 THR B CA 1
ATOM 3909 C C . THR B 1 241 ? 59.56688 -6.43436 -36.09783 1.000 12.07717 239 THR B C 1
ATOM 3910 O O . THR B 1 241 ? 60.23255 -5.56562 -36.67470 1.000 13.06625 239 THR B O 1
ATOM 3914 N N . ILE B 1 242 ? 60.08751 -7.34425 -35.27742 1.000 10.20548 240 ILE B N 1
ATOM 3915 C CA . ILE B 1 242 ? 61.52063 -7.51578 -35.05347 1.000 10.37044 240 ILE B CA 1
ATOM 3916 C C . ILE B 1 242 ? 61.93139 -8.83267 -35.69420 1.000 9.27843 240 ILE B C 1
ATOM 3917 O O . ILE B 1 242 ? 61.24726 -9.85070 -35.53387 1.000 9.99356 240 ILE B O 1
ATOM 3922 N N . ALA B 1 243 ? 63.05337 -8.81705 -36.41625 1.000 9.53708 241 ALA B N 1
ATOM 3923 C CA . ALA B 1 243 ? 63.63626 -10.01641 -37.00239 1.000 9.02444 241 ALA B CA 1
ATOM 3924 C C . ALA B 1 243 ? 64.97206 -10.30657 -36.33139 1.000 6.76885 241 ALA B C 1
ATOM 3925 O O . ALA B 1 243 ? 65.76973 -9.39505 -36.09806 1.000 8.19245 241 ALA B O 1
ATOM 3927 N N . SER B 1 244 ? 65.22595 -11.57949 -36.02607 1.000 6.51872 242 SER B N 1
ATOM 3928 C CA . SER B 1 244 ? 66.47933 -11.98124 -35.40175 1.000 7.05826 242 SER B CA 1
ATOM 3929 C C . SER B 1 244 ? 67.08181 -13.14841 -36.16522 1.000 7.73415 242 SER B C 1
ATOM 3930 O O . SER B 1 244 ? 66.36398 -14.05092 -36.59203 1.000 8.20407 242 SER B O 1
ATOM 3933 N N . ALA B 1 245 ? 68.40762 -13.15452 -36.28435 1.000 6.73854 243 ALA B N 1
ATOM 3934 C CA . ALA B 1 245 ? 69.15596 -14.21741 -36.94456 1.000 7.27261 243 ALA B CA 1
ATOM 3935 C C . ALA B 1 245 ? 69.86695 -15.04323 -35.88940 1.000 6.80035 243 ALA B C 1
ATOM 3936 O O . ALA B 1 245 ? 70.28586 -14.51471 -34.85568 1.000 6.67763 243 ALA B O 1
ATOM 3938 N N . SER B 1 246 ? 70.01799 -16.34609 -36.14420 1.000 6.58606 244 SER B N 1
ATOM 3939 C CA . SER B 1 246 ? 70.63858 -17.20008 -35.14090 1.000 6.98304 244 SER B CA 1
ATOM 3940 C C . SER B 1 246 ? 71.49196 -18.31775 -35.73285 1.000 8.10169 244 SER B C 1
ATOM 3941 O O . SER B 1 246 ? 71.24408 -18.81564 -36.84081 1.000 6.58902 244 SER B O 1
ATOM 3944 N N . ASP B 1 247 ? 72.49023 -18.73647 -34.94165 1.000 6.98436 245 ASP B N 1
ATOM 3945 C CA . ASP B 1 247 ? 73.26195 -19.93973 -35.24092 1.000 6.66267 245 ASP B CA 1
ATOM 3946 C C . ASP B 1 247 ? 72.39622 -21.19907 -35.24253 1.000 7.73706 245 ASP B C 1
ATOM 3947 O O . ASP B 1 247 ? 72.85035 -22.23367 -35.73359 1.000 10.49409 245 ASP B O 1
ATOM 3952 N N . ASP B 1 248 ? 71.16204 -21.13928 -34.73420 1.000 6.47951 246 ASP B N 1
ATOM 3953 C CA . ASP B 1 248 ? 70.24387 -22.27514 -34.80052 1.000 8.51412 246 ASP B CA 1
ATOM 3954 C C . ASP B 1 248 ? 69.66591 -22.48865 -36.19215 1.000 7.75810 246 ASP B C 1
ATOM 3955 O O . ASP B 1 248 ? 68.83115 -23.38489 -36.36217 1.000 9.86583 246 ASP B O 1
ATOM 3960 N N . LYS B 1 249 ? 70.10499 -21.68482 -37.15426 1.000 7.92338 247 LYS B N 1
ATOM 3961 C CA . LYS B 1 249 ? 69.81902 -21.79820 -38.57905 1.000 8.22382 247 LYS B CA 1
ATOM 3962 C C . LYS B 1 249 ? 68.51433 -21.12172 -38.95263 1.000 8.03359 247 LYS B C 1
ATOM 3963 O O . LYS B 1 249 ? 68.08476 -21.22565 -40.10120 1.000 7.45968 247 LYS B O 1
ATOM 3969 N N . THR B 1 250 ? 67.89241 -20.39078 -38.02821 1.000 7.80804 248 THR B N 1
ATOM 3970 C CA . THR B 1 250 ? 66.61694 -19.74294 -38.30127 1.000 8.58098 248 THR B CA 1
ATOM 3971 C C . THR B 1 250 ? 66.71395 -18.22843 -38.17750 1.000 8.53783 248 THR B C 1
ATOM 3972 O O . THR B 1 250 ? 67.62515 -17.67581 -37.55199 1.000 8.17053 248 THR B O 1
ATOM 3976 N N . VAL B 1 251 ? 65.75180 -17.56116 -38.80681 1.000 8.21228 249 VAL B N 1
ATOM 3977 C CA . VAL B 1 251 ? 65.36121 -16.20008 -38.46818 1.000 7.05084 249 VAL B CA 1
ATOM 3978 C C . VAL B 1 251 ? 64.01545 -16.30598 -37.76748 1.000 7.57323 249 VAL B C 1
ATOM 3979 O O . VAL B 1 251 ? 63.15265 -17.09351 -38.17837 1.000 8.35997 249 VAL B O 1
ATOM 3983 N N . LYS B 1 252 ? 63.84308 -15.55015 -36.68872 1.000 7.53667 250 LYS B N 1
ATOM 3984 C CA . LYS B 1 252 ? 62.54951 -15.47512 -36.03017 1.000 7.27712 250 LYS B CA 1
ATOM 3985 C C . LYS B 1 252 ? 61.99489 -14.06553 -36.15590 1.000 7.82927 250 LYS B C 1
ATOM 3986 O O . LYS B 1 252 ? 62.75117 -13.08475 -36.18187 1.000 8.13273 250 LYS B O 1
ATOM 3992 N N . LEU B 1 253 ? 60.67889 -13.97321 -36.31192 1.000 7.83627 251 LEU B N 1
ATOM 3993 C CA . LEU B 1 253 ? 59.98250 -12.69997 -36.37257 1.000 8.21109 251 LEU B CA 1
ATOM 3994 C C . LEU B 1 253 ? 59.13203 -12.57136 -35.12348 1.000 10.11850 251 LEU B C 1
ATOM 3995 O O . LEU B 1 253 ? 58.48783 -13.53706 -34.70682 1.000 10.03232 251 LEU B O 1
ATOM 4000 N N . TRP B 1 254 ? 59.12651 -11.37601 -34.54115 1.000 9.27485 252 TRP B N 1
ATOM 4001 C CA . TRP B 1 254 ? 58.49599 -11.14899 -33.24656 1.000 9.88232 252 TRP B CA 1
ATOM 4002 C C . TRP B 1 254 ? 57.72241 -9.84234 -33.27788 1.000 12.55551 252 TRP B C 1
ATOM 4003 O O . TRP B 1 254 ? 58.02673 -8.93456 -34.04663 1.000 11.98002 252 TRP B O 1
ATOM 4014 N N . ASN B 1 255 ? 56.73331 -9.73037 -32.39712 1.000 16.91808 253 ASN B N 1
ATOM 4015 C CA . ASN B 1 255 ? 56.15346 -8.42310 -32.12225 1.000 20.35256 253 ASN B CA 1
ATOM 4016 C C . ASN B 1 255 ? 56.81894 -7.80683 -30.89420 1.000 20.16111 253 ASN B C 1
ATOM 4017 O O . ASN B 1 255 ? 57.42469 -8.50227 -30.07415 1.000 27.28885 253 ASN B O 1
ATOM 4022 N N . ARG B 1 256 ? 56.71584 -6.47613 -30.78272 1.000 33.52232 254 ARG B N 1
ATOM 4023 C CA . ARG B 1 256 ? 57.31044 -5.77446 -29.64639 1.000 35.17933 254 ARG B CA 1
ATOM 4024 C C . ARG B 1 256 ? 56.74437 -6.25702 -28.31878 1.000 35.93903 254 ARG B C 1
ATOM 4025 O O . ARG B 1 256 ? 57.40425 -6.11886 -27.28168 1.000 39.89359 254 ARG B O 1
ATOM 4027 N N . ASN B 1 257 ? 55.53926 -6.82654 -28.33778 1.000 40.04382 255 ASN B N 1
ATOM 4028 C CA . ASN B 1 257 ? 55.00531 -7.59676 -27.22444 1.000 35.39726 255 ASN B CA 1
ATOM 402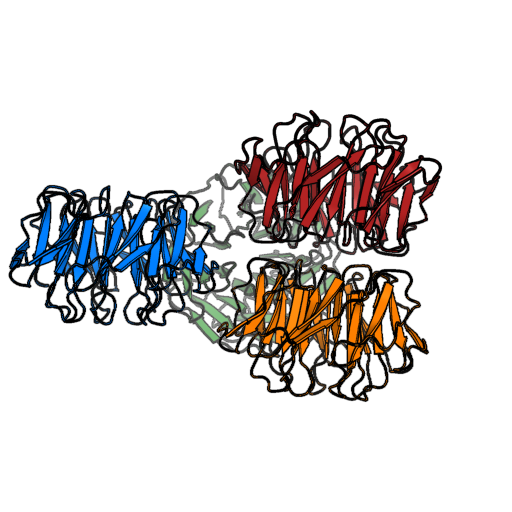9 C C . ASN B 1 257 ? 55.90036 -8.78012 -26.84849 1.000 39.36954 255 ASN B C 1
ATOM 4030 O O . ASN B 1 257 ? 55.68969 -9.38698 -25.79114 1.000 34.71778 255 ASN B O 1
ATOM 4035 N N . GLY B 1 258 ? 56.89870 -9.11673 -27.67097 1.000 26.34305 256 GLY B N 1
ATOM 4036 C CA . GLY B 1 258 ? 57.79188 -10.22157 -27.38485 1.000 27.47683 256 GLY B CA 1
ATOM 4037 C C . GLY B 1 258 ? 57.29169 -11.57993 -27.82563 1.000 16.24064 256 GLY B C 1
ATOM 4038 O O . GLY B 1 258 ? 57.96427 -12.58316 -27.56597 1.000 18.33880 256 GLY B O 1
ATOM 4039 N N . GLN B 1 259 ? 56.13339 -11.64474 -28.47529 1.000 16.14160 257 GLN B N 1
ATOM 4040 C CA . GLN B 1 259 ? 55.57670 -12.90661 -28.93097 1.000 16.72012 257 GLN B CA 1
ATOM 4041 C C . GLN B 1 259 ? 56.18045 -13.30502 -30.27163 1.000 13.58139 257 GLN B C 1
ATOM 4042 O O . GLN B 1 259 ? 56.37722 -12.47089 -31.16337 1.000 12.50713 257 GLN B O 1
ATOM 4048 N N . LEU B 1 260 ? 56.47561 -14.58986 -30.39819 1.000 11.08250 258 LEU B N 1
ATOM 4049 C CA . LEU B 1 260 ? 57.01368 -15.13186 -31.63707 1.000 10.85196 258 LEU B CA 1
ATOM 4050 C C . LEU B 1 260 ? 55.91229 -15.21137 -32.68587 1.000 12.03659 258 LEU B C 1
ATOM 4051 O O . LEU B 1 260 ? 54.85214 -15.79288 -32.43781 1.000 14.28219 258 LEU B O 1
ATOM 4056 N N . LEU B 1 261 ? 56.15502 -14.63151 -33.86013 1.000 10.88456 259 LEU B N 1
ATOM 4057 C CA . LEU B 1 261 ? 55.20401 -14.66796 -34.96860 1.000 10.88501 259 LEU B CA 1
ATOM 4058 C C . LEU B 1 261 ? 55.51731 -15.74813 -35.98679 1.000 13.23346 259 LEU B C 1
ATOM 4059 O O . LEU B 1 261 ? 54.60105 -16.41385 -36.47732 1.000 13.86339 259 LEU B O 1
ATOM 4064 N N . GLN B 1 262 ? 56.78726 -15.92258 -36.34430 1.000 11.09368 260 GLN B N 1
ATOM 4065 C CA . GLN B 1 262 ? 57.16663 -16.89821 -37.35383 1.000 11.67866 260 GLN B CA 1
ATOM 4066 C C . GLN B 1 262 ? 58.59356 -17.33810 -37.08930 1.000 11.15398 260 GLN B C 1
ATOM 4067 O O . GLN B 1 262 ? 59.39965 -16.58163 -36.53682 1.000 10.28659 260 GLN B O 1
ATOM 4073 N N . THR B 1 263 ? 58.90063 -18.55834 -37.50267 1.000 9.31976 261 THR B N 1
ATOM 4074 C CA . THR B 1 263 ? 60.26932 -19.05777 -37.55985 1.000 8.82252 261 THR B CA 1
ATOM 4075 C C . THR B 1 263 ? 60.56926 -19.41880 -39.00500 1.000 10.92764 261 THR B C 1
ATOM 4076 O O . THR B 1 263 ? 59.88749 -20.26552 -39.59497 1.000 13.12993 261 THR B O 1
ATOM 4080 N N . LEU B 1 264 ? 61.57688 -18.77264 -39.56852 1.000 9.18275 262 LEU B N 1
ATOM 4081 C CA . LEU B 1 264 ? 61.91623 -18.90908 -40.98168 1.000 8.47293 262 LEU B CA 1
ATOM 4082 C C . LEU B 1 264 ? 62.98277 -19.98847 -41.08547 1.000 9.29065 262 LEU B C 1
ATOM 4083 O O . LEU B 1 264 ? 64.12402 -19.78471 -40.66195 1.000 8.59722 262 LEU B O 1
ATOM 4088 N N . THR B 1 265 ? 62.60537 -21.16177 -41.58429 1.000 9.40262 263 THR B N 1
ATOM 4089 C CA . THR B 1 265 ? 63.53293 -22.27757 -41.66335 1.000 11.33552 263 THR B CA 1
ATOM 4090 C C . THR B 1 265 ? 63.82361 -22.61087 -43.11873 1.000 8.82936 263 THR B C 1
ATOM 4091 O O . THR B 1 265 ? 62.92981 -22.57782 -43.97222 1.000 11.35613 263 THR B O 1
ATOM 4095 N N . GLY B 1 266 ? 65.08147 -22.89131 -43.39295 1.000 7.39504 264 GLY B N 1
ATOM 4096 C CA . GLY B 1 266 ? 65.47293 -23.26486 -44.73647 1.000 8.56032 264 GLY B CA 1
ATOM 4097 C C . GLY B 1 266 ? 66.97009 -23.25486 -44.92355 1.000 8.95161 264 GLY B C 1
ATOM 4098 O O . GLY B 1 266 ? 67.51211 -24.04494 -45.69806 1.000 9.79442 264 GLY B O 1
ATOM 4099 N N . HIS B 1 267 ? 67.67110 -22.35318 -44.23964 1.000 7.52860 265 HIS B N 1
ATOM 4100 C CA . HIS B 1 267 ? 69.12168 -22.38288 -44.25715 1.000 8.83526 265 HIS B CA 1
ATOM 4101 C C . HIS B 1 267 ? 69.62414 -23.71329 -43.69413 1.000 10.82419 265 HIS B C 1
ATOM 4102 O O . HIS B 1 267 ? 68.98862 -24.32850 -42.82714 1.000 10.04712 265 HIS B O 1
ATOM 4109 N N . SER B 1 268 ? 70.79211 -24.14170 -44.17446 1.000 9.02229 266 SER B N 1
ATOM 4110 C CA . SER B 1 268 ? 71.40019 -25.38959 -43.72152 1.000 9.89757 266 SER B CA 1
ATOM 4111 C C . SER B 1 268 ? 72.60075 -25.17630 -42.81556 1.000 10.63748 266 SER B C 1
ATOM 4112 O O . SER B 1 268 ? 73.26707 -26.15012 -42.45504 1.000 13.45256 266 SER B O 1
ATOM 4115 N N . SER B 1 269 ? 72.92320 -23.93410 -42.45943 1.000 8.93891 267 SER B N 1
ATOM 4116 C CA . SER B 1 269 ? 73.90208 -23.62988 -41.41761 1.000 11.01750 267 SER B CA 1
ATOM 4117 C C . SER B 1 269 ? 73.49645 -22.33604 -40.73247 1.000 8.82283 267 SER B C 1
ATOM 4118 O O . SER B 1 269 ? 72.44052 -21.76353 -41.02176 1.000 7.63313 267 SER B O 1
ATOM 4121 N N . SER B 1 270 ? 74.37085 -21.88295 -39.84224 1.000 8.50812 268 SER B N 1
ATOM 4122 C CA . SER B 1 270 ? 74.11085 -20.71920 -39.00863 1.000 6.88132 268 SER B CA 1
ATOM 4123 C C . SER B 1 270 ? 73.73730 -19.50895 -39.84277 1.000 7.41529 268 SER B C 1
ATOM 4124 O O . SER B 1 270 ? 74.30664 -19.26139 -40.91413 1.000 7.65661 268 SER B O 1
ATOM 4127 N N . VAL B 1 271 ? 72.80472 -18.72990 -39.32032 1.000 5.96849 269 VAL B N 1
ATOM 4128 C CA . VAL B 1 271 ? 72.41067 -17.46800 -39.92216 1.000 6.62996 269 VAL B CA 1
ATOM 4129 C C . VAL B 1 271 ? 73.16179 -16.37167 -39.18733 1.000 7.42473 269 VAL B C 1
ATOM 4130 O O . VAL B 1 271 ? 73.15988 -16.33986 -37.95082 1.000 7.03127 269 VAL B O 1
ATOM 4134 N N . THR B 1 272 ? 73.80296 -15.48014 -39.94530 1.000 6.58980 270 THR B N 1
ATOM 4135 C CA . THR B 1 272 ? 74.75618 -14.50369 -39.42406 1.000 6.76462 270 THR B CA 1
ATOM 4136 C C . THR B 1 272 ? 74.24749 -13.06741 -39.43378 1.000 7.75724 270 THR B C 1
ATOM 4137 O O . THR B 1 272 ? 74.89589 -12.18978 -38.85146 1.000 8.03799 270 THR B O 1
ATOM 4141 N N . GLY B 1 273 ? 73.12725 -12.79782 -40.08133 1.000 5.72178 271 GLY B N 1
ATOM 4142 C CA . GLY B 1 273 ? 72.60338 -11.44816 -40.13250 1.000 7.89223 271 GLY B CA 1
ATOM 4143 C C . GLY B 1 273 ? 71.25260 -11.42664 -40.80449 1.000 5.90701 271 GLY B C 1
ATOM 4144 O O . GLY B 1 273 ? 70.85727 -12.38278 -41.47933 1.000 6.40565 271 GLY B O 1
ATOM 4145 N N . VAL B 1 274 ? 70.55208 -10.31081 -40.62594 1.000 6.58635 272 VAL B N 1
ATOM 4146 C CA . VAL B 1 274 ? 69.18541 -10.18108 -41.11541 1.000 6.56985 272 VAL B CA 1
ATOM 4147 C C . VAL B 1 274 ? 68.92823 -8.71262 -41.42395 1.000 7.81499 272 VAL B C 1
ATOM 4148 O O . VAL B 1 274 ? 69.49937 -7.82051 -40.78609 1.000 8.80309 272 VAL B O 1
ATOM 4152 N N . ALA B 1 275 ? 68.10067 -8.46080 -42.44168 1.000 5.96043 273 ALA B N 1
ATOM 4153 C CA . ALA B 1 275 ? 67.68584 -7.10481 -42.78838 1.000 6.78942 273 ALA B CA 1
ATOM 4154 C C . ALA B 1 275 ? 66.23599 -7.13959 -43.24760 1.000 6.49060 273 ALA B C 1
ATOM 4155 O O . ALA B 1 275 ? 65.79057 -8.12424 -43.82941 1.000 9.03111 273 ALA B O 1
ATOM 4157 N N . PHE B 1 276 ? 65.49704 -6.06822 -42.97652 1.000 7.31625 274 PHE B N 1
ATOM 4158 C CA . PHE B 1 276 ? 64.19384 -5.83613 -43.58706 1.000 9.47617 274 PHE B CA 1
ATOM 4159 C C . PHE B 1 276 ? 64.30872 -4.91563 -44.77830 1.000 9.52158 274 PHE B C 1
ATOM 4160 O O . PHE B 1 276 ? 64.98573 -3.88537 -44.72117 1.000 13.25478 274 PHE B O 1
ATOM 4168 N N . SER B 1 277 ? 63.56573 -5.23254 -45.82210 1.000 8.92022 275 SER B N 1
ATOM 4169 C CA A SER B 1 277 ? 63.44897 -4.33037 -46.95151 0.607 10.61482 275 SER B CA 1
ATOM 4170 C CA B SER B 1 277 ? 63.48150 -4.31761 -46.93815 0.393 10.61250 275 SER B CA 1
ATOM 4171 C C . SER B 1 277 ? 62.60588 -3.11296 -46.57689 1.000 8.76223 275 SER B C 1
ATOM 4172 O O . SER B 1 277 ? 61.70186 -3.20556 -45.73611 1.000 10.38810 275 SER B O 1
ATOM 4177 N N . PRO B 1 278 ? 62.85718 -1.96133 -47.20659 1.000 8.74612 276 PRO B N 1
ATOM 4178 C CA . PRO B 1 278 ? 61.98429 -0.79783 -46.98166 1.000 10.06268 276 PRO B CA 1
ATOM 4179 C C . PRO B 1 278 ? 60.55821 -1.03122 -47.43506 1.000 12.09729 276 PRO B C 1
ATOM 4180 O O . PRO B 1 278 ? 59.67388 -0.24193 -47.06435 1.000 15.36967 276 PRO B O 1
ATOM 4184 N N . ASP B 1 279 ? 60.28651 -2.10187 -48.18461 0.924 9.28495 277 ASP B N 1
ATOM 4185 C CA . ASP B 1 279 ? 58.91593 -2.40541 -48.58504 0.924 10.54630 277 ASP B CA 1
ATOM 4186 C C . ASP B 1 279 ? 58.07018 -2.95187 -47.44152 0.924 14.50974 277 ASP B C 1
ATOM 4187 O O . ASP B 1 279 ? 56.85486 -3.09731 -47.62189 0.924 12.69177 277 ASP B O 1
ATOM 4192 N N . GLY B 1 280 ? 58.67684 -3.30372 -46.30268 1.000 10.74242 278 GLY B N 1
ATOM 4193 C CA . GLY B 1 280 ? 57.93314 -3.76210 -45.13842 1.000 14.40285 278 GLY B CA 1
ATOM 4194 C C . GLY B 1 280 ? 57.43769 -5.18550 -45.20700 1.000 22.06148 278 GLY B C 1
ATOM 4195 O O . GLY B 1 280 ? 56.65072 -5.59963 -44.34613 1.000 19.37524 278 GLY B O 1
ATOM 4196 N N . GLN B 1 281 ? 57.87715 -5.94619 -46.19559 1.000 15.32990 279 GLN B N 1
ATOM 4197 C CA . GLN B 1 281 ? 57.35233 -7.28457 -46.42366 1.000 15.24155 279 GLN B CA 1
ATOM 4198 C C . GLN B 1 281 ? 58.46040 -8.32068 -46.61701 1.000 16.17288 279 GLN B C 1
ATOM 4199 O O . GLN B 1 281 ? 58.26402 -9.49263 -46.28096 1.000 22.62727 279 GLN B O 1
ATOM 4201 N N . THR B 1 282 ? 59.61294 -7.92635 -47.16453 1.000 10.04149 280 THR B N 1
ATOM 4202 C CA . THR B 1 282 ? 60.68713 -8.86653 -47.46822 1.000 9.96516 280 THR B CA 1
ATOM 4203 C C . THR B 1 282 ? 61.77419 -8.80959 -46.40175 1.000 8.87986 280 THR B C 1
ATOM 4204 O O . THR B 1 282 ? 62.17576 -7.72997 -45.96498 1.000 9.73744 280 THR B O 1
ATOM 4208 N N . ILE B 1 283 ? 62.22891 -9.98396 -45.97424 1.000 8.83726 281 ILE B N 1
ATOM 4209 C CA . ILE B 1 283 ? 63.33896 -10.13657 -45.04218 1.000 8.50806 281 ILE B CA 1
ATOM 4210 C C . ILE B 1 283 ? 64.46960 -10.83343 -45.78601 1.000 6.91109 281 ILE B C 1
ATOM 4211 O O . ILE B 1 283 ? 64.23051 -11.79082 -46.53077 1.000 8.81648 281 ILE B O 1
ATOM 4216 N N . ALA B 1 284 ? 65.70106 -10.36624 -45.58705 1.000 7.42534 282 ALA B N 1
ATOM 4217 C CA . ALA B 1 284 ? 66.87907 -11.03838 -46.11223 1.000 7.07089 282 ALA B CA 1
ATOM 4218 C C . ALA B 1 284 ? 67.69335 -11.60730 -44.96388 1.000 6.92422 282 ALA B C 1
ATOM 4219 O O . ALA B 1 284 ? 67.85949 -10.95532 -43.92847 1.000 6.60210 282 ALA B O 1
ATOM 4221 N N . SER B 1 285 ? 68.21822 -12.81692 -45.15794 1.000 6.49774 283 SER B N 1
ATOM 4222 C CA . SER B 1 285 ? 69.06311 -13.47513 -44.17251 1.000 6.56578 283 SER B CA 1
ATOM 4223 C C . SER B 1 285 ? 70.38135 -13.88193 -44.81954 1.000 6.29199 283 SER B C 1
ATOM 4224 O O . SER B 1 285 ? 70.40735 -14.29938 -45.98193 1.000 7.68556 283 SER B O 1
ATOM 4227 N N . ALA B 1 286 ? 71.47205 -13.76607 -44.07272 1.000 5.69810 284 ALA B N 1
ATOM 4228 C CA . ALA B 1 286 ? 72.79750 -14.19507 -44.50268 1.000 6.48436 284 ALA B CA 1
ATOM 4229 C C . ALA B 1 286 ? 73.18252 -15.45611 -43.73327 1.000 7.27720 284 ALA B C 1
ATOM 4230 O O . ALA B 1 286 ? 72.83711 -15.60805 -42.55817 1.000 7.28207 284 ALA B O 1
ATOM 4232 N N . SER B 1 287 ? 73.91560 -16.36225 -44.38509 1.000 5.80053 285 SER B N 1
ATOM 4233 C CA . SER B 1 287 ? 74.27658 -17.63534 -43.73658 1.000 7.14300 285 SER B CA 1
ATOM 4234 C C . SER B 1 287 ? 75.69961 -18.13280 -44.05106 1.000 10.94829 285 SER B C 1
ATOM 4235 O O . SER B 1 287 ? 76.26596 -17.85330 -45.11020 1.000 6.85292 285 SER B O 1
ATOM 4238 N N . ASP C 1 2 ? 111.58603 12.46137 -2.22208 1.000 9.32599 0 ASP C N 1
ATOM 4239 C CA . ASP C 1 2 ? 111.98086 11.68775 -1.04206 1.000 10.79406 0 ASP C CA 1
ATOM 4240 C C . ASP C 1 2 ? 112.68068 10.36315 -1.38137 1.000 9.51732 0 ASP C C 1
ATOM 4241 O O . ASP C 1 2 ? 113.07895 9.61754 -0.48973 1.000 11.26981 0 ASP C O 1
ATOM 4246 N N . LYS C 1 3 ? 112.85296 10.12689 -2.68474 1.000 9.97066 1 LYS C N 1
ATOM 4247 C CA . LYS C 1 3 ? 113.58065 9.00680 -3.26679 1.000 10.33049 1 LYS C CA 1
ATOM 4248 C C . LYS C 1 3 ? 112.75749 7.73058 -3.25193 1.000 10.29417 1 LYS C C 1
ATOM 4249 O O . LYS C 1 3 ? 113.30428 6.66873 -3.58399 1.000 10.21129 1 LYS C O 1
ATOM 4255 N N . THR C 1 4 ? 111.46026 7.80198 -2.94204 1.000 9.61375 2 THR C N 1
ATOM 4256 C CA . THR C 1 4 ? 110.62175 6.61207 -2.89882 1.000 7.85511 2 THR C CA 1
ATOM 4257 C C . THR C 1 4 ? 109.51365 6.64915 -3.94070 1.000 10.41323 2 THR C C 1
ATOM 4258 O O . THR C 1 4 ? 109.12357 7.70180 -4.46008 1.000 10.46111 2 THR C O 1
ATOM 4262 N N . VAL C 1 5 ? 109.03187 5.44772 -4.24700 1.000 9.43028 3 VAL C N 1
ATOM 4263 C CA . VAL C 1 5 ? 107.72206 5.22799 -4.84064 1.000 8.70716 3 VAL C CA 1
ATOM 4264 C C . VAL C 1 5 ? 106.82371 4.74656 -3.71856 1.000 7.99475 3 VAL C C 1
ATOM 4265 O O . VAL C 1 5 ? 107.22759 3.90806 -2.90215 1.000 8.71022 3 VAL C O 1
ATOM 4269 N N . LYS C 1 6 ? 105.62612 5.29078 -3.63887 1.000 6.13365 4 LYS C N 1
ATOM 4270 C CA . LYS C 1 6 ? 104.63261 4.76856 -2.71395 1.000 7.24396 4 LYS C CA 1
ATOM 4271 C C . LYS C 1 6 ? 103.45991 4.17388 -3.48625 1.000 7.28036 4 LYS C C 1
ATOM 4272 O O . LYS C 1 6 ? 103.07159 4.67227 -4.55144 1.000 7.98965 4 LYS C O 1
ATOM 4278 N N . LEU C 1 7 ? 102.94436 3.05899 -2.97192 1.000 7.68985 5 LEU C N 1
ATOM 4279 C CA . LEU C 1 7 ? 101.80635 2.36174 -3.55292 1.000 7.34558 5 LEU C CA 1
ATOM 4280 C C . LEU C 1 7 ? 100.65098 2.50267 -2.57976 1.000 7.18359 5 LEU C C 1
ATOM 4281 O O . LEU C 1 7 ? 100.82626 2.30730 -1.36924 1.000 8.11738 5 LEU C O 1
ATOM 4286 N N . TRP C 1 8 ? 99.48447 2.85340 -3.10754 1.000 7.29097 6 TRP C N 1
ATOM 4287 C CA . TRP C 1 8 ? 98.30093 3.15066 -2.31446 1.000 7.57159 6 TRP C CA 1
ATOM 4288 C C . TRP C 1 8 ? 97.14561 2.38237 -2.93710 1.000 8.71266 6 TRP C C 1
ATOM 4289 O O . TRP C 1 8 ? 97.16315 2.08985 -4.13668 1.000 8.69124 6 TRP C O 1
ATOM 4300 N N . ASN C 1 9 ? 96.12712 2.05960 -2.14136 1.000 7.23762 7 ASN C N 1
ATOM 4301 C CA . ASN C 1 9 ? 94.92730 1.54670 -2.78794 1.000 8.17913 7 ASN C CA 1
ATOM 4302 C C . ASN C 1 9 ? 94.19755 2.68996 -3.49263 1.000 8.46040 7 ASN C C 1
ATOM 4303 O O . ASN C 1 9 ? 94.58758 3.85605 -3.39532 1.000 9.46103 7 ASN C O 1
ATOM 4308 N N . ARG C 1 10 ? 93.14622 2.35056 -4.23970 1.000 10.21722 8 ARG C N 1
ATOM 4309 C CA . ARG C 1 10 ? 92.51979 3.36057 -5.09418 1.000 10.65206 8 ARG C CA 1
ATOM 4310 C C . ARG C 1 10 ? 91.84098 4.46967 -4.30925 1.000 9.04755 8 ARG C C 1
ATOM 4311 O O . ARG C 1 10 ? 91.54328 5.52022 -4.88208 1.000 11.67057 8 ARG C O 1
ATOM 4319 N N . ASN C 1 11 ? 91.60545 4.27485 -3.01740 1.000 9.77170 9 ASN C N 1
ATOM 4320 C CA . ASN C 1 11 ? 90.99953 5.30100 -2.18256 1.000 11.79328 9 ASN C CA 1
ATOM 4321 C C . ASN C 1 11 ? 92.01928 6.11373 -1.40542 1.000 11.51845 9 ASN C C 1
ATOM 4322 O O . ASN C 1 11 ? 91.63513 7.05338 -0.69976 1.000 12.72036 9 ASN C O 1
ATOM 4327 N N . GLY C 1 12 ? 93.29798 5.78837 -1.51659 1.000 9.91570 10 GLY C N 1
ATOM 4328 C CA . GLY C 1 12 ? 94.32696 6.56959 -0.86609 1.000 11.93997 10 GLY C CA 1
ATOM 4329 C C . GLY C 1 12 ? 94.94513 5.99724 0.39352 1.000 10.19495 10 GLY C C 1
ATOM 4330 O O . GLY C 1 12 ? 95.68535 6.71884 1.07510 1.000 12.65412 10 GLY C O 1
ATOM 4331 N N . GLN C 1 13 ? 94.65701 4.74710 0.74619 1.000 10.07546 11 GLN C N 1
ATOM 4332 C CA . GLN C 1 13 ? 95.33165 4.12646 1.87129 1.000 11.09005 11 GLN C CA 1
ATOM 4333 C C . GLN C 1 13 ? 96.72567 3.69787 1.44641 1.000 10.82676 11 GLN C C 1
ATOM 4334 O O . GLN C 1 13 ? 96.87999 2.94033 0.48344 1.000 10.05287 11 GLN C O 1
ATOM 4340 N N . LEU C 1 14 ? 97.73767 4.14598 2.18381 1.000 10.82552 12 LEU C N 1
ATOM 4341 C CA . LEU C 1 14 ? 99.10274 3.75611 1.86316 1.000 8.97462 12 LEU C CA 1
ATOM 4342 C C . LEU C 1 14 ? 99.29788 2.26659 2.11144 1.000 11.82761 12 LEU C C 1
ATOM 4343 O O . LEU C 1 14 ? 98.93271 1.75326 3.17836 1.000 13.71242 12 LEU C O 1
ATOM 4348 N N . LEU C 1 15 ? 99.89560 1.57740 1.13990 1.000 8.94136 13 LEU C N 1
ATOM 4349 C CA . LEU C 1 15 ? 100.13869 0.14038 1.22796 1.000 9.88545 13 LEU C CA 1
ATOM 4350 C C . LEU C 1 15 ? 101.60613 -0.23112 1.32299 1.000 11.65495 13 LEU C C 1
ATOM 4351 O O . LEU C 1 15 ? 101.95278 -1.13057 2.09452 1.000 14.85530 13 LEU C O 1
ATOM 4356 N N . GLN C 1 16 ? 102.48262 0.41854 0.55161 1.000 10.00231 14 GLN C N 1
ATOM 4357 C CA A GLN C 1 16 ? 103.88262 0.03938 0.53992 0.491 11.59741 14 GLN C CA 1
ATOM 4358 C CA B GLN C 1 16 ? 103.87914 0.00837 0.44514 0.509 11.63728 14 GLN C CA 1
ATOM 4359 C C . GLN C 1 16 ? 104.73474 1.21356 0.08815 1.000 10.29376 14 GLN C C 1
ATOM 4360 O O . GLN C 1 16 ? 104.27589 2.12395 -0.61019 1.000 9.58998 14 GLN C O 1
ATOM 4371 N N . THR C 1 17 ? 105.99578 1.17969 0.50882 1.000 9.35902 15 THR C N 1
ATOM 4372 C CA . THR C 1 17 ? 106.99344 2.16718 0.11448 1.000 10.00352 15 THR C CA 1
ATOM 4373 C C . THR C 1 17 ? 108.15687 1.42097 -0.52706 1.000 10.41938 15 THR C C 1
ATOM 4374 O O . THR C 1 17 ? 108.68050 0.46174 0.05753 1.000 12.49947 15 THR C O 1
ATOM 4378 N N . LEU C 1 18 ? 108.53107 1.82692 -1.74316 1.000 9.76658 16 LEU C N 1
ATOM 4379 C CA . LEU C 1 18 ? 109.59169 1.17162 -2.50429 1.000 9.86594 16 LEU C CA 1
ATOM 4380 C C . LEU C 1 18 ? 110.83244 2.04295 -2.40845 1.000 9.25474 16 LEU C C 1
ATOM 4381 O O . LEU C 1 18 ? 110.86661 3.15374 -2.95450 1.000 9.99700 16 LEU C O 1
ATOM 4386 N N . THR C 1 19 ? 111.84843 1.54534 -1.71306 1.000 10.72094 17 THR C N 1
ATOM 4387 C CA . THR C 1 19 ? 113.10229 2.27082 -1.57557 1.000 10.58339 17 THR C CA 1
ATOM 4388 C C . THR C 1 19 ? 114.17559 1.62880 -2.44763 1.000 11.15841 17 THR C C 1
ATOM 4389 O O . THR C 1 19 ? 114.15274 0.42435 -2.71724 1.000 11.87861 17 THR C O 1
ATOM 4393 N N . GLY C 1 20 ? 115.11719 2.45259 -2.88312 1.000 11.36139 18 GLY C N 1
ATOM 4394 C CA . GLY C 1 20 ? 116.22667 1.93892 -3.66256 1.000 12.32085 18 GLY C CA 1
ATOM 4395 C C . GLY C 1 20 ? 116.90559 3.00228 -4.48935 1.000 11.95209 18 GLY C C 1
ATOM 4396 O O . GLY C 1 20 ? 118.12982 2.98770 -4.63718 1.000 12.33796 18 GLY C O 1
ATOM 4397 N N . HIS C 1 21 ? 116.12880 3.92877 -5.04661 1.000 9.47410 19 HIS C N 1
ATOM 4398 C CA . HIS C 1 21 ? 116.73705 5.00357 -5.80938 1.000 9.78260 19 HIS C CA 1
ATOM 4399 C C . HIS C 1 21 ? 117.60949 5.85051 -4.89333 1.000 10.37656 19 HIS C C 1
ATOM 4400 O O . HIS C 1 21 ? 117.33285 6.00189 -3.69864 1.000 10.69861 19 HIS C O 1
ATOM 4407 N N . SER C 1 22 ? 118.67701 6.39989 -5.45346 1.000 9.87700 20 SER C N 1
ATOM 4408 C CA . SER C 1 22 ? 119.60163 7.19763 -4.65635 1.000 9.49579 20 SER C CA 1
ATOM 4409 C C . SER C 1 22 ? 119.41968 8.69057 -4.85009 1.000 13.98227 20 SER C C 1
ATOM 4410 O O . SER C 1 22 ? 120.18247 9.47911 -4.28703 1.000 12.98267 20 SER C O 1
ATOM 4413 N N . SER C 1 23 ? 118.44620 9.09829 -5.64980 1.000 11.62080 21 SER C N 1
ATOM 4414 C CA . SER C 1 23 ? 118.07749 10.49592 -5.75865 1.000 10.22053 21 SER C CA 1
ATOM 4415 C C . SER C 1 23 ? 116.57991 10.54772 -6.01636 1.000 11.24994 21 SER C C 1
ATOM 4416 O O . SER C 1 23 ? 115.89715 9.51724 -5.98051 1.000 9.28920 21 SER C O 1
ATOM 4419 N N . SER C 1 24 ? 116.08810 11.75079 -6.28133 1.000 9.76762 22 SER C N 1
ATOM 4420 C CA . SER C 1 24 ? 114.66317 11.96103 -6.48382 1.000 8.90580 22 SER C CA 1
ATOM 4421 C C . SER C 1 24 ? 114.10189 11.02299 -7.54086 1.000 8.63663 22 SER C C 1
ATOM 4422 O O . SER C 1 24 ? 114.72678 10.76596 -8.57866 1.000 8.76791 22 SER C O 1
ATOM 4425 N N . VAL C 1 25 ? 112.89529 10.53533 -7.27866 1.000 7.87105 23 VAL C N 1
ATOM 4426 C CA . VAL C 1 25 ? 112.12699 9.77861 -8.25307 1.000 7.45357 23 VAL C CA 1
ATOM 4427 C C . VAL C 1 25 ? 111.24011 10.77117 -8.98330 1.000 7.83952 23 VAL C C 1
ATOM 4428 O O . VAL C 1 25 ? 110.55737 11.58157 -8.34804 1.000 9.35203 23 VAL C O 1
ATOM 4432 N N . THR C 1 26 ? 111.27554 10.72815 -10.31693 1.000 7.19331 24 THR C N 1
ATOM 4433 C CA . THR C 1 26 ? 110.68609 11.75263 -11.17779 1.000 8.23584 24 THR C CA 1
ATOM 4434 C C . THR C 1 26 ? 109.45410 11.27953 -11.93645 1.000 8.06045 24 THR C C 1
ATOM 4435 O O . THR C 1 26 ? 108.78194 12.10533 -12.56871 1.000 8.71736 24 THR C O 1
ATOM 4439 N N . GLY C 1 27 ? 109.16015 9.98373 -11.91078 1.000 7.01381 25 GLY C N 1
ATOM 4440 C CA . GLY C 1 27 ? 108.00991 9.47186 -12.63062 1.000 8.15478 25 GLY C CA 1
ATOM 4441 C C . GLY C 1 27 ? 107.81066 8.01006 -12.31876 1.000 7.34757 25 GLY C C 1
ATOM 4442 O O . GLY C 1 27 ? 108.72322 7.32617 -11.84700 1.000 7.97031 25 GLY C O 1
ATOM 4443 N N . VAL C 1 28 ? 106.59548 7.53786 -12.59984 1.000 7.65335 26 VAL C N 1
ATOM 4444 C CA A VAL C 1 28 ? 106.23948 6.15011 -12.35161 0.553 7.55055 26 VAL C CA 1
ATOM 4445 C CA B VAL C 1 28 ? 106.20030 6.15942 -12.32075 0.447 7.58747 26 VAL C CA 1
ATOM 4446 C C . VAL C 1 28 ? 105.20235 5.72523 -13.38155 1.000 7.70595 26 VAL C C 1
ATOM 4447 O O . VAL C 1 28 ? 104.44319 6.53983 -13.90249 1.000 8.54631 26 VAL C O 1
ATOM 4454 N N . ALA C 1 29 ? 105.19469 4.42785 -13.68897 1.000 7.98340 27 ALA C N 1
ATOM 4455 C CA . ALA C 1 29 ? 104.27137 3.87088 -14.67360 1.000 7.50639 27 ALA C CA 1
ATOM 4456 C C . ALA C 1 29 ? 104.04402 2.39652 -14.37125 1.000 7.94398 27 ALA C C 1
ATOM 4457 O O . ALA C 1 29 ? 104.87155 1.73744 -13.72979 1.000 9.08072 27 ALA C O 1
ATOM 4459 N N . PHE C 1 30 ? 102.91373 1.88025 -14.86271 1.000 9.92071 28 PHE C N 1
ATOM 4460 C CA . PHE C 1 30 ? 102.58043 0.46536 -14.79162 1.000 8.19864 28 PHE C CA 1
ATOM 4461 C C . PHE C 1 30 ? 102.59047 -0.14426 -16.19081 1.000 9.24048 28 PHE C C 1
ATOM 4462 O O . PHE C 1 30 ? 102.18583 0.48854 -17.17225 1.000 10.34090 28 PHE C O 1
ATOM 4470 N N . SER C 1 31 ? 102.99988 -1.40956 -16.27241 1.000 9.17798 29 SER C N 1
ATOM 4471 C CA . SER C 1 31 ? 102.87294 -2.12188 -17.53415 1.000 10.59485 29 SER C CA 1
ATOM 4472 C C . SER C 1 31 ? 101.39573 -2.42298 -17.81827 1.000 11.59913 29 SER C C 1
ATOM 4473 O O . SER C 1 31 ? 100.58145 -2.50683 -16.89013 1.000 10.97302 29 SER C O 1
ATOM 4476 N N . PRO C 1 32 ? 101.02472 -2.57911 -19.09885 1.000 10.55356 30 PRO C N 1
ATOM 4477 C CA . PRO C 1 32 ? 99.60501 -2.82503 -19.43338 1.000 11.11407 30 PRO C CA 1
ATOM 4478 C C . PRO C 1 32 ? 99.07926 -4.15863 -18.92163 1.000 10.93105 30 PRO C C 1
ATOM 4479 O O . PRO C 1 32 ? 97.87635 -4.28060 -18.65696 1.000 12.91245 30 PRO C O 1
ATOM 4483 N N . ASP C 1 33 ? 99.93832 -5.16475 -18.79520 1.000 10.33514 31 ASP C N 1
ATOM 4484 C CA . ASP C 1 33 ? 99.63240 -6.41959 -18.10344 1.000 10.96382 31 ASP C CA 1
ATOM 4485 C C . ASP C 1 33 ? 99.55643 -6.31124 -16.58455 1.000 11.07212 31 ASP C C 1
ATOM 4486 O O . ASP C 1 33 ? 99.19456 -7.29993 -15.93060 1.000 11.29660 31 ASP C O 1
ATOM 4491 N N . GLY C 1 34 ? 99.91899 -5.16559 -16.00872 1.000 11.09867 32 GLY C N 1
ATOM 4492 C CA . GLY C 1 34 ? 99.88237 -4.96702 -14.57028 1.000 9.46680 32 GLY C CA 1
ATOM 4493 C C . GLY C 1 34 ? 100.97525 -5.64621 -13.77840 1.000 10.70962 32 GLY C C 1
ATOM 4494 O O . GLY C 1 34 ? 100.99445 -5.50438 -12.55332 1.000 11.32347 32 GLY C O 1
ATOM 4495 N N . GLN C 1 35 ? 101.89440 -6.35603 -14.41795 1.000 9.96045 33 GLN C N 1
ATOM 4496 C CA . GLN C 1 35 ? 102.87943 -7.13276 -13.67991 1.000 11.14985 33 GLN C CA 1
ATOM 4497 C C . GLN C 1 35 ? 104.09634 -6.32607 -13.24329 1.000 10.53145 33 GLN C C 1
ATOM 4498 O O . GLN C 1 35 ? 104.85143 -6.81508 -12.39483 1.000 11.56253 33 GLN C O 1
ATOM 4504 N N . THR C 1 36 ? 104.30245 -5.11922 -13.78134 1.000 10.46284 34 THR C N 1
ATOM 4505 C CA . THR C 1 36 ? 105.52920 -4.37478 -13.51993 1.000 9.96104 34 THR C CA 1
ATOM 4506 C C . THR C 1 36 ? 105.22074 -2.91112 -13.23329 1.000 9.09645 34 THR C C 1
ATOM 4507 O O . THR C 1 36 ? 104.35903 -2.30391 -13.88340 1.000 9.80021 34 THR C O 1
ATOM 4511 N N . ILE C 1 37 ? 105.93878 -2.35615 -12.25201 1.000 9.06425 35 ILE C N 1
ATOM 4512 C CA . ILE C 1 37 ? 105.98554 -0.92215 -11.98994 1.000 9.28484 35 ILE C CA 1
ATOM 4513 C C . ILE C 1 37 ? 107.35696 -0.42794 -12.43016 1.000 8.14131 35 ILE C C 1
ATOM 4514 O O . ILE C 1 37 ? 108.37026 -1.07566 -12.15062 1.000 9.33710 35 ILE C O 1
ATOM 4519 N N . ALA C 1 38 ? 107.39326 0.70451 -13.12742 1.000 7.68557 36 ALA C N 1
ATOM 4520 C CA . ALA C 1 38 ? 108.65354 1.33260 -13.51135 1.000 7.29888 36 ALA C CA 1
ATOM 4521 C C . ALA C 1 38 ? 108.75360 2.69170 -12.84274 1.000 8.04693 36 ALA C C 1
ATOM 4522 O O . ALA C 1 38 ? 107.77233 3.43172 -12.78077 1.000 9.13849 36 ALA C O 1
ATOM 4524 N N . SER C 1 39 ? 109.94709 3.02460 -12.35180 1.000 7.89329 37 SER C N 1
ATOM 4525 C CA . SER C 1 39 ? 110.20429 4.32246 -11.74930 1.000 6.55357 37 SER C CA 1
ATOM 4526 C C . SER C 1 39 ? 111.44041 4.93044 -12.38351 1.000 7.72592 37 SER C C 1
ATOM 4527 O O . SER C 1 39 ? 112.40629 4.22108 -12.68522 1.000 8.89554 37 SER C O 1
ATOM 4530 N N . ALA C 1 40 ? 111.39050 6.24583 -12.60648 1.000 7.49259 38 ALA C N 1
ATOM 4531 C CA . ALA C 1 40 ? 112.50973 7.01326 -13.13905 1.000 7.90399 38 ALA C CA 1
ATOM 4532 C C . ALA C 1 40 ? 113.12818 7.88085 -12.05348 1.000 6.84038 38 ALA C C 1
ATOM 4533 O O . ALA C 1 40 ? 112.43492 8.34105 -11.14138 1.000 7.60916 38 ALA C O 1
ATOM 4535 N N . SER C 1 41 ? 114.42889 8.15412 -12.17391 1.000 7.26202 39 SER C N 1
ATOM 4536 C CA . SER C 1 41 ? 115.09729 8.88423 -11.10923 1.000 8.01741 39 SER C CA 1
ATOM 4537 C C . SER C 1 41 ? 116.24327 9.75863 -11.61818 1.000 9.54173 39 SER C C 1
ATOM 4538 O O . SER C 1 41 ? 116.88548 9.47359 -12.64275 1.000 8.06641 39 SER C O 1
ATOM 4541 N N . ASP C 1 42 ? 116.51154 10.81728 -10.84554 1.000 8.97045 40 ASP C N 1
ATOM 4542 C CA . ASP C 1 42 ? 117.69088 11.64533 -11.06581 1.000 8.85085 40 ASP C CA 1
ATOM 4543 C C . ASP C 1 42 ? 118.97928 10.86893 -10.85870 1.000 11.41291 40 ASP C C 1
ATOM 4544 O O . ASP C 1 42 ? 120.04256 11.35198 -11.26281 1.000 12.49551 40 ASP C O 1
ATOM 4549 N N . ASP C 1 43 ? 118.91851 9.68685 -10.24804 1.000 8.73497 41 ASP C N 1
ATOM 4550 C CA . ASP C 1 43 ? 120.09659 8.83467 -10.11789 1.000 10.73274 41 ASP C CA 1
ATOM 4551 C C . ASP C 1 43 ? 120.53126 8.21466 -11.44202 1.000 8.79722 41 ASP C C 1
ATOM 4552 O O . ASP C 1 43 ? 121.48812 7.43531 -11.43936 1.000 10.88903 41 ASP C O 1
ATOM 4557 N N . LYS C 1 44 ? 119.85280 8.55362 -12.54539 1.000 10.87846 42 LYS C N 1
ATOM 4558 C CA . LYS C 1 44 ? 120.20098 8.14587 -13.90513 1.000 10.38043 42 LYS C CA 1
ATOM 4559 C C . LYS C 1 44 ? 119.65694 6.76942 -14.26729 1.000 10.04483 42 LYS C C 1
ATOM 4560 O O . LYS C 1 44 ? 120.00200 6.23075 -15.32415 1.000 12.26263 42 LYS C O 1
ATOM 4566 N N . THR C 1 45 ? 118.78458 6.20875 -13.42559 1.000 9.93884 43 THR C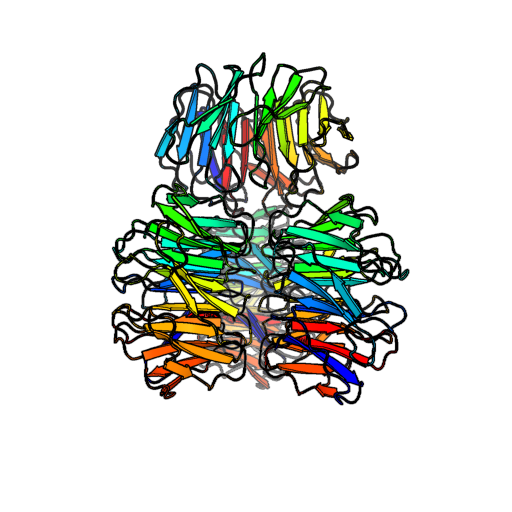 N 1
ATOM 4567 C CA . THR C 1 45 ? 118.25698 4.86896 -13.65821 1.000 11.11058 43 THR C CA 1
ATOM 4568 C C . THR C 1 45 ? 116.73743 4.86172 -13.75484 1.000 10.73208 43 THR C C 1
ATOM 4569 O O . THR C 1 45 ? 116.03551 5.76118 -13.27822 1.000 10.40587 43 THR C O 1
ATOM 4573 N N . VAL C 1 46 ? 116.24363 3.80969 -14.39243 1.000 9.40066 44 VAL C N 1
ATOM 4574 C CA . VAL C 1 46 ? 114.88118 3.33043 -14.21832 1.000 10.13613 44 VAL C CA 1
ATOM 4575 C C . VAL C 1 46 ? 114.95733 2.04167 -13.42080 1.000 9.66930 44 VAL C C 1
ATOM 4576 O O . VAL C 1 46 ? 115.85591 1.21872 -13.63706 1.000 10.03650 44 VAL C O 1
ATOM 4580 N N . LYS C 1 47 ? 114.04017 1.87117 -12.48088 1.000 8.20243 45 LYS C N 1
ATOM 4581 C CA . LYS C 1 47 ? 113.92005 0.61423 -11.75885 1.000 7.12873 45 LYS C CA 1
ATOM 4582 C C . LYS C 1 47 ? 112.58776 -0.05311 -12.08312 1.000 7.77842 45 LYS C C 1
ATOM 4583 O O . LYS C 1 47 ? 111.56272 0.61950 -12.25843 1.000 7.92517 45 LYS C O 1
ATOM 4589 N N . LEU C 1 48 ? 112.62665 -1.37798 -12.21879 1.000 7.72330 46 LEU C N 1
ATOM 4590 C CA . LEU C 1 48 ? 111.44009 -2.19620 -12.44258 1.000 7.53229 46 LEU C CA 1
ATOM 4591 C C . LEU C 1 48 ? 111.16417 -3.01464 -11.18912 1.000 8.69376 46 LEU C C 1
ATOM 4592 O O . LEU C 1 48 ? 112.07923 -3.62712 -10.62265 1.000 9.77392 46 LEU C O 1
ATOM 4597 N N . TRP C 1 49 ? 109.90228 -3.01530 -10.76215 1.000 8.94999 47 TRP C N 1
ATOM 4598 C CA . TRP C 1 49 ? 109.47321 -3.65452 -9.52954 1.000 9.14327 47 TRP C CA 1
ATOM 4599 C C . TRP C 1 49 ? 108.27098 -4.53571 -9.82977 1.000 8.66913 47 TRP C C 1
ATOM 4600 O O . TRP C 1 49 ? 107.46022 -4.22002 -10.69804 1.000 9.50332 47 TRP C O 1
ATOM 4611 N N . ASN C 1 50 ? 108.13316 -5.63825 -9.09640 1.000 9.83878 48 ASN C N 1
ATOM 4612 C CA . ASN C 1 50 ? 106.87810 -6.37280 -9.23399 1.000 13.35610 48 ASN C CA 1
ATOM 4613 C C . ASN C 1 50 ? 105.79165 -5.74450 -8.36024 1.000 13.51458 48 ASN C C 1
ATOM 4614 O O . ASN C 1 50 ? 106.02686 -4.78626 -7.62290 1.000 12.96739 48 ASN C O 1
ATOM 4619 N N . ARG C 1 51 ? 104.57291 -6.28437 -8.44434 1.000 16.18125 49 ARG C N 1
ATOM 4620 C CA . ARG C 1 51 ? 103.45937 -5.70610 -7.70149 1.000 15.91304 49 ARG C CA 1
ATOM 4621 C C . ARG C 1 51 ? 103.55687 -5.94169 -6.20363 1.000 15.27383 49 ARG C C 1
ATOM 4622 O O . ARG C 1 51 ? 102.82763 -5.28657 -5.44983 1.000 16.80622 49 ARG C O 1
ATOM 4630 N N . ASN C 1 52 ? 104.42072 -6.85242 -5.76315 1.000 13.71167 50 ASN C N 1
ATOM 4631 C CA . ASN C 1 52 ? 104.74773 -7.00209 -4.35277 1.000 16.35944 50 ASN C CA 1
ATOM 4632 C C . ASN C 1 52 ? 105.85211 -6.05299 -3.91137 1.000 16.75828 50 ASN C C 1
ATOM 4633 O O . ASN C 1 52 ? 106.29801 -6.13053 -2.76352 1.000 17.03706 50 ASN C O 1
ATOM 4638 N N . GLY C 1 53 ? 106.31263 -5.17438 -4.79871 1.000 13.43232 51 GLY C N 1
ATOM 4639 C CA . GLY C 1 53 ? 107.28895 -4.17946 -4.42086 1.000 14.14310 51 GLY C CA 1
ATOM 4640 C C . GLY C 1 53 ? 108.72183 -4.64973 -4.40499 1.000 13.25578 51 GLY C C 1
ATOM 4641 O O . GLY C 1 53 ? 109.58338 -3.92937 -3.88762 1.000 15.42223 51 GLY C O 1
ATOM 4642 N N . GLN C 1 54 ? 109.00966 -5.83635 -4.92873 1.000 11.69592 52 GLN C N 1
ATOM 4643 C CA . GLN C 1 54 ? 110.38102 -6.30959 -4.99909 1.000 12.88915 52 GLN C CA 1
ATOM 4644 C C . GLN C 1 54 ? 111.05196 -5.74942 -6.24134 1.000 12.71187 52 GLN C C 1
ATOM 4645 O O . GLN C 1 54 ? 110.45944 -5.71062 -7.32348 1.000 11.75581 52 GLN C O 1
ATOM 4651 N N . LEU C 1 55 ? 112.29483 -5.30848 -6.07204 1.000 11.14998 53 LEU C N 1
ATOM 4652 C CA . LEU C 1 55 ? 113.06792 -4.77751 -7.18310 1.000 12.37857 53 LEU C CA 1
ATOM 4653 C C . LEU C 1 55 ? 113.48022 -5.91890 -8.10281 1.000 12.04042 53 LEU C C 1
ATOM 4654 O O . LEU C 1 55 ? 114.03566 -6.92576 -7.64627 1.000 13.32475 53 LEU C O 1
ATOM 4659 N N . LEU C 1 56 ? 113.19846 -5.76824 -9.39542 1.000 11.67758 54 LEU C N 1
ATOM 4660 C CA . LEU C 1 56 ? 113.55016 -6.77286 -10.39203 1.000 11.58699 54 LEU C CA 1
ATOM 4661 C C . LEU C 1 56 ? 114.75835 -6.39306 -11.23210 1.000 14.24768 54 LEU C C 1
ATOM 4662 O O . LEU C 1 56 ? 115.60187 -7.24769 -11.50835 1.000 15.43225 54 LEU C O 1
ATOM 4667 N N . GLN C 1 57 ? 114.84374 -5.14028 -11.67892 1.000 12.66077 55 GLN C N 1
ATOM 4668 C CA . GLN C 1 57 ? 115.88454 -4.71449 -12.60411 1.000 12.43168 55 GLN C CA 1
ATOM 4669 C C . GLN C 1 57 ? 116.17668 -3.24335 -12.36271 1.000 11.64169 55 GLN C C 1
ATOM 4670 O O . GLN C 1 57 ? 115.29360 -2.47768 -11.96252 1.000 10.29591 55 GLN C O 1
ATOM 4676 N N . THR C 1 58 ? 117.42485 -2.85883 -12.61578 1.000 12.73250 56 THR C N 1
ATOM 4677 C CA . THR C 1 58 ? 117.81578 -1.45894 -12.71602 1.000 11.96127 56 THR C CA 1
ATOM 4678 C C . THR C 1 58 ? 118.35191 -1.24713 -14.11974 1.000 15.25083 56 THR C C 1
ATOM 4679 O O . THR C 1 58 ? 119.24234 -1.97930 -14.56587 1.000 14.80408 56 THR C O 1
ATOM 4683 N N . LEU C 1 59 ? 117.79034 -0.26884 -14.81465 1.000 10.19061 57 LEU C N 1
ATOM 4684 C CA . LEU C 1 59 ? 118.09208 -0.00064 -16.21528 1.000 10.96368 57 LEU C CA 1
ATOM 4685 C C . LEU C 1 59 ? 119.12682 1.11051 -16.21647 1.000 12.23708 57 LEU C C 1
ATOM 4686 O O . LEU C 1 59 ? 118.82372 2.25656 -15.86584 1.000 11.67142 57 LEU C O 1
ATOM 4691 N N . THR C 1 60 ? 120.35092 0.76340 -16.58885 1.000 11.68746 58 THR C N 1
ATOM 4692 C CA A THR C 1 60 ? 121.47500 1.68258 -16.52229 0.495 12.56883 58 THR C CA 1
ATOM 4693 C CA B THR C 1 60 ? 121.49146 1.66415 -16.51905 0.505 12.57831 58 THR C CA 1
ATOM 4694 C C . THR C 1 60 ? 121.96369 1.99345 -17.92778 1.000 11.48597 58 THR C C 1
ATOM 4695 O O . THR C 1 60 ? 122.05735 1.10283 -18.77898 1.000 13.17022 58 THR C O 1
ATOM 4702 N N . GLY C 1 61 ? 122.27818 3.27006 -18.16121 1.000 10.68961 59 GLY C N 1
ATOM 4703 C CA . GLY C 1 61 ? 122.78152 3.69338 -19.45413 1.000 12.05116 59 GLY C CA 1
ATOM 4704 C C . GLY C 1 61 ? 122.65197 5.18015 -19.71606 1.000 12.97086 59 GLY C C 1
ATOM 4705 O O . GLY C 1 61 ? 123.51275 5.76394 -20.38357 1.000 14.53895 59 GLY C O 1
ATOM 4706 N N . HIS C 1 62 ? 121.58669 5.81129 -19.21995 1.000 11.45058 60 HIS C N 1
ATOM 4707 C CA . HIS C 1 62 ? 121.47666 7.25878 -19.35446 1.000 10.45422 60 HIS C CA 1
ATOM 4708 C C . HIS C 1 62 ? 122.63953 7.93333 -18.63307 1.000 10.39157 60 HIS C C 1
ATOM 4709 O O . HIS C 1 62 ? 123.12233 7.45753 -17.59814 1.000 11.18176 60 HIS C O 1
ATOM 4716 N N . SER C 1 63 ? 123.10999 9.03847 -19.19165 1.000 11.38741 61 SER C N 1
ATOM 4717 C CA . SER C 1 63 ? 124.24834 9.71804 -18.59330 1.000 11.64804 61 SER C CA 1
ATOM 4718 C C . SER C 1 63 ? 123.84090 10.90578 -17.74200 1.000 14.16562 61 SER C C 1
ATOM 4719 O O . SER C 1 63 ? 124.70726 11.59671 -17.20591 1.000 15.37995 61 SER C O 1
ATOM 4722 N N . SER C 1 64 ? 122.55167 11.18291 -17.62271 1.000 10.15019 62 SER C N 1
ATOM 4723 C CA . SER C 1 64 ? 122.08204 12.18409 -16.68210 1.000 9.98604 62 SER C CA 1
ATOM 4724 C C . SER C 1 64 ? 120.72126 11.74190 -16.16827 1.000 9.15211 62 SER C C 1
ATOM 4725 O O . SER C 1 64 ? 120.26489 10.63583 -16.45473 1.000 9.25000 62 SER C O 1
ATOM 4728 N N . SER C 1 65 ? 120.08524 12.62461 -15.40776 1.000 9.68917 63 SER C N 1
ATOM 4729 C CA . SER C 1 65 ? 118.80406 12.34030 -14.77395 1.000 8.94755 63 SER C CA 1
ATOM 4730 C C . SER C 1 65 ? 117.78698 11.78754 -15.75672 1.000 7.00112 63 SER C C 1
ATOM 4731 O O . SER C 1 65 ? 117.65993 12.25672 -16.89058 1.000 9.24941 63 SER C O 1
ATOM 4734 N N . VAL C 1 66 ? 117.02550 10.81012 -15.28663 1.000 7.54442 64 VAL C N 1
ATOM 4735 C CA . VAL C 1 66 ? 115.88681 10.28084 -16.02350 1.000 8.28226 64 VAL C CA 1
ATOM 4736 C C . VAL C 1 66 ? 114.65211 11.00146 -15.49890 1.000 8.14927 64 VAL C C 1
ATOM 4737 O O . VAL C 1 66 ? 114.44410 11.08276 -14.27841 1.000 7.99996 64 VAL C O 1
ATOM 4741 N N . THR C 1 67 ? 113.85031 11.53599 -16.41896 1.000 8.48957 65 THR C N 1
ATOM 4742 C CA . THR C 1 67 ? 112.75727 12.44508 -16.09970 1.000 8.22504 65 THR C CA 1
ATOM 4743 C C . THR C 1 67 ? 111.37710 11.82056 -16.24934 1.000 9.89130 65 THR C C 1
ATOM 4744 O O . THR C 1 67 ? 110.38452 12.45103 -15.85998 1.000 9.39041 65 THR C O 1
ATOM 4748 N N . GLY C 1 68 ? 111.28331 10.63467 -16.83428 1.000 8.16818 66 GLY C N 1
ATOM 4749 C CA . GLY C 1 68 ? 109.99584 10.00758 -17.07700 1.000 8.76146 66 GLY C CA 1
ATOM 4750 C C . GLY C 1 68 ? 110.19035 8.62967 -17.67209 1.000 7.14470 66 GLY C C 1
ATOM 4751 O O . GLY C 1 68 ? 111.25612 8.29877 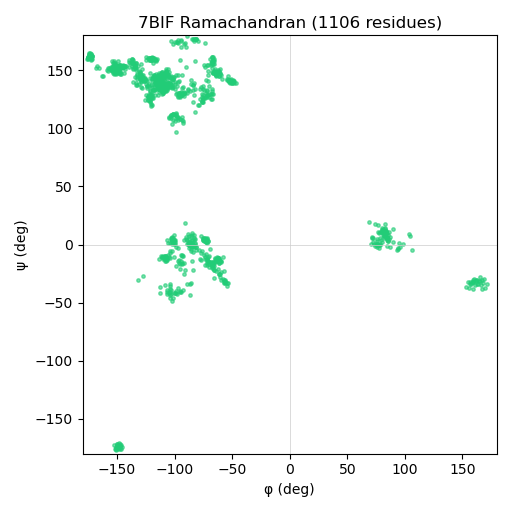-18.20943 1.000 8.78053 66 GLY C O 1
ATOM 4752 N N . VAL C 1 69 ? 109.14186 7.82176 -17.54709 1.000 7.59035 67 VAL C N 1
ATOM 4753 C CA . VAL C 1 69 ? 109.17008 6.44697 -18.03142 1.000 9.51550 67 VAL C CA 1
ATOM 4754 C C . VAL C 1 69 ? 107.76976 6.06256 -18.49013 1.000 9.38542 67 VAL C C 1
ATOM 4755 O O . VAL C 1 69 ? 106.77150 6.55339 -17.95279 1.000 8.96158 67 VAL C O 1
ATOM 4759 N N . ALA C 1 70 ? 107.69851 5.18423 -19.49777 1.000 7.60774 68 ALA C N 1
ATOM 4760 C CA . ALA C 1 70 ? 106.42019 4.72526 -20.03744 1.000 8.36544 68 ALA C CA 1
ATOM 4761 C C . ALA C 1 70 ? 106.56350 3.30628 -20.58825 1.000 7.83867 68 ALA C C 1
ATOM 4762 O O . ALA C 1 70 ? 107.65665 2.88424 -20.97897 1.000 9.11535 68 ALA C O 1
ATOM 4764 N N . PHE C 1 71 ? 105.44783 2.57142 -20.62142 1.000 11.34667 69 PHE C N 1
ATOM 4765 C CA . PHE C 1 71 ? 105.38297 1.23754 -21.21576 1.000 10.30719 69 PHE C CA 1
ATOM 4766 C C . PHE C 1 71 ? 104.57856 1.28175 -22.50636 1.000 11.25031 69 PHE C C 1
ATOM 4767 O O . PHE C 1 71 ? 103.54278 1.94361 -22.57199 1.000 11.82299 69 PHE C O 1
ATOM 4775 N N . SER C 1 72 ? 105.02313 0.52312 -23.51222 1.000 11.29712 70 SER C N 1
ATOM 4776 C CA . SER C 1 72 ? 104.26170 0.43023 -24.74538 1.000 11.63376 70 SER C CA 1
ATOM 4777 C C . SER C 1 72 ? 102.99126 -0.38506 -24.49962 1.000 11.43892 70 SER C C 1
ATOM 4778 O O . SER C 1 72 ? 102.97156 -1.27736 -23.65306 1.000 12.38089 70 SER C O 1
ATOM 4781 N N . PRO C 1 73 ? 101.91485 -0.09225 -25.23096 1.000 11.40262 71 PRO C N 1
ATOM 4782 C CA . PRO C 1 73 ? 100.62942 -0.76097 -24.95282 1.000 12.04988 71 PRO C CA 1
ATOM 4783 C C . PRO C 1 73 ? 100.60881 -2.24879 -25.24085 1.000 11.43785 71 PRO C C 1
ATOM 4784 O O . PRO C 1 73 ? 99.72350 -2.93457 -24.71478 1.000 13.79784 71 PRO C O 1
ATOM 4788 N N . ASP C 1 74 ? 101.51955 -2.76078 -26.05963 1.000 11.86782 72 ASP C N 1
ATOM 4789 C CA . ASP C 1 74 ? 101.61203 -4.18945 -26.33978 1.000 10.87959 72 ASP C CA 1
ATOM 4790 C C . ASP C 1 74 ? 102.46440 -4.93794 -25.32669 1.000 13.50118 72 ASP C C 1
ATOM 4791 O O . ASP C 1 74 ? 102.64838 -6.15084 -25.46964 1.000 14.76989 72 ASP C O 1
ATOM 4796 N N . GLY C 1 75 ? 102.99416 -4.24972 -24.31110 1.000 11.57353 73 GLY C N 1
ATOM 4797 C CA . GLY C 1 75 ? 103.78889 -4.90057 -23.29087 1.000 10.20362 73 GLY C CA 1
ATOM 4798 C C . GLY C 1 75 ? 105.22913 -5.19999 -23.66436 1.000 11.95954 73 GLY C C 1
ATOM 4799 O O . GLY C 1 75 ? 105.94542 -5.79855 -22.85728 1.000 12.70720 73 GLY C O 1
ATOM 4800 N N . GLN C 1 76 ? 105.68396 -4.79194 -24.84881 1.000 12.68505 74 GLN C N 1
ATOM 4801 C CA . GLN C 1 76 ? 106.99692 -5.19864 -25.33956 1.000 14.79735 74 GLN C CA 1
ATOM 4802 C C . GLN C 1 76 ? 108.13971 -4.31589 -24.86192 1.000 10.35993 74 GLN C C 1
ATOM 4803 O O . GLN C 1 76 ? 109.25882 -4.80957 -24.67922 1.000 13.22280 74 GLN C O 1
ATOM 4809 N N . THR C 1 77 ? 107.87698 -3.02312 -24.68175 1.000 12.03257 75 THR C N 1
ATOM 4810 C CA . THR C 1 77 ? 108.91661 -2.00356 -24.64689 1.000 12.86110 75 THR C CA 1
ATOM 4811 C C . THR C 1 77 ? 108.69376 -1.04482 -23.48394 1.000 11.04404 75 THR C C 1
ATOM 4812 O O . THR C 1 77 ? 107.56215 -0.69651 -23.14013 1.000 11.49202 75 THR C O 1
ATOM 4816 N N . ILE C 1 78 ? 109.80208 -0.60170 -22.90349 1.000 11.28995 76 ILE C N 1
ATOM 4817 C CA . ILE C 1 78 ? 109.82621 0.48307 -21.92663 1.000 10.95848 76 ILE C CA 1
ATOM 4818 C C . ILE C 1 78 ? 110.61103 1.63600 -22.53322 1.000 10.41876 76 ILE C C 1
ATOM 4819 O O . ILE C 1 78 ? 111.66968 1.42073 -23.13556 1.000 10.69242 76 ILE C O 1
ATOM 4824 N N . ALA C 1 79 ? 110.10760 2.85567 -22.36582 1.000 10.06925 77 ALA C N 1
ATOM 4825 C CA . ALA C 1 79 ? 110.80987 4.05500 -22.80564 1.000 8.38161 77 ALA C CA 1
ATOM 4826 C C . ALA C 1 79 ? 111.14339 4.93153 -21.60795 1.000 7.19399 77 ALA C C 1
ATOM 4827 O O . ALA C 1 79 ? 110.32931 5.09003 -20.68890 1.000 8.69210 77 ALA C O 1
ATOM 4829 N N . SER C 1 80 ? 112.32832 5.53616 -21.64175 1.000 7.33982 78 SER C N 1
ATOM 4830 C CA . SER C 1 80 ? 112.75856 6.48153 -20.62490 1.000 7.55015 78 SER C CA 1
ATOM 4831 C C . SER C 1 80 ? 113.22144 7.77326 -21.29202 1.000 9.53926 78 SER C C 1
ATOM 4832 O O . SER C 1 80 ? 113.79941 7.75509 -22.38664 1.000 10.48520 78 SER C O 1
ATOM 4835 N N . ALA C 1 81 ? 112.97104 8.89477 -20.61175 1.000 7.60561 79 ALA C N 1
ATOM 4836 C CA . ALA C 1 81 ? 113.38570 10.21711 -21.05490 1.000 7.56873 79 ALA C CA 1
ATOM 4837 C C . ALA C 1 81 ? 114.46005 10.73414 -20.11323 1.000 7.01337 79 ALA C C 1
ATOM 4838 O O . ALA C 1 81 ? 114.42937 10.45638 -18.91669 1.000 8.34113 79 ALA C O 1
ATOM 4840 N N . SER C 1 82 ? 115.39815 11.51244 -20.65021 1.000 7.90455 80 SER C N 1
ATOM 4841 C CA . SER C 1 82 ? 116.52441 11.94586 -19.84041 1.000 7.69188 80 SER C CA 1
ATOM 4842 C C . SER C 1 82 ? 116.98648 13.35458 -20.18977 1.000 8.86696 80 SER C C 1
ATOM 4843 O O . SER C 1 82 ? 116.85671 13.82622 -21.32532 1.000 8.54182 80 SER C O 1
ATOM 4846 N N . ASP C 1 83 ? 117.57721 13.99942 -19.18337 1.000 8.25084 81 ASP C N 1
ATOM 4847 C CA . ASP C 1 83 ? 118.30991 15.24598 -19.38503 1.000 8.01111 81 ASP C CA 1
ATOM 4848 C C . ASP C 1 83 ? 119.51429 15.06544 -20.29682 1.000 12.21450 81 ASP C C 1
ATOM 4849 O O . ASP C 1 83 ? 120.06115 16.06623 -20.77014 1.000 11.77536 81 ASP C O 1
ATOM 4854 N N . ASP C 1 84 ? 119.92663 13.82865 -20.57460 1.000 9.22769 82 ASP C N 1
ATOM 4855 C CA . ASP C 1 84 ? 121.01051 13.59039 -21.53007 1.000 10.89929 82 ASP C CA 1
ATOM 4856 C C . ASP C 1 84 ? 120.58272 13.80980 -22.97294 1.000 10.26865 82 ASP C C 1
ATOM 4857 O O . ASP C 1 84 ? 121.39123 13.57390 -23.88444 1.000 11.31854 82 ASP C O 1
ATOM 4862 N N . LYS C 1 85 ? 119.35019 14.27072 -23.18005 1.000 11.45226 83 LYS C N 1
ATOM 4863 C CA . LYS C 1 85 ? 118.78944 14.65397 -24.46739 1.000 10.09399 83 LYS C CA 1
ATOM 4864 C C . LYS C 1 85 ? 118.26726 13.45762 -25.24511 1.000 8.29601 83 LYS C C 1
ATOM 4865 O O . LYS C 1 85 ? 117.90496 13.62796 -26.41564 1.000 9.32274 83 LYS C O 1
ATOM 4871 N N . THR C 1 86 ? 118.19476 12.26906 -24.63819 1.000 8.74313 84 THR C N 1
ATOM 4872 C CA . THR C 1 86 ? 117.75328 11.07924 -25.35996 1.000 9.27054 84 THR C CA 1
ATOM 4873 C C . THR C 1 86 ? 116.51750 10.45115 -24.73544 1.000 10.33703 84 THR C C 1
ATOM 4874 O O . THR C 1 86 ? 116.19877 10.65079 -23.56217 1.000 10.87260 84 THR C O 1
ATOM 4878 N N . VAL C 1 87 ? 115.82911 9.68049 -25.56170 1.000 9.35355 85 VAL C N 1
ATOM 4879 C CA . VAL C 1 87 ? 114.92846 8.63632 -25.09845 1.000 10.27308 85 VAL C CA 1
ATOM 4880 C C . VAL C 1 87 ? 115.64951 7.32115 -25.32131 1.000 11.45832 85 VAL C C 1
ATOM 4881 O O . VAL C 1 87 ? 116.32387 7.13612 -26.34377 1.000 11.97895 85 VAL C O 1
ATOM 4885 N N . LYS C 1 88 ? 115.54013 6.41187 -24.36445 1.000 8.57980 86 LYS C N 1
ATOM 4886 C CA . LYS C 1 88 ? 116.04589 5.06222 -24.54914 1.000 9.17030 86 LYS C CA 1
ATOM 4887 C C . LYS C 1 88 ? 114.88899 4.07560 -24.48319 1.000 9.96128 86 LYS C C 1
ATOM 4888 O O . LYS C 1 88 ? 113.93255 4.26620 -23.71840 1.000 9.90403 86 LYS C O 1
ATOM 4894 N N . LEU C 1 89 ? 114.97245 3.04171 -25.31306 1.000 11.17065 87 LEU C N 1
ATOM 4895 C CA . LEU C 1 89 ? 114.00833 1.95075 -25.34799 1.000 8.83356 87 LEU C CA 1
ATOM 4896 C C . LEU C 1 89 ? 114.66014 0.70161 -24.79220 1.000 11.22549 87 LEU C C 1
ATOM 4897 O O . LEU C 1 89 ? 115.82302 0.40916 -25.09535 1.000 11.70635 87 LEU C O 1
ATOM 4902 N N . TRP C 1 90 ? 113.91311 -0.01623 -23.95753 1.000 11.37202 88 TRP C N 1
ATOM 4903 C CA . TRP C 1 90 ? 114.41579 -1.17599 -23.24404 1.000 11.48505 88 TRP C CA 1
ATOM 4904 C C . TRP C 1 90 ? 113.37419 -2.27973 -23.36680 1.000 12.86030 88 TRP C C 1
ATOM 4905 O O . TRP C 1 90 ? 112.17908 -2.01072 -23.53220 1.000 11.98707 88 TRP C O 1
ATOM 4916 N N . ASN C 1 91 ? 113.83017 -3.52873 -23.30446 1.000 12.19627 89 ASN C N 1
ATOM 4917 C CA . ASN C 1 91 ? 112.86628 -4.61717 -23.23971 1.000 11.95397 89 ASN C CA 1
ATOM 4918 C C . ASN C 1 91 ? 112.42859 -4.82877 -21.79441 1.000 15.20717 89 ASN C C 1
ATOM 4919 O O . ASN C 1 91 ? 112.93180 -4.18526 -20.87242 1.000 13.53309 89 ASN C O 1
ATOM 4924 N N . ARG C 1 92 ? 111.48822 -5.75765 -21.58608 1.000 11.11999 90 ARG C N 1
ATOM 4925 C CA . ARG C 1 92 ? 110.91918 -5.95900 -20.25945 1.000 12.90444 90 ARG C CA 1
ATOM 4926 C C . ARG C 1 92 ? 111.91596 -6.55968 -19.27914 1.000 13.73804 90 ARG C C 1
ATOM 4927 O O . ARG C 1 92 ? 111.66961 -6.51649 -18.06664 1.000 14.86657 90 ARG C O 1
ATOM 4935 N N . ASN C 1 93 ? 113.03464 -7.10503 -19.76257 1.000 12.60225 91 ASN C N 1
ATOM 4936 C CA . ASN C 1 93 ? 114.09797 -7.58213 -18.89763 1.000 15.09567 91 ASN C CA 1
ATOM 4937 C C . ASN C 1 93 ? 115.13520 -6.50407 -18.59687 1.000 18.63083 91 ASN C C 1
ATOM 4938 O O . ASN C 1 93 ? 116.15191 -6.80110 -17.96463 1.000 18.28805 91 ASN C O 1
ATOM 4943 N N . GLY C 1 94 ? 114.89876 -5.26509 -19.02972 1.000 15.35421 92 GLY C N 1
ATOM 4944 C CA . GLY C 1 94 ? 115.80610 -4.17587 -18.73471 1.000 15.41142 92 GLY C CA 1
ATOM 4945 C C . GLY C 1 94 ? 117.00796 -4.04836 -19.64568 1.000 18.80030 92 GLY C C 1
ATOM 4946 O O . GLY C 1 94 ? 117.94469 -3.31708 -19.30538 1.000 18.29699 92 GLY C O 1
ATOM 4947 N N . GLN C 1 95 ? 117.01146 -4.72232 -20.79106 1.000 14.10317 93 GLN C N 1
ATOM 4948 C CA . GLN C 1 95 ? 118.12808 -4.67182 -21.72517 1.000 16.84431 93 GLN C CA 1
ATOM 4949 C C . GLN C 1 95 ? 117.92643 -3.47184 -22.64242 1.000 13.96975 93 GLN C C 1
ATOM 4950 O O . GLN C 1 95 ? 116.83872 -3.28497 -23.19687 1.000 14.02935 93 GLN C O 1
ATOM 4956 N N . LEU C 1 96 ? 118.97836 -2.66696 -22.81305 1.000 14.23446 94 LEU C N 1
ATOM 4957 C CA . LEU C 1 96 ? 118.87070 -1.49152 -23.66966 1.000 14.19196 94 LEU C CA 1
ATOM 4958 C C . LEU C 1 96 ? 118.79339 -1.92406 -25.12778 1.000 14.00540 94 LEU C C 1
ATOM 4959 O O . LEU C 1 96 ? 119.62584 -2.71409 -25.58950 1.000 18.78531 94 LEU C O 1
ATOM 4964 N N . LEU C 1 97 ? 117.79743 -1.41492 -25.84628 1.000 13.60816 95 LEU C N 1
ATOM 4965 C CA . LEU C 1 97 ? 117.52160 -1.76664 -27.23652 1.000 17.94113 95 LEU C CA 1
ATOM 4966 C C . LEU C 1 97 ? 117.85657 -0.65929 -28.21794 1.000 20.56279 95 LEU C C 1
ATOM 4967 O O . LEU C 1 97 ? 118.28042 -0.94373 -29.34555 1.000 18.58506 95 LEU C O 1
ATOM 4972 N N . GLN C 1 98 ? 117.65929 0.59855 -27.83641 1.000 15.32281 96 GLN C N 1
ATOM 4973 C CA . GLN C 1 98 ? 117.85400 1.66881 -28.79617 1.000 14.67611 96 GLN C CA 1
ATOM 4974 C C . GLN C 1 98 ? 117.85066 3.00434 -28.06922 1.000 12.56125 96 GLN C C 1
ATOM 4975 O O . GLN C 1 98 ? 117.24313 3.14689 -27.00397 1.000 13.01011 96 GLN C O 1
ATOM 4981 N N . THR C 1 99 ? 118.55636 3.96846 -28.65519 1.000 13.42703 97 THR C N 1
ATOM 4982 C CA . THR C 1 99 ? 118.59596 5.34584 -28.18227 1.000 11.36695 97 THR C CA 1
ATOM 4983 C C . THR C 1 99 ? 118.04608 6.24460 -29.27725 1.000 13.57759 97 THR C C 1
ATOM 4984 O O . THR C 1 99 ? 118.40265 6.09139 -30.45438 1.000 16.09875 97 THR C O 1
ATOM 4988 N N . LEU C 1 100 ? 117.15421 7.15105 -28.89995 1.000 10.91181 98 LEU C N 1
ATOM 4989 C CA . LEU C 1 100 ? 116.51476 8.07722 -29.82767 1.000 11.28906 98 LEU C CA 1
ATOM 4990 C C . LEU C 1 100 ? 117.19966 9.42346 -29.64122 1.000 12.33874 98 LEU C C 1
ATOM 4991 O O . LEU C 1 100 ? 117.06031 10.05622 -28.58756 1.000 11.30654 98 LEU C O 1
ATOM 4996 N N . THR C 1 101 ? 117.94770 9.85316 -30.65673 1.000 13.25256 99 THR C N 1
ATOM 4997 C CA . THR C 1 101 ? 118.72466 11.08499 -30.60737 1.000 11.34534 99 THR C CA 1
ATOM 4998 C C . THR C 1 101 ? 118.12509 12.11095 -31.55591 1.000 13.93640 99 THR C C 1
ATOM 4999 O O . THR C 1 101 ? 117.70601 11.76933 -32.66879 1.000 13.54143 99 THR C O 1
ATOM 5003 N N . GLY C 1 102 ? 118.07233 13.36807 -31.10953 1.000 11.44669 100 GLY C N 1
ATOM 5004 C CA . GLY C 1 102 ? 117.61537 14.43812 -31.96851 1.000 13.35014 100 GLY C CA 1
ATOM 5005 C C . GLY C 1 102 ? 117.19467 15.68776 -31.22742 1.000 12.34701 100 GLY C C 1
ATOM 5006 O O . GLY C 1 102 ? 117.31883 16.79375 -31.75841 1.000 14.20446 100 GLY C O 1
ATOM 5007 N N . HIS C 1 103 ? 116.68685 15.53869 -30.00241 1.000 11.64436 101 HIS C N 1
ATOM 5008 C CA . HIS C 1 103 ? 116.38325 16.71685 -29.21356 1.000 10.97330 101 HIS C CA 1
ATOM 5009 C C . HIS C 1 103 ? 117.67502 17.46090 -28.90146 1.000 10.00945 101 HIS C C 1
ATOM 5010 O O . HIS C 1 103 ? 118.74422 16.86489 -28.74421 1.000 12.00197 101 HIS C O 1
ATOM 5017 N N . SER C 1 104 ? 117.56940 18.77722 -28.80296 1.000 9.77225 102 SER C N 1
ATOM 5018 C CA . SER C 1 104 ? 118.74283 19.60013 -28.54514 1.000 11.19463 102 SER C CA 1
ATOM 5019 C C . SER C 1 104 ? 118.83904 20.07121 -27.10268 1.000 13.50054 102 SER C C 1
ATOM 5020 O O . SER C 1 104 ? 119.74488 20.83992 -26.77135 1.000 13.61386 102 SER C O 1
ATOM 5023 N N . SER C 1 105 ? 117.93400 19.63131 -26.23488 1.000 10.26294 103 SER C N 1
ATOM 5024 C CA . SER C 1 105 ? 118.04847 19.87186 -24.80947 1.000 9.53398 103 SER C CA 1
ATOM 5025 C C . SER C 1 105 ? 117.39253 18.70354 -24.09534 1.000 10.25132 103 SER C C 1
ATOM 5026 O O . SER C 1 105 ? 116.96970 17.73438 -24.73094 1.000 9.98502 103 SER C O 1
ATOM 5029 N N . SER C 1 106 ? 117.32189 18.80820 -22.76702 1.000 8.66916 104 SER C N 1
ATOM 5030 C CA . SER C 1 106 ? 116.76217 17.75598 -21.93118 1.000 7.92530 104 SER C CA 1
ATOM 5031 C C . SER C 1 106 ? 115.41446 17.28783 -22.45195 1.000 8.19862 104 SER C C 1
ATOM 5032 O O . SER C 1 106 ? 114.58020 18.08407 -22.89505 1.000 7.82965 104 SER C O 1
ATOM 5035 N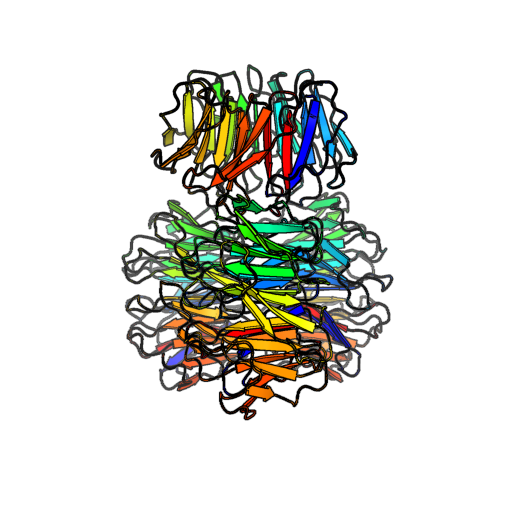 N . VAL C 1 107 ? 115.19475 15.98462 -22.35552 1.000 7.85606 105 VAL C N 1
ATOM 5036 C CA . VAL C 1 107 ? 113.90807 15.37230 -22.65005 1.000 9.09205 105 VAL C CA 1
ATOM 5037 C C . VAL C 1 107 ? 113.19389 15.20731 -21.31669 1.000 7.94635 105 VAL C C 1
ATOM 5038 O O . VAL C 1 107 ? 113.77186 14.67001 -20.36595 1.000 8.40195 105 VAL C O 1
ATOM 5042 N N . THR C 1 108 ? 111.95974 15.70970 -21.23798 1.000 7.81194 106 THR C N 1
ATOM 5043 C CA . THR C 1 108 ? 111.21989 15.84298 -19.98757 1.000 8.28007 106 THR C CA 1
ATOM 5044 C C . THR C 1 108 ? 110.11530 14.81389 -19.81574 1.000 7.47420 106 THR C C 1
ATOM 5045 O O . THR C 1 108 ? 109.54468 14.72225 -18.72691 1.000 8.75824 106 THR C O 1
ATOM 5049 N N . GLY C 1 109 ? 109.78656 14.05980 -20.85494 1.000 7.70950 107 GLY C N 1
ATOM 5050 C CA . GLY C 1 109 ? 108.69758 13.09929 -20.78777 1.000 8.77303 107 GLY C CA 1
ATOM 5051 C C . GLY C 1 109 ? 108.63480 12.29234 -22.06530 1.000 7.63611 107 GLY C C 1
ATOM 5052 O O . GLY C 1 109 ? 109.14381 12.70685 -23.11028 1.000 7.69273 107 GLY C O 1
ATOM 5053 N N . VAL C 1 110 ? 107.95977 11.14675 -21.98132 1.000 8.78010 108 VAL C N 1
ATOM 5054 C CA . VAL C 1 110 ? 107.83296 10.24466 -23.12054 1.000 8.64191 108 VAL C CA 1
ATOM 5055 C C . VAL C 1 110 ? 106.51290 9.49209 -22.99180 1.000 9.55142 108 VAL C C 1
ATOM 5056 O O . VAL C 1 110 ? 106.03540 9.23836 -21.88226 1.000 10.19577 108 VAL C O 1
ATOM 5060 N N . ALA C 1 111 ? 105.91466 9.14531 -24.13575 1.000 9.01620 109 ALA C N 1
ATOM 5061 C CA . ALA C 1 111 ? 104.63347 8.43956 -24.15883 1.000 8.66349 109 ALA C CA 1
ATOM 5062 C C . ALA C 1 111 ? 104.56684 7.56156 -25.39769 1.000 9.06655 109 ALA C C 1
ATOM 5063 O O . ALA C 1 111 ? 105.22618 7.84104 -26.39767 1.000 10.38779 109 ALA C O 1
ATOM 5065 N N . PHE C 1 112 ? 103.77579 6.49119 -25.32122 1.000 11.01417 110 PHE C N 1
ATOM 5066 C CA . PHE C 1 112 ? 103.50068 5.61916 -26.45593 1.000 12.39191 110 PHE C CA 1
ATOM 5067 C C . PHE C 1 112 ? 102.07125 5.84382 -26.91953 1.000 13.73596 110 PHE C C 1
ATOM 5068 O O . PHE C 1 112 ? 101.17929 6.05437 -26.09626 1.000 13.01735 110 PHE C O 1
ATOM 5076 N N . SER C 1 113 ? 101.84431 5.78935 -28.23478 1.000 13.18944 111 SER C N 1
ATOM 5077 C CA . SER C 1 113 ? 100.48132 5.81173 -28.73265 1.000 13.89100 111 SER C CA 1
ATOM 5078 C C . SER C 1 113 ? 99.80404 4.48315 -28.40278 1.000 12.86564 111 SER C C 1
ATOM 5079 O O . SER C 1 113 ? 100.46271 3.43961 -28.37410 1.000 14.41392 111 SER C O 1
ATOM 5082 N N . PRO C 1 114 ? 98.49639 4.49885 -28.12477 1.000 14.07656 112 PRO C N 1
ATOM 5083 C CA . PRO C 1 114 ? 97.82391 3.24548 -27.72262 1.000 16.28346 112 PRO C CA 1
ATOM 5084 C C . PRO C 1 114 ? 97.85633 2.15043 -28.77777 1.000 23.71345 112 PRO C C 1
ATOM 5085 O O . PRO C 1 114 ? 97.76663 0.96314 -28.42806 1.000 19.77084 112 PRO C O 1
ATOM 5089 N N . ASP C 1 115 ? 97.98141 2.50098 -30.05671 1.000 23.19228 113 ASP C N 1
ATOM 5090 C CA . ASP C 1 115 ? 98.04732 1.50426 -31.12180 1.000 23.94794 113 ASP C CA 1
ATOM 5091 C C . ASP C 1 115 ? 99.41972 0.86371 -31.25094 1.000 27.37705 113 ASP C C 1
ATOM 5092 O O . ASP C 1 115 ? 99.59024 -0.02698 -32.08850 1.000 27.32405 113 ASP C O 1
ATOM 5097 N N . GLY C 1 116 ? 100.40418 1.31709 -30.48018 1.000 21.57896 114 GLY C N 1
ATOM 5098 C CA . GLY C 1 116 ? 101.71129 0.70640 -30.46721 1.000 25.60308 114 GLY C CA 1
ATOM 5099 C C . GLY C 1 116 ? 102.68662 1.20713 -31.51177 1.000 23.61116 114 GLY C C 1
ATOM 5100 O O . GLY C 1 116 ? 103.84175 0.77498 -31.50106 1.000 32.77194 114 GLY C O 1
ATOM 5101 N N . GLN C 1 117 ? 102.28080 2.12218 -32.39134 1.000 28.99114 115 GLN C N 1
ATOM 5102 C CA . GLN C 1 117 ? 103.11219 2.45833 -33.54171 1.000 24.28749 115 GLN C CA 1
ATOM 5103 C C . GLN C 1 117 ? 103.94842 3.72551 -33.37889 1.000 28.87226 115 GLN C C 1
ATOM 5104 O O . GLN C 1 117 ? 104.91518 3.89627 -34.12949 1.000 25.74235 115 GLN C O 1
ATOM 5106 N N . THR C 1 118 ? 103.61665 4.61227 -32.43371 1.000 18.42672 116 THR C N 1
ATOM 5107 C CA . THR C 1 118 ? 104.26565 5.91795 -32.32518 1.000 16.34014 116 THR C CA 1
ATOM 5108 C C . THR C 1 118 ? 104.75893 6.15270 -30.90074 1.000 17.06213 116 THR C C 1
ATOM 5109 O O . THR C 1 118 ? 104.10400 5.75910 -29.92994 1.000 16.03242 116 THR C O 1
ATOM 5113 N N . ILE C 1 119 ? 105.91784 6.80037 -30.78500 1.000 13.00802 117 ILE C N 1
ATOM 5114 C CA . ILE C 1 119 ? 106.45784 7.27640 -29.51518 1.000 11.49867 117 ILE C CA 1
ATOM 5115 C C . ILE C 1 119 ? 106.53872 8.78945 -29.59963 1.000 12.47630 117 ILE C C 1
ATOM 5116 O O . ILE C 1 119 ? 106.91153 9.33406 -30.64458 1.000 14.08683 117 ILE C O 1
ATOM 5121 N N . ALA C 1 120 ? 106.18825 9.47301 -28.51730 1.000 10.22966 118 ALA C N 1
ATOM 5122 C CA . ALA C 1 120 ? 106.30347 10.92170 -28.45172 1.000 10.64975 118 ALA C CA 1
ATOM 5123 C C . ALA C 1 120 ? 107.24433 11.29924 -27.31961 1.000 10.26490 118 ALA C C 1
ATOM 5124 O O . ALA C 1 120 ? 107.21003 10.69865 -26.24492 1.000 8.25745 118 ALA C O 1
ATOM 5126 N N . SER C 1 121 ? 108.07293 12.31678 -27.55298 1.000 8.84360 119 SER C N 1
ATOM 5127 C CA . SER C 1 121 ? 108.96946 12.82704 -26.52247 1.000 8.15229 119 SER C CA 1
ATOM 5128 C C . SER C 1 121 ? 108.81133 14.33683 -26.40100 1.000 8.94746 119 SER C C 1
ATOM 5129 O O . SER C 1 121 ? 108.57888 15.02224 -27.39458 1.000 10.59292 119 SER C O 1
ATOM 5132 N N . ALA C 1 122 ? 108.91539 14.84713 -25.17634 1.000 8.22009 120 ALA C N 1
ATOM 5133 C CA . ALA C 1 122 ? 108.81684 16.27564 -24.88388 1.000 7.29301 120 ALA C CA 1
ATOM 5134 C C . ALA C 1 122 ? 110.18618 16.78919 -24.45469 1.000 8.14710 120 ALA C C 1
ATOM 5135 O O . ALA C 1 122 ? 110.95579 16.05845 -23.83265 1.000 9.01965 120 ALA C O 1
ATOM 5137 N N . SER C 1 123 ? 110.50555 18.04403 -24.78719 1.000 8.00387 121 SER C N 1
ATOM 5138 C CA . SER C 1 123 ? 111.85954 18.51864 -24.51950 1.000 9.18272 121 SER C CA 1
ATOM 5139 C C . SER C 1 123 ? 111.89330 20.00143 -24.17758 1.000 9.66767 121 SER C C 1
ATOM 5140 O O . SER C 1 123 ? 111.05947 20.79257 -24.63265 1.000 8.10844 121 SER C O 1
ATOM 5143 N N . ASP C 1 124 ? 112.91714 20.36647 -23.39593 1.000 8.13227 122 ASP C N 1
ATOM 5144 C CA . ASP C 1 124 ? 113.24570 21.77018 -23.16302 1.000 8.33066 122 ASP C CA 1
ATOM 5145 C C . ASP C 1 124 ? 113.63634 22.51249 -24.44237 1.000 9.36659 122 ASP C C 1
ATOM 5146 O O . ASP C 1 124 ? 113.71285 23.74804 -24.42140 1.000 10.71460 122 ASP C O 1
ATOM 5151 N N . ASP C 1 125 ? 113.89756 21.80755 -25.54349 1.000 8.64429 123 ASP C N 1
ATOM 5152 C CA . ASP C 1 125 ? 114.12795 22.49118 -26.83052 1.000 9.86400 123 ASP C CA 1
ATOM 5153 C C . ASP C 1 125 ? 112.85721 23.05236 -27.45300 1.000 10.06726 123 ASP C C 1
ATOM 5154 O O . ASP C 1 125 ? 112.92575 23.55168 -28.58519 1.000 12.04028 123 ASP C O 1
ATOM 5159 N N . LYS C 1 126 ? 111.73668 22.97555 -26.72972 1.000 8.81352 124 LYS C N 1
ATOM 5160 C CA . LYS C 1 126 ? 110.44010 23.55105 -27.07499 1.000 9.80709 124 LYS C CA 1
ATOM 5161 C C . LYS C 1 126 ? 109.67312 22.69684 -28.07042 1.000 9.44606 124 LYS C C 1
ATOM 5162 O O . LYS C 1 126 ? 108.65160 23.15492 -28.57871 1.000 11.06991 124 LYS C O 1
ATOM 5168 N N . THR C 1 127 ? 110.11487 21.47252 -28.35090 1.000 9.86311 125 THR C N 1
ATOM 5169 C CA . THR C 1 127 ? 109.43201 20.62924 -29.32135 1.000 10.59315 125 THR C CA 1
ATOM 5170 C C . THR C 1 127 ? 108.93520 19.34517 -28.67773 1.000 8.94335 125 THR C C 1
ATOM 5171 O O . THR C 1 127 ? 109.38612 18.92684 -27.60633 1.000 9.53664 125 THR C O 1
ATOM 5175 N N . VAL C 1 128 ? 107.98345 18.72725 -29.37073 1.000 10.34941 126 VAL C N 1
ATOM 5176 C CA . VAL C 1 128 ? 107.67937 17.31144 -29.22873 1.000 11.65940 126 VAL C CA 1
ATOM 5177 C C . VAL C 1 128 ? 108.19849 16.62487 -30.48051 1.000 9.21698 126 VAL C C 1
ATOM 5178 O O . VAL C 1 128 ? 108.04859 17.14649 -31.59078 1.000 10.90001 126 VAL C O 1
ATOM 5182 N N . LYS C 1 129 ? 108.81842 15.47375 -30.31185 1.000 8.86233 127 LYS C N 1
ATOM 5183 C CA . LYS C 1 129 ? 109.19343 14.65048 -31.44289 1.000 9.04416 127 LYS C CA 1
ATOM 5184 C C . LYS C 1 129 ? 108.40331 13.34933 -31.43146 1.000 11.65364 127 LYS C C 1
ATOM 5185 O O . LYS C 1 129 ? 108.12621 12.78471 -30.36601 1.000 11.23949 127 LYS C O 1
ATOM 5191 N N . LEU C 1 130 ? 107.99405 12.91045 -32.61693 1.000 10.93301 128 LEU C N 1
ATOM 5192 C CA . LEU C 1 130 ? 107.31661 11.63684 -32.80618 1.000 10.10356 128 LEU C CA 1
ATOM 5193 C C . LEU C 1 130 ? 108.27323 10.67978 -33.49735 1.000 12.87736 128 LEU C C 1
ATOM 5194 O O . LEU C 1 130 ? 108.98176 11.06785 -34.43413 1.000 13.59827 128 LEU C O 1
ATOM 5199 N N . TRP C 1 131 ? 108.29348 9.42956 -33.04107 1.000 13.99404 129 TRP C N 1
ATOM 5200 C CA . TRP C 1 131 ? 109.24960 8.44313 -33.51909 1.000 12.62660 129 TRP C CA 1
ATOM 5201 C C . TRP C 1 131 ? 108.49571 7.14479 -33.75139 1.000 18.51812 129 TRP C C 1
ATOM 5202 O O . TRP C 1 131 ? 107.48312 6.87823 -33.09873 1.000 14.68613 129 TRP C O 1
ATOM 5213 N N . ASN C 1 132 ? 108.98934 6.32952 -34.67527 1.000 13.97526 130 ASN C N 1
ATOM 5214 C CA . ASN C 1 132 ? 108.39083 5.01254 -34.81370 1.000 14.79398 130 ASN C CA 1
ATOM 5215 C C . ASN C 1 132 ? 109.02163 4.04549 -33.81020 1.000 17.73505 130 ASN C C 1
ATOM 5216 O O . ASN C 1 132 ? 109.95781 4.38281 -33.07991 1.000 15.41495 130 ASN C O 1
ATOM 5221 N N . ARG C 1 133 ? 108.52256 2.80521 -33.78153 1.000 21.40449 131 ARG C N 1
ATOM 5222 C CA . ARG C 1 133 ? 109.05126 1.83999 -32.82109 1.000 19.10598 131 ARG C CA 1
ATOM 5223 C C . ARG C 1 133 ? 110.48367 1.43502 -33.13168 1.000 27.11514 131 ARG C C 1
ATOM 5224 O O . ARG C 1 133 ? 111.15690 0.86639 -32.26508 1.000 23.86895 131 ARG C O 1
ATOM 5232 N N . ASN C 1 134 ? 110.96238 1.72112 -34.34151 1.000 23.08233 132 ASN C N 1
ATOM 5233 C CA . ASN C 1 134 ? 112.35724 1.51879 -34.69999 1.000 30.64968 132 ASN C CA 1
ATOM 5234 C C . ASN C 1 134 ? 113.24744 2.67574 -34.26526 1.000 30.97682 132 ASN C C 1
ATOM 5235 O O . ASN C 1 134 ? 114.41774 2.71162 -34.65644 1.000 32.70745 132 ASN C O 1
ATOM 5240 N N . GLY C 1 135 ? 112.72406 3.62359 -33.48755 1.000 21.26679 133 GLY C N 1
ATOM 5241 C CA . GLY C 1 135 ? 113.53370 4.72720 -33.00597 1.000 19.09168 133 GLY C CA 1
ATOM 5242 C C . GLY C 1 135 ? 113.86967 5.77433 -34.04160 1.000 20.20716 133 GLY C C 1
ATOM 5243 O O . GLY C 1 135 ? 114.78727 6.57009 -33.82856 1.000 20.23665 133 GLY C O 1
ATOM 5244 N N . GLN C 1 136 ? 113.14716 5.80871 -35.15410 1.000 20.10843 134 GLN C N 1
ATOM 5245 C CA . GLN C 1 136 ? 113.42588 6.75939 -36.21857 1.000 17.39273 134 GLN C CA 1
ATOM 5246 C C . GLN C 1 136 ? 112.47480 7.94038 -36.12717 1.000 14.83780 134 GLN C C 1
ATOM 5247 O O . GLN C 1 136 ? 111.27360 7.77108 -35.89204 1.000 15.57902 134 GLN C O 1
ATOM 5253 N N . LEU C 1 137 ? 113.02203 9.13389 -36.33162 1.000 14.88749 135 LEU C N 1
ATOM 5254 C CA . LEU C 1 137 ? 112.23843 10.35386 -36.22699 1.000 14.45385 135 LEU C CA 1
ATOM 5255 C C . LEU C 1 137 ? 111.20848 10.42732 -37.35050 1.000 17.18724 135 LEU C C 1
ATOM 5256 O O . LEU C 1 137 ? 111.54031 10.25102 -38.53110 1.000 18.16611 135 LEU C O 1
ATOM 5261 N N . LEU C 1 138 ? 109.95356 10.68087 -36.97656 1.000 13.11506 136 LEU C N 1
ATOM 5262 C CA . LEU C 1 138 ? 108.83497 10.84560 -37.89582 1.000 13.58077 136 LEU C CA 1
ATOM 5263 C C . LEU C 1 138 ? 108.44148 12.29991 -38.08899 1.000 14.88566 136 LEU C C 1
ATOM 5264 O O . LEU C 1 138 ? 108.06502 12.69098 -39.20123 1.000 17.50803 136 LEU C O 1
ATOM 5269 N N . GLN C 1 139 ? 108.47045 13.10027 -37.02327 1.000 13.54338 137 GLN C N 1
ATOM 5270 C CA . GLN C 1 139 ? 107.98809 14.46922 -37.11074 1.000 13.90459 137 GLN C CA 1
ATOM 5271 C C . GLN C 1 139 ? 108.41313 15.22647 -35.86137 1.000 14.72661 137 GLN C C 1
ATOM 5272 O O . GLN C 1 139 ? 108.66157 14.63068 -34.80997 1.000 13.86583 137 GLN C O 1
ATOM 5278 N N . THR C 1 140 ? 108.54954 16.53738 -36.00960 1.000 14.98696 138 THR C N 1
ATOM 5279 C CA . THR C 1 140 ? 108.82973 17.43911 -34.90424 1.000 11.82529 138 THR C CA 1
ATOM 5280 C C . THR C 1 140 ? 107.70078 18.44903 -34.84489 1.000 14.52626 138 THR C C 1
ATOM 5281 O O . THR C 1 140 ? 107.36553 19.06471 -35.86275 1.000 16.61899 138 THR C O 1
ATOM 5285 N N . LEU C 1 141 ? 107.10964 18.60469 -33.65995 1.000 11.72047 139 LEU C N 1
ATOM 5286 C CA . LEU C 1 141 ? 105.97570 19.49665 -33.44279 1.000 12.86588 139 LEU C CA 1
ATOM 5287 C C . LEU C 1 141 ? 106.51677 20.79006 -32.85193 1.000 12.46003 139 LEU C C 1
ATOM 5288 O O . LEU C 1 141 ? 107.03078 20.80507 -31.72788 1.000 12.23816 139 LEU C O 1
ATOM 5293 N N . THR C 1 142 ? 106.42236 21.86456 -33.61882 1.000 12.62034 140 THR C N 1
ATOM 5294 C CA A THR C 1 142 ? 106.98754 23.15223 -33.25407 0.528 13.10841 140 THR C CA 1
ATOM 5295 C CA B THR C 1 142 ? 106.98987 23.15364 -33.25666 0.472 13.11038 140 THR C CA 1
ATOM 5296 C C . THR C 1 142 ? 105.86796 24.16872 -33.08265 1.000 11.83945 140 THR C C 1
ATOM 5297 O O . THR C 1 142 ? 104.93232 24.21959 -33.88656 1.000 12.35778 140 THR C O 1
ATOM 5304 N N . GLY C 1 143 ? 105.95987 24.97148 -32.02810 1.000 10.48190 141 GLY C N 1
ATOM 5305 C CA . GLY C 1 143 ? 104.95815 25.97569 -31.75626 1.000 12.51166 141 GLY C CA 1
ATOM 5306 C C . GLY C 1 143 ? 104.96038 26.49196 -30.33119 1.000 11.02991 141 GLY C C 1
ATOM 5307 O O . GLY C 1 143 ? 104.59802 27.64700 -30.10045 1.000 12.80590 141 GLY C O 1
ATOM 5308 N N . HIS C 1 144 ? 105.32407 25.65373 -29.35942 1.000 9.40151 142 HIS C N 1
ATOM 5309 C CA . HIS C 1 144 ? 105.46335 26.14852 -27.99768 1.000 8.83762 142 HIS C CA 1
ATOM 5310 C C . HIS C 1 144 ? 106.57152 27.19281 -27.92469 1.000 9.32220 142 HIS C C 1
ATOM 5311 O O . HIS C 1 144 ? 107.57171 27.12045 -28.64324 1.000 11.44054 142 HIS C O 1
ATOM 5318 N N . SER C 1 145 ? 106.39423 28.17116 -27.04440 1.000 9.59061 143 SER C N 1
ATOM 5319 C CA . SER C 1 145 ? 107.38586 29.22914 -26.90579 1.000 11.26012 143 SER C CA 1
ATOM 5320 C C . SER C 1 145 ? 108.27922 29.05265 -25.68442 1.000 15.41446 143 SER C C 1
ATOM 5321 O O . SER C 1 145 ? 109.08370 29.93727 -25.38519 1.000 15.73725 143 SER C O 1
ATOM 5324 N N . SER C 1 146 ? 108.16794 27.93300 -24.96980 1.000 8.91115 144 SER C N 1
ATOM 5325 C CA . SER C 1 146 ? 109.10249 27.60028 -23.89995 1.000 11.37978 144 SER C CA 1
ATOM 5326 C C . SER C 1 146 ? 109.16892 26.08262 -23.81045 1.000 8.42974 144 SER C C 1
ATOM 5327 O O . SER C 1 146 ? 108.56406 25.37768 -24.62122 1.000 8.94733 144 SER C O 1
ATOM 5330 N N . SER C 1 147 ? 109.93861 25.59372 -22.83880 1.000 8.42703 145 SER C N 1
ATOM 5331 C CA . SER C 1 147 ? 110.14890 24.16293 -22.64777 1.000 7.41384 145 SER C CA 1
ATOM 5332 C C . SER C 1 147 ? 108.83822 23.39758 -22.65140 1.000 7.41843 145 SER C C 1
ATOM 5333 O O . SER C 1 147 ? 107.83187 23.84596 -22.09044 1.000 8.18504 145 SER C O 1
ATOM 5336 N N . VAL C 1 148 ? 108.86654 22.22373 -23.27106 1.000 7.66749 146 VAL C N 1
ATOM 5337 C CA . VAL C 1 148 ? 107.75511 21.28167 -23.22089 1.000 6.95261 146 VAL C CA 1
ATOM 5338 C C . VAL C 1 148 ? 108.06135 20.30808 -22.09548 1.000 7.08171 146 VAL C C 1
ATOM 5339 O O . VAL C 1 148 ? 109.16264 19.75003 -22.03079 1.000 8.29747 146 VAL C O 1
ATOM 5343 N N . THR C 1 149 ? 107.08965 20.12291 -21.19884 1.000 5.82745 147 THR C N 1
ATOM 5344 C CA . THR C 1 149 ? 107.26360 19.40866 -19.93286 1.000 7.01425 147 THR C CA 1
ATOM 5345 C C . THR C 1 149 ? 106.59237 18.04318 -19.88790 1.000 7.34439 147 THR C C 1
ATOM 5346 O O . THR C 1 149 ? 106.82871 17.29132 -18.93309 1.000 8.31345 147 THR C O 1
ATOM 5350 N N . GLY C 1 150 ? 105.75110 17.71768 -20.86296 1.000 6.69352 148 GLY C N 1
ATOM 5351 C CA . GLY C 1 150 ? 105.04129 16.45817 -20.85828 1.000 7.02929 148 GLY C CA 1
ATOM 5352 C C . GLY C 1 150 ? 104.28932 16.29554 -22.15318 1.000 8.03680 148 GLY C C 1
ATOM 5353 O O . GLY C 1 150 ? 104.02036 17.26738 -22.86846 1.000 7.45627 148 GLY C O 1
ATOM 5354 N N . VAL C 1 151 ? 103.93340 15.04577 -22.43526 1.000 7.74633 149 VAL C N 1
ATOM 5355 C CA . VAL C 1 151 ? 103.24365 14.71231 -23.67253 1.000 9.67550 149 VAL C CA 1
ATOM 5356 C C . VAL C 1 151 ? 102.34162 13.50897 -23.42341 1.000 8.03083 149 VAL C C 1
ATOM 5357 O O . VAL C 1 151 ? 102.64713 12.64309 -22.59688 1.000 9.64139 149 VAL C O 1
ATOM 5361 N N . ALA C 1 152 ? 101.22900 13.45750 -24.15684 1.000 7.73889 150 ALA C N 1
ATOM 5362 C CA . ALA C 1 152 ? 100.27816 12.35347 -24.05942 1.000 8.91671 150 ALA C CA 1
ATOM 5363 C C . ALA C 1 152 ? 99.58942 12.16659 -25.40387 1.000 8.07381 150 ALA C C 1
ATOM 5364 O O . ALA C 1 152 ? 99.46745 13.10761 -26.18914 1.000 9.87577 150 ALA C O 1
ATOM 5366 N N . PHE C 1 153 ? 99.13178 10.94007 -25.66263 1.000 9.62814 151 PHE C N 1
ATOM 5367 C CA . PHE C 1 153 ? 98.34424 10.62925 -26.84929 1.000 10.62595 151 PHE C CA 1
ATOM 5368 C C . PHE C 1 153 ? 96.88530 10.43880 -26.45540 1.000 8.58338 151 PHE C C 1
ATOM 5369 O O . PHE C 1 153 ? 96.58085 9.92224 -25.37804 1.000 11.77429 151 PHE C O 1
ATOM 5377 N N . SER C 1 154 ? 95.98873 10.82527 -27.36064 1.000 9.50095 152 SER C N 1
ATOM 5378 C CA . SER C 1 154 ? 94.58850 10.46577 -27.21700 1.000 10.04407 152 SER C CA 1
ATOM 5379 C C . SER C 1 154 ? 94.43125 8.95300 -27.35061 1.000 9.89140 152 SER C C 1
ATOM 5380 O O . SER C 1 154 ? 95.29247 8.28069 -27.91393 1.000 10.26518 152 SER C O 1
ATOM 5383 N N . PRO C 1 155 ? 93.32038 8.39678 -26.84546 1.000 11.80497 153 PRO C N 1
ATOM 5384 C CA . PRO C 1 155 ? 93.11010 6.94472 -26.98011 1.000 12.44814 153 PRO C CA 1
ATOM 5385 C C . PRO C 1 155 ? 93.19120 6.45401 -28.40834 1.000 10.55127 153 PRO C C 1
ATOM 5386 O O . PRO C 1 155 ? 93.72299 5.36472 -28.63402 1.000 12.80800 153 PRO C O 1
ATOM 5390 N N . ASP C 1 156 ? 92.71907 7.23143 -29.38483 1.000 10.36342 154 ASP C N 1
ATOM 5391 C CA . ASP C 1 156 ? 92.80152 6.77931 -30.76796 1.000 11.33266 154 ASP C CA 1
ATOM 5392 C C . ASP C 1 156 ? 94.13772 7.08380 -31.42807 1.000 12.49854 154 ASP C C 1
ATOM 5393 O O . ASP C 1 156 ? 94.33464 6.73746 -32.60082 1.000 12.53842 154 ASP C O 1
ATOM 5398 N N . GLY C 1 157 ? 95.05527 7.71870 -30.70978 1.000 10.07211 155 GLY C N 1
ATOM 5399 C CA . GLY C 1 157 ? 96.37044 8.04222 -31.22312 1.000 10.10291 155 GLY C CA 1
ATOM 5400 C C . GLY C 1 157 ? 96.43070 9.15268 -32.24267 1.000 11.51138 155 GLY C C 1
ATOM 5401 O O . GLY C 1 157 ? 97.52601 9.44159 -32.74002 1.000 12.11553 155 GLY C O 1
ATOM 5402 N N . GLN C 1 158 ? 95.30914 9.78576 -32.57730 1.000 9.97991 156 GLN C N 1
ATOM 5403 C CA . GLN C 1 158 ? 95.29829 10.76125 -33.65331 1.000 9.86172 156 GLN C CA 1
ATOM 5404 C C . GLN C 1 158 ? 95.50847 12.18545 -33.16368 1.000 9.65304 156 GLN C C 1
ATOM 5405 O O . GLN C 1 158 ? 95.69989 13.08495 -33.98772 1.000 12.57351 156 GLN C O 1
ATOM 5411 N N . THR C 1 159 ? 95.47754 12.40323 -31.85280 1.000 11.00717 157 THR C N 1
ATOM 5412 C CA . THR C 1 159 ? 95.76620 13.70257 -31.26401 1.000 9.86081 157 THR C CA 1
ATOM 5413 C C . THR C 1 159 ? 96.89014 13.55097 -30.25325 1.000 10.12258 157 THR C C 1
ATOM 5414 O O . THR C 1 159 ? 96.90062 12.60255 -29.46652 1.000 9.27262 157 THR C O 1
ATOM 5418 N N . ILE C 1 160 ? 97.85005 14.46716 -30.30689 1.000 8.96478 158 ILE C N 1
ATOM 5419 C CA . ILE C 1 160 ? 98.94172 14.53974 -29.34649 1.000 8.56019 158 ILE C CA 1
ATOM 5420 C C . ILE C 1 160 ? 98.72160 15.79403 -28.52218 1.000 8.15498 158 ILE C C 1
ATOM 5421 O O . ILE C 1 160 ? 98.41621 16.85347 -29.08138 1.000 8.67636 158 ILE C O 1
ATOM 5426 N N . ALA C 1 161 ? 98.86636 15.67464 -27.20275 1.000 8.17721 159 ALA C N 1
ATOM 5427 C CA . ALA C 1 161 ? 98.76731 16.81245 -26.30295 1.000 7.98123 159 ALA C CA 1
ATOM 5428 C C . ALA C 1 161 ? 100.13494 17.05410 -25.68998 1.000 7.65438 159 ALA C C 1
ATOM 5429 O O . ALA C 1 161 ? 100.80858 16.11189 -25.27738 1.000 7.41828 159 ALA C O 1
ATOM 5431 N N . SER C 1 162 ? 100.53569 18.31835 -25.63194 1.000 7.80757 160 SER C N 1
ATOM 5432 C CA . SER C 1 162 ? 101.81106 18.70237 -25.04776 1.000 6.44237 160 SER C CA 1
ATOM 5433 C C . SER C 1 162 ? 101.59172 19.78885 -24.00732 1.000 6.05797 160 SER C C 1
ATOM 5434 O O . SER C 1 162 ? 100.75055 20.67090 -24.19571 1.000 8.26837 160 SER C O 1
ATOM 5437 N N . ALA C 1 163 ? 102.34104 19.71329 -22.90784 1.000 7.27186 161 ALA C N 1
ATOM 5438 C CA . ALA C 1 163 ? 102.29623 20.70277 -21.83506 1.000 6.30032 161 ALA C CA 1
ATOM 5439 C C . ALA C 1 163 ? 103.57089 21.53798 -21.87625 1.000 5.43621 161 ALA C C 1
ATOM 5440 O O . ALA C 1 163 ? 104.63451 21.03446 -22.23794 1.000 7.16436 161 ALA C O 1
ATOM 5442 N N . SER C 1 164 ? 103.47022 22.81267 -21.51091 1.000 7.32475 162 SER C N 1
ATOM 5443 C CA . SER C 1 164 ? 104.64500 23.67005 -21.63300 1.000 6.58762 162 SER C CA 1
ATOM 5444 C C . SER C 1 164 ? 104.71796 24.74714 -20.54995 1.000 7.36090 162 SER C C 1
ATOM 5445 O O . SER C 1 164 ? 103.69992 25.22980 -20.02414 1.000 6.82606 162 SER C O 1
ATOM 5448 N N . ASP C 1 165 ? 105.96284 25.15326 -20.26693 1.000 7.11389 163 ASP C N 1
ATOM 5449 C CA . ASP C 1 165 ? 106.23831 26.31718 -19.42912 1.000 8.04959 163 ASP C CA 1
ATOM 5450 C C . ASP C 1 165 ? 105.69019 27.61112 -20.02256 1.000 8.41997 163 ASP C C 1
ATOM 5451 O O . ASP C 1 165 ? 105.63327 28.62176 -19.31511 1.000 11.95217 163 ASP C O 1
ATOM 5456 N N . ASP C 1 166 ? 105.25944 27.60442 -21.28215 1.000 7.78542 164 ASP C N 1
ATOM 5457 C CA . ASP C 1 166 ? 104.59818 28.76218 -21.87114 1.000 9.60677 164 ASP C CA 1
ATOM 5458 C C . ASP C 1 166 ? 103.15542 28.94044 -21.39331 1.000 9.00098 164 ASP C C 1
ATOM 5459 O O . ASP C 1 166 ? 102.46389 29.84469 -21.87497 1.000 10.17302 164 ASP C O 1
ATOM 5464 N N . LYS C 1 167 ? 102.71159 28.10730 -20.45221 1.000 8.83735 165 LYS C N 1
ATOM 5465 C CA . LYS C 1 167 ? 101.42997 28.18282 -19.76762 1.000 8.13568 165 LYS C CA 1
ATOM 5466 C C . LYS C 1 167 ? 100.30162 27.53558 -20.55424 1.000 7.92917 165 LYS C C 1
ATOM 5467 O O . LYS C 1 167 ? 99.15073 27.66696 -20.15615 1.000 8.01032 165 LYS C O 1
ATOM 5473 N N . THR C 1 168 ? 100.60321 26.81171 -21.62680 1.000 9.13628 166 THR C N 1
ATOM 5474 C CA . THR C 1 168 ? 99.57302 26.21537 -22.46786 1.000 7.61386 166 THR C CA 1
ATOM 5475 C C . THR C 1 168 ? 99.74709 24.70980 -22.59050 1.000 7.15625 166 THR C C 1
ATOM 5476 O O . THR C 1 168 ? 100.82779 24.14823 -22.36494 1.000 8.45649 166 THR C O 1
ATOM 5480 N N . VAL C 1 169 ? 98.64275 24.07784 -22.97567 1.000 7.97519 167 VAL C N 1
ATOM 5481 C CA . VAL C 1 169 ? 98.64506 22.75608 -23.58793 1.000 8.55436 167 VAL C CA 1
ATOM 5482 C C . VAL C 1 169 ? 98.33653 22.95459 -25.06092 1.000 7.98889 167 VAL C C 1
ATOM 5483 O O . VAL C 1 169 ? 97.45261 23.74179 -25.41392 1.000 8.66050 167 VAL C O 1
ATOM 5487 N N . LYS C 1 170 ? 99.06938 22.26573 -25.92676 1.000 7.12467 168 LYS C N 1
ATOM 5488 C CA . LYS C 1 170 ? 98.73319 22.30359 -27.34499 1.000 7.01273 168 LYS C CA 1
ATOM 5489 C C . LYS C 1 170 ? 98.30349 20.92021 -27.80688 1.000 7.37771 168 LYS C C 1
ATOM 5490 O O . LYS C 1 170 ? 98.78904 19.90602 -27.30082 1.000 8.02419 168 LYS C O 1
ATOM 5496 N N . LEU C 1 171 ? 97.33988 20.89323 -28.72166 1.000 7.71371 169 LEU C N 1
ATOM 5497 C CA . LEU C 1 171 ? 96.85168 19.65914 -29.31849 1.000 7.41740 169 LEU C CA 1
ATOM 5498 C C . LEU C 1 171 ? 97.22757 19.64986 -30.78988 1.000 7.07700 169 LEU C C 1
ATOM 5499 O O . LEU C 1 171 ? 97.02242 20.65196 -31.48825 1.000 8.64989 169 LEU C O 1
ATOM 5504 N N . TRP C 1 172 ? 97.74748 18.51149 -31.25169 1.000 7.96003 170 TRP C N 1
ATOM 5505 C CA . TRP C 1 172 ? 98.32591 18.38839 -32.58720 1.000 9.30901 170 TRP C CA 1
ATOM 5506 C C . TRP C 1 172 ? 97.82281 17.12183 -33.26034 1.000 10.50474 170 TRP C C 1
ATOM 5507 O O . TRP C 1 172 ? 97.46283 16.15133 -32.60058 1.000 8.97791 170 TRP C O 1
ATOM 5518 N N . ASN C 1 173 ? 97.84058 17.12275 -34.59486 1.000 11.16172 171 ASN C N 1
ATOM 5519 C CA . ASN C 1 173 ? 97.65299 15.88497 -35.34368 1.000 16.56215 171 ASN C CA 1
ATOM 5520 C C . ASN C 1 173 ? 99.00699 15.33399 -35.79626 1.000 14.69540 171 ASN C C 1
ATOM 5521 O O . ASN C 1 173 ? 100.05150 15.96433 -35.61825 1.000 15.96979 171 ASN C O 1
ATOM 5526 N N . ARG C 1 174 ? 98.98302 14.13559 -36.39508 1.000 16.09930 172 ARG C N 1
ATOM 5527 C CA . ARG C 1 174 ? 100.22871 13.49970 -36.81674 1.000 20.32167 172 ARG C CA 1
ATOM 5528 C C . ARG C 1 174 ? 100.86856 14.21137 -37.99730 1.000 17.07931 172 ARG C C 1
ATOM 5529 O O . ARG C 1 174 ? 102.08005 14.06448 -38.21399 1.000 19.58467 172 ARG C O 1
ATOM 5537 N N . ASN C 1 175 ? 100.09328 15.00833 -38.72745 1.000 17.02156 173 ASN C N 1
ATOM 5538 C CA . ASN C 1 175 ? 100.62210 15.85837 -39.78457 1.000 17.77181 173 ASN C CA 1
ATOM 5539 C C . ASN C 1 175 ? 101.46642 16.99575 -39.23000 1.000 19.33489 173 ASN C C 1
ATOM 5540 O O . ASN C 1 175 ? 102.00492 17.78492 -40.01510 1.000 19.37376 173 ASN C O 1
ATOM 5545 N N . GLY C 1 176 ? 101.55850 17.13003 -37.90568 1.000 17.58605 174 GLY C N 1
ATOM 5546 C CA . GLY C 1 176 ? 102.28502 18.22611 -37.30120 1.000 18.16756 174 GLY C CA 1
ATOM 5547 C C . GLY C 1 176 ? 101.52962 19.52818 -37.21066 1.000 15.58792 174 GLY C C 1
ATOM 5548 O O . GLY C 1 176 ? 102.12230 20.54798 -36.83801 1.000 17.61002 174 GLY C O 1
ATOM 5549 N N . GLN C 1 177 ? 100.24374 19.53759 -37.53465 1.000 13.44249 175 GLN C N 1
ATOM 5550 C CA . GLN C 1 177 ? 99.45866 20.75641 -37.51079 1.000 15.00141 175 GLN C CA 1
ATOM 5551 C C . GLN C 1 177 ? 98.93605 20.98335 -36.10333 1.000 14.62239 175 GLN C C 1
ATOM 5552 O O . GLN C 1 177 ? 98.55155 20.03850 -35.40724 1.000 13.34023 175 GLN C O 1
ATOM 5558 N N . LEU C 1 178 ? 98.92045 22.24589 -35.70284 1.000 13.75771 176 LEU C N 1
ATOM 5559 C CA . LEU C 1 178 ? 98.41045 22.63078 -34.40102 1.000 13.50464 176 LEU C CA 1
ATOM 5560 C C . LEU C 1 178 ? 96.89815 22.77020 -34.50049 1.000 12.91682 176 LEU C C 1
ATOM 5561 O O . LEU C 1 178 ? 96.38517 23.53023 -35.33351 1.000 15.42473 176 LEU C O 1
ATOM 5566 N N . LEU C 1 179 ? 96.17914 22.01737 -33.67481 1.000 12.45346 177 LEU C N 1
ATOM 5567 C CA . LEU C 1 179 ? 94.72046 21.99885 -33.69809 1.000 11.68267 177 LEU C CA 1
ATOM 5568 C C . LEU C 1 179 ? 94.09626 22.96097 -32.70263 1.000 10.92228 177 LEU C C 1
ATOM 5569 O O . LEU C 1 179 ? 93.07277 23.58743 -33.00086 1.000 15.62383 177 LEU C O 1
ATOM 5574 N N . GLN C 1 180 ? 94.66327 23.04552 -31.50136 1.000 10.08169 178 GLN C N 1
ATOM 5575 C CA . GLN C 1 180 ? 94.09610 23.83897 -30.42137 1.000 11.98191 178 GLN C CA 1
ATOM 5576 C C . GLN C 1 180 ? 95.22512 24.22848 -29.48328 1.000 9.40473 178 GLN C C 1
ATOM 5577 O O . GLN C 1 180 ? 96.20541 23.50007 -29.33837 1.000 10.15643 178 GLN C O 1
ATOM 5583 N N . THR C 1 181 ? 95.06452 25.37218 -28.82794 1.000 9.82125 179 THR C N 1
ATOM 5584 C CA . THR C 1 181 ? 95.90988 25.76350 -27.70759 1.000 8.07985 179 THR C CA 1
ATOM 5585 C C . THR C 1 181 ? 94.99358 26.00983 -26.51721 1.000 9.67097 179 THR C C 1
ATOM 5586 O O . THR C 1 181 ? 94.02238 26.77018 -26.63001 1.000 11.63871 179 THR C O 1
ATOM 5590 N N . LEU C 1 182 ? 95.25707 25.31773 -25.40738 1.000 8.73665 180 LEU C N 1
ATOM 5591 C CA . LEU C 1 182 ? 94.42855 25.39311 -24.20901 1.000 9.44367 180 LEU C CA 1
ATOM 5592 C C . LEU C 1 182 ? 95.03257 26.45890 -23.31642 1.000 8.76521 180 LEU C C 1
ATOM 5593 O O . LEU C 1 182 ? 96.11582 26.25698 -22.75193 1.000 7.80935 180 LEU C O 1
ATOM 5598 N N . THR C 1 183 ? 94.37114 27.61009 -23.23872 1.000 8.95528 181 THR C N 1
ATOM 5599 C CA . THR C 1 183 ? 94.84675 28.73557 -22.44305 1.000 8.75509 181 THR C CA 1
ATOM 5600 C C . THR C 1 183 ? 93.96551 28.90606 -21.21308 1.000 6.94267 181 THR C C 1
ATOM 5601 O O . THR C 1 183 ? 92.73350 28.88730 -21.31430 1.000 8.63235 181 THR C O 1
ATOM 5605 N N . GLY C 1 184 ? 94.60051 29.07482 -20.06071 1.000 7.76669 182 GLY C N 1
ATOM 5606 C CA . GLY C 1 184 ? 93.87510 29.34615 -18.84112 1.000 8.39856 182 GLY C CA 1
ATOM 5607 C C . GLY C 1 184 ? 94.73875 29.24660 -17.60306 1.000 7.18895 182 GLY C C 1
ATOM 5608 O O . GLY C 1 184 ? 94.46306 29.91556 -16.60605 1.000 9.18447 182 GLY C O 1
ATOM 5609 N N . HIS C 1 185 ? 95.77038 28.41068 -17.63213 1.000 7.04403 183 HIS C N 1
ATOM 5610 C CA . HIS C 1 185 ? 96.70538 28.40213 -16.51899 1.000 6.55261 183 HIS C CA 1
ATOM 5611 C C . HIS C 1 185 ? 97.46657 29.72676 -16.45863 1.000 9.40869 183 HIS C C 1
ATOM 5612 O O . HIS C 1 185 ? 97.72931 30.36983 -17.48455 1.000 9.21371 183 HIS C O 1
ATOM 5619 N N . SER C 1 186 ? 97.80865 30.14782 -15.24074 1.000 8.85574 184 SER C N 1
ATOM 5620 C CA . SER C 1 186 ? 98.54911 31.39166 -15.05551 1.000 9.59224 184 SER C CA 1
ATOM 5621 C C . SER C 1 186 ? 100.03059 31.16730 -14.79731 1.000 10.36083 184 SER C C 1
ATOM 5622 O O . SER C 1 186 ? 100.74784 32.12221 -14.50180 1.000 11.90529 184 SER C O 1
ATOM 5625 N N . SER C 1 187 ? 100.51033 29.93690 -14.88485 1.000 9.44847 185 SER C N 1
ATOM 5626 C CA . SER C 1 187 ? 101.92973 29.65624 -14.76565 1.000 9.11938 185 SER C CA 1
ATOM 5627 C C . SER C 1 187 ? 102.21491 28.40890 -15.58807 1.000 7.46968 185 SER C C 1
ATOM 5628 O O . SER C 1 187 ? 101.32540 27.88415 -16.27457 1.000 8.20251 185 SER C O 1
ATOM 5631 N N . SER C 1 188 ? 103.46017 27.93647 -15.51141 1.000 8.73723 186 SER C N 1
ATOM 5632 C CA . SER C 1 188 ? 103.90875 26.80175 -16.30657 1.000 8.18394 186 SER C CA 1
ATOM 5633 C C . SER C 1 188 ? 102.97292 25.61582 -16.16904 1.000 7.44821 186 SER C C 1
ATOM 5634 O O . SER C 1 188 ? 102.48203 25.30593 -15.08152 1.000 8.01043 186 SER C O 1
ATOM 5637 N N . VAL C 1 189 ? 102.77451 24.91076 -17.27075 1.000 6.52358 187 VAL C N 1
ATOM 5638 C CA . VAL C 1 189 ? 102.03732 23.65528 -17.25816 1.000 7.55777 187 VAL C CA 1
ATOM 5639 C C . VAL C 1 189 ? 103.06589 22.53261 -17.22765 1.000 6.90853 187 VAL C C 1
ATOM 5640 O O . VAL C 1 189 ? 104.00895 22.53360 -18.02924 1.000 7.86175 187 VAL C O 1
ATOM 5644 N N . THR C 1 190 ? 102.90340 21.58808 -16.28701 1.000 6.52064 188 THR C N 1
ATOM 5645 C CA . THR C 1 190 ? 103.91081 20.58561 -15.94583 1.000 7.08779 188 THR C CA 1
ATOM 5646 C C . THR C 1 190 ? 103.56060 19.18755 -16.43208 1.000 6.80914 188 THR C C 1
ATOM 5647 O O . THR C 1 190 ? 104.41965 18.29684 -16.37460 1.000 9.31313 188 THR C O 1
ATOM 5651 N N . GLY C 1 191 ? 102.33286 18.96268 -16.88437 1.000 7.09117 189 GLY C N 1
ATOM 5652 C CA . GLY C 1 191 ? 101.92434 17.63180 -17.29488 1.000 8.52840 189 GLY C CA 1
ATOM 5653 C C . GLY C 1 191 ? 100.53424 17.66469 -17.88801 1.000 7.06927 189 GLY C C 1
ATOM 5654 O O . GLY C 1 191 ? 99.76124 18.60463 -17.67720 1.000 7.33977 189 GLY C O 1
ATOM 5655 N N . VAL C 1 192 ? 100.22477 16.60122 -18.63075 1.000 7.21329 190 VAL C N 1
ATOM 5656 C CA . VAL C 1 192 ? 98.97055 16.52351 -19.36150 1.000 8.28595 190 VAL C CA 1
ATOM 5657 C C . VAL C 1 192 ? 98.57380 15.06371 -19.51557 1.000 8.24742 190 VAL C C 1
ATOM 5658 O O . VAL C 1 192 ? 99.42612 14.18289 -19.64375 1.000 9.73124 190 VAL C O 1
ATOM 5662 N N . ALA C 1 193 ? 97.26404 14.81266 -19.52089 1.000 7.39286 191 ALA C N 1
ATOM 5663 C CA . ALA C 1 193 ? 96.75230 13.45815 -19.70143 1.000 10.08989 191 ALA C CA 1
ATOM 5664 C C . ALA C 1 193 ? 95.40865 13.52143 -20.40861 1.000 9.77734 191 ALA C C 1
ATOM 5665 O O . ALA C 1 193 ? 94.65361 14.48033 -20.23925 1.000 8.51731 191 ALA C O 1
ATOM 5667 N N . PHE C 1 194 ? 95.10352 12.48547 -21.19462 1.000 11.19552 192 PHE C N 1
ATOM 5668 C CA . PHE C 1 194 ? 93.76981 12.29790 -21.74900 1.000 10.89131 192 PHE C CA 1
ATOM 5669 C C . PHE C 1 194 ? 92.98383 11.32899 -20.87825 1.000 11.70639 192 PHE C C 1
ATOM 5670 O O . PHE C 1 194 ? 93.53296 10.36893 -20.33421 1.000 12.03193 192 PHE C O 1
ATOM 5678 N N . SER C 1 195 ? 91.67693 11.56548 -20.77638 1.000 11.02111 193 SER C N 1
ATOM 5679 C CA . SER C 1 195 ? 90.80849 10.60400 -20.12344 1.000 10.99642 193 SER C CA 1
ATOM 5680 C C . SER C 1 195 ? 90.72369 9.32279 -20.95315 1.000 8.77750 193 SER C C 1
ATOM 5681 O O . SER C 1 195 ? 90.96879 9.33673 -22.16343 1.000 9.01210 193 SER C O 1
ATOM 5684 N N . PRO C 1 196 ? 90.35951 8.20071 -20.32380 1.000 9.31384 194 PRO C N 1
ATOM 5685 C CA . PRO C 1 196 ? 90.25334 6.94705 -21.08423 1.000 9.71254 194 PRO C CA 1
ATOM 5686 C C . PRO C 1 196 ? 89.30489 7.02971 -22.26262 1.000 8.94229 194 PRO C C 1
ATOM 5687 O O . PRO C 1 196 ? 89.54199 6.34545 -23.26618 1.000 8.73475 194 PRO C O 1
ATOM 5691 N N . ASP C 1 197 ? 88.25706 7.84883 -22.19344 1.000 7.45829 195 ASP C N 1
ATOM 5692 C CA . ASP C 1 197 ? 87.32949 7.95988 -23.31331 1.000 9.73935 195 ASP C CA 1
ATOM 5693 C C . ASP C 1 197 ? 87.75162 8.99744 -24.34306 1.000 10.55657 195 ASP C C 1
ATOM 5694 O O . ASP C 1 197 ? 87.09266 9.12122 -25.37746 1.000 11.23458 195 ASP C O 1
ATOM 5699 N N . GLY C 1 198 ? 88.84313 9.72077 -24.09790 1.000 9.65519 196 GLY C N 1
ATOM 5700 C CA . GLY C 1 198 ? 89.35132 10.70060 -25.03730 1.000 11.21285 196 GLY C CA 1
ATOM 5701 C C . GLY C 1 198 ? 88.58362 11.99889 -25.09268 1.000 12.30000 196 GLY C C 1
ATOM 5702 O O . GLY C 1 198 ? 88.91778 12.85700 -25.92496 1.000 17.86786 196 GLY C O 1
ATOM 5703 N N . GLN C 1 199 ? 87.59744 12.18388 -24.23180 1.000 10.62277 197 GLN C N 1
ATOM 5704 C CA . GLN C 1 199 ? 86.73075 13.35133 -24.24410 1.000 12.34395 197 GLN C CA 1
ATOM 5705 C C . GLN C 1 199 ? 87.19726 14.46227 -23.31302 1.000 12.33019 197 GLN C C 1
ATOM 5706 O O . GLN C 1 199 ? 86.72013 15.59338 -23.43892 1.000 13.24164 197 GLN C O 1
ATOM 5712 N N . THR C 1 200 ? 88.08287 14.16816 -22.36628 1.000 10.01895 198 THR C N 1
ATOM 5713 C CA . THR C 1 200 ? 88.54550 15.16349 -21.40925 1.000 11.55161 198 THR C CA 1
ATOM 5714 C C . THR C 1 200 ? 90.06839 15.16052 -21.37879 1.000 11.97270 198 THR C C 1
ATOM 5715 O O . THR C 1 200 ? 90.69895 14.10198 -21.44002 1.000 11.81727 198 THR C O 1
ATOM 5719 N N . ILE C 1 201 ? 90.65308 16.35225 -21.29315 1.000 8.86980 199 ILE C N 1
ATOM 5720 C CA . ILE C 1 201 ? 92.08666 16.53866 -21.14499 1.000 8.67081 199 ILE C CA 1
ATOM 5721 C C . ILE C 1 201 ? 92.30173 17.13760 -19.76975 1.000 8.89134 199 ILE C C 1
ATOM 5722 O O . ILE C 1 201 ? 91.56238 18.04041 -19.36147 1.000 9.04609 199 ILE C O 1
ATOM 5727 N N . ALA C 1 202 ? 93.28626 16.61997 -19.04241 1.000 7.49073 200 ALA C N 1
ATOM 5728 C CA . ALA C 1 202 ? 93.65944 17.18487 -17.75276 1.000 6.23653 200 ALA C CA 1
ATOM 5729 C C . ALA C 1 202 ? 95.06507 17.76099 -17.84549 1.000 6.94577 200 ALA C C 1
ATOM 5730 O O . ALA C 1 202 ? 95.96828 17.14195 -18.42578 1.000 8.07641 200 ALA C O 1
ATOM 5732 N N . SER C 1 203 ? 95.24983 18.94116 -17.25452 1.000 6.69400 201 SER C N 1
ATOM 5733 C CA . SER C 1 203 ? 96.54866 19.60438 -17.22658 1.000 6.59419 201 SER C CA 1
ATOM 5734 C C . SER C 1 203 ? 96.91427 19.94769 -15.79118 1.000 6.76330 201 SER C C 1
ATOM 5735 O O . SER C 1 203 ? 96.04349 20.29842 -14.98881 1.000 8.09712 201 SER C O 1
ATOM 5738 N N . ALA C 1 204 ? 98.19936 19.83079 -15.46443 1.000 7.23785 202 ALA C N 1
ATOM 5739 C CA . ALA C 1 204 ? 98.73408 20.18842 -14.15331 1.000 6.58695 202 ALA C CA 1
ATOM 5740 C C . ALA C 1 204 ? 99.59866 21.43293 -14.29227 1.000 6.26862 202 ALA C C 1
ATOM 5741 O O . ALA C 1 204 ? 100.25678 21.62376 -15.32105 1.000 7.06491 202 ALA C O 1
ATOM 5743 N N . SER C 1 205 ? 99.61089 22.28394 -13.25707 1.000 7.01937 203 SER C N 1
ATOM 5744 C CA . SER C 1 205 ? 100.32214 23.54972 -13.38291 1.000 8.27950 203 SER C CA 1
ATOM 5745 C C . SER C 1 205 ? 100.97643 24.00140 -12.08311 1.000 8.01888 203 SER C C 1
ATOM 5746 O O . SER C 1 205 ? 100.51523 23.69621 -10.97640 1.000 7.16817 203 SER C O 1
ATOM 5749 N N . ASP C 1 206 ? 102.05725 24.77637 -12.24313 1.000 6.63681 204 ASP C N 1
ATOM 5750 C CA . ASP C 1 206 ? 102.65984 25.48497 -11.12414 1.000 6.97611 204 ASP C CA 1
ATOM 5751 C C . ASP C 1 206 ? 101.71365 26.52141 -10.52685 1.000 8.77269 204 ASP C C 1
ATOM 5752 O O . ASP C 1 206 ? 101.99485 27.02974 -9.43312 1.000 11.43452 204 ASP C O 1
ATOM 5757 N N . ASP C 1 207 ? 100.60507 26.85068 -11.19680 1.000 6.83175 205 ASP C N 1
ATOM 5758 C CA . ASP C 1 207 ? 99.60842 27.73370 -10.59641 1.000 7.66759 205 ASP C CA 1
ATOM 5759 C C . ASP C 1 207 ? 98.79107 27.04291 -9.50439 1.000 6.77723 205 ASP C C 1
ATOM 5760 O O . ASP C 1 207 ? 97.86953 27.65346 -8.95025 1.000 9.73892 205 ASP C O 1
ATOM 5765 N N . LYS C 1 208 ? 99.14067 25.80170 -9.17396 1.000 8.34562 206 LYS C N 1
ATOM 5766 C CA . LYS C 1 208 ? 98.58885 24.99654 -8.09831 1.000 8.05032 206 LYS C CA 1
ATOM 5767 C C . LYS C 1 208 ? 97.26432 24.34863 -8.46706 1.000 9.12199 206 LYS C C 1
ATOM 5768 O O . LYS C 1 208 ? 96.60131 23.78130 -7.57825 1.000 9.31742 206 LYS C O 1
ATOM 5774 N N . THR C 1 209 ? 96.85345 24.37974 -9.73456 1.000 7.87368 207 THR C N 1
ATOM 5775 C CA . THR C 1 209 ? 95.59433 23.76087 -10.12136 1.000 8.43689 207 THR C CA 1
ATOM 5776 C C . THR C 1 209 ? 95.81594 22.67021 -11.15304 1.000 7.66111 207 THR C C 1
ATOM 5777 O O . THR C 1 209 ? 96.85060 22.59362 -11.82257 1.000 7.70156 207 THR C O 1
ATOM 5781 N N . VAL C 1 210 ? 94.80927 21.81554 -11.24766 1.000 7.79184 208 VAL C N 1
ATOM 5782 C CA . VAL C 1 210 ? 94.55772 20.99470 -12.42112 1.000 6.84164 208 VAL C CA 1
ATOM 5783 C C . VAL C 1 210 ? 93.38595 21.61329 -13.15471 1.000 6.58412 208 VAL C C 1
ATOM 5784 O O . VAL C 1 210 ? 92.41412 22.04716 -12.53256 1.000 6.54103 208 VAL C O 1
ATOM 5788 N N . LYS C 1 211 ? 93.46642 21.66588 -14.47380 1.000 6.39106 209 LYS C N 1
ATOM 5789 C CA . LYS C 1 211 ? 92.33294 22.08636 -15.27589 1.000 6.46289 209 LYS C CA 1
ATOM 5790 C C . LYS C 1 211 ? 91.86906 20.93266 -16.16337 1.000 6.85525 209 LYS C C 1
ATOM 5791 O O . LYS C 1 211 ? 92.67391 20.11074 -16.61169 1.000 7.10783 209 LYS C O 1
ATOM 5797 N N . LEU C 1 212 ? 90.55334 20.83400 -16.34096 1.000 7.21474 210 LEU C N 1
ATOM 5798 C CA . LEU C 1 212 ? 89.94182 19.83414 -17.20767 1.000 7.18344 210 LEU C CA 1
ATOM 5799 C C . LEU C 1 212 ? 89.32950 20.55249 -18.39703 1.000 7.93777 210 LEU C C 1
ATOM 5800 O O . LEU C 1 212 ? 88.70345 21.60919 -18.23469 1.000 8.07880 210 LEU C O 1
ATOM 5805 N N . TRP C 1 213 ? 89.54501 19.99608 -19.58850 1.000 8.17813 211 TRP C N 1
ATOM 5806 C CA . TRP C 1 213 ? 89.19532 20.65099 -20.84143 1.000 7.85078 211 TRP C CA 1
ATOM 5807 C C . TRP C 1 213 ? 88.55255 19.63964 -21.77596 1.000 8.86737 211 TRP C C 1
ATOM 5808 O O . TRP C 1 213 ? 88.74938 18.43683 -21.63637 1.000 9.26497 211 TRP C O 1
ATOM 5819 N N . ASN C 1 214 ? 87.81067 20.12869 -22.76024 1.000 11.03400 212 ASN C N 1
ATOM 5820 C CA . ASN C 1 214 ? 87.41319 19.25509 -23.85638 1.000 13.03398 212 ASN C CA 1
ATOM 5821 C C . ASN C 1 214 ? 88.34877 19.44063 -25.04891 1.000 14.28569 212 ASN C C 1
ATOM 5822 O O . ASN C 1 214 ? 89.23418 20.29833 -25.04650 1.000 14.24773 212 ASN C O 1
ATOM 5827 N N . ARG C 1 215 ? 88.15517 18.60864 -26.08414 1.000 19.36654 213 ARG C N 1
ATOM 5828 C CA . ARG C 1 215 ? 89.06854 18.63581 -27.22454 1.000 23.30367 213 ARG C CA 1
ATOM 5829 C C . ARG C 1 215 ? 88.85883 19.84338 -28.13098 1.000 19.17547 213 ARG C C 1
ATOM 5830 O O . ARG C 1 215 ? 89.69151 20.08717 -29.01567 1.000 20.35588 213 ARG C O 1
ATOM 5838 N N . ASN C 1 216 ? 87.79011 20.60867 -27.91507 1.000 17.43768 214 ASN C N 1
ATOM 5839 C CA . ASN C 1 216 ? 87.59508 21.90881 -28.54287 1.000 19.08737 214 ASN C CA 1
ATOM 5840 C C . ASN C 1 216 ? 88.28505 23.02746 -27.77587 1.000 19.73641 214 ASN C C 1
ATOM 5841 O O . ASN C 1 216 ? 88.13979 24.20058 -28.14522 1.000 22.12336 214 ASN C O 1
ATOM 5846 N N . GLY C 1 217 ? 89.02359 22.70044 -26.71543 1.000 17.06223 215 GLY C N 1
ATOM 5847 C CA . GLY C 1 217 ? 89.75152 23.70992 -25.97646 1.000 18.40975 215 GLY C CA 1
ATOM 5848 C C . GLY C 1 217 ? 88.96800 24.43281 -24.90517 1.000 15.11857 215 GLY C C 1
ATOM 5849 O O . GLY C 1 217 ? 89.52046 25.34446 -24.26672 1.000 16.76124 215 GLY C O 1
ATOM 5850 N N . GLN C 1 218 ? 87.70884 24.07181 -24.67368 1.000 13.32834 216 GLN C N 1
ATOM 5851 C CA . GLN C 1 218 ? 86.92468 24.72710 -23.64042 1.000 13.10251 216 GLN C CA 1
ATOM 5852 C C . GLN C 1 218 ? 87.35094 24.24504 -22.25903 1.000 9.97511 216 GLN C C 1
ATOM 5853 O O . GLN C 1 218 ? 87.55333 23.04510 -22.03694 1.000 11.45209 216 GLN C O 1
ATOM 5855 N N . LEU C 1 219 ? 87.48748 25.19281 -21.33091 1.000 11.05038 217 LEU C N 1
ATOM 5856 C CA . LEU C 1 219 ? 87.81398 24.88385 -19.94647 1.000 9.70276 217 LEU C CA 1
ATOM 5857 C C . LEU C 1 219 ? 86.54628 24.42280 -19.23514 1.000 10.71419 217 LEU C C 1
ATOM 5858 O O . LEU C 1 219 ? 85.55695 25.16383 -19.16451 1.000 14.65151 217 LEU C O 1
ATOM 5863 N N . LEU C 1 220 ? 86.57009 23.19957 -18.71977 1.000 9.80667 218 LEU C N 1
ATOM 5864 C CA . LEU C 1 220 ? 85.41398 22.60481 -18.06146 1.000 10.73980 218 LEU C CA 1
ATOM 5865 C C . LEU C 1 220 ? 85.44444 22.78581 -16.55333 1.000 10.84610 218 LEU C C 1
ATOM 5866 O O . LEU C 1 220 ? 84.39516 23.00687 -15.93730 1.000 13.46185 218 LEU C O 1
ATOM 5871 N N . GLN C 1 221 ? 86.61237 22.63443 -15.93128 1.000 9.74647 219 GLN C N 1
ATOM 5872 C CA . GLN C 1 221 ? 86.72769 22.64248 -14.47843 1.000 10.05796 219 GLN C CA 1
ATOM 5873 C C . GLN C 1 221 ? 88.13184 23.07558 -14.08688 1.000 8.53447 219 GLN C C 1
ATOM 5874 O O . GLN C 1 221 ? 89.09660 22.81404 -14.80865 1.000 8.75912 219 GLN C O 1
ATOM 5880 N N . THR C 1 222 ? 88.23847 23.70804 -12.91893 1.000 9.13048 220 THR C N 1
ATOM 5881 C CA . THR C 1 222 ? 89.51418 23.98628 -12.27656 1.000 8.46120 220 THR C CA 1
ATOM 5882 C C . THR C 1 222 ? 89.49418 23.33038 -10.90902 1.000 10.13754 220 THR C C 1
ATOM 5883 O O . THR C 1 222 ? 88.55564 23.53645 -10.13157 1.000 10.90010 220 THR C O 1
ATOM 5887 N N . LEU C 1 223 ? 90.49576 22.51592 -10.63972 1.000 7.39046 221 LEU C N 1
ATOM 5888 C CA . LEU C 1 223 ? 90.56066 21.71594 -9.41902 1.000 8.77149 221 LEU C CA 1
ATOM 5889 C C . LEU C 1 223 ? 91.51657 22.44017 -8.48266 1.000 7.85483 221 LEU C C 1
ATOM 5890 O O . LEU C 1 223 ? 92.72663 22.47599 -8.73090 1.000 8.41732 221 LEU C O 1
ATOM 5895 N N . THR C 1 224 ? 90.96180 23.06018 -7.44199 1.000 9.50307 222 THR C N 1
ATOM 5896 C CA A THR C 1 224 ? 91.72675 23.88332 -6.51998 0.322 8.68862 222 THR C CA 1
ATOM 5897 C CA B THR C 1 224 ? 91.69616 23.90310 -6.51175 0.678 8.61618 222 THR C CA 1
ATOM 5898 C C . THR C 1 224 ? 91.81257 23.19914 -5.16711 1.000 9.78250 222 THR C C 1
ATOM 5899 O O . THR C 1 224 ? 90.82711 22.65640 -4.66048 1.000 10.27875 222 THR C O 1
ATOM 5906 N N . GLY C 1 225 ? 93.00628 23.22590 -4.58559 1.000 8.81603 223 GLY C N 1
ATOM 5907 C CA . GLY C 1 225 ? 93.19139 22.60184 -3.29575 1.000 10.33890 223 GLY C CA 1
ATOM 5908 C C . GLY C 1 225 ? 94.63373 22.34875 -2.94251 1.000 8.67163 223 GLY C C 1
ATOM 5909 O O . GLY C 1 225 ? 94.99522 22.40818 -1.77155 1.000 11.11251 223 GLY C O 1
ATOM 5910 N N . HIS C 1 226 ? 95.47508 22.04394 -3.92498 1.000 8.36242 224 HIS C N 1
ATOM 5911 C CA . HIS C 1 226 ? 96.88754 21.88422 -3.62381 1.000 8.38004 224 HIS C CA 1
ATOM 5912 C C . HIS C 1 226 ? 97.46760 23.21236 -3.14281 1.000 8.89652 224 HIS C C 1
ATOM 5913 O O . HIS C 1 226 ? 97.04080 24.29212 -3.55896 1.000 10.87908 224 HIS C O 1
ATOM 5920 N N . SER C 1 227 ? 98.45651 23.12918 -2.25894 1.000 9.60848 225 SER C N 1
ATOM 5921 C CA . SER C 1 227 ? 99.08479 24.33301 -1.72332 1.000 9.19668 225 SER C CA 1
ATOM 5922 C C . SER C 1 227 ? 100.43970 24.61818 -2.35274 1.000 12.66473 225 SER C C 1
ATOM 5923 O O . SER C 1 227 ? 101.15173 25.51848 -1.90273 1.000 12.01159 225 SER C O 1
ATOM 5926 N N . SER C 1 228 ? 100.83325 23.85479 -3.36105 1.000 9.40792 226 SER C N 1
ATOM 5927 C CA . SER C 1 228 ? 102.01945 24.17389 -4.13357 1.000 12.80288 226 SER C CA 1
ATOM 5928 C C . SER C 1 228 ? 101.79110 23.68096 -5.54969 1.000 9.28353 226 SER C C 1
ATOM 5929 O O . SER C 1 228 ? 100.70977 23.19391 -5.89345 1.000 9.12389 226 SER C O 1
ATOM 5932 N N . SER C 1 229 ? 102.83280 23.81628 -6.36149 1.000 9.26149 227 SER C N 1
ATOM 5933 C CA . SER C 1 229 ? 102.78074 23.42347 -7.76018 1.000 9.01833 227 SER C CA 1
ATOM 5934 C C . SER C 1 229 ? 102.25013 22.00808 -7.91605 1.000 7.75930 227 SER C C 1
ATOM 5935 O O . SER C 1 229 ? 102.57893 21.10987 -7.13629 1.000 7.87383 227 SER C O 1
ATOM 5938 N N . VAL C 1 230 ? 101.42488 21.81869 -8.92837 1.000 7.94618 228 VAL C N 1
ATOM 5939 C CA . VAL C 1 230 ? 101.00862 20.48733 -9.34628 1.000 6.56215 228 VAL C CA 1
ATOM 5940 C C . VAL C 1 230 ? 101.97171 20.01522 -10.42955 1.000 8.21225 228 VAL C C 1
ATOM 5941 O O . VAL C 1 230 ? 102.26445 20.75834 -11.37760 1.000 8.32545 228 VAL C O 1
ATOM 5945 N N . THR C 1 231 ? 102.47758 18.78859 -10.28547 1.000 6.97632 229 THR C N 1
ATOM 5946 C CA . THR C 1 231 ? 103.57386 18.27635 -11.09958 1.000 7.21594 229 THR C CA 1
ATOM 5947 C C . THR C 1 231 ? 103.13572 17.19335 -12.07871 1.000 7.13706 229 THR C C 1
ATOM 5948 O O . THR C 1 231 ? 103.91206 16.82149 -12.96686 1.000 8.87589 229 THR C O 1
ATOM 5952 N N . GLY C 1 232 ? 101.93668 16.65813 -11.93478 1.000 6.89740 230 GLY C N 1
ATOM 5953 C CA . GLY C 1 232 ? 101.50505 15.59520 -12.81165 1.000 7.43311 230 GLY C CA 1
ATOM 5954 C C . GLY C 1 232 ? 100.06381 15.25159 -12.51599 1.000 7.03942 230 GLY C C 1
ATOM 5955 O O . GLY C 1 232 ? 99.52986 15.56856 -11.44522 1.000 6.94397 230 GLY C O 1
ATOM 5956 N N . VAL C 1 233 ? 99.43624 14.59864 -13.49304 1.000 7.97516 231 VAL C N 1
ATOM 5957 C CA . VAL C 1 233 ? 98.01653 14.27028 -13.40574 1.000 8.35843 231 VAL C CA 1
ATOM 5958 C C . VAL C 1 233 ? 97.76640 12.96036 -14.13787 1.000 9.30558 231 VAL C C 1
ATOM 5959 O O . VAL C 1 233 ? 98.44149 12.64020 -15.12112 1.000 10.45981 231 VAL C O 1
ATOM 5963 N N . ALA C 1 234 ? 96.79310 12.19276 -13.63906 1.000 7.89818 232 ALA C N 1
ATOM 5964 C CA . ALA C 1 234 ? 96.42811 10.91559 -14.23818 1.000 8.41651 232 ALA C CA 1
ATOM 5965 C C . ALA C 1 234 ? 94.94267 10.67050 -14.02268 1.000 7.99245 232 ALA C C 1
ATOM 5966 O O . ALA C 1 234 ? 94.35182 11.15583 -13.05408 1.000 10.03653 232 ALA C O 1
ATOM 5968 N N . PHE C 1 235 ? 94.34311 9.92361 -14.94278 1.000 8.54836 233 PHE C N 1
ATOM 5969 C CA . PHE C 1 235 ? 92.95985 9.48677 -14.81617 1.000 8.75157 233 PHE C CA 1
ATOM 5970 C C . PHE C 1 235 ? 92.91574 8.03012 -14.37596 1.000 8.93389 233 PHE C C 1
ATOM 5971 O O . PHE C 1 235 ? 93.71366 7.19891 -14.82986 1.000 10.32226 233 PHE C O 1
ATOM 5979 N N . SER C 1 236 ? 91.94782 7.71229 -13.52774 1.000 9.74315 234 SER C N 1
ATOM 5980 C CA . SER C 1 236 ? 91.65401 6.31815 -13.24833 1.000 8.13490 234 SER C CA 1
ATOM 5981 C C . SER C 1 236 ? 91.13235 5.61935 -14.50679 1.000 9.45648 234 SER C C 1
ATOM 5982 O O . SER C 1 236 ? 90.52915 6.25586 -15.37660 1.000 10.14279 234 SER C O 1
ATOM 5985 N N . PRO C 1 237 ? 91.35836 4.31047 -14.62632 1.000 8.54247 235 PRO C N 1
ATOM 5986 C CA . PRO C 1 237 ? 90.87053 3.57741 -15.81340 1.000 12.00862 235 PRO C CA 1
ATOM 5987 C C . PRO C 1 237 ? 89.39367 3.73935 -16.10583 1.000 13.54870 235 PRO C C 1
ATOM 5988 O O . PRO C 1 237 ? 89.00605 3.70864 -17.28596 1.000 13.41540 235 PRO C O 1
ATOM 5992 N N . ASP C 1 238 ? 88.55276 3.88292 -15.08706 1.000 13.69127 236 ASP C N 1
ATOM 5993 C CA . ASP C 1 238 ? 87.13012 4.09034 -15.33425 1.000 13.61030 236 ASP C CA 1
ATOM 5994 C C . ASP C 1 238 ? 86.78611 5.53348 -15.67174 1.000 17.86038 236 ASP C C 1
ATOM 5995 O O . ASP C 1 238 ? 85.61465 5.82385 -15.93809 1.000 16.45742 236 ASP C O 1
ATOM 6000 N N . GLY C 1 239 ? 87.76893 6.43307 -15.66358 1.000 12.66488 237 GLY C N 1
ATOM 6001 C CA . GLY C 1 239 ? 87.58873 7.79375 -16.11791 1.000 12.24860 237 GLY C CA 1
ATOM 6002 C C . GLY C 1 239 ? 86.90768 8.72512 -15.14241 1.000 12.17522 237 GLY C C 1
ATOM 6003 O O . GLY C 1 239 ? 86.74008 9.91127 -15.46369 1.000 16.73544 237 GLY C O 1
ATOM 6004 N N . GLN C 1 240 ? 86.53703 8.25174 -13.95279 1.000 10.96985 238 GLN C N 1
ATOM 6005 C CA . GLN C 1 240 ? 85.77333 9.08017 -13.04482 1.000 12.00062 238 GLN C CA 1
ATOM 6006 C C . GLN C 1 240 ? 86.60967 9.81283 -12.01479 1.000 9.98349 238 GLN C C 1
ATOM 6007 O O . GLN C 1 240 ? 86.17767 10.82508 -11.45259 1.000 10.37931 238 GLN C O 1
ATOM 6008 N N . THR C 1 241 ? 87.81577 9.31293 -11.76208 1.000 8.40128 239 THR C N 1
ATOM 6009 C CA . THR C 1 241 ? 88.70175 9.89635 -10.76382 1.000 8.64354 239 THR C CA 1
ATOM 6010 C C . THR C 1 241 ? 89.93819 10.48960 -11.43270 1.000 9.03675 239 THR C C 1
ATOM 6011 O O . THR C 1 241 ? 90.52664 9.88085 -12.33629 1.000 10.97496 239 THR C O 1
ATOM 6015 N N . ILE C 1 242 ? 90.31068 11.68814 -10.98734 1.000 7.86833 240 ILE C N 1
ATOM 6016 C CA . ILE C 1 242 ? 91.54317 12.34802 -11.38981 1.000 8.09172 240 ILE C CA 1
ATOM 6017 C C . ILE C 1 242 ? 92.48862 12.29379 -10.19866 1.000 7.14929 240 ILE C C 1
ATOM 6018 O O . ILE C 1 242 ? 92.09129 12.60835 -9.06975 1.000 7.34104 240 ILE C O 1
ATOM 6023 N N . ALA C 1 243 ? 93.73151 11.88315 -10.43779 1.000 7.00898 241 ALA C N 1
ATOM 6024 C CA . ALA C 1 243 ? 94.78463 11.96653 -9.43560 1.000 6.84686 241 ALA C CA 1
ATOM 6025 C C . ALA C 1 243 ? 95.79345 13.03028 -9.83550 1.000 8.31543 241 ALA C C 1
ATOM 6026 O O . ALA C 1 243 ? 96.21059 13.11160 -11.00057 1.000 7.66906 241 ALA C O 1
ATOM 6028 N N . SER C 1 244 ? 96.19228 13.84730 -8.86524 1.000 6.81591 242 SER C N 1
ATOM 6029 C CA . SER C 1 244 ? 97.15945 14.91387 -9.09878 1.000 6.47693 242 SER C CA 1
ATOM 6030 C C . SER C 1 244 ? 98.30078 14.79257 -8.09933 1.000 6.16001 242 SER C C 1
ATOM 6031 O O . SER C 1 244 ? 98.07447 14.48546 -6.92815 1.000 9.16695 242 SER C O 1
ATOM 6034 N N . ALA C 1 245 ? 99.52608 15.04791 -8.55397 1.000 6.66761 243 ALA C N 1
ATOM 6035 C CA . ALA C 1 245 ? 100.72063 15.04157 -7.71720 1.000 5.79891 243 ALA C CA 1
ATOM 6036 C C . ALA C 1 245 ? 101.18498 16.47305 -7.49182 1.000 5.73220 243 ALA C C 1
ATOM 6037 O O . ALA C 1 245 ? 101.06397 17.31242 -8.38370 1.000 8.24461 243 ALA C O 1
ATOM 6039 N N . SER C 1 246 ? 101.74256 16.75601 -6.31141 1.000 6.67178 244 SER C N 1
ATOM 6040 C CA . SER C 1 246 ? 102.09591 18.14127 -6.03162 1.000 7.50605 244 SER C CA 1
ATOM 6041 C C . SER C 1 246 ? 103.35524 18.26009 -5.17997 1.000 8.34609 244 SER C C 1
ATOM 6042 O O . SER C 1 246 ? 103.69269 17.37482 -4.38535 1.000 7.58895 244 SER C O 1
ATOM 6045 N N . ASP C 1 247 ? 104.02869 19.40363 -5.34161 1.000 7.18392 245 ASP C N 1
ATOM 6046 C CA . ASP C 1 247 ? 105.13121 19.75499 -4.44746 1.000 7.55823 245 ASP C CA 1
ATOM 6047 C C . ASP C 1 247 ? 104.67799 19.88446 -2.99743 1.000 8.00531 245 ASP C C 1
ATOM 6048 O O . ASP C 1 247 ? 105.52596 19.86418 -2.09991 1.000 10.13583 245 ASP C O 1
ATOM 6053 N N . ASP C 1 248 ? 103.36384 19.99439 -2.73858 1.000 8.52754 246 ASP C N 1
ATOM 6054 C CA . ASP C 1 248 ? 102.87918 20.01960 -1.35143 1.000 8.02125 246 ASP C CA 1
ATOM 6055 C C . ASP C 1 248 ? 102.98223 18.66253 -0.63971 1.000 6.81335 246 ASP C C 1
ATOM 6056 O O . ASP C 1 248 ? 102.51981 18.56828 0.52256 1.000 9.20102 246 ASP C O 1
ATOM 6061 N N . LYS C 1 249 ? 103.57471 17.65565 -1.28416 1.000 8.72100 247 LYS C N 1
ATOM 6062 C CA . LYS C 1 249 ? 103.87992 16.35497 -0.71861 1.000 8.86803 247 LYS C CA 1
ATOM 6063 C C . LYS C 1 249 ? 102.68100 15.43121 -0.76356 1.000 9.31956 247 LYS C C 1
ATOM 6064 O O . LYS C 1 249 ? 102.76132 14.33889 -0.22233 1.000 9.98632 247 LYS C O 1
ATOM 6070 N N . THR C 1 250 ? 101.59732 15.81419 -1.43600 1.000 7.94147 248 THR C N 1
ATOM 6071 C CA . THR C 1 250 ? 100.41800 14.96299 -1.50484 1.000 8.40231 248 THR C CA 1
ATOM 6072 C C . THR C 1 250 ? 100.07087 14.58303 -2.93954 1.000 7.75310 248 THR C C 1
ATOM 6073 O O . THR C 1 250 ? 100.48323 15.22124 -3.91529 1.000 8.29764 248 THR C O 1
ATOM 6077 N N . VAL C 1 251 ? 99.30178 13.51445 -3.03841 1.000 8.36782 249 VAL C N 1
ATOM 6078 C CA . VAL C 1 251 ? 98.46850 13.22787 -4.19596 1.000 7.21707 249 VAL C CA 1
ATOM 6079 C C . VAL C 1 251 ? 97.04298 13.54401 -3.78242 1.000 8.13923 249 VAL C C 1
ATOM 6080 O O . VAL C 1 251 ? 96.62983 13.21161 -2.66388 1.000 8.16356 249 VAL C O 1
ATOM 6084 N N . LYS C 1 252 ? 96.28460 14.19725 -4.65551 1.000 5.93922 250 LYS C N 1
ATOM 6085 C CA . LYS C 1 252 ? 94.86893 14.41472 -4.39616 1.000 6.24780 250 LYS C CA 1
ATOM 6086 C C . LYS C 1 252 ? 94.02428 13.65976 -5.40897 1.000 7.47253 250 LYS C C 1
ATOM 6087 O O . LYS C 1 252 ? 94.40553 13.52710 -6.57855 1.000 6.87408 250 LYS C O 1
ATOM 6093 N N . LEU C 1 253 ? 92.89304 13.13667 -4.94995 1.000 7.44072 251 LEU C N 1
ATOM 6094 C CA . LEU C 1 253 ? 91.94315 12.45313 -5.81648 1.000 7.19394 251 LEU C CA 1
ATOM 6095 C C . LEU C 1 253 ? 90.70355 13.32245 -5.93826 1.000 7.33158 251 LEU C C 1
ATOM 6096 O O . LEU C 1 253 ? 90.20220 13.83758 -4.93151 1.000 7.28339 251 LEU C O 1
ATOM 6101 N N . TRP C 1 254 ? 90.20205 13.46719 -7.16223 1.000 7.50667 252 TRP C N 1
ATOM 6102 C CA . TRP C 1 254 ? 89.10857 14.36835 -7.46937 1.000 7.71785 252 TRP C CA 1
ATOM 6103 C C . TRP C 1 254 ? 88.09060 13.67517 -8.36057 1.000 8.81634 252 TRP C C 1
ATOM 6104 O O . TRP C 1 254 ? 88.42454 12.78308 -9.14614 1.000 8.89243 252 TRP C O 1
ATOM 6115 N N . ASN C 1 255 ? 86.84206 14.10660 -8.24113 1.000 10.40746 253 ASN C N 1
ATOM 6116 C CA . ASN C 1 255 ? 85.84326 13.72768 -9.22744 1.000 12.44587 253 ASN C CA 1
ATOM 6117 C C . ASN C 1 255 ? 85.96285 14.64837 -10.44072 1.000 13.82472 253 ASN C C 1
ATOM 6118 O O . ASN C 1 255 ? 86.47842 15.76823 -10.35285 1.000 13.45954 253 ASN C O 1
ATOM 6123 N N . ARG C 1 256 ? 85.46350 14.16794 -11.58388 1.000 13.27034 254 ARG C N 1
ATOM 6124 C CA . ARG C 1 256 ? 85.53837 14.92799 -12.82682 1.000 19.84053 254 ARG C CA 1
ATOM 6125 C C . ARG C 1 256 ? 84.75404 16.22885 -12.77306 1.000 18.63397 254 ARG C C 1
ATOM 6126 O O . ARG C 1 256 ? 84.93579 17.07729 -13.65611 1.000 19.29704 254 ARG C O 1
ATOM 6128 N N . ASN C 1 257 ? 83.89073 16.40705 -11.77341 1.000 15.59657 255 ASN C N 1
ATOM 6129 C CA . ASN C 1 257 ? 83.17670 17.65445 -11.54524 1.000 17.57116 255 ASN C CA 1
ATOM 6130 C C . ASN C 1 257 ? 83.96358 18.63819 -10.68515 1.000 16.22609 255 ASN C C 1
ATOM 6131 O O . ASN C 1 257 ? 83.42134 19.68092 -10.30470 1.000 22.91806 255 ASN C O 1
ATOM 6136 N N . GLY C 1 258 ? 85.20973 18.31366 -10.33692 1.000 14.95588 256 GLY C N 1
ATOM 6137 C CA . GLY C 1 258 ? 86.04389 19.20346 -9.55956 1.000 16.17038 256 GLY C CA 1
ATOM 6138 C C . GLY C 1 258 ? 86.03061 18.99119 -8.05704 1.000 16.36865 256 GLY C C 1
ATOM 6139 O O . GLY C 1 258 ? 86.77596 19.67982 -7.35054 1.000 19.12416 256 GLY C O 1
ATOM 6140 N N . GLN C 1 259 ? 85.21940 18.07048 -7.53786 1.000 13.64087 257 GLN C N 1
ATOM 6141 C CA . GLN C 1 259 ? 85.14000 17.88832 -6.09471 1.000 15.44516 257 GLN C CA 1
ATOM 6142 C C . GLN C 1 259 ? 86.38390 17.14750 -5.61014 1.000 9.44241 257 GLN C C 1
ATOM 6143 O O . GLN C 1 259 ? 86.75389 16.10802 -6.16550 1.000 10.06663 257 GLN C O 1
ATOM 6149 N N . LEU C 1 260 ? 87.04298 17.69929 -4.59493 1.000 9.46619 258 LEU C N 1
ATOM 6150 C CA . LEU C 1 260 ? 88.13914 16.99682 -3.93639 1.000 9.89019 258 LEU C CA 1
ATOM 6151 C C . LEU C 1 260 ? 87.58668 15.84204 -3.10641 1.000 10.91789 258 LEU C C 1
ATOM 6152 O O . LEU C 1 260 ? 86.69674 16.03083 -2.26782 1.000 13.11191 258 LEU C O 1
ATOM 6157 N N . LEU C 1 261 ? 88.11614 14.64401 -3.33824 1.000 7.98024 259 LEU C N 1
ATOM 6158 C CA . LEU C 1 261 ? 87.64551 13.43768 -2.65614 1.000 8.85311 259 LEU C CA 1
ATOM 6159 C C . LEU C 1 261 ? 88.57427 13.00729 -1.53497 1.000 9.05919 259 LEU C C 1
ATOM 6160 O O . LEU C 1 261 ? 88.10758 12.72211 -0.42956 1.000 9.78609 259 LEU C O 1
ATOM 6165 N N . GLN C 1 262 ? 89.88160 12.93304 -1.79181 1.000 7.94548 260 GLN C N 1
ATOM 6166 C CA . GLN C 1 262 ? 90.82214 12.39585 -0.82017 1.000 8.16622 260 GLN C CA 1
ATOM 6167 C C . GLN C 1 262 ? 92.17471 13.05240 -1.02049 1.000 8.88604 260 GLN C C 1
ATOM 6168 O O . GLN C 1 262 ? 92.51605 13.47437 -2.12705 1.000 8.61630 260 GLN C O 1
ATOM 6174 N N . THR C 1 263 ? 92.96059 13.10407 0.04914 1.000 8.53468 261 THR C N 1
ATOM 6175 C CA . THR C 1 263 ? 94.33923 13.56329 -0.00663 1.000 9.81285 261 THR C CA 1
ATOM 6176 C C . THR C 1 263 ? 95.23654 12.46486 0.53735 1.000 10.31727 261 THR C C 1
ATOM 6177 O O . THR C 1 263 ? 95.00449 11.95309 1.64346 1.000 13.33621 261 THR C O 1
ATOM 6181 N N . LEU C 1 264 ? 96.24545 12.09741 -0.24140 1.000 7.78669 262 LEU C N 1
ATOM 6182 C CA . LEU C 1 264 ? 97.15249 11.00665 0.09161 1.000 9.55327 262 LEU C CA 1
ATOM 6183 C C . LEU C 1 264 ? 98.39266 11.60989 0.73329 1.000 10.91776 262 LEU C C 1
ATOM 6184 O O . LEU C 1 264 ? 99.18420 12.28067 0.06775 1.000 10.16104 262 LEU C O 1
ATOM 6189 N N . THR C 1 265 ? 98.54799 11.40122 2.03134 1.000 11.10374 263 THR C N 1
ATOM 6190 C CA A THR C 1 265 ? 99.66679 11.94815 2.78044 0.441 12.37047 263 THR C CA 1
ATOM 6191 C CA B THR C 1 265 ? 99.67725 11.94739 2.76750 0.559 12.37428 263 THR C CA 1
ATOM 6192 C C . THR C 1 265 ? 100.61816 10.81545 3.14313 1.000 11.07906 263 THR C C 1
ATOM 6193 O O . THR C 1 265 ? 100.17904 9.72247 3.51967 1.000 14.80281 263 THR C O 1
ATOM 6200 N N . GLY C 1 266 ? 101.90927 11.06651 3.01257 1.000 9.63330 264 GLY C N 1
ATOM 6201 C CA . GLY C 1 266 ? 102.87895 10.05054 3.36336 1.000 10.12878 264 GLY C CA 1
ATOM 6202 C C . GLY C 1 266 ? 104.26741 10.38315 2.86693 1.000 9.25877 264 GLY C C 1
ATOM 6203 O O . GLY C 1 266 ? 105.25813 10.09911 3.54854 1.000 12.64200 264 GLY C O 1
ATOM 6204 N N . HIS C 1 267 ? 104.36814 10.95978 1.67164 1.000 8.91609 265 HIS C N 1
ATOM 6205 C CA . HIS C 1 267 ? 105.67356 11.36471 1.16900 1.000 9.77783 265 HIS C CA 1
ATOM 6206 C C . HIS C 1 267 ? 106.26446 12.48918 2.02494 1.000 9.75338 265 HIS C C 1
ATOM 6207 O O . HIS C 1 267 ? 105.54338 13.31946 2.58778 1.000 10.95382 265 HIS C O 1
ATOM 6214 N N . SER C 1 268 ? 107.59214 12.52221 2.11155 1.000 10.50352 266 SER C N 1
ATOM 6215 C CA . SER C 1 268 ? 108.26532 13.53373 2.92232 1.000 10.29099 266 SER C CA 1
ATOM 6216 C C . SER C 1 268 ? 108.86338 14.66581 2.10346 1.000 13.46330 266 SER C C 1
ATOM 6217 O O . SER C 1 268 ? 109.52532 15.54264 2.66659 1.000 13.45482 266 SER C O 1
ATOM 6220 N N . SER C 1 269 ? 108.65872 14.66910 0.79214 1.000 10.69587 267 SER C N 1
ATOM 6221 C CA . SER C 1 269 ? 109.02929 15.78156 -0.06132 1.000 10.47120 267 SER C CA 1
ATOM 6222 C C . SER C 1 269 ? 108.09616 15.77021 -1.26034 1.000 9.76558 267 SER C C 1
ATOM 6223 O O . SER C 1 269 ? 107.14281 14.98551 -1.31936 1.000 8.92089 267 SER C O 1
ATOM 6226 N N . SER C 1 270 ? 108.39485 16.63671 -2.21951 1.000 9.34518 268 SER C N 1
ATOM 6227 C CA . SER C 1 270 ? 107.52646 16.84363 -3.37216 1.000 8.71944 268 SER C CA 1
ATOM 6228 C C . SER C 1 270 ? 107.18502 15.53652 -4.07344 1.000 8.13171 268 SER C C 1
ATOM 6229 O O . SER C 1 270 ? 108.03646 14.65638 -4.24515 1.000 8.14483 268 SER C O 1
ATOM 6232 N N . VAL C 1 271 ? 105.93923 15.43127 -4.50044 1.000 9.03511 269 VAL C N 1
ATOM 6233 C CA . VAL C 1 271 ? 105.50145 14.31821 -5.33516 1.000 7.75409 269 VAL C CA 1
ATOM 6234 C C . VAL C 1 271 ? 105.58942 14.77701 -6.78121 1.000 7.43478 269 VAL C C 1
ATOM 6235 O O . VAL C 1 271 ? 105.05874 15.83897 -7.13091 1.000 7.23891 269 VAL C O 1
ATOM 6239 N N . THR C 1 272 ? 106.28305 13.99064 -7.61037 1.000 6.59000 270 THR C N 1
ATOM 6240 C CA . THR C 1 272 ? 106.66045 14.36584 -8.96666 1.000 6.92713 270 THR C CA 1
ATOM 6241 C C . THR C 1 272 ? 105.82334 13.69190 -10.04336 1.000 7.55993 270 THR C C 1
ATOM 6242 O O . THR C 1 272 ? 105.90015 14.09192 -11.21021 1.000 8.74523 270 THR C O 1
ATOM 6246 N N . GLY C 1 273 ? 105.03270 12.69103 -9.69718 1.000 6.95660 271 GLY C N 1
ATOM 6247 C CA . GLY C 1 273 ? 104.24900 11.99289 -10.69562 1.000 8.33014 271 GLY C CA 1
ATOM 6248 C C . GLY C 1 273 ? 103.35073 10.98140 -10.01537 1.000 7.38553 271 GLY C C 1
ATOM 6249 O O . GLY C 1 273 ? 103.56482 10.60200 -8.85929 1.000 7.41601 271 GLY C O 1
ATOM 6250 N N . VAL C 1 274 ? 102.32820 10.55660 -10.75577 1.000 6.57440 272 VAL C N 1
ATOM 6251 C CA . VAL C 1 274 ? 101.32891 9.63347 -10.22729 1.000 7.02804 272 VAL C CA 1
ATOM 6252 C C . VAL C 1 274 ? 100.78227 8.80024 -11.37272 1.000 7.24793 272 VAL C C 1
ATOM 6253 O O . VAL C 1 274 ? 100.70452 9.26339 -12.51683 1.000 9.68826 272 VAL C O 1
ATOM 6257 N N . ALA C 1 275 ? 100.38433 7.56297 -11.05327 1.000 7.48388 273 ALA C N 1
ATOM 6258 C CA . ALA C 1 275 ? 99.84499 6.66078 -12.06292 1.000 7.67771 273 ALA C CA 1
ATOM 6259 C C . ALA C 1 275 ? 98.88196 5.67724 -11.41871 1.000 8.23488 273 ALA C C 1
ATOM 6260 O O . ALA C 1 275 ? 99.01719 5.33822 -10.24219 1.000 8.40611 273 ALA C O 1
ATOM 6262 N N . PHE C 1 276 ? 97.91894 5.21184 -12.21483 1.000 9.43210 274 PHE C N 1
ATOM 6263 C CA . PHE C 1 276 ? 97.00126 4.14995 -11.81634 1.000 9.78005 274 PHE C CA 1
ATOM 6264 C C . PHE C 1 276 ? 97.40476 2.85039 -12.49627 1.000 9.94635 274 PHE C C 1
ATOM 6265 O O . PHE C 1 276 ? 97.82613 2.84473 -13.66244 1.000 9.89699 274 PHE C O 1
ATOM 6273 N N . SER C 1 277 ? 97.24580 1.74224 -11.77516 1.000 9.41836 275 SER C N 1
ATOM 6274 C CA . SER C 1 277 ? 97.39862 0.42836 -12.36449 1.000 9.23309 275 SER C CA 1
ATOM 6275 C C . SER C 1 277 ? 96.25393 0.16775 -13.34358 1.000 9.10700 275 SER C C 1
ATOM 6276 O O . SER C 1 277 ? 95.18928 0.78101 -13.25702 1.000 9.13258 275 SER C O 1
ATOM 6279 N N . PRO C 1 278 ? 96.45780 -0.72382 -14.31178 1.000 9.70143 276 PRO C N 1
ATOM 6280 C CA . PRO C 1 278 ? 95.38029 -0.97330 -15.28605 1.000 9.12250 276 PRO C CA 1
ATOM 6281 C C . PRO C 1 278 ? 94.09116 -1.46699 -14.66643 1.000 9.85323 276 PRO C C 1
ATOM 6282 O O . PRO C 1 278 ? 93.01646 -1.14397 -15.19516 1.000 11.75173 276 PRO C O 1
ATOM 6286 N N . ASP C 1 279 ? 94.15439 -2.19741 -13.54967 1.000 9.71500 277 ASP C N 1
ATOM 6287 C CA . ASP C 1 279 ? 92.92769 -2.65403 -12.90440 1.000 10.52332 277 ASP C CA 1
ATOM 6288 C C . ASP C 1 279 ? 92.28311 -1.58303 -12.03351 1.000 11.97779 277 ASP C C 1
ATOM 6289 O O . ASP C 1 279 ? 91.21918 -1.82888 -11.45217 1.000 12.88025 277 ASP C O 1
ATOM 6294 N N . GLY C 1 280 ? 92.89571 -0.41088 -11.92737 1.000 10.06918 278 GLY C N 1
ATOM 6295 C CA . GLY C 1 280 ? 92.33021 0.66871 -11.14492 1.000 10.54610 278 GLY C CA 1
ATOM 6296 C C . GLY C 1 280 ? 92.51013 0.55152 -9.64623 1.000 10.02697 278 GLY C C 1
ATOM 6297 O O . GLY C 1 280 ? 92.06460 1.45557 -8.92471 1.000 11.37240 278 GLY C O 1
ATOM 6298 N N . GLN C 1 281 ? 93.14880 -0.51682 -9.14936 1.000 9.30638 279 GLN C N 1
ATOM 6299 C CA . GLN C 1 281 ? 93.16719 -0.79846 -7.71818 1.000 7.71339 279 GLN C CA 1
ATOM 6300 C C . GLN C 1 281 ? 94.38712 -0.25085 -7.00085 1.000 12.48024 279 GLN C C 1
ATOM 6301 O O . GLN C 1 281 ? 94.37623 -0.19134 -5.76367 1.000 12.69110 279 GLN C O 1
ATOM 6307 N N . THR C 1 282 ? 95.42699 0.14779 -7.72914 1.000 8.56642 280 THR C N 1
ATOM 6308 C CA . THR C 1 282 ? 96.65008 0.63783 -7.11416 1.000 7.90379 280 THR C CA 1
ATOM 6309 C C . THR C 1 282 ? 97.02384 1.97049 -7.73497 1.000 7.62608 280 THR C C 1
ATOM 6310 O O . THR C 1 282 ? 96.96769 2.13760 -8.95617 1.000 9.22999 280 THR C O 1
ATOM 6314 N N . ILE C 1 283 ? 97.39811 2.91806 -6.87677 1.000 7.46287 281 ILE C N 1
ATOM 6315 C CA . ILE C 1 283 ? 97.99830 4.18029 -7.28239 1.000 6.19224 281 ILE C CA 1
ATOM 6316 C C . ILE C 1 283 ? 99.46470 4.12207 -6.90921 1.000 8.34251 281 ILE C C 1
ATOM 6317 O O . ILE C 1 283 ? 99.81431 3.68000 -5.80783 1.000 8.64166 281 ILE C O 1
ATOM 6322 N N . ALA C 1 284 ? 100.32124 4.55149 -7.82737 1.000 7.02957 282 ALA C N 1
ATOM 6323 C CA . ALA C 1 284 ? 101.73313 4.71420 -7.54006 1.000 6.23560 282 ALA C CA 1
ATOM 6324 C C . ALA C 1 284 ? 102.08223 6.18840 -7.62593 1.000 6.26277 282 ALA C C 1
ATOM 6325 O O . ALA C 1 284 ? 101.57952 6.90157 -8.49743 1.000 6.64460 282 ALA C O 1
ATOM 6327 N N . SER C 1 285 ? 102.93247 6.63467 -6.70325 1.000 7.62819 283 SER C N 1
ATOM 6328 C CA . SER C 1 285 ? 103.39385 8.01626 -6.69581 1.000 7.43882 283 SER C CA 1
ATOM 6329 C C . SER C 1 285 ? 104.91128 8.03754 -6.59138 1.000 7.39510 283 SER C C 1
ATOM 6330 O O . SER C 1 285 ? 105.50841 7.19017 -5.92108 1.000 8.57678 283 SER C O 1
ATOM 6333 N N . ALA C 1 286 ? 105.52907 9.01252 -7.24645 1.000 6.43681 284 ALA C N 1
ATOM 6334 C CA . ALA C 1 286 ? 106.97080 9.20214 -7.23076 1.000 6.11110 284 ALA C CA 1
ATOM 6335 C C . ALA C 1 286 ? 107.29526 10.47413 -6.45719 1.000 7.31881 284 ALA C C 1
ATOM 6336 O O . ALA C 1 286 ? 106.54627 11.44846 -6.51042 1.000 7.40404 284 ALA C O 1
ATOM 6338 N N . SER C 1 287 ? 108.42454 10.47785 -5.75541 1.000 7.51617 285 SER C N 1
ATOM 6339 C CA . SER C 1 287 ? 108.75998 11.63175 -4.92676 1.000 7.84443 285 SER C CA 1
ATOM 6340 C C . SER C 1 287 ? 110.25989 11.97542 -4.93963 1.000 11.11690 285 SER C C 1
ATOM 6341 O O . SER C 1 287 ? 111.11656 11.09867 -5.07411 1.000 8.23319 285 SER C O 1
ATOM 6344 N N . ASP D 1 2 ? 78.67388 -19.36344 -23.24309 1.000 11.07059 0 ASP D N 1
ATOM 6345 C CA . ASP D 1 2 ? 77.96087 -19.22769 -21.96600 1.000 11.55154 0 ASP D CA 1
ATOM 6346 C C . ASP D 1 2 ? 78.87277 -18.78519 -20.81520 1.000 9.05194 0 ASP D C 1
ATOM 6347 O O . ASP D 1 2 ? 78.45154 -18.69902 -19.67168 1.000 10.99127 0 ASP D O 1
ATOM 6352 N N . LYS D 1 3 ? 80.12555 -18.52109 -21.15386 1.000 10.18478 1 LYS D N 1
ATOM 6353 C CA . LYS D 1 3 ? 81.14343 -17.96065 -20.26920 1.000 10.49093 1 LYS D CA 1
ATOM 6354 C C . LYS D 1 3 ? 81.76497 -19.01982 -19.37834 1.000 9.48017 1 LYS D C 1
ATOM 6355 O O . LYS D 1 3 ? 82.49752 -18.66954 -18.45675 1.000 10.15251 1 LYS D O 1
ATOM 6361 N N . THR D 1 4 ? 81.54582 -20.29987 -19.66129 1.000 8.70686 2 THR D N 1
ATOM 6362 C CA . THR D 1 4 ? 82.11177 -21.36579 -18.84529 1.000 9.19796 2 THR D CA 1
ATOM 6363 C C . THR D 1 4 ? 83.01688 -22.28519 -19.64886 1.000 8.06845 2 THR D C 1
ATOM 6364 O O . THR D 1 4 ? 82.94312 -22.37111 -20.87656 1.000 9.34473 2 THR D O 1
ATOM 6368 N N . VAL D 1 5 ? 83.89258 -22.96950 -18.91155 1.000 8.83118 3 VAL D N 1
ATOM 6369 C CA . VAL D 1 5 ? 84.52381 -24.19881 -19.35996 1.000 7.63873 3 VAL D CA 1
ATOM 6370 C C . VAL D 1 5 ? 83.80303 -25.32394 -18.64706 1.000 8.58416 3 VAL D C 1
ATOM 6371 O O . VAL D 1 5 ? 83.48724 -25.20410 -17.45802 1.000 8.79247 3 VAL D O 1
ATOM 6375 N N . LYS D 1 6 ? 83.52366 -26.40187 -19.36174 1.000 7.16399 4 LYS D N 1
ATOM 6376 C CA . LYS D 1 6 ? 82.97869 -27.59696 -18.74060 1.000 6.37809 4 LYS D CA 1
ATOM 6377 C C . LYS D 1 6 ? 83.93163 -28.76656 -18.94175 1.000 8.00628 4 LYS D C 1
ATOM 6378 O O . LYS D 1 6 ? 84.62598 -28.85777 -19.96245 1.000 7.55344 4 LYS D O 1
ATOM 6384 N N . LEU D 1 7 ? 83.99679 -29.62948 -17.92794 1.000 7.93332 5 LEU D N 1
ATOM 6385 C CA . LEU D 1 7 ? 84.82469 -30.82255 -17.94157 1.000 8.07314 5 LEU D CA 1
ATOM 6386 C C . LEU D 1 7 ? 83.89851 -32.02777 -17.90786 1.000 8.08963 5 LEU D C 1
ATOM 6387 O O . LEU D 1 7 ? 82.92420 -32.05510 -17.14054 1.000 9.09353 5 LEU D O 1
ATOM 6392 N N . TRP D 1 8 ? 84.19886 -33.01423 -18.74880 1.000 8.22176 6 TRP D N 1
ATOM 6393 C CA . TRP D 1 8 ? 83.29148 -34.12728 -18.98659 1.000 8.09363 6 TRP D CA 1
ATOM 6394 C C . TRP D 1 8 ? 84.07864 -35.42500 -19.01648 1.000 9.51577 6 TRP D C 1
ATOM 6395 O O . TRP D 1 8 ? 85.27043 -35.44489 -19.32186 1.000 9.57907 6 TRP D O 1
ATOM 6406 N N . ASN D 1 9 ? 83.37909 -36.52564 -18.73896 1.000 9.64821 7 ASN D N 1
ATOM 6407 C CA . ASN D 1 9 ? 83.96210 -37.84243 -18.97803 1.000 10.51576 7 ASN D CA 1
ATOM 6408 C C . ASN D 1 9 ? 83.55329 -38.37450 -20.35769 1.000 10.16787 7 ASN D C 1
ATOM 6409 O O . ASN D 1 9 ? 82.74196 -37.77911 -21.07170 1.000 12.33346 7 ASN D O 1
ATOM 6414 N N . ARG D 1 10 ? 84.09104 -39.54818 -20.72863 1.000 11.35642 8 ARG D N 1
ATOM 6415 C CA . ARG D 1 10 ? 83.82141 -40.16297 -22.02923 1.000 12.79168 8 ARG D CA 1
ATOM 6416 C C . ARG D 1 10 ? 82.41078 -40.72091 -22.13881 1.000 15.03886 8 ARG D C 1
ATOM 6417 O O . ARG D 1 10 ? 81.96468 -41.02015 -23.25434 1.000 17.26821 8 ARG D O 1
ATOM 6421 N N . ASN D 1 11 ? 81.70524 -40.86976 -21.01929 1.000 13.41672 9 ASN D N 1
ATOM 6422 C CA . ASN D 1 11 ? 80.30398 -41.25431 -21.03801 1.000 13.90152 9 ASN D CA 1
ATOM 6423 C C . ASN D 1 11 ? 79.38698 -40.06001 -21.21699 1.000 14.29365 9 ASN D C 1
ATOM 6424 O O . ASN D 1 11 ? 78.16265 -40.18795 -21.06545 1.000 15.40495 9 ASN D O 1
ATOM 6429 N N . GLY D 1 12 ? 79.95125 -38.89517 -21.52625 1.000 13.29924 10 GLY D N 1
ATOM 6430 C CA . GLY D 1 12 ? 79.13963 -37.73034 -21.78807 1.000 17.75085 10 GLY D CA 1
ATOM 6431 C C . GLY D 1 12 ? 78.57214 -37.06982 -20.56124 1.000 13.61090 10 GLY D C 1
ATOM 6432 O O . GLY D 1 12 ? 77.62583 -36.28850 -20.67797 1.000 17.66201 10 GLY D O 1
ATOM 6433 N N . GLN D 1 13 ? 79.11213 -37.36133 -19.38017 1.000 12.25867 11 GLN D N 1
ATOM 6434 C CA . GLN D 1 13 ? 78.61335 -36.78727 -18.14387 1.000 13.06714 11 GLN D CA 1
ATOM 6435 C C . GLN D 1 13 ? 79.46524 -35.59682 -17.73498 1.000 11.22196 11 GLN D C 1
ATOM 6436 O O . GLN D 1 13 ? 80.70180 -35.65947 -17.76157 1.000 11.92083 11 GLN D O 1
ATOM 6442 N N . LEU D 1 14 ? 78.78646 -34.54004 -17.30795 1.000 12.16744 12 LEU D N 1
ATOM 6443 C CA . LEU D 1 14 ? 79.42078 -33.30813 -16.86897 1.000 10.79403 12 LEU D CA 1
ATOM 6444 C C . LEU D 1 14 ? 79.99882 -33.51015 -15.47502 1.000 12.77343 12 LEU D C 1
ATOM 6445 O O . LEU D 1 14 ? 79.26872 -33.86546 -14.53935 1.000 15.83291 12 LEU D O 1
ATOM 6450 N N . LEU D 1 15 ? 81.30354 -33.27669 -15.33070 1.000 10.36306 13 LEU D N 1
ATOM 6451 C CA . LEU D 1 15 ? 82.00483 -33.38865 -14.05911 1.000 11.33171 13 LEU D CA 1
ATOM 6452 C C . LEU D 1 15 ? 82.14093 -32.06570 -13.32430 1.000 15.21192 13 LEU D C 1
ATOM 6453 O O . LEU D 1 15 ? 82.02011 -32.03318 -12.09560 1.000 12.87433 13 LEU D O 1
ATOM 6458 N N . GLN D 1 16 ? 82.40780 -30.96882 -14.03122 1.000 10.05751 14 GLN D N 1
ATOM 6459 C CA . GLN D 1 16 ? 82.67981 -29.69374 -13.37851 1.000 11.80611 14 GLN D CA 1
ATOM 6460 C C . GLN D 1 16 ? 82.36437 -28.57999 -14.35832 1.000 8.83779 14 GLN D C 1
ATOM 6461 O O . GLN D 1 16 ? 82.46700 -28.76035 -15.57696 1.000 9.45341 14 GLN D O 1
ATOM 6467 N N . THR D 1 17 ? 81.98370 -27.42841 -13.81543 1.000 9.48338 15 THR D N 1
ATOM 6468 C CA . THR D 1 17 ? 81.80932 -26.20328 -14.58319 1.000 8.68755 15 THR D CA 1
ATOM 6469 C C . THR D 1 17 ? 82.70768 -25.15067 -13.96582 1.000 10.75155 15 THR D C 1
ATOM 6470 O O . THR D 1 17 ? 82.67721 -24.94414 -12.74947 1.000 11.74978 15 THR D O 1
ATOM 6474 N N . LEU D 1 18 ? 83.52609 -24.52030 -14.79999 1.000 9.41940 16 LEU D N 1
ATOM 6475 C CA . LEU D 1 18 ? 84.51262 -23.53727 -14.36399 1.000 8.66078 16 LEU D CA 1
ATOM 6476 C C . LEU D 1 18 ? 83.95521 -22.16201 -14.70650 1.000 9.12033 16 LEU D C 1
ATOM 6477 O O . LEU D 1 18 ? 83.86656 -21.79725 -15.88374 1.000 9.93360 16 LEU D O 1
ATOM 6482 N N . THR D 1 19 ? 83.56234 -21.41015 -13.68361 1.000 10.64694 17 THR D N 1
ATOM 6483 C CA . THR D 1 19 ? 82.90486 -20.12121 -13.82531 1.000 9.99926 17 THR D CA 1
ATOM 6484 C C . THR D 1 19 ? 83.85857 -19.03687 -13.34441 1.000 12.12714 17 THR D C 1
ATOM 6485 O O . THR D 1 19 ? 84.59734 -19.23688 -12.37629 1.000 12.93891 17 THR D O 1
ATOM 6489 N N . GLY D 1 20 ? 83.85376 -17.90119 -14.03304 1.000 10.12403 18 GLY D N 1
ATOM 6490 C CA . GLY D 1 20 ? 84.71093 -16.79690 -13.63761 1.000 11.41938 18 GLY D CA 1
ATOM 6491 C C . GLY D 1 20 ? 84.97692 -15.81416 -14.75671 1.000 12.58006 18 GLY D C 1
ATOM 6492 O O . GLY D 1 20 ? 85.16364 -14.61840 -14.50752 1.000 13.28652 18 GLY D O 1
ATOM 6493 N N . HIS D 1 21 ? 85.02170 -16.28905 -15.99626 1.000 10.45641 19 HIS D N 1
ATOM 6494 C CA . HIS D 1 21 ? 85.18532 -15.36024 -17.10403 1.000 8.70858 19 HIS D CA 1
ATOM 6495 C C . HIS D 1 21 ? 83.95007 -14.47150 -17.22314 1.000 10.75495 19 HIS D C 1
ATOM 6496 O O . HIS D 1 21 ? 82.82410 -14.88853 -16.93732 1.000 12.24877 19 HIS D O 1
ATOM 6503 N N . SER D 1 22 ? 84.15902 -13.23159 -17.65297 1.000 10.51678 20 SER D N 1
ATOM 6504 C CA . SER D 1 22 ? 83.04677 -12.29519 -17.74866 1.000 12.48364 20 SER D CA 1
ATOM 6505 C C . SER D 1 22 ? 82.51765 -12.12697 -19.16412 1.000 11.29463 20 SER D C 1
ATOM 6506 O O . SER D 1 22 ? 81.63134 -11.29704 -19.38908 1.000 14.44108 20 SER D O 1
ATOM 6509 N N . SER D 1 23 ? 83.04483 -12.87407 -20.12692 1.000 8.72961 21 SER D N 1
ATOM 6510 C CA . SER D 1 23 ? 82.48444 -12.92121 -21.46906 1.000 10.06934 21 SER D CA 1
ATOM 6511 C C . SER D 1 23 ? 82.75621 -14.30921 -22.02538 1.000 8.68293 21 SER D C 1
ATOM 6512 O O . SER D 1 23 ? 83.29532 -15.18155 -21.33189 1.000 9.00223 21 SER D O 1
ATOM 6515 N N . SER D 1 24 ? 82.37985 -14.49250 -23.28539 1.000 8.57264 22 SER D N 1
ATOM 6516 C CA . SER D 1 24 ? 82.50715 -15.78038 -23.95271 1.000 7.78755 22 SER D CA 1
ATOM 6517 C C . SER D 1 24 ? 83.89838 -16.36745 -23.78287 1.000 6.74123 22 SER D C 1
ATOM 6518 O O . SER D 1 24 ? 84.90646 -15.65290 -23.85027 1.000 7.79273 22 SER D O 1
ATOM 6521 N N . VAL D 1 25 ? 83.94680 -17.68264 -23.57228 1.000 7.92565 23 VAL D N 1
ATOM 6522 C CA . VAL D 1 25 ? 85.19380 -18.43032 -23.56596 1.000 6.62671 23 VAL D CA 1
ATOM 6523 C C . VAL D 1 25 ? 85.40075 -18.99312 -24.96132 1.000 6.49798 23 VAL D C 1
ATOM 6524 O O . VAL D 1 25 ? 84.48161 -19.57982 -25.54278 1.000 8.21897 23 VAL D O 1
ATOM 6528 N N . THR D 1 26 ? 86.60374 -18.80578 -25.50486 1.000 6.42689 24 THR D N 1
ATOM 6529 C CA . THR D 1 26 ? 86.88192 -19.04414 -26.91388 1.000 6.06633 24 THR D CA 1
ATOM 6530 C C . THR D 1 26 ? 87.77625 -20.24322 -27.16071 1.000 7.39249 24 THR D C 1
ATOM 6531 O O . THR D 1 26 ? 87.94991 -20.63722 -28.31943 1.000 7.70898 24 THR D O 1
ATOM 6535 N N . GLY D 1 27 ? 88.37003 -20.80516 -26.11867 1.000 6.24917 25 GLY D N 1
ATOM 6536 C CA . GLY D 1 27 ? 89.29058 -21.91256 -26.28675 1.000 7.05013 25 GLY D CA 1
ATOM 6537 C C . GLY D 1 27 ? 89.72055 -22.43823 -24.93669 1.000 6.89979 25 GLY D C 1
ATOM 6538 O O . GLY D 1 27 ? 89.61276 -21.75253 -23.91460 1.000 7.57390 25 GLY D O 1
ATOM 6539 N N . VAL D 1 28 ? 90.20833 -23.67464 -24.94752 1.000 8.14036 26 VAL D N 1
ATOM 6540 C CA . VAL D 1 28 ? 90.61674 -24.35486 -23.72498 1.000 8.66026 26 VAL D CA 1
ATOM 6541 C C . VAL D 1 28 ? 91.74671 -25.31796 -24.06476 1.000 6.64035 26 VAL D C 1
ATOM 6542 O O . VAL D 1 28 ? 91.84987 -25.81556 -25.19058 1.000 8.69749 26 VAL D O 1
ATOM 6546 N N . ALA D 1 29 ? 92.61841 -25.55899 -23.08245 1.000 8.43404 27 ALA D N 1
ATOM 6547 C CA . ALA D 1 29 ? 93.77613 -26.42295 -23.27675 1.000 8.03663 27 ALA D CA 1
ATOM 6548 C C . ALA D 1 29 ? 94.16248 -27.05317 -21.94803 1.000 7.13552 27 ALA D C 1
ATOM 6549 O O . ALA D 1 29 ? 93.86609 -26.50565 -20.88571 1.000 8.54754 27 ALA D O 1
ATOM 6551 N N . PHE D 1 30 ? 94.82314 -28.21048 -22.02667 1.000 8.62803 28 PHE D N 1
ATOM 6552 C CA . PHE D 1 30 ? 95.38669 -28.88800 -20.85934 1.000 9.47503 28 PHE D CA 1
ATOM 6553 C C . PHE D 1 30 ? 96.90633 -28.85484 -20.93468 1.000 8.67713 28 PHE D C 1
ATOM 6554 O O . PHE D 1 30 ? 97.48196 -28.98888 -22.01402 1.000 10.74063 28 PHE D O 1
ATOM 6562 N N . SER D 1 31 ? 97.55585 -28.71018 -19.78271 1.000 10.08981 29 SER D N 1
ATOM 6563 C CA . SER D 1 31 ? 99.00790 -28.82929 -19.73565 1.000 9.90506 29 SER D CA 1
ATOM 6564 C C . SER D 1 31 ? 99.42729 -30.29433 -19.91941 1.000 10.19504 29 SER D C 1
ATOM 6565 O O . SER D 1 31 ? 98.65817 -31.21351 -19.62404 1.000 10.57450 29 SER D O 1
ATOM 6568 N N . PRO D 1 32 ? 100.63972 -30.54001 -20.41786 1.000 9.94720 30 PRO D N 1
ATOM 6569 C CA . PRO D 1 32 ? 101.03378 -31.92102 -20.75856 1.000 10.91781 30 PRO D CA 1
ATOM 6570 C C . PRO D 1 32 ? 101.27107 -32.80270 -19.54698 1.000 11.85266 30 PRO D C 1
ATOM 6571 O O . PRO D 1 32 ? 101.27480 -34.03564 -19.69451 1.000 12.92260 30 PRO D O 1
ATOM 6575 N N . ASP D 1 33 ? 101.46307 -32.21552 -18.36840 1.000 10.60288 31 ASP D N 1
ATOM 6576 C CA . ASP D 1 33 ? 101.60172 -32.94530 -17.11858 1.000 10.84020 31 ASP D CA 1
ATOM 6577 C C . ASP D 1 33 ? 100.25585 -33.21771 -16.46638 1.000 11.66134 31 ASP D C 1
ATOM 6578 O O . ASP D 1 33 ? 100.20807 -33.78170 -15.36308 1.000 13.52897 31 ASP D O 1
ATOM 6583 N N . GLY D 1 34 ? 99.16976 -32.80036 -17.10930 1.000 11.60617 32 GLY D N 1
ATOM 6584 C CA . GLY D 1 34 ? 97.82563 -33.01297 -16.61623 1.000 13.17711 32 GLY D CA 1
ATOM 6585 C C . GLY D 1 34 ? 97.39512 -32.11806 -15.47859 1.000 16.96393 32 GLY D C 1
ATOM 6586 O O . GLY D 1 34 ? 96.27908 -32.28089 -14.98311 1.000 17.92369 32 GLY D O 1
ATOM 6587 N N . GLN D 1 35 ? 98.22217 -31.16684 -15.05072 1.000 10.67571 33 GLN D N 1
ATOM 6588 C CA . GLN D 1 35 ? 97.95724 -30.45348 -13.81114 1.000 11.82171 33 GLN D CA 1
ATOM 6589 C C . GLN D 1 35 ? 97.13743 -29.18168 -13.98597 1.000 12.38428 33 GLN D C 1
ATOM 6590 O O . GLN D 1 35 ? 96.51935 -28.72410 -13.01893 1.000 13.13334 33 GLN D O 1
ATOM 6596 N N . THR D 1 36 ? 97.12631 -28.59875 -15.17848 1.000 10.49530 34 THR D N 1
ATOM 6597 C CA . THR D 1 36 ? 96.56247 -27.27371 -15.37312 1.000 11.28316 34 THR D CA 1
ATOM 6598 C C . THR D 1 36 ? 95.63894 -27.26534 -16.58159 1.000 7.79317 34 THR D C 1
ATOM 6599 O O . THR D 1 36 ? 95.90477 -27.92783 -17.59026 1.000 11.15699 34 THR D O 1
ATOM 6603 N N . ILE D 1 37 ? 94.56386 -26.48855 -16.46250 1.000 9.43656 35 ILE D N 1
ATOM 6604 C CA . ILE D 1 37 ? 93.66603 -26.16052 -17.56577 1.000 10.25214 35 ILE D CA 1
ATOM 6605 C C . ILE D 1 37 ? 93.79728 -24.66488 -17.82556 1.000 9.85977 35 ILE D C 1
ATOM 6606 O O . ILE D 1 37 ? 93.85125 -23.86770 -16.87936 1.000 9.12954 35 ILE D O 1
ATOM 6611 N N . ALA D 1 38 ? 93.87169 -24.28520 -19.10250 1.000 8.90323 36 ALA D N 1
ATOM 6612 C CA . ALA D 1 38 ? 93.87749 -22.87816 -19.49557 1.000 7.98528 36 ALA D CA 1
ATOM 6613 C C . ALA D 1 38 ? 92.64074 -22.57172 -20.32841 1.000 7.72767 36 ALA D C 1
ATOM 6614 O O . ALA D 1 38 ? 92.25176 -23.36695 -21.18226 1.000 8.82069 36 ALA D O 1
ATOM 6616 N N . SER D 1 39 ? 92.05845 -21.38783 -20.11510 1.000 7.13697 37 SER D N 1
ATOM 6617 C CA . SER D 1 39 ? 90.91170 -20.93486 -20.89092 1.000 6.60815 37 SER D CA 1
ATOM 6618 C C . SER D 1 39 ? 91.19749 -19.54260 -21.43529 1.000 7.61766 37 SER D C 1
ATOM 6619 O O . SER D 1 39 ? 91.87130 -18.74937 -20.77372 1.000 8.20513 37 SER D O 1
ATOM 6622 N N . ALA D 1 40 ? 90.70846 -19.27042 -22.65119 1.000 6.83145 38 ALA D N 1
ATOM 6623 C CA . ALA D 1 40 ? 90.82418 -17.97364 -23.31736 1.000 6.57510 38 ALA D CA 1
ATOM 6624 C C . ALA D 1 40 ? 89.44703 -17.31840 -23.39984 1.000 7.54520 38 ALA D C 1
ATOM 6625 O O . ALA D 1 40 ? 88.44120 -18.00572 -23.57347 1.000 7.97546 38 ALA D O 1
ATOM 6627 N N . SER D 1 41 ? 89.38584 -15.99304 -23.28342 1.000 7.24920 39 SER D N 1
ATOM 6628 C CA . SER D 1 41 ? 88.07536 -15.35499 -23.26935 1.000 6.53656 39 SER D CA 1
ATOM 6629 C C . SER D 1 41 ? 88.07221 -14.01319 -23.98811 1.000 7.29418 39 SER D C 1
ATOM 6630 O O . SER D 1 41 ? 89.08511 -13.30746 -24.03918 1.000 6.99472 39 SER D O 1
ATOM 6633 N N . ASP D 1 42 ? 86.89399 -13.65451 -24.51054 1.000 6.47874 40 ASP D N 1
ATOM 6634 C CA . ASP D 1 42 ? 86.64321 -12.30345 -25.00390 1.000 7.80647 40 ASP D CA 1
ATOM 6635 C C . ASP D 1 42 ? 86.78808 -11.25267 -23.90694 1.000 9.24073 40 ASP D C 1
ATOM 6636 O O . ASP D 1 42 ? 86.85477 -10.05831 -24.22645 1.000 10.41754 40 ASP D O 1
ATOM 6641 N N . ASP D 1 43 ? 86.82805 -11.65292 -22.62854 1.000 7.13939 41 ASP D N 1
ATOM 6642 C CA . ASP D 1 43 ? 87.08104 -10.70491 -21.54537 1.000 8.99459 41 ASP D CA 1
ATOM 6643 C C . ASP D 1 43 ? 88.53037 -10.25182 -21.49325 1.000 8.82356 41 ASP D C 1
ATOM 6644 O O . ASP D 1 43 ? 88.88629 -9.47804 -20.59820 1.000 10.84920 41 ASP D O 1
ATOM 6649 N N . LYS D 1 44 ? 89.33914 -10.69936 -22.44495 1.000 9.77718 42 LYS D N 1
ATOM 6650 C CA . LYS D 1 44 ? 90.70739 -10.28191 -22.67315 1.000 11.99662 42 LYS D CA 1
ATOM 6651 C C . LYS D 1 44 ? 91.67991 -11.02688 -21.77219 1.000 9.38592 42 LYS D C 1
ATOM 6652 O O . LYS D 1 44 ? 92.85598 -10.65951 -21.73268 1.000 10.32708 42 LYS D O 1
ATOM 6658 N N . THR D 1 45 ? 91.25080 -12.07235 -21.07358 1.000 7.44528 43 THR D N 1
ATOM 6659 C CA . THR D 1 45 ? 92.14732 -12.80753 -20.18598 1.000 8.82924 43 THR D CA 1
ATOM 6660 C C . THR D 1 45 ? 92.29728 -14.26186 -20.60829 1.000 9.73731 43 THR D C 1
ATOM 6661 O O . THR D 1 45 ? 91.46002 -14.82993 -21.32306 1.000 8.97934 43 THR D O 1
ATOM 6665 N N . VAL D 1 46 ? 93.38061 -14.85597 -20.11591 1.000 8.56446 44 VAL D N 1
ATOM 6666 C CA . VAL D 1 46 ? 93.53031 -16.29757 -19.97052 1.000 9.07278 44 VAL D CA 1
ATOM 6667 C C . VAL D 1 46 ? 93.39610 -16.60337 -18.48846 1.000 8.81556 44 VAL D C 1
ATOM 6668 O O . VAL D 1 46 ? 93.96403 -15.89645 -17.65151 1.000 9.49538 44 VAL D O 1
ATOM 6672 N N . LYS D 1 47 ? 92.62832 -17.63374 -18.15473 1.000 8.31087 45 LYS D N 1
ATOM 6673 C CA . LYS D 1 47 ? 92.55918 -18.10964 -16.78185 1.000 7.60960 45 LYS D CA 1
ATOM 6674 C C . LYS D 1 47 ? 93.17530 -19.50170 -16.68493 1.000 8.90599 45 LYS D C 1
ATOM 6675 O O . LYS D 1 47 ? 93.04700 -20.32412 -17.60350 1.000 8.20894 45 LYS D O 1
ATOM 6681 N N . LEU D 1 48 ? 93.90544 -19.73420 -15.60001 1.000 10.60130 46 LEU D N 1
ATOM 6682 C CA . LEU D 1 48 ? 94.50690 -21.02948 -15.31029 1.000 9.98700 46 LEU D CA 1
ATOM 6683 C C . LEU D 1 48 ? 93.78149 -21.64885 -14.12584 1.000 9.97157 46 LEU D C 1
ATOM 6684 O O . LEU D 1 48 ? 93.51939 -20.96914 -13.12954 1.000 12.35633 46 LEU D O 1
ATOM 6689 N N . TRP D 1 49 ? 93.46318 -22.94413 -14.24686 1.000 9.71654 47 TRP D N 1
ATOM 6690 C CA . TRP D 1 49 ? 92.65412 -23.66546 -13.27797 1.000 12.22521 47 TRP D CA 1
ATOM 6691 C C . TRP D 1 49 ? 93.33666 -24.99529 -12.98661 1.000 9.92641 47 TRP D C 1
ATOM 6692 O O . TRP D 1 49 ? 93.98718 -25.57258 -13.85394 1.000 11.37712 47 TRP D O 1
ATOM 6703 N N . ASN D 1 50 ? 93.14327 -25.51005 -11.76540 1.000 13.90055 48 ASN D N 1
ATOM 6704 C CA . ASN D 1 50 ? 93.60640 -26.86240 -11.47863 1.000 13.77714 48 ASN D CA 1
ATOM 6705 C C . ASN D 1 50 ? 92.58472 -27.87909 -11.99373 1.000 15.08854 48 ASN D C 1
ATOM 6706 O O . ASN D 1 50 ? 91.50782 -27.52777 -12.48662 1.000 13.83354 48 ASN D O 1
ATOM 6711 N N . ARG D 1 51 ? 92.91259 -29.16713 -11.86411 1.000 14.46425 49 ARG D N 1
ATOM 6712 C CA . ARG D 1 51 ? 92.01714 -30.20813 -12.35431 1.000 13.03780 49 ARG D CA 1
ATOM 6713 C C . ARG D 1 51 ? 90.75684 -30.33018 -11.51667 1.000 20.53700 49 ARG D C 1
ATOM 6714 O O . ARG D 1 51 ? 89.78503 -30.94036 -11.97659 1.000 22.87189 49 ARG D O 1
ATOM 6722 N N . ASN D 1 52 ? 90.76446 -29.77870 -10.30404 1.000 18.08402 50 ASN D N 1
ATOM 6723 C CA A ASN D 1 52 ? 89.56401 -29.65468 -9.48867 0.504 24.14706 50 ASN D CA 1
ATOM 6724 C CA B ASN D 1 52 ? 89.57379 -29.63884 -9.47276 0.496 24.13425 50 ASN D CA 1
ATOM 6725 C C . ASN D 1 52 ? 88.74813 -28.40596 -9.83214 1.000 27.05532 50 ASN D C 1
ATOM 6726 O O . ASN D 1 52 ? 87.86571 -28.01524 -9.05667 1.000 27.69789 50 ASN D O 1
ATOM 6735 N N . GLY D 1 53 ? 89.01711 -27.77884 -10.97773 1.000 22.72257 51 GLY D N 1
ATOM 6736 C CA . GLY D 1 53 ? 88.23215 -26.63888 -11.41622 1.000 20.69371 51 GLY D CA 1
ATOM 6737 C C . GLY D 1 53 ? 88.39948 -25.38602 -10.59379 1.000 19.01205 51 GLY D C 1
ATOM 6738 O O . GLY D 1 53 ? 87.54650 -24.49607 -10.65185 1.000 22.21092 51 GLY D O 1
ATOM 6739 N N . GLN D 1 54 ? 89.48099 -25.28192 -9.83415 1.000 15.97621 52 GLN D N 1
ATOM 6740 C CA . GLN D 1 54 ? 89.72625 -24.11336 -9.00920 1.000 19.90457 52 GLN D CA 1
ATOM 6741 C C . GLN D 1 54 ? 90.53192 -23.10449 -9.81103 1.000 15.78611 52 GLN D C 1
ATOM 6742 O O . GLN D 1 54 ? 91.56510 -23.45090 -10.39329 1.000 16.71622 52 GLN D O 1
ATOM 6748 N N . LEU D 1 55 ? 90.07131 -21.85399 -9.81140 1.000 18.95544 53 LEU D N 1
ATOM 6749 C CA . LEU D 1 55 ? 90.81015 -20.78673 -10.47501 1.000 17.52129 53 LEU D CA 1
ATOM 6750 C C . LEU D 1 55 ? 92.10836 -20.51356 -9.72564 1.000 17.11701 53 LEU D C 1
ATOM 6751 O O . LEU D 1 55 ? 92.09113 -20.26095 -8.51522 1.000 22.11575 53 LEU D O 1
ATOM 6756 N N . LEU D 1 56 ? 93.23099 -20.57923 -10.43863 1.000 16.54649 54 LEU D N 1
ATOM 6757 C CA . LEU D 1 56 ? 94.56051 -20.34176 -9.88428 1.000 15.20166 54 LEU D CA 1
ATOM 6758 C C . LEU D 1 56 ? 95.13625 -18.98370 -10.26185 1.000 19.57055 54 LEU D C 1
ATOM 6759 O O . LEU D 1 56 ? 95.80570 -18.34743 -9.44054 1.000 20.87034 54 LEU D O 1
ATOM 6764 N N . GLN D 1 57 ? 94.91806 -18.52750 -11.49370 1.000 16.33985 55 GLN D N 1
ATOM 6765 C CA . GLN D 1 57 ? 95.57923 -17.31933 -11.96383 1.000 16.27346 55 GLN D CA 1
ATOM 6766 C C . GLN D 1 57 ? 94.78169 -16.73192 -13.11754 1.000 14.48487 55 GLN D C 1
ATOM 6767 O O . GLN D 1 57 ? 94.13849 -17.46224 -13.87607 1.000 12.18153 55 GLN D O 1
ATOM 6773 N N . THR D 1 58 ? 94.82999 -15.40538 -13.24069 1.000 12.81572 56 THR D N 1
ATOM 6774 C CA . THR D 1 58 ? 94.25962 -14.69078 -14.37645 1.000 11.74757 56 THR D CA 1
ATOM 6775 C C . THR D 1 58 ? 95.37390 -13.90380 -15.03992 1.000 11.21332 56 THR D C 1
ATOM 6776 O O . THR D 1 58 ? 96.04988 -13.10446 -14.37857 1.000 14.24527 56 THR D O 1
ATOM 6780 N N . LEU D 1 59 ? 95.57268 -14.14939 -16.33366 1.000 10.14774 57 LEU D N 1
ATOM 6781 C CA . LEU D 1 59 ? 96.64204 -13.53388 -17.11407 1.000 10.21232 57 LEU D CA 1
ATOM 6782 C C . LEU D 1 59 ? 96.05356 -12.36808 -17.88769 1.000 11.06000 57 LEU D C 1
ATOM 6783 O O . LEU D 1 59 ? 95.28483 -12.57218 -18.83330 1.000 9.91343 57 LEU D O 1
ATOM 6788 N N . THR D 1 60 ? 96.40785 -11.15341 -17.48147 1.000 10.11918 58 THR D N 1
ATOM 6789 C CA . THR D 1 60 ? 95.91042 -9.93339 -18.09662 1.000 9.07314 58 THR D CA 1
ATOM 6790 C C . THR D 1 60 ? 97.00332 -9.26729 -18.91830 1.000 9.47932 58 THR D C 1
ATOM 6791 O O . THR D 1 60 ? 98.19087 -9.39372 -18.61794 1.000 10.28424 58 THR D O 1
ATOM 6795 N N . GLY D 1 61 ? 96.58844 -8.58087 -19.98116 1.000 9.55171 59 GLY D N 1
ATOM 6796 C CA . GLY D 1 61 ? 97.53034 -7.83302 -20.78710 1.000 10.22154 59 GLY D CA 1
ATOM 6797 C C . GLY D 1 61 ? 97.08918 -7.65761 -22.22294 1.000 8.83913 59 GLY D C 1
ATOM 6798 O O . GLY D 1 61 ? 97.31685 -6.60230 -22.82069 1.000 10.57186 59 GLY D O 1
ATOM 6799 N N . HIS D 1 62 ? 96.44746 -8.66865 -22.79248 1.000 8.36815 60 HIS D N 1
ATOM 6800 C CA . HIS D 1 62 ? 95.90969 -8.50564 -24.13494 1.000 7.85023 60 HIS D CA 1
ATOM 6801 C C . HIS D 1 62 ? 94.91967 -7.34514 -24.14901 1.000 7.28201 60 HIS D C 1
ATOM 6802 O O . HIS D 1 62 ? 94.17066 -7.12817 -23.18813 1.000 9.07470 60 HIS D O 1
ATOM 6809 N N . SER D 1 63 ? 94.92327 -6.58431 -25.24291 1.000 9.19980 61 SER D N 1
ATOM 6810 C CA A SER D 1 63 ? 94.05224 -5.41615 -25.31188 0.691 10.14757 61 SER D CA 1
ATOM 6811 C CA B SER D 1 63 ? 94.09143 -5.39615 -25.38570 0.309 10.16595 61 SER D CA 1
ATOM 6812 C C . SER D 1 63 ? 92.74408 -5.67538 -26.04047 1.000 9.28257 61 SER D C 1
ATOM 6813 O O . SER D 1 63 ? 91.92615 -4.75208 -26.16132 1.000 11.23589 61 SER D O 1
ATOM 6818 N N . SER D 1 64 ? 92.50847 -6.90161 -26.49682 1.000 9.57595 62 SER D N 1
ATOM 6819 C CA . SER D 1 64 ? 91.19557 -7.28704 -27.00311 1.000 9.50277 62 SER D CA 1
ATOM 6820 C C . SER D 1 64 ? 91.01903 -8.77454 -26.74767 1.000 10.22480 62 SER D C 1
ATOM 6821 O O . SER D 1 64 ? 91.84939 -9.41141 -26.09377 1.000 8.76626 62 SER D O 1
ATOM 6824 N N . SER D 1 65 ? 89.94579 -9.32738 -27.30167 1.000 9.15706 63 SER D N 1
ATOM 6825 C CA . SER D 1 65 ? 89.55291 -10.70485 -27.02955 1.000 7.18507 63 SER D CA 1
ATOM 6826 C C . SER D 1 65 ? 90.70422 -11.67181 -27.23708 1.000 7.55305 63 SER D C 1
ATOM 6827 O O . SER D 1 65 ? 91.47479 -11.56129 -28.19859 1.000 7.39791 63 SER D O 1
ATOM 6830 N N . VAL D 1 66 ? 90.81024 -12.63637 -26.32947 1.000 6.69394 64 VAL D N 1
ATOM 6831 C CA . VAL D 1 66 ? 91.74314 -13.73583 -26.48586 1.000 7.45425 64 VAL D CA 1
ATOM 6832 C C . VAL D 1 66 ? 90.99324 -14.85458 -27.18717 1.000 7.48399 64 VAL D C 1
ATOM 6833 O O . VAL D 1 66 ? 89.89237 -15.23365 -26.76969 1.000 8.83751 64 VAL D O 1
ATOM 6837 N N . THR D 1 67 ? 91.57040 -15.36061 -28.27313 1.000 7.11713 65 THR D N 1
ATOM 6838 C CA . THR D 1 67 ? 90.87720 -16.27184 -29.18023 1.000 6.70319 65 THR D CA 1
ATOM 6839 C C . THR D 1 67 ? 91.33673 -17.71533 -29.06554 1.000 7.63573 65 THR D C 1
ATOM 6840 O O . THR D 1 67 ? 90.73274 -18.58821 -29.69797 1.000 8.84090 65 THR D O 1
ATOM 6844 N N . GLY D 1 68 ? 92.40727 -17.98467 -28.33485 1.000 7.93174 66 GLY D N 1
ATOM 6845 C CA . GLY D 1 68 ? 92.91747 -19.33571 -28.21720 1.000 8.46804 66 GLY D CA 1
ATOM 6846 C C . GLY D 1 68 ? 94.07234 -19.35814 -27.24068 1.000 7.49319 66 GLY D C 1
ATOM 6847 O O . GLY D 1 68 ? 94.69081 -18.32625 -26.94388 1.000 8.36462 66 GLY D O 1
ATOM 6848 N N . VAL D 1 69 ? 94.36462 -20.56496 -26.76221 1.000 7.87003 67 VAL D N 1
ATOM 6849 C CA . VAL D 1 69 ? 95.40090 -20.78296 -25.75719 1.000 8.73998 67 VAL D CA 1
ATOM 6850 C C . VAL D 1 69 ? 95.97498 -22.17753 -25.96791 1.000 8.69495 67 VAL D C 1
ATOM 6851 O O . VAL D 1 69 ? 95.27151 -23.09488 -26.39673 1.000 9.53081 67 VAL D O 1
ATOM 6855 N N . ALA D 1 70 ? 97.26790 -22.33476 -25.68244 1.000 8.29431 68 ALA D N 1
ATOM 6856 C CA . ALA D 1 70 ? 97.95345 -23.61279 -25.83459 1.000 8.76533 68 ALA D CA 1
ATOM 6857 C C . ALA D 1 70 ? 99.07098 -23.71519 -24.80245 1.000 8.81140 68 ALA D C 1
ATOM 6858 O O . ALA D 1 70 ? 99.64865 -22.70293 -24.39502 1.000 8.87975 68 ALA D O 1
ATOM 6860 N N . PHE D 1 71 ? 99.35456 -24.94731 -24.37741 1.000 8.85336 69 PHE D N 1
ATOM 6861 C CA . PHE D 1 71 ? 100.50693 -25.27550 -23.54620 1.000 7.07146 69 PHE D CA 1
ATOM 6862 C C . PHE D 1 71 ? 101.58049 -25.91075 -24.41701 1.000 11.95242 69 PHE D C 1
ATOM 6863 O O . PHE D 1 71 ? 101.28195 -26.72312 -25.29322 1.000 12.57906 69 PHE D O 1
ATOM 6871 N N . SER D 1 72 ? 102.83418 -25.57618 -24.15397 1.000 9.06814 70 SER D N 1
ATOM 6872 C CA . SER D 1 72 ? 103.90290 -26.26443 -24.86114 1.000 9.51446 70 SER D CA 1
ATOM 6873 C C . SER D 1 72 ? 104.03039 -27.69248 -24.31807 1.000 10.30751 70 SER D C 1
ATOM 6874 O O . SER D 1 72 ? 103.85180 -27.91559 -23.12020 1.000 10.56926 70 SER D O 1
ATOM 6877 N N . PRO D 1 73 ? 104.29940 -28.69071 -25.17147 1.000 10.85173 71 PRO D N 1
ATOM 6878 C CA . PRO D 1 73 ? 104.27359 -30.09131 -24.68458 1.000 9.94558 71 PRO D CA 1
ATOM 6879 C C . PRO D 1 73 ? 105.36889 -30.43942 -23.68259 1.000 11.73259 71 PRO D C 1
ATOM 6880 O O . PRO D 1 73 ? 105.23852 -31.44436 -22.97587 1.000 11.16763 71 PRO D O 1
ATOM 6884 N N . ASP D 1 74 ? 106.43786 -29.65128 -23.60474 1.000 9.96935 72 ASP D N 1
ATOM 6885 C CA . ASP D 1 74 ? 107.48786 -29.84931 -22.61518 1.000 9.81259 72 ASP D CA 1
ATOM 6886 C C . ASP D 1 74 ? 107.08923 -29.33416 -21.24495 1.000 9.78608 72 ASP D C 1
ATOM 6887 O O . ASP D 1 74 ? 107.78301 -29.61797 -20.26179 1.000 9.47325 72 ASP D O 1
ATOM 6892 N N . GLY D 1 75 ? 106.00750 -28.56470 -21.15012 1.000 10.70284 73 GLY D N 1
ATOM 6893 C CA . GLY D 1 75 ? 105.51698 -28.08749 -19.87721 1.000 10.83177 73 GLY D CA 1
ATOM 6894 C C . GLY D 1 75 ? 105.97815 -26.70553 -19.45552 1.000 8.97963 73 GLY D C 1
ATOM 6895 O O . GLY D 1 75 ? 105.57768 -26.24750 -18.38358 1.000 9.70675 73 GLY D O 1
ATOM 6896 N N . GLN D 1 76 ? 106.76968 -26.01665 -20.26874 1.000 10.58826 74 GLN D N 1
ATOM 6897 C CA . GLN D 1 76 ? 107.37039 -24.76095 -19.82408 1.000 11.31675 74 GLN D CA 1
ATOM 6898 C C . GLN D 1 76 ? 106.51836 -23.52430 -20.09684 1.000 9.67926 74 GLN D C 1
ATOM 6899 O O . GLN D 1 76 ? 106.51849 -22.59354 -19.28797 1.000 11.07730 74 GLN D O 1
ATOM 6905 N N . THR D 1 77 ? 105.76398 -23.49590 -21.19062 1.000 9.17930 75 THR D N 1
ATOM 6906 C CA . THR D 1 77 ? 105.25222 -22.24518 -21.74135 1.000 10.26240 75 THR D CA 1
ATOM 6907 C C . THR D 1 77 ? 103.75756 -22.33735 -22.03554 1.000 9.37206 75 THR D C 1
ATOM 6908 O O . THR D 1 77 ? 103.23038 -23.41195 -22.35174 1.000 9.98583 75 THR D O 1
ATOM 6912 N N . ILE D 1 78 ? 103.07687 -21.19331 -21.91698 1.000 7.83121 76 ILE D N 1
ATOM 6913 C CA . ILE D 1 78 ? 101.68397 -21.01233 -22.31838 1.000 8.24901 76 ILE D CA 1
ATOM 6914 C C . ILE D 1 78 ? 101.66011 -19.94996 -23.40746 1.000 8.63752 76 ILE D C 1
ATOM 6915 O O . ILE D 1 78 ? 102.34882 -18.93084 -23.29270 1.000 8.95926 76 ILE D O 1
ATOM 6920 N N . ALA D 1 79 ? 100.89701 -20.18523 -24.47604 1.000 8.16823 77 ALA D N 1
ATOM 6921 C CA . ALA D 1 79 ? 100.71466 -19.18741 -25.52939 1.000 7.51684 77 ALA D CA 1
ATOM 6922 C C . ALA D 1 79 ? 99.25129 -18.77694 -25.62024 1.000 6.81862 77 ALA D C 1
ATOM 6923 O O . ALA D 1 79 ? 98.35069 -19.61745 -25.48306 1.000 8.79292 77 ALA D O 1
ATOM 6925 N N . SER D 1 80 ? 99.01338 -17.48458 -25.87330 1.000 8.27297 78 SER D N 1
ATOM 6926 C CA . SER D 1 80 ? 97.66274 -16.95703 -26.06196 1.000 7.81981 78 SER D CA 1
ATOM 6927 C C . SER D 1 80 ? 97.59670 -16.13075 -27.34209 1.000 8.62631 78 SER D C 1
ATOM 6928 O O . SER D 1 80 ? 98.54832 -15.41921 -27.68289 1.000 9.36078 78 SER D O 1
ATOM 6931 N N . ALA D 1 81 ? 96.48093 -16.23866 -28.06396 1.000 7.37462 79 ALA D N 1
ATOM 6932 C CA . ALA D 1 81 ? 96.26544 -15.50908 -29.31153 1.000 6.07619 79 ALA D CA 1
ATOM 6933 C C . ALA D 1 81 ? 95.17481 -14.47139 -29.08373 1.000 7.49901 79 ALA D C 1
ATOM 6934 O O . ALA D 1 81 ? 94.27055 -14.68566 -28.27557 1.000 7.40923 79 ALA D O 1
ATOM 6936 N N . SER D 1 82 ? 95.24748 -13.33727 -29.79074 1.000 7.94850 80 SER D N 1
ATOM 6937 C CA . SER D 1 82 ? 94.30565 -12.26382 -29.50026 1.000 7.54853 80 SER D CA 1
ATOM 6938 C C . SER D 1 82 ? 93.94265 -11.44864 -30.73546 1.000 7.94392 80 SER D C 1
ATOM 6939 O O . SER D 1 82 ? 94.73808 -11.29972 -31.67558 1.000 8.25269 80 SER D O 1
ATOM 6942 N N . ASP D 1 83 ? 92.72422 -10.89172 -30.69210 1.000 7.50689 81 ASP D N 1
ATOM 6943 C CA . ASP D 1 83 ? 92.28461 -9.89883 -31.66221 1.000 7.62481 81 ASP D CA 1
ATOM 6944 C C . ASP D 1 83 ? 93.13556 -8.63678 -31.62018 1.000 9.81465 81 ASP D C 1
ATOM 6945 O O . ASP D 1 83 ? 93.04604 -7.82182 -32.54512 1.000 11.57667 81 ASP D O 1
ATOM 6950 N N . ASP D 1 84 ? 93.95221 -8.44724 -30.58328 1.000 7.91539 82 ASP D N 1
ATOM 6951 C CA . ASP D 1 84 ? 94.88107 -7.31535 -30.55664 1.000 9.41117 82 ASP D CA 1
ATOM 6952 C C . ASP D 1 84 ? 96.04905 -7.48882 -31.52077 1.000 9.61195 82 ASP D C 1
ATOM 6953 O O . ASP D 1 84 ? 96.92553 -6.61996 -31.56682 1.000 10.12830 82 ASP D O 1
ATOM 6958 N N . LYS D 1 85 ? 96.07121 -8.57161 -32.28447 1.000 8.55938 83 LYS D N 1
ATOM 6959 C CA . LYS D 1 85 ? 97.03871 -8.87387 -33.33757 1.000 8.59336 83 LYS D CA 1
ATOM 6960 C C . LYS D 1 85 ? 98.31667 -9.47661 -32.78020 1.000 8.33874 83 LYS D C 1
ATOM 6961 O O . LYS D 1 85 ? 99.28972 -9.61617 -33.53647 1.000 9.57692 83 LYS D O 1
ATOM 6967 N N . THR D 1 86 ? 98.34683 -9.86088 -31.50083 1.000 7.84884 84 THR D N 1
ATOM 6968 C CA . THR D 1 86 ? 99.54339 -10.43443 -30.89479 1.000 8.50073 84 THR D CA 1
ATOM 6969 C C . THR D 1 86 ? 99.31605 -11.84963 -30.37305 1.000 8.44519 84 THR D C 1
ATOM 6970 O O . THR D 1 86 ? 98.18815 -12.28836 -30.12948 1.000 9.18134 84 THR D O 1
ATOM 6974 N N . VAL D 1 87 ? 100.43068 -12.55350 -30.19983 1.000 7.57390 85 VAL D N 1
ATOM 6975 C CA . VAL D 1 87 ? 100.51524 -13.73796 -29.35735 1.000 8.69841 85 VAL D CA 1
ATOM 6976 C C . VAL D 1 87 ? 101.35055 -13.36966 -28.14238 1.000 8.17703 85 VAL D C 1
ATOM 6977 O O . VAL D 1 87 ? 102.37712 -12.68964 -28.27551 1.000 9.04068 85 VAL D O 1
ATOM 6981 N N . LYS D 1 88 ? 100.91913 -13.79233 -26.96237 1.000 7.96120 86 LYS D N 1
ATOM 6982 C CA . LYS D 1 88 ? 101.72976 -13.63416 -25.76378 1.000 8.83177 86 LYS D CA 1
ATOM 6983 C C . LYS D 1 88 ? 102.17550 -15.00124 -25.27499 1.000 7.47447 86 LYS D C 1
ATOM 6984 O O . LYS D 1 88 ? 101.42658 -15.98370 -25.35956 1.000 7.59483 86 LYS D O 1
ATOM 6990 N N . LEU D 1 89 ? 103.41904 -15.05806 -24.80058 1.000 8.39726 87 LEU D N 1
ATOM 6991 C CA . LEU D 1 89 ? 103.98095 -16.24276 -24.17390 1.000 6.72428 87 LEU D CA 1
ATOM 6992 C C . LEU D 1 89 ? 104.15245 -15.96927 -22.68775 1.000 8.79030 87 LEU D C 1
ATOM 6993 O O . LEU D 1 89 ? 104.64015 -14.90032 -22.29683 1.000 10.18048 87 LEU D O 1
ATOM 6998 N N . TRP D 1 90 ? 103.76553 -16.94248 -21.86565 1.000 8.23365 88 TRP D N 1
ATOM 6999 C CA . TRP D 1 90 ? 103.78126 -16.82367 -20.41114 1.000 7.59868 88 TRP D CA 1
ATOM 7000 C C . TRP D 1 90 ? 104.41013 -18.08008 -19.82342 1.000 9.41437 88 TRP D C 1
ATOM 7001 O O . TRP D 1 90 ? 104.32827 -19.15800 -20.41419 1.000 9.55735 88 TRP D O 1
ATOM 7012 N N . ASN D 1 91 ? 105.03288 -17.95689 -18.64248 1.000 7.93918 89 ASN D N 1
ATOM 7013 C CA . ASN D 1 91 ? 105.44623 -19.17901 -17.94870 1.000 8.06960 89 ASN D CA 1
ATOM 7014 C C . ASN D 1 91 ? 104.26947 -19.78516 -17.18428 1.000 8.68434 89 ASN D C 1
ATOM 7015 O O . ASN D 1 91 ? 103.16544 -19.24016 -17.15254 1.000 9.96848 89 ASN D O 1
ATOM 7020 N N . ARG D 1 92 ? 104.50645 -20.94272 -16.56539 1.000 8.98521 90 ARG D N 1
ATOM 7021 C CA . ARG D 1 92 ? 103.42401 -21.65179 -15.89560 1.000 9.83381 90 ARG D CA 1
ATOM 7022 C C . ARG D 1 92 ? 102.91654 -20.90490 -14.67119 1.000 12.09966 90 ARG D C 1
ATOM 7023 O O . ARG D 1 92 ? 101.81360 -21.19491 -14.19568 1.000 12.63569 90 ARG D O 1
ATOM 7031 N N . ASN D 1 93 ? 103.69034 -19.95336 -14.15185 1.000 10.32463 91 ASN D N 1
ATOM 7032 C CA . ASN D 1 93 ? 103.25140 -19.11193 -13.05012 1.000 12.72931 91 ASN D CA 1
ATOM 7033 C C . ASN D 1 93 ? 102.48810 -17.88885 -13.52319 1.000 10.83655 91 ASN D C 1
ATOM 7034 O O . ASN D 1 93 ? 102.08180 -17.07240 -12.69352 1.000 16.08950 91 ASN D O 1
ATOM 7039 N N . GLY D 1 94 ? 102.29926 -17.73656 -14.82938 1.000 9.77606 92 GLY D N 1
ATOM 7040 C CA . GLY D 1 94 ? 101.54204 -16.61545 -15.36288 1.000 11.58236 92 GLY D CA 1
ATOM 7041 C C . GLY D 1 94 ? 102.32822 -15.34947 -15.62086 1.000 10.20353 92 GLY D C 1
ATOM 7042 O O . GLY D 1 94 ? 101.71628 -14.32198 -15.93387 1.000 10.44941 92 GLY D O 1
ATOM 7043 N N . GLN D 1 95 ? 103.65044 -15.38068 -15.48169 1.000 9.69116 93 GLN D N 1
ATOM 7044 C CA . GLN D 1 95 ? 104.47870 -14.22464 -15.78558 1.000 10.37449 93 GLN D CA 1
ATOM 7045 C C . GLN D 1 95 ? 104.60827 -14.06658 -17.29379 1.000 9.55949 93 GLN D C 1
ATOM 7046 O O . GLN D 1 95 ? 104.86074 -15.03596 -18.01255 1.000 9.87681 93 GLN D O 1
ATOM 7052 N N . LEU D 1 96 ? 104.43358 -12.83921 -17.76846 1.000 10.20266 94 LEU D N 1
ATOM 7053 C CA . LEU D 1 96 ? 104.55487 -12.56459 -19.19330 1.000 8.86416 94 LEU D CA 1
ATOM 7054 C C . LEU D 1 96 ? 106.01178 -12.67876 -19.63503 1.000 10.78253 94 LEU D C 1
ATOM 7055 O O . LEU D 1 96 ? 106.89573 -12.03164 -19.05978 1.000 12.20037 94 LEU D O 1
ATOM 7060 N N . LEU D 1 97 ? 106.26708 -13.48419 -20.66524 1.000 9.44844 95 LEU D N 1
ATOM 7061 C CA . LEU D 1 97 ? 107.62374 -13.67783 -21.17436 1.000 10.62806 95 LEU D CA 1
ATOM 7062 C C . LEU D 1 97 ? 107.89433 -12.88634 -22.44334 1.000 10.04088 95 LEU D C 1
ATOM 7063 O O . LEU D 1 97 ? 108.96294 -12.28246 -22.58016 1.000 10.82273 95 LEU D O 1
ATOM 7068 N N . GLN D 1 98 ? 106.97253 -12.91788 -23.40325 1.000 8.98580 96 GLN D N 1
ATOM 7069 C CA . GLN D 1 98 ? 107.18048 -12.30580 -24.70698 1.000 10.70838 96 GLN D CA 1
ATOM 7070 C C . GLN D 1 98 ? 105.83758 -11.92644 -25.30242 1.000 10.20927 96 GLN D C 1
ATOM 7071 O O . GLN D 1 98 ? 104.81330 -12.55378 -25.01504 1.000 9.49985 96 GLN D O 1
ATOM 7077 N N . THR D 1 99 ? 105.85944 -10.91618 -26.16731 1.000 9.23348 97 THR D N 1
ATOM 7078 C CA . THR D 1 99 ? 104.71221 -10.54559 -26.98265 1.000 7.70047 97 THR D CA 1
ATOM 7079 C C . THR D 1 99 ? 105.16764 -10.53798 -28.42964 1.000 10.61997 97 THR D C 1
ATOM 7080 O O . THR D 1 99 ? 106.13547 -9.84852 -28.77191 1.000 10.94385 97 THR D O 1
ATOM 7084 N N . LEU D 1 100 ? 104.47519 -11.30588 -29.26705 1.000 8.92955 98 LEU D N 1
ATOM 7085 C CA . LEU D 1 100 ? 104.87930 -11.56464 -30.64457 1.000 10.60071 98 LEU D CA 1
ATOM 7086 C C . LEU D 1 100 ? 104.04669 -10.67135 -31.55646 1.000 9.38446 98 LEU D C 1
ATOM 7087 O O . LEU D 1 100 ? 102.82491 -10.84520 -31.66587 1.000 9.39278 98 LEU D O 1
ATOM 7092 N N . THR D 1 101 ? 104.69724 -9.70193 -32.19414 1.000 11.82727 99 THR D N 1
ATOM 7093 C CA . THR D 1 101 ? 104.02276 -8.73591 -33.05012 1.000 11.58986 99 THR D CA 1
ATOM 7094 C C . THR D 1 101 ? 104.45626 -8.92136 -34.49771 1.000 9.94296 99 THR D C 1
ATOM 7095 O O . THR D 1 101 ? 105.61603 -9.23480 -34.77576 1.000 10.83951 99 THR D O 1
ATOM 7099 N N . GLY D 1 102 ? 103.51461 -8.71900 -35.41144 1.000 9.92213 100 GLY D N 1
ATOM 7100 C CA . GLY D 1 102 ? 103.78804 -8.84435 -36.82845 1.000 10.79585 100 GLY D CA 1
ATOM 7101 C C . GLY D 1 102 ? 102.56099 -9.12510 -37.66658 1.000 12.62112 100 GLY D C 1
ATOM 7102 O O . GLY D 1 102 ? 102.48633 -8.72021 -38.82912 1.000 13.39956 100 GLY D O 1
ATOM 7103 N N . HIS D 1 103 ? 101.59161 -9.84565 -37.11706 1.000 9.73904 101 HIS D N 1
ATOM 7104 C CA . HIS D 1 103 ? 100.35028 -10.01885 -37.85293 1.000 9.68641 101 HIS D CA 1
ATOM 7105 C C . HIS D 1 103 ? 99.66867 -8.66538 -38.03262 1.000 10.94231 101 HIS D C 1
ATOM 7106 O O . HIS D 1 103 ? 99.75689 -7.77221 -37.17642 1.000 10.15801 101 HIS D O 1
ATOM 7113 N N . SER D 1 104 ? 99.00665 -8.51041 -39.17495 1.000 10.94760 102 SER D N 1
ATOM 7114 C CA A SER D 1 104 ? 98.34858 -7.24916 -39.47727 0.673 11.79221 102 SER D CA 1
ATOM 7115 C CA B SER D 1 104 ? 98.32794 -7.28118 -39.55892 0.327 11.79542 102 SER D CA 1
ATOM 7116 C C . SER D 1 104 ? 96.86339 -7.25242 -39.15208 1.000 14.61592 102 SER D C 1
ATOM 7117 O O . SER D 1 104 ? 96.21060 -6.22462 -39.33173 1.000 14.02669 102 SER D O 1
ATOM 7122 N N . SER D 1 105 ? 96.32112 -8.35907 -38.65574 1.000 11.16189 103 SER D N 1
ATOM 7123 C CA . SER D 1 105 ? 94.94883 -8.38241 -38.16881 1.000 12.05184 103 SER D CA 1
ATOM 7124 C C . SER D 1 105 ? 94.85852 -9.39342 -37.03176 1.000 10.53466 103 SER D C 1
ATOM 7125 O O . SER D 1 105 ? 95.87535 -9.93516 -36.58230 1.000 10.10354 103 SER D O 1
ATOM 7128 N N . SER D 1 106 ? 93.62855 -9.64503 -36.57789 1.000 10.32639 104 SER D N 1
ATOM 7129 C CA . SER D 1 106 ? 93.38752 -10.51360 -35.42745 1.000 9.49419 104 SER D CA 1
ATOM 7130 C C . SER D 1 106 ? 94.09957 -11.85420 -35.56267 1.000 6.91678 104 SER D C 1
ATOM 7131 O O . SER D 1 106 ? 94.11765 -12.47288 -36.63261 1.000 7.84060 104 SER D O 1
ATOM 7134 N N . VAL D 1 107 ? 94.65397 -12.31671 -34.44949 1.000 7.13404 105 VAL D N 1
ATOM 7135 C CA . VAL D 1 107 ? 95.21728 -13.65924 -34.36597 1.000 7.74561 105 VAL D CA 1
ATOM 7136 C C . VAL D 1 107 ? 94.13528 -14.56884 -33.80403 1.000 7.47371 105 VAL D C 1
ATOM 7137 O O . VAL D 1 107 ? 93.52065 -14.26153 -32.77320 1.000 9.24224 105 VAL D O 1
ATOM 7141 N N . THR D 1 108 ? 93.88672 -15.67345 -34.49104 1.000 6.81985 106 THR D N 1
ATOM 7142 C CA . THR D 1 108 ? 92.72612 -16.51594 -34.22812 1.000 6.93762 106 THR D CA 1
ATOM 7143 C C . THR D 1 108 ? 93.07980 -17.83222 -33.56380 1.000 7.35140 106 THR D C 1
ATOM 7144 O O . THR D 1 108 ? 92.16890 -18.55262 -33.13070 1.000 7.82611 106 THR D O 1
ATOM 7148 N N . GLY D 1 109 ? 94.35783 -18.17481 -33.47848 1.000 6.31907 107 GLY D N 1
ATOM 7149 C CA . GLY D 1 109 ? 94.74918 -19.45950 -32.92813 1.000 7.97006 107 GLY D CA 1
ATOM 7150 C C . GLY D 1 109 ? 96.25562 -19.54039 -32.83480 1.000 6.98338 107 GLY D C 1
ATOM 7151 O O . GLY D 1 109 ? 96.98650 -18.79043 -33.49021 1.000 7.44495 107 GLY D O 1
ATOM 7152 N N . VAL D 1 110 ? 96.70855 -20.47200 -32.00101 1.000 6.83158 108 VAL D N 1
ATOM 7153 C CA . VAL D 1 110 ? 98.12776 -20.62522 -31.71990 1.000 7.75796 108 VAL D CA 1
ATOM 7154 C C . VAL D 1 110 ? 98.40123 -22.08339 -31.37692 1.000 8.14558 108 VAL D C 1
ATOM 7155 O O . VAL D 1 110 ? 97.53891 -22.78483 -30.83267 1.000 9.85782 108 VAL D O 1
ATOM 7159 N N . ALA D 1 111 ? 99.61592 -22.53640 -31.69770 1.000 8.24940 109 ALA D N 1
ATOM 7160 C CA . ALA D 1 111 ? 100.04257 -23.89955 -31.40478 1.000 9.16945 109 ALA D CA 1
ATOM 7161 C C . ALA D 1 111 ? 101.54794 -23.91496 -31.21405 1.000 9.61942 109 ALA D C 1
ATOM 7162 O O . ALA D 1 111 ? 102.26439 -23.05259 -31.72541 1.000 10.53071 109 ALA D O 1
ATOM 7164 N N . PHE D 1 112 ? 102.01956 -24.92601 -30.48851 1.000 9.25930 110 PHE D N 1
ATOM 7165 C CA . PHE D 1 112 ? 103.44186 -25.16171 -30.28241 1.000 9.58410 110 PHE D CA 1
ATOM 7166 C C . PHE D 1 112 ? 103.89647 -26.37533 -31.08307 1.000 10.72568 110 PHE D C 1
ATOM 7167 O O . PHE D 1 112 ? 103.15673 -27.34578 -31.25200 1.000 11.61236 110 PHE D O 1
ATOM 7175 N N . SER D 1 113 ? 105.15040 -26.33835 -31.52835 1.000 10.54457 111 SER D N 1
ATOM 7176 C CA . SER D 1 113 ? 105.78261 -27.52742 -32.07907 1.000 13.93563 111 SER D CA 1
ATOM 7177 C C . SER D 1 113 ? 105.98656 -28.58509 -30.98439 1.000 14.18929 111 SER D C 1
ATOM 7178 O O . SER D 1 113 ? 105.96093 -28.26783 -29.79096 1.000 14.12379 111 SER D O 1
ATOM 7181 N N . PRO D 1 114 ? 106.18862 -29.85561 -31.37110 1.000 14.61386 112 PRO D N 1
ATOM 7182 C CA . PRO D 1 114 ? 106.36997 -30.91681 -30.36080 1.000 18.08989 112 PRO D CA 1
ATOM 7183 C C . PRO D 1 114 ? 107.47698 -30.65040 -29.35209 1.000 19.95269 112 PRO D C 1
ATOM 7184 O O . PRO D 1 114 ? 107.33733 -31.04749 -28.18931 1.000 24.48736 112 PRO D O 1
ATOM 7188 N N . ASP D 1 115 ? 108.56107 -29.98455 -29.74034 1.000 17.15306 113 ASP D N 1
ATOM 7189 C CA . ASP D 1 115 ? 109.61295 -29.66127 -28.78352 1.000 20.42434 113 ASP D CA 1
ATOM 7190 C C . ASP D 1 115 ? 109.37420 -28.36124 -28.01966 1.000 27.52974 113 ASP D C 1
ATOM 7191 O O . ASP D 1 115 ? 110.16612 -28.02154 -27.13242 1.000 24.27947 113 ASP D O 1
ATOM 7196 N N . GLY D 1 116 ? 108.30902 -27.62903 -28.33276 1.000 19.43243 114 GLY D N 1
ATOM 7197 C CA . GLY D 1 116 ? 107.98688 -26.41764 -27.61159 1.000 15.38550 114 GLY D CA 1
ATOM 7198 C C . GLY D 1 116 ? 108.76909 -25.18799 -28.02272 1.000 13.22978 114 GLY D C 1
ATOM 7199 O O . GLY D 1 116 ? 108.56246 -24.12329 -27.42725 1.000 19.52216 114 GLY D O 1
ATOM 7200 N N . GLN D 1 117 ? 109.64003 -25.28851 -29.02894 1.000 14.20577 115 GLN D N 1
ATOM 7201 C CA . GLN D 1 117 ? 110.54729 -24.20849 -29.39513 1.000 18.16515 115 GLN D CA 1
ATOM 7202 C C . GLN D 1 117 ? 110.03622 -23.34800 -30.53961 1.000 21.94717 115 GLN D C 1
ATOM 7203 O O . GLN D 1 117 ? 110.57740 -22.26296 -30.76876 1.000 19.06778 115 GLN D O 1
ATOM 7209 N N . THR D 1 118 ? 109.02095 -23.79917 -31.26150 1.000 13.68952 116 THR D N 1
ATOM 7210 C CA . THR D 1 118 ? 108.43172 -23.01905 -32.33650 1.000 13.69300 116 THR D CA 1
ATOM 7211 C C . THR D 1 118 ? 106.95221 -22.82359 -32.04733 1.000 11.66161 116 THR D C 1
ATOM 7212 O O . THR D 1 118 ? 106.27232 -23.74701 -31.58187 1.000 11.87307 116 THR D O 1
ATOM 7216 N N . ILE D 1 119 ? 106.47240 -21.60608 -32.29147 1.000 10.16126 117 ILE D N 1
ATOM 7217 C CA . ILE D 1 119 ? 105.07104 -21.23599 -32.12356 1.000 8.70031 117 ILE D CA 1
ATOM 7218 C C . ILE D 1 119 ? 104.52395 -20.93847 -33.50924 1.000 9.75637 117 ILE D C 1
ATOM 7219 O O . ILE D 1 119 ? 105.17126 -20.24315 -34.30195 1.000 10.92561 117 ILE D O 1
ATOM 7224 N N . ALA D 1 120 ? 103.34705 -21.47788 -33.81072 1.000 8.11369 118 ALA D N 1
ATOM 7225 C CA . ALA D 1 120 ? 102.60956 -21.11493 -35.01077 1.000 8.18558 118 ALA D CA 1
ATOM 7226 C C . ALA D 1 120 ? 101.36639 -20.32863 -34.61746 1.000 7.22370 118 ALA D C 1
ATOM 7227 O O . ALA D 1 120 ? 100.67613 -20.67895 -33.65650 1.000 8.54533 118 ALA D O 1
ATOM 7229 N N . SER D 1 121 ? 101.07042 -19.28390 -35.38165 1.000 7.65944 119 SER D N 1
ATOM 7230 C CA . SER D 1 121 ? 99.88851 -18.45936 -35.15921 1.000 6.63881 119 SER D CA 1
ATOM 7231 C C . SER D 1 121 ? 99.10681 -18.30806 -36.45592 1.000 7.77396 119 SER D C 1
ATOM 7232 O O . SER D 1 121 ? 99.69770 -18.16820 -37.53681 1.000 8.90127 119 SER D O 1
ATOM 7235 N N . ALA D 1 122 ? 97.77820 -18.29822 -36.33947 1.000 7.78282 120 ALA D N 1
ATOM 7236 C CA . ALA D 1 122 ? 96.86491 -18.10046 -37.45960 1.000 6.37043 120 ALA D CA 1
ATOM 7237 C C . ALA D 1 122 ? 96.24078 -16.72202 -37.35143 1.000 7.53140 120 ALA D C 1
ATOM 7238 O O . ALA D 1 122 ? 95.98943 -16.23150 -36.24838 1.000 8.37187 120 ALA D O 1
ATOM 7240 N N . SER D 1 123 ? 95.96591 -16.09039 -38.50040 1.000 6.60043 121 SER D N 1
ATOM 7241 C CA . SER D 1 123 ? 95.45667 -14.72641 -38.45646 1.000 7.59719 121 SER D CA 1
ATOM 7242 C C . SER D 1 123 ? 94.44654 -14.43849 -39.56185 1.000 9.03783 121 SER D C 1
ATOM 7243 O O . SER D 1 123 ? 94.45280 -15.04903 -40.64234 1.000 8.03150 121 SER D O 1
ATOM 7246 N N . ASP D 1 124 ? 93.58623 -13.45674 -39.26817 1.000 8.33545 122 ASP D N 1
ATOM 7247 C CA . ASP D 1 124 ? 92.67748 -12.91029 -40.26523 1.000 8.57449 122 ASP D CA 1
ATOM 7248 C C . ASP D 1 124 ? 93.42084 -12.20769 -41.39160 1.000 9.80137 122 ASP D C 1
ATOM 7249 O O . ASP D 1 124 ? 92.80558 -11.91470 -42.42012 1.000 12.47230 122 ASP D O 1
ATOM 7254 N N . ASP D 1 125 ? 94.72085 -11.95401 -41.23778 1.000 8.46075 123 ASP D N 1
ATOM 7255 C CA . ASP D 1 125 ? 95.53259 -11.39287 -42.31535 1.000 11.25195 123 ASP D CA 1
ATOM 7256 C C . ASP D 1 125 ? 95.86352 -12.41299 -43.39797 1.000 10.49750 123 ASP D C 1
ATOM 7257 O O . ASP D 1 125 ? 96.61736 -12.07316 -44.32680 1.000 11.43249 123 ASP D O 1
ATOM 7262 N N . LYS D 1 126 ? 95.32678 -13.63044 -43.28804 1.000 9.58590 124 LYS D N 1
ATOM 7263 C CA . LYS D 1 126 ? 95.42735 -14.70051 -44.26662 1.000 9.64561 124 LYS D CA 1
ATOM 7264 C C . LYS D 1 126 ? 96.72992 -15.47865 -44.16685 1.000 8.85217 124 LYS D C 1
ATOM 7265 O O . LYS D 1 126 ? 96.98180 -16.32954 -45.04543 1.000 9.75250 124 LYS D O 1
ATOM 7271 N N . THR D 1 127 ? 97.55433 -15.22652 -43.15410 1.000 8.36200 125 THR D N 1
ATOM 7272 C CA . THR D 1 127 ? 98.81383 -15.94843 -43.01736 1.000 8.60689 125 THR D CA 1
ATOM 7273 C C . THR D 1 127 ? 98.85889 -16.75993 -41.73153 1.000 10.35838 125 THR D C 1
ATOM 7274 O O . THR D 1 127 ? 98.10143 -16.53751 -40.77476 1.000 9.63383 125 THR D O 1
ATOM 7278 N N . VAL D 1 128 ? 99.76423 -17.72346 -41.74973 1.000 9.60114 126 VAL D N 1
ATOM 7279 C CA . VAL D 1 128 ? 100.29112 -18.34995 -40.54881 1.000 9.43556 126 VAL D CA 1
ATOM 7280 C C . VAL D 1 128 ? 101.70472 -17.82288 -40.38313 1.000 8.55927 126 VAL D C 1
ATOM 7281 O O . VAL D 1 128 ? 102.44144 -17.69885 -41.36815 1.000 9.96068 126 VAL D O 1
ATOM 7285 N N . LYS D 1 129 ? 102.07694 -17.48794 -39.15602 1.000 7.85139 127 LYS D N 1
ATOM 7286 C CA . LYS D 1 129 ? 103.44745 -17.11095 -38.84510 1.000 7.80029 127 LYS D CA 1
ATOM 7287 C C . LYS D 1 129 ? 104.06241 -18.10788 -37.86832 1.000 8.86631 127 LYS D C 1
ATOM 7288 O O . LYS D 1 129 ? 103.37442 -18.69166 -37.01480 1.000 8.91892 127 LYS D O 1
ATOM 7294 N N . LEU D 1 130 ? 105.35981 -18.34038 -38.05053 1.000 8.48815 128 LEU D N 1
ATOM 7295 C CA . LEU D 1 130 ? 106.16113 -19.23179 -37.21801 1.000 9.36257 128 LEU D CA 1
ATOM 7296 C C . LEU D 1 130 ? 107.17493 -18.38216 -36.47135 1.000 9.44949 128 LEU D C 1
ATOM 7297 O O . LEU D 1 130 ? 107.81004 -17.50894 -37.07540 1.000 9.86732 128 LEU D O 1
ATOM 7302 N N . TRP D 1 131 ? 107.31322 -18.63014 -35.17090 1.000 10.16728 129 TRP D N 1
ATOM 7303 C CA . TRP D 1 131 ? 108.11678 -17.80031 -34.29046 1.000 9.44200 129 TRP D CA 1
ATOM 7304 C C . TRP D 1 131 ? 108.92808 -18.70058 -33.37394 1.000 9.55452 129 TRP D C 1
ATOM 7305 O O . TRP D 1 131 ? 108.52789 -19.82927 -33.07617 1.000 12.31566 129 TRP D O 1
ATOM 7316 N N . ASN D 1 132 ? 110.06511 -18.19033 -32.90368 1.000 12.12397 130 ASN D N 1
ATOM 7317 C CA . ASN D 1 132 ? 110.73564 -18.89814 -31.82237 1.000 13.48569 130 ASN D CA 1
ATOM 7318 C C . ASN D 1 132 ? 110.28321 -18.36540 -30.46177 1.000 16.23454 130 ASN D C 1
ATOM 7319 O O . ASN D 1 132 ? 109.56524 -17.36776 -30.36296 1.000 13.50147 130 ASN D O 1
ATOM 7324 N N . ARG D 1 133 ? 110.71696 -19.05093 -29.39889 1.000 19.42870 131 ARG D N 1
ATOM 7325 C CA . ARG D 1 133 ? 110.27943 -18.71521 -28.04752 1.000 17.88339 131 ARG D CA 1
ATOM 7326 C C . ARG D 1 133 ? 110.76657 -17.34741 -27.59294 1.000 16.59153 131 ARG D C 1
ATOM 7327 O O . ARG D 1 133 ? 110.21873 -16.79920 -26.62372 1.000 19.45382 131 ARG D O 1
ATOM 7335 N N . ASN D 1 134 ? 111.78837 -16.79322 -28.23714 1.000 18.10123 132 ASN D N 1
ATOM 7336 C CA A ASN D 1 134 ? 112.29814 -15.45688 -27.95975 0.534 22.13907 132 ASN D CA 1
ATOM 7337 C CA B ASN D 1 134 ? 112.21561 -15.45528 -27.85761 0.466 22.13189 132 ASN D CA 1
ATOM 7338 C C . ASN D 1 134 ? 111.46839 -14.36250 -28.60640 1.000 23.11583 132 ASN D C 1
ATOM 7339 O O . ASN D 1 134 ? 111.76481 -13.17991 -28.40571 1.000 24.56748 132 ASN D O 1
ATOM 7348 N N . GLY D 1 135 ? 110.47770 -14.72371 -29.41539 1.000 18.47806 133 GLY D N 1
ATOM 7349 C CA . GLY D 1 135 ? 109.67423 -13.74705 -30.11004 1.000 20.17155 133 GLY D CA 1
ATOM 7350 C C . GLY D 1 135 ? 110.11528 -13.45319 -31.52295 1.000 18.69184 133 GLY D C 1
ATOM 7351 O O . GLY D 1 135 ? 109.46752 -12.64364 -32.19656 1.000 18.56514 133 GLY D O 1
ATOM 7352 N N . GLN D 1 136 ? 111.20303 -14.07101 -31.98574 1.000 17.24734 134 GLN D N 1
ATOM 7353 C CA . GLN D 1 136 ? 111.68036 -13.84923 -33.34613 1.000 14.98947 134 GLN D CA 1
ATOM 7354 C C . GLN D 1 136 ? 110.72052 -14.45721 -34.35667 1.000 14.91417 134 GLN D C 1
ATOM 7355 O O . GLN D 1 136 ? 110.36988 -15.63958 -34.25919 1.000 12.84976 134 GLN D O 1
ATOM 7361 N N . LEU D 1 137 ? 110.33232 -13.65941 -35.34885 1.000 14.12145 135 LEU D N 1
ATOM 7362 C CA . LEU D 1 137 ? 109.55347 -14.16175 -36.47501 1.000 11.78194 135 LEU D CA 1
ATOM 7363 C C . LEU D 1 137 ? 110.46351 -14.95232 -37.40377 1.000 15.20525 135 LEU D C 1
ATOM 7364 O O . LEU D 1 137 ? 111.45855 -14.42048 -37.91353 1.000 18.64204 135 LEU D O 1
ATOM 7369 N N . LEU D 1 138 ? 110.11935 -16.21721 -37.63520 1.000 11.23774 136 LEU D N 1
ATOM 7370 C CA . LEU D 1 138 ? 110.92147 -17.11396 -38.45959 1.000 12.05631 136 LEU D CA 1
ATOM 7371 C C . LEU D 1 138 ? 110.43154 -17.21132 -39.89545 1.000 12.10745 136 LEU D C 1
ATOM 7372 O O . LEU D 1 138 ? 111.24902 -17.31456 -40.81441 1.000 15.28055 136 LEU D O 1
ATOM 7377 N N . GLN D 1 139 ? 109.11608 -17.20194 -40.11708 1.000 11.56702 137 GLN D N 1
ATOM 7378 C CA . GLN D 1 139 ? 108.57917 -17.47340 -41.44382 1.000 11.28046 137 GLN D CA 1
ATOM 7379 C C . GLN D 1 139 ? 107.11759 -17.05951 -41.48618 1.000 11.52040 137 GLN D C 1
ATOM 7380 O O . GLN D 1 139 ? 106.43030 -17.08111 -40.46766 1.000 11.90546 137 GLN D O 1
ATOM 7386 N N . THR D 1 140 ? 106.65464 -16.68638 -42.67281 1.000 10.10709 138 THR D N 1
ATOM 7387 C CA . THR D 1 140 ? 105.24905 -16.39731 -42.91926 1.000 10.91841 138 THR D CA 1
ATOM 7388 C C . THR D 1 140 ? 104.76610 -17.34161 -44.00369 1.000 12.29318 138 THR D C 1
ATOM 7389 O O . THR D 1 140 ? 105.41073 -17.46042 -45.05045 1.000 14.03958 138 THR D O 1
ATOM 7393 N N . LEU D 1 141 ? 103.65728 -18.03220 -43.74070 1.000 10.64628 139 LEU D N 1
ATOM 7394 C CA . LEU D 1 141 ? 103.09073 -19.01202 -44.66426 1.000 10.65058 139 LEU D CA 1
ATOM 7395 C C . LEU D 1 141 ? 101.96030 -18.32247 -45.42349 1.000 10.51420 139 LEU D C 1
ATOM 7396 O O . LEU D 1 141 ? 100.92021 -17.99538 -44.83789 1.000 10.45161 139 LEU D O 1
ATOM 7401 N N . THR D 1 142 ? 102.16080 -18.11430 -46.72290 1.000 10.75156 140 THR D N 1
ATOM 7402 C CA . THR D 1 142 ? 101.22806 -17.38492 -47.57498 1.000 11.56932 140 THR D CA 1
ATOM 7403 C C . THR D 1 142 ? 100.58524 -18.35127 -48.55543 1.000 10.29011 140 THR D C 1
ATOM 7404 O O . THR D 1 142 ? 101.27918 -19.16187 -49.18071 1.000 11.55392 140 THR D O 1
ATOM 7408 N N . GLY D 1 143 ? 99.26470 -18.25494 -48.70895 1.000 10.13557 141 GLY D N 1
ATOM 7409 C CA . GLY D 1 143 ? 98.56952 -19.10053 -49.65438 1.000 11.10260 141 GLY D CA 1
ATOM 7410 C C . GLY D 1 143 ? 97.07022 -19.18413 -49.43441 1.000 12.14273 141 GLY D C 1
ATOM 7411 O O . GLY D 1 143 ? 96.31734 -19.38459 -50.39042 1.000 11.56549 141 GLY D O 1
ATOM 7412 N N . HIS D 1 144 ? 96.61402 -19.06739 -48.18682 1.000 10.10240 142 HIS D N 1
ATOM 7413 C CA . HIS D 1 144 ? 95.17723 -19.01778 -47.95811 1.000 9.57445 142 HIS D CA 1
ATOM 7414 C C . HIS D 1 144 ? 94.58305 -17.76628 -48.59503 1.000 9.03209 142 HIS D C 1
ATOM 7415 O O . HIS D 1 144 ? 95.21179 -16.70644 -48.63252 1.000 10.72663 142 HIS D O 1
ATOM 7422 N N . SER D 1 145 ? 93.36514 -17.90015 -49.10973 1.000 10.65317 143 SER D N 1
ATOM 7423 C CA . SER D 1 145 ? 92.71486 -16.77568 -49.76924 1.000 11.96945 143 SER D CA 1
ATOM 7424 C C . SER D 1 145 ? 91.70751 -16.05608 -48.88483 1.000 13.40795 143 SER D C 1
ATOM 7425 O O . SER D 1 145 ? 91.04369 -15.13112 -49.35789 1.000 13.41436 143 SER D O 1
ATOM 7428 N N . SER D 1 146 ? 91.58066 -16.45142 -47.61968 1.000 9.07672 144 SER D N 1
ATOM 7429 C CA . SER D 1 146 ? 90.77039 -15.73820 -46.64612 1.000 9.04496 144 SER D CA 1
ATOM 7430 C C . SER D 1 146 ? 91.38307 -15.96204 -45.27200 1.000 10.12951 144 SER D C 1
ATOM 7431 O O . SER D 1 146 ? 92.44591 -16.58456 -45.13802 1.000 9.70058 144 SER D O 1
ATOM 7434 N N . SER D 1 147 ? 90.70121 -15.43878 -44.25068 1.000 9.10435 145 SER D N 1
ATOM 7435 C CA . SER D 1 147 ? 91.16871 -15.52925 -42.86916 1.000 7.19492 145 SER D CA 1
ATOM 7436 C C . SER D 1 147 ? 91.57548 -16.95192 -42.50780 1.000 6.79640 145 SER D C 1
ATOM 7437 O O . SER D 1 147 ? 90.91157 -17.92584 -42.88159 1.000 7.45727 145 SER D O 1
ATOM 7440 N N . VAL D 1 148 ? 92.67989 -17.06274 -41.77443 1.000 8.19053 146 VAL D N 1
ATOM 7441 C CA . VAL D 1 148 ? 93.10564 -18.33099 -41.19558 1.000 7.40385 146 VAL D CA 1
ATOM 7442 C C . VAL D 1 148 ? 92.54649 -18.38849 -39.78155 1.000 6.59942 146 VAL D C 1
ATOM 7443 O O . VAL D 1 148 ? 92.68518 -17.42914 -39.01281 1.000 8.57487 146 VAL D O 1
ATOM 7447 N N . THR D 1 149 ? 91.88326 -19.49936 -39.45334 1.000 7.68895 147 THR D N 1
ATOM 7448 C CA . THR D 1 149 ? 91.08282 -19.63557 -38.23666 1.000 7.26150 147 THR D CA 1
ATOM 7449 C C . THR D 1 149 ? 91.71386 -20.54033 -37.18859 1.000 7.13612 147 THR D C 1
ATOM 7450 O O . THR D 1 149 ? 91.22490 -20.55786 -36.04884 1.000 9.81631 147 THR D O 1
ATOM 7454 N N . GLY D 1 150 ? 92.73321 -21.32565 -37.54918 1.000 7.44779 148 GLY D N 1
ATOM 7455 C CA . GLY D 1 150 ? 93.32380 -22.27435 -36.61342 1.000 7.01277 148 GLY D CA 1
ATOM 7456 C C . GLY D 1 150 ? 94.57425 -22.87890 -37.20337 1.000 6.91597 148 GLY D C 1
ATOM 7457 O O . GLY D 1 150 ? 94.79604 -22.82513 -38.41762 1.000 8.60596 148 GLY D O 1
ATOM 7458 N N . VAL D 1 151 ? 95.38585 -23.46759 -36.32947 1.000 8.79000 149 VAL D N 1
ATOM 7459 C CA . VAL D 1 151 ? 96.68929 -23.98142 -36.71836 1.000 8.98737 149 VAL D CA 1
ATOM 7460 C C . VAL D 1 151 ? 97.07309 -25.11448 -35.77719 1.000 9.04003 149 VAL D C 1
ATOM 7461 O O . VAL D 1 151 ? 96.69996 -25.12210 -34.60027 1.000 10.83585 149 VAL D O 1
ATOM 7465 N N . ALA D 1 152 ? 97.80727 -26.08902 -36.31246 1.000 8.36892 150 ALA D N 1
ATOM 7466 C CA . ALA D 1 152 ? 98.30814 -27.21608 -35.53614 1.000 10.28193 150 ALA D CA 1
ATOM 7467 C C . ALA D 1 152 ? 99.65970 -27.63768 -36.09980 1.000 10.58671 150 ALA D C 1
ATOM 7468 O O . ALA D 1 152 ? 99.89052 -27.54165 -37.30843 1.000 11.36493 150 ALA D O 1
ATOM 7470 N N . PHE D 1 153 ? 100.54734 -28.11547 -35.22242 1.000 12.86435 151 PHE D N 1
ATOM 7471 C CA . PHE D 1 153 ? 101.80451 -28.74204 -35.63269 1.000 13.55699 151 PHE D CA 1
ATOM 7472 C C . PHE D 1 153 ? 101.66067 -30.25367 -35.67060 1.000 11.63769 151 PHE D C 1
ATOM 7473 O O . PHE D 1 153 ? 101.05235 -30.84633 -34.77576 1.000 15.38936 151 PHE D O 1
ATOM 7481 N N . SER D 1 154 ? 102.26387 -30.87880 -36.67954 1.000 10.71469 152 SER D N 1
ATOM 7482 C CA . SER D 1 154 ? 102.32259 -32.33127 -36.72389 1.000 13.88769 152 SER D CA 1
ATOM 7483 C C . SER D 1 154 ? 103.21473 -32.86203 -35.59844 1.000 13.83564 152 SER D C 1
ATOM 7484 O O . SER D 1 154 ? 104.12947 -32.17302 -35.13708 1.000 14.71667 152 SER D O 1
ATOM 7487 N N . PRO D 1 155 ? 102.94647 -34.08504 -35.12600 1.000 14.52419 153 PRO D N 1
ATOM 7488 C CA . PRO D 1 155 ? 103.77935 -34.67655 -34.05935 1.000 15.75921 153 PRO D CA 1
ATOM 7489 C C . PRO D 1 155 ? 105.24904 -34.85104 -34.41384 1.000 14.42642 153 PRO D C 1
ATOM 7490 O O . PRO D 1 155 ? 106.07392 -34.89594 -33.49376 1.000 18.50997 153 PRO D O 1
ATOM 7494 N N . ASP D 1 156 ? 105.61000 -34.97656 -35.68927 1.000 17.18056 154 ASP D N 1
ATOM 7495 C CA . ASP D 1 156 ? 107.02753 -35.01063 -36.04868 1.000 19.48724 154 ASP D CA 1
ATOM 7496 C C . ASP D 1 156 ? 107.63382 -33.63359 -36.29202 1.000 21.86616 154 ASP D C 1
ATOM 7497 O O . ASP D 1 156 ? 108.82058 -33.54638 -36.62595 1.000 22.91964 154 ASP D O 1
ATOM 7502 N N . GLY D 1 157 ? 106.85743 -32.56535 -36.13551 1.000 14.68284 155 GLY D N 1
ATOM 7503 C CA . GLY D 1 157 ? 107.38290 -31.21725 -36.26969 1.000 19.31586 155 GLY D CA 1
ATOM 7504 C C . GLY D 1 157 ? 107.70916 -30.77385 -37.67960 1.000 12.21472 155 GLY D C 1
ATOM 7505 O O . GLY D 1 157 ? 108.23873 -29.67032 -37.85818 1.000 22.09648 155 GLY D O 1
ATOM 7506 N N . GLN D 1 158 ? 107.39823 -31.57123 -38.68667 1.000 14.17506 156 GLN D N 1
ATOM 7507 C CA . GLN D 1 158 ? 107.79566 -31.25385 -40.05230 1.000 15.79674 156 GLN D CA 1
ATOM 7508 C C . GLN D 1 158 ? 106.67095 -30.64206 -40.87350 1.000 16.11369 156 GLN D C 1
ATOM 7509 O O . GLN D 1 158 ? 106.92933 -30.11720 -41.96736 1.000 16.11410 156 GLN D O 1
ATOM 7515 N N . THR D 1 159 ? 105.44116 -30.67166 -40.36531 1.000 12.87190 157 THR D N 1
ATOM 7516 C CA . THR D 1 159 ? 104.27690 -30.18976 -41.09008 1.000 11.78559 157 THR D CA 1
ATOM 7517 C C . THR D 1 159 ? 103.44584 -29.29792 -40.17303 1.000 12.40262 157 THR D C 1
ATOM 7518 O O . THR D 1 159 ? 103.27478 -29.58583 -38.98540 1.000 12.71740 157 THR D O 1
ATOM 7522 N N . ILE D 1 160 ? 102.97025 -28.18482 -40.71781 1.000 9.81848 158 ILE D N 1
ATOM 7523 C CA . ILE D 1 160 ? 102.01470 -27.30884 -40.04809 1.000 10.31099 158 ILE D CA 1
ATOM 7524 C C . ILE D 1 160 ? 100.70875 -27.42526 -40.81836 1.000 7.91263 158 ILE D C 1
ATOM 7525 O O . ILE D 1 160 ? 100.71335 -27.42685 -42.05327 1.000 9.17555 158 ILE D O 1
ATOM 7530 N N . ALA D 1 161 ? 99.59198 -27.56391 -40.10330 1.000 8.68101 159 ALA D N 1
ATOM 7531 C CA . ALA D 1 161 ? 98.27249 -27.54189 -40.72800 1.000 7.05431 159 ALA D CA 1
ATOM 7532 C C . ALA D 1 161 ? 97.55297 -26.26284 -40.32909 1.000 7.32061 159 ALA D C 1
ATOM 7533 O O . ALA D 1 161 ? 97.62387 -25.83910 -39.17458 1.000 8.16089 159 ALA D O 1
ATOM 7535 N N . SER D 1 162 ? 96.84644 -25.65022 -41.28080 1.000 7.01930 160 SER D N 1
ATOM 7536 C CA . SER D 1 162 ? 96.08177 -24.43442 -41.00682 1.000 7.16700 160 SER D CA 1
ATOM 7537 C C . SER D 1 162 ? 94.67890 -24.54714 -41.58389 1.000 7.82789 160 SER D C 1
ATOM 7538 O O . SER D 1 162 ? 94.48736 -25.09060 -42.67644 1.000 9.03398 160 SER D O 1
ATOM 7541 N N . ALA D 1 163 ? 93.70316 -24.00698 -40.85552 1.000 7.52297 161 ALA D N 1
ATOM 7542 C CA . ALA D 1 163 ? 92.30807 -23.98295 -41.27665 1.000 8.58648 161 ALA D CA 1
ATOM 7543 C C . ALA D 1 163 ? 91.94276 -22.57610 -41.74015 1.000 6.61738 161 ALA D C 1
ATOM 7544 O O . ALA D 1 163 ? 92.45597 -21.58779 -41.21276 1.000 8.38613 161 ALA D O 1
ATOM 7546 N N . SER D 1 164 ? 91.02661 -22.47135 -42.70905 1.000 8.03821 162 SER D N 1
ATOM 7547 C CA . SER D 1 164 ? 90.69202 -21.15053 -43.22758 1.000 7.16623 162 SER D CA 1
ATOM 7548 C C . SER D 1 164 ? 89.23697 -21.03173 -43.67207 1.000 6.22799 162 SER D C 1
ATOM 7549 O O . SER D 1 164 ? 88.59533 -22.00729 -44.08234 1.000 6.62394 162 SER D O 1
ATOM 7552 N N . ASP D 1 165 ? 88.75006 -19.78426 -43.62817 1.000 8.24658 163 ASP D N 1
ATOM 7553 C CA . ASP D 1 165 ? 87.47582 -19.42886 -44.25250 1.000 8.16792 163 ASP D CA 1
ATOM 7554 C C . ASP D 1 165 ? 87.46702 -19.66615 -45.75816 1.000 10.34117 163 ASP D C 1
ATOM 7555 O O . ASP D 1 165 ? 86.38560 -19.66561 -46.36324 1.000 10.90739 163 ASP D O 1
ATOM 7560 N N . ASP D 1 166 ? 88.63061 -19.86943 -46.38012 1.000 8.44700 164 ASP D N 1
ATOM 7561 C CA . ASP D 1 166 ? 88.63935 -20.24498 -47.79366 1.000 8.78271 164 ASP D CA 1
ATOM 7562 C C . ASP D 1 166 ? 88.17683 -21.67475 -48.03269 1.000 7.10916 164 ASP D C 1
ATOM 7563 O O . ASP D 1 166 ? 88.21264 -22.12912 -49.18545 1.000 10.28300 164 ASP D O 1
ATOM 7568 N N . LYS D 1 167 ? 87.73591 -22.38171 -46.98932 1.000 7.10937 165 LYS D N 1
ATOM 7569 C CA . LYS D 1 167 ? 87.10603 -23.69715 -47.04287 1.000 9.19714 165 LYS D CA 1
ATOM 7570 C C . LYS D 1 167 ? 88.13240 -24.81605 -47.11431 1.000 8.98394 165 LYS D C 1
ATOM 7571 O O . LYS D 1 167 ? 87.76417 -25.96235 -47.37756 1.000 9.93081 165 LYS D O 1
ATOM 7577 N N . THR D 1 168 ? 89.40305 -24.52727 -46.85184 1.000 10.37295 166 THR D N 1
ATOM 7578 C CA . THR D 1 168 ? 90.44481 -25.54282 -46.93912 1.000 10.51822 166 THR D CA 1
ATOM 7579 C C . THR D 1 168 ? 91.22728 -25.64195 -45.64004 1.000 10.70983 166 THR D C 1
ATOM 7580 O O . THR D 1 168 ? 91.25224 -24.71922 -44.81830 1.000 10.01945 166 THR D O 1
ATOM 7584 N N . VAL D 1 169 ? 91.87072 -26.79037 -45.47457 1.000 10.38021 167 VAL D N 1
ATOM 7585 C CA . VAL D 1 169 ? 93.05625 -26.91137 -44.64135 1.000 8.89940 167 VAL D CA 1
ATOM 7586 C C . VAL D 1 169 ? 94.24411 -26.94409 -45.58804 1.000 8.28682 167 VAL D C 1
ATOM 7587 O O . VAL D 1 169 ? 94.19094 -27.60275 -46.63140 1.000 9.98232 167 VAL D O 1
ATOM 7591 N N . LYS D 1 170 ? 95.30866 -26.23400 -45.24631 1.000 7.92495 168 LYS D N 1
ATOM 7592 C CA . LYS D 1 170 ? 96.56027 -26.34982 -45.98658 1.000 6.96772 168 LYS D CA 1
ATOM 7593 C C . LYS D 1 170 ? 97.63492 -26.94464 -45.08964 1.000 9.14123 168 LYS D C 1
ATOM 7594 O O . LYS D 1 170 ? 97.65915 -26.71526 -43.87742 1.000 7.55551 168 LYS D O 1
ATOM 7600 N N . LEU D 1 171 ? 98.49229 -27.75578 -45.69675 1.000 8.36369 169 LEU D N 1
ATOM 7601 C CA . LEU D 1 171 ? 99.61809 -28.36701 -45.01094 1.000 7.37083 169 LEU D CA 1
ATOM 7602 C C . LEU D 1 171 ? 100.89307 -27.76455 -45.57768 1.000 7.08753 169 LEU D C 1
ATOM 7603 O O . LEU D 1 171 ? 101.03763 -27.65277 -46.80463 1.000 9.12355 169 LEU D O 1
ATOM 7608 N N . TRP D 1 172 ? 101.79942 -27.39031 -44.68349 1.000 9.11480 170 TRP D N 1
ATOM 7609 C CA . TRP D 1 172 ? 102.97924 -26.61219 -45.01991 1.000 7.00497 170 TRP D CA 1
ATOM 7610 C C . TRP D 1 172 ? 104.19730 -27.23304 -44.36320 1.000 9.76399 170 TRP D C 1
ATOM 7611 O O . TRP D 1 172 ? 104.09187 -27.91657 -43.34282 1.000 10.77955 170 TRP D O 1
ATOM 7622 N N . ASN D 1 173 ? 105.37085 -26.96556 -44.92974 1.000 10.72019 171 ASN D N 1
ATOM 7623 C CA . ASN D 1 173 ? 106.59806 -27.18344 -44.16954 1.000 9.88291 171 ASN D CA 1
ATOM 7624 C C . ASN D 1 173 ? 107.07567 -25.87171 -43.53981 1.000 10.51235 171 ASN D C 1
ATOM 7625 O O . ASN D 1 173 ? 106.51410 -24.79681 -43.77258 1.000 10.91214 171 ASN D O 1
ATOM 7630 N N . ARG D 1 174 ? 108.11086 -25.97196 -42.70928 1.000 10.40818 172 ARG D N 1
ATOM 7631 C CA . ARG D 1 174 ? 108.61571 -24.81433 -41.98151 1.000 11.40070 172 ARG D CA 1
ATOM 7632 C C . ARG D 1 174 ? 109.18564 -23.72912 -42.88566 1.000 13.74937 172 ARG D C 1
ATOM 7633 O O . ARG D 1 174 ? 109.41603 -22.61686 -42.40170 1.000 13.46365 172 ARG D O 1
ATOM 7641 N N . ASN D 1 175 ? 109.42777 -24.00851 -44.16565 1.000 10.70059 173 ASN D N 1
ATOM 7642 C CA . ASN D 1 175 ? 109.88674 -22.98099 -45.08967 1.000 12.92130 173 ASN D CA 1
ATOM 7643 C C . ASN D 1 175 ? 108.75120 -22.29091 -45.82309 1.000 16.57485 173 ASN D C 1
ATOM 7644 O O . ASN D 1 175 ? 109.01305 -21.44669 -46.68520 1.000 22.89491 173 ASN D O 1
ATOM 7649 N N . GLY D 1 176 ? 107.50543 -22.61666 -45.50856 1.000 14.37597 174 GLY D N 1
ATOM 7650 C CA . GLY D 1 176 ? 106.39998 -22.03085 -46.23437 1.000 12.93384 174 GLY D CA 1
ATOM 7651 C C . GLY D 1 176 ? 106.05316 -22.71145 -47.53647 1.000 12.92914 174 GLY D C 1
ATOM 7652 O O . GLY D 1 176 ? 105.21352 -22.19982 -48.28296 1.000 12.70841 174 GLY D O 1
ATOM 7653 N N . GLN D 1 177 ? 106.68533 -23.83680 -47.85911 1.000 11.27817 175 GLN D N 1
ATOM 7654 C CA . GLN D 1 177 ? 106.24557 -24.60109 -49.01331 1.000 11.91098 175 GLN D CA 1
ATOM 7655 C C . GLN D 1 177 ? 104.86857 -25.18625 -48.73437 1.000 9.02559 175 GLN D C 1
ATOM 7656 O O . GLN D 1 177 ? 104.62284 -25.73955 -47.65055 1.000 11.76223 175 GLN D O 1
ATOM 7662 N N . LEU D 1 178 ? 103.96786 -25.05002 -49.70654 1.000 10.88206 176 LEU D N 1
ATOM 7663 C CA . LEU D 1 178 ? 102.62970 -25.61532 -49.61367 1.000 9.31194 176 LEU D CA 1
ATOM 7664 C C . LEU D 1 178 ? 102.71791 -27.07561 -50.02534 1.000 11.80726 176 LEU D C 1
ATOM 7665 O O . LEU D 1 178 ? 103.00886 -27.38565 -51.18407 1.000 13.60481 176 LEU D O 1
ATOM 7670 N N . LEU D 1 179 ? 102.47427 -27.97569 -49.07661 1.000 9.79789 177 LEU D N 1
ATOM 7671 C CA . LEU D 1 179 ? 102.54575 -29.40651 -49.33153 1.000 9.56707 177 LEU D CA 1
ATOM 7672 C C . LEU D 1 179 ? 101.24403 -29.98185 -49.87575 1.000 11.43267 177 LEU D C 1
ATOM 7673 O O . LEU D 1 179 ? 101.27228 -30.83608 -50.77226 1.000 13.15942 177 LEU D O 1
ATOM 7678 N N . GLN D 1 180 ? 100.10222 -29.58481 -49.31656 1.000 10.21120 178 GLN D N 1
ATOM 7679 C CA . GLN D 1 180 ? 98.81429 -30.12362 -49.72991 1.000 10.83407 178 GLN D CA 1
ATOM 7680 C C . GLN D 1 180 ? 97.73261 -29.11322 -49.40282 1.000 9.71645 178 GLN D C 1
ATOM 7681 O O . GLN D 1 180 ? 97.85900 -28.34521 -48.45217 1.000 10.69993 178 GLN D O 1
ATOM 7687 N N . THR D 1 181 ? 96.65460 -29.15797 -50.18482 1.000 12.46012 179 THR D N 1
ATOM 7688 C CA . THR D 1 181 ? 95.43311 -28.40047 -49.92285 1.000 10.20997 179 THR D CA 1
ATOM 7689 C C . THR D 1 181 ? 94.30525 -29.41131 -49.78457 1.000 13.11343 179 THR D C 1
ATOM 7690 O O . THR D 1 181 ? 94.05026 -30.18893 -50.71001 1.000 14.84916 179 THR D O 1
ATOM 7694 N N . LEU D 1 182 ? 93.66814 -29.42212 -48.61157 1.000 10.33089 180 LEU D N 1
ATOM 7695 C CA . LEU D 1 182 ? 92.60888 -30.36224 -48.24746 1.000 11.18406 180 LEU D CA 1
ATOM 7696 C C . LEU D 1 182 ? 91.27343 -29.71630 -48.60148 1.000 9.86012 180 LEU D C 1
ATOM 7697 O O . LEU D 1 182 ? 90.82692 -28.77704 -47.93310 1.000 10.94320 180 LEU D O 1
ATOM 7702 N N . THR D 1 183 ? 90.66776 -30.18588 -49.68494 1.000 10.85344 181 THR D N 1
ATOM 7703 C CA . THR D 1 183 ? 89.51306 -29.54299 -50.28608 1.000 10.96591 181 THR D CA 1
ATOM 7704 C C . THR D 1 183 ? 88.31171 -30.47057 -50.19106 1.000 9.95629 181 THR D C 1
ATOM 7705 O O . THR D 1 183 ? 88.42032 -31.67876 -50.41351 1.000 11.98992 181 THR D O 1
ATOM 7709 N N . GLY D 1 184 ? 87.16310 -29.89659 -49.83679 1.000 12.59972 182 GLY D N 1
ATOM 7710 C CA . GLY D 1 184 ? 85.97326 -30.70608 -49.69585 1.000 11.81816 182 GLY D CA 1
ATOM 7711 C C . GLY D 1 184 ? 84.91939 -30.08870 -48.79775 1.000 11.67057 182 GLY D C 1
ATOM 7712 O O . GLY D 1 184 ? 83.72467 -30.28449 -49.03042 1.000 12.36092 182 GLY D O 1
ATOM 7713 N N . HIS D 1 185 ? 85.32874 -29.36652 -47.75887 1.000 8.84648 183 HIS D N 1
ATOM 7714 C CA . HIS D 1 185 ? 84.33523 -28.65200 -46.97402 1.000 8.59821 183 HIS D CA 1
ATOM 7715 C C . HIS D 1 185 ? 83.60065 -27.64332 -47.85489 1.000 8.73645 183 HIS D C 1
ATOM 7716 O O . HIS D 1 185 ? 84.16917 -27.05329 -48.77541 1.000 9.72847 183 HIS D O 1
ATOM 7723 N N . SER D 1 186 ? 82.32400 -27.42180 -47.54747 1.000 8.79065 184 SER D N 1
ATOM 7724 C CA . SER D 1 186 ? 81.51972 -26.48394 -48.32473 1.000 9.79005 184 SER D CA 1
ATOM 7725 C C . SER D 1 186 ? 81.32247 -25.14270 -47.63472 1.000 11.08063 184 SER D C 1
ATOM 7726 O O . SER D 1 186 ? 80.57745 -24.30404 -48.13810 1.000 11.07840 184 SER D O 1
ATOM 7729 N N . SER D 1 187 ? 81.96828 -24.91594 -46.49991 1.000 10.46861 185 SER D N 1
ATOM 7730 C CA . SER D 1 187 ? 81.97183 -23.60023 -45.89046 1.000 8.48724 185 SER D CA 1
ATOM 7731 C C . SER D 1 187 ? 83.27335 -23.45988 -45.12852 1.000 7.98751 185 SER D C 1
ATOM 7732 O O . SER D 1 187 ? 84.13566 -24.34235 -45.19074 1.000 9.18209 185 SER D O 1
ATOM 7735 N N . SER D 1 188 ? 83.39354 -22.35312 -44.40310 1.000 8.64114 186 SER D N 1
ATOM 7736 C CA . SER D 1 188 ? 84.61577 -22.03335 -43.68280 1.000 8.09640 186 SER D CA 1
ATOM 7737 C C . SER D 1 188 ? 85.06532 -23.19470 -42.81620 1.000 7.63525 186 SER D C 1
ATOM 7738 O O . SER D 1 188 ? 84.25475 -23.88335 -42.19527 1.000 8.08417 186 SER D O 1
ATOM 7741 N N . VAL D 1 189 ? 86.37718 -23.39933 -42.77258 1.000 7.11501 187 VAL D N 1
ATOM 7742 C CA . VAL D 1 189 ? 86.99698 -24.34846 -41.86312 1.000 7.66143 187 VAL D CA 1
ATOM 7743 C C . VAL D 1 189 ? 87.45402 -23.55453 -40.65171 1.000 8.03883 187 VAL D C 1
ATOM 7744 O O . VAL D 1 189 ? 88.08511 -22.49940 -40.79869 1.000 8.12814 187 VAL D O 1
ATOM 7748 N N . THR D 1 190 ? 87.10020 -24.04104 -39.46092 1.000 6.50641 188 THR D N 1
ATOM 7749 C CA . THR D 1 190 ? 87.20517 -23.28803 -38.21931 1.000 7.90034 188 THR D CA 1
ATOM 7750 C C . THR D 1 190 ? 88.27105 -23.82569 -37.27962 1.000 7.41425 188 THR D C 1
ATOM 7751 O O . THR D 1 190 ? 88.57677 -23.16506 -36.28367 1.000 8.45100 188 THR D O 1
ATOM 7755 N N . GLY D 1 191 ? 88.82582 -24.99599 -37.55395 1.000 7.09214 189 GLY D N 1
ATOM 7756 C CA . GLY D 1 191 ? 89.82905 -25.57179 -36.68052 1.000 8.52826 189 GLY D CA 1
ATOM 7757 C C . GLY D 1 191 ? 90.39057 -26.82876 -37.29883 1.000 7.39108 189 GLY D C 1
ATOM 7758 O O . GLY D 1 191 ? 89.81741 -27.39387 -38.23700 1.000 6.80253 189 GLY D O 1
ATOM 7759 N N . VAL D 1 192 ? 91.54203 -27.25056 -36.77195 1.000 7.59285 190 VAL D N 1
ATOM 7760 C CA . VAL D 1 192 ? 92.28095 -28.36705 -37.34103 1.000 8.12485 190 VAL D CA 1
ATOM 7761 C C . VAL D 1 192 ? 93.09899 -29.02912 -36.23974 1.000 7.89619 190 VAL D C 1
ATOM 7762 O O . VAL D 1 192 ? 93.54821 -28.37052 -35.29584 1.000 10.31647 190 VAL D O 1
ATOM 7766 N N . ALA D 1 193 ? 93.25972 -30.34731 -36.34590 1.000 7.83101 191 ALA D N 1
ATOM 7767 C CA . ALA D 1 193 ? 94.04554 -31.10107 -35.37804 1.000 7.82382 191 ALA D CA 1
ATOM 7768 C C . ALA D 1 193 ? 94.71497 -32.27090 -36.08064 1.000 10.21921 191 ALA D C 1
ATOM 7769 O O . ALA D 1 193 ? 94.24220 -32.75259 -37.11292 1.000 10.40881 191 ALA D O 1
ATOM 7771 N N . PHE D 1 194 ? 95.83213 -32.71582 -35.50945 1.000 8.10284 192 PHE D N 1
ATOM 7772 C CA . PHE D 1 194 ? 96.52916 -33.92522 -35.93397 1.000 9.67184 192 PHE D CA 1
ATOM 7773 C C . PHE D 1 194 ? 96.24770 -35.07381 -34.97119 1.000 10.04685 192 PHE D C 1
ATOM 7774 O O . PHE D 1 194 ? 96.15003 -34.87325 -33.75656 1.000 11.48430 192 PHE D O 1
ATOM 7782 N N . SER D 1 195 ? 96.15445 -36.28431 -35.51076 1.000 9.98368 193 SER D N 1
ATOM 7783 C CA . SER D 1 195 ? 96.18275 -37.46687 -34.67358 1.000 10.01226 193 SER D CA 1
ATOM 7784 C C . SER D 1 195 ? 97.56923 -37.61775 -34.03171 1.000 11.29524 193 SER D C 1
ATOM 7785 O O . SER D 1 195 ? 98.55286 -37.04969 -34.51617 1.000 11.66506 193 SER D O 1
ATOM 7788 N N . PRO D 1 196 ? 97.66589 -38.37005 -32.92937 1.000 10.37791 194 PRO D N 1
ATOM 7789 C CA . PRO D 1 196 ? 98.97296 -38.55112 -32.27179 1.000 11.45920 194 PRO D CA 1
ATOM 7790 C C . PRO D 1 196 ? 100.03483 -39.15741 -33.16559 1.000 12.74519 194 PRO D C 1
ATOM 7791 O O . PRO D 1 196 ? 101.22512 -38.88540 -32.95781 1.000 13.12668 194 PRO D O 1
ATOM 7795 N N . ASP D 1 197 ? 99.65792 -39.98950 -34.13411 1.000 13.67096 195 ASP D N 1
ATOM 7796 C CA . ASP D 1 197 ? 100.64242 -40.58358 -35.02565 1.000 15.80574 195 ASP D CA 1
ATOM 7797 C C . ASP D 1 197 ? 100.93710 -39.70930 -36.23014 1.000 18.11315 195 ASP D C 1
ATOM 7798 O O . ASP D 1 197 ? 101.75625 -40.09436 -37.07078 1.000 21.31068 195 ASP D O 1
ATOM 7803 N N . GLY D 1 198 ? 100.27999 -38.55479 -36.33196 1.000 13.88526 196 GLY D N 1
ATOM 7804 C CA . GLY D 1 198 ? 100.56355 -37.57834 -37.36535 1.000 16.33215 196 GLY D CA 1
ATOM 7805 C C . GLY D 1 198 ? 100.04068 -37.90704 -38.74460 1.000 14.25758 196 GLY D C 1
ATOM 7806 O O . GLY D 1 198 ? 100.21508 -37.09094 -39.66260 1.000 19.57522 196 GLY D O 1
ATOM 7807 N N . GLN D 1 199 ? 99.40860 -39.05779 -38.92174 1.000 14.59132 197 GLN D N 1
ATOM 7808 C CA . GLN D 1 199 ? 98.96801 -39.49557 -40.23417 1.000 16.74427 197 GLN D CA 1
ATOM 7809 C C . GLN D 1 199 ? 97.54379 -39.07538 -40.57098 1.000 17.27568 197 GLN D C 1
ATOM 7810 O O . GLN D 1 199 ? 97.17321 -39.13043 -41.74556 1.000 20.87381 197 GLN D O 1
ATOM 7816 N N . THR D 1 200 ? 96.73944 -38.66345 -39.58827 1.000 13.70026 198 THR D N 1
ATOM 7817 C CA . THR D 1 200 ? 95.36611 -38.24624 -39.83670 1.000 12.79627 198 THR D CA 1
ATOM 7818 C C . THR D 1 200 ? 95.18656 -36.80427 -39.38938 1.000 13.21525 198 THR D C 1
ATOM 7819 O O . THR D 1 200 ? 95.68742 -36.40065 -38.33366 1.000 12.71213 198 THR D O 1
ATOM 7823 N N . ILE D 1 201 ? 94.49007 -36.02464 -40.20854 1.000 10.26058 199 ILE D N 1
ATOM 7824 C CA . ILE D 1 201 ? 94.15288 -34.64088 -39.90189 1.000 9.21562 199 ILE D CA 1
ATOM 7825 C C . ILE D 1 201 ? 92.64135 -34.56516 -39.75333 1.000 10.17183 199 ILE D C 1
ATOM 7826 O O . ILE D 1 201 ? 91.90679 -35.18356 -40.53026 1.000 11.44842 199 ILE D O 1
ATOM 7831 N N . ALA D 1 202 ? 92.17858 -33.85934 -38.72304 1.000 9.47501 200 ALA D N 1
ATOM 7832 C CA . ALA D 1 202 ? 90.75876 -33.59074 -38.52839 1.000 8.95466 200 ALA D CA 1
ATOM 7833 C C . ALA D 1 202 ? 90.50668 -32.10556 -38.71747 1.000 7.98160 200 ALA D C 1
ATOM 7834 O O . ALA D 1 202 ? 91.28178 -31.27124 -38.24169 1.000 9.52246 200 ALA D O 1
ATOM 7836 N N . SER D 1 203 ? 89.42343 -31.77833 -39.42035 1.000 7.54939 201 SER D N 1
ATOM 7837 C CA . SER D 1 203 ? 89.05864 -30.39440 -39.67910 1.000 7.53958 201 SER D CA 1
ATOM 7838 C C . SER D 1 203 ? 87.60792 -30.16785 -39.27320 1.000 6.91083 201 SER D C 1
ATOM 7839 O O . SER D 1 203 ? 86.76398 -31.04951 -39.46068 1.000 8.82209 201 SER D O 1
ATOM 7842 N N . ALA D 1 204 ? 87.31899 -28.99004 -38.71757 1.000 6.39302 202 ALA D N 1
ATOM 7843 C CA . ALA D 1 204 ? 85.97129 -28.58232 -38.31639 1.000 6.57392 202 ALA D CA 1
ATOM 7844 C C . ALA D 1 204 ? 85.46367 -27.51444 -39.28241 1.000 7.07186 202 ALA D C 1
ATOM 7845 O O . ALA D 1 204 ? 86.24795 -26.69019 -39.75687 1.000 6.93074 202 ALA D O 1
ATOM 7847 N N . SER D 1 205 ? 84.15787 -27.50879 -39.57241 1.000 7.07317 203 SER D N 1
ATOM 7848 C CA . SER D 1 205 ? 83.63163 -26.55259 -40.55077 1.000 7.79555 203 SER D CA 1
ATOM 7849 C C . SER D 1 205 ? 82.24813 -26.01856 -40.19599 1.000 8.38789 203 SER D C 1
ATOM 7850 O O . SER D 1 205 ? 81.43501 -26.69400 -39.55675 1.000 7.49310 203 SER D O 1
ATOM 7853 N N . ASP D 1 206 ? 81.98957 -24.78285 -40.64173 1.000 8.89373 204 ASP D N 1
ATOM 7854 C CA . ASP D 1 206 ? 80.63696 -24.23512 -40.62677 1.000 7.24395 204 ASP D CA 1
ATOM 7855 C C . ASP D 1 206 ? 79.66745 -25.04583 -41.48935 1.000 8.60166 204 ASP D C 1
ATOM 7856 O O . ASP D 1 206 ? 78.45322 -24.84694 -41.38454 1.000 11.99255 204 ASP D O 1
ATOM 7861 N N . ASP D 1 207 ? 80.15356 -25.96877 -42.32684 1.000 8.57915 205 ASP D N 1
ATOM 7862 C CA . ASP D 1 207 ? 79.25427 -26.86468 -43.06170 1.000 9.82900 205 ASP D CA 1
ATOM 7863 C C . ASP D 1 207 ? 78.61403 -27.93757 -42.18564 1.000 8.65317 205 ASP D C 1
ATOM 7864 O O . ASP D 1 207 ? 77.86346 -28.77027 -42.70560 1.000 9.70366 205 ASP D O 1
ATOM 7869 N N . LYS D 1 208 ? 78.90234 -27.91387 -40.88271 1.000 8.44226 206 LYS D N 1
ATOM 7870 C CA . LYS D 1 208 ? 78.32491 -28.77448 -39.85520 1.000 8.89714 206 LYS D CA 1
ATOM 7871 C C . LYS D 1 208 ? 79.05100 -30.10924 -39.74904 1.000 8.15165 206 LYS D C 1
ATOM 7872 O O . LYS D 1 208 ? 78.62260 -30.97196 -38.98149 1.000 8.77542 206 LYS D O 1
ATOM 7878 N N . THR D 1 209 ? 80.15566 -30.28705 -40.47728 1.000 8.69846 207 THR D N 1
ATOM 7879 C CA . THR D 1 209 ? 80.88512 -31.54860 -40.43687 1.000 9.65591 207 THR D CA 1
ATOM 7880 C C . THR D 1 209 ? 82.28548 -31.39406 -39.85539 1.000 6.79405 207 THR D C 1
ATOM 7881 O O . THR D 1 209 ? 82.87751 -30.31285 -39.83483 1.000 8.31354 207 THR D O 1
ATOM 7885 N N . VAL D 1 210 ? 82.81265 -32.53169 -39.41721 1.000 7.53643 208 VAL D N 1
ATOM 7886 C CA . VAL D 1 210 ? 84.24379 -32.74305 -39.24217 1.000 7.42350 208 VAL D CA 1
ATOM 7887 C C . VAL D 1 210 ? 84.67897 -33.67443 -40.35570 1.000 8.25095 208 VAL D C 1
ATOM 7888 O O . VAL D 1 210 ? 83.96644 -34.62978 -40.68390 1.000 8.87904 208 VAL D O 1
ATOM 7892 N N . LYS D 1 211 ? 85.82501 -33.39420 -40.95965 1.000 6.63696 209 LYS D N 1
ATOM 7893 C CA . LYS D 1 211 ? 86.39634 -34.29446 -41.95220 1.000 6.57648 209 LYS D CA 1
ATOM 7894 C C . LYS D 1 211 ? 87.73182 -34.83310 -41.45499 1.000 8.76519 209 LYS D C 1
ATOM 7895 O O . LYS D 1 211 ? 88.46811 -34.13901 -40.74535 1.000 8.84045 209 LYS D O 1
ATOM 7901 N N . LEU D 1 212 ? 88.00575 -36.09958 -41.77735 1.000 8.52687 210 LEU D N 1
ATOM 7902 C CA . LEU D 1 212 ? 89.27031 -36.74902 -41.45732 1.000 8.38237 210 LEU D CA 1
ATOM 7903 C C . LEU D 1 212 ? 89.98846 -37.00899 -42.77008 1.000 9.47601 210 LEU D C 1
ATOM 7904 O O . LEU D 1 212 ? 89.36726 -37.48280 -43.73182 1.000 10.12971 210 LEU D O 1
ATOM 7909 N N . TRP D 1 213 ? 91.27875 -36.68348 -42.80929 1.000 10.03294 211 TRP D N 1
ATOM 7910 C CA . TRP D 1 213 ? 92.06670 -36.73240 -44.03399 1.000 10.35898 211 TRP D CA 1
ATOM 7911 C C . TRP D 1 213 ? 93.38852 -37.42586 -43.76068 1.000 11.98736 211 TRP D C 1
ATOM 7912 O O . TRP D 1 213 ? 93.88196 -37.43030 -42.63398 1.000 12.21500 211 TRP D O 1
ATOM 7923 N N . ASN D 1 214 ? 93.99245 -37.97724 -44.81001 1.000 11.77072 212 ASN D N 1
ATOM 7924 C CA . ASN D 1 214 ? 95.39107 -38.37187 -44.67088 1.000 14.79750 212 ASN D CA 1
ATOM 7925 C C . ASN D 1 214 ? 96.32897 -37.22646 -45.06607 1.000 16.02301 212 ASN D C 1
ATOM 7926 O O . ASN D 1 214 ? 95.91716 -36.21246 -45.62846 1.000 17.14050 212 ASN D O 1
ATOM 7931 N N . ARG D 1 215 ? 97.62222 -37.40971 -44.76830 1.000 21.99145 213 ARG D N 1
ATOM 7932 C CA . ARG D 1 215 ? 98.61602 -36.38190 -45.06885 1.000 24.02680 213 ARG D CA 1
ATOM 7933 C C . ARG D 1 215 ? 98.80170 -36.15820 -46.56266 1.000 21.20902 213 ARG D C 1
ATOM 7934 O O . ARG D 1 215 ? 99.38897 -35.14344 -46.95156 1.000 27.56371 213 ARG D O 1
ATOM 7938 N N . ASN D 1 216 ? 98.33898 -37.08324 -47.40487 1.000 20.45641 214 ASN D N 1
ATOM 7939 C CA . ASN D 1 216 ? 98.34943 -36.89620 -48.85001 1.000 24.68818 214 ASN D CA 1
ATOM 7940 C C . ASN D 1 216 ? 97.16929 -36.07314 -49.34562 1.000 27.55614 214 ASN D C 1
ATOM 7941 O O . ASN D 1 216 ? 97.04647 -35.84912 -50.55462 1.000 25.27887 214 ASN D O 1
ATOM 7946 N N . GLY D 1 217 ? 96.29533 -35.62922 -48.45137 1.000 18.99237 215 GLY D N 1
ATOM 7947 C CA . GLY D 1 217 ? 95.14977 -34.84044 -48.83711 1.000 18.55728 215 GLY D CA 1
ATOM 7948 C C . GLY D 1 217 ? 93.90670 -35.63063 -49.16604 1.000 17.04121 215 GLY D C 1
ATOM 7949 O O . GLY D 1 217 ? 92.89168 -35.02649 -49.53519 1.000 19.84706 215 GLY D O 1
ATOM 7950 N N . GLN D 1 218 ? 93.94001 -36.95517 -49.04214 1.000 16.07277 216 GLN D N 1
ATOM 7951 C CA . GLN D 1 218 ? 92.77820 -37.76840 -49.37263 1.000 14.89780 216 GLN D CA 1
ATOM 7952 C C . GLN D 1 218 ? 91.75912 -37.70621 -48.23925 1.000 14.67262 216 GLN D C 1
ATOM 7953 O O . GLN D 1 218 ? 92.11398 -37.85275 -47.06512 1.000 13.55685 216 GLN D O 1
ATOM 7955 N N . LEU D 1 219 ? 90.49004 -37.50946 -48.59056 1.000 12.18111 217 LEU D N 1
ATOM 7956 C CA . LEU D 1 219 ? 89.42820 -37.49517 -47.59171 1.000 12.28014 217 LEU D CA 1
ATOM 7957 C C . LEU D 1 219 ? 89.11589 -38.91958 -47.15435 1.000 12.24016 217 LEU D C 1
ATOM 7958 O O . LEU D 1 219 ? 88.83435 -39.78720 -47.99017 1.000 16.67789 217 LEU D O 1
ATOM 7963 N N . LEU D 1 220 ? 89.15154 -39.16195 -45.84322 1.000 9.53750 218 LEU D N 1
ATOM 7964 C CA . LEU D 1 220 ? 88.90871 -40.49480 -45.29483 1.000 11.81165 218 LEU D CA 1
ATOM 7965 C C . LEU D 1 220 ? 87.50120 -40.67176 -44.75039 1.000 13.13900 218 LEU D C 1
ATOM 7966 O O . LEU D 1 220 ? 86.89134 -41.72852 -44.94148 1.000 14.33718 218 LEU D O 1
ATOM 7971 N N . GLN D 1 221 ? 86.97918 -39.67213 -44.04466 1.000 10.20255 219 GLN D N 1
ATOM 7972 C CA . GLN D 1 221 ? 85.68253 -39.77714 -43.40244 1.000 10.94130 219 GLN D CA 1
ATOM 7973 C C . GLN D 1 221 ? 85.08083 -38.38926 -43.27869 1.000 8.87082 219 GLN D C 1
ATOM 7974 O O . GLN D 1 221 ? 85.80154 -37.39286 -43.15473 1.000 10.17593 219 GLN D O 1
ATOM 7980 N N . THR D 1 222 ? 83.75144 -38.33611 -43.31073 1.000 9.51417 220 THR D N 1
ATOM 7981 C CA . THR D 1 222 ? 82.99242 -37.14237 -42.95281 1.000 8.83803 220 THR D CA 1
ATOM 7982 C C . THR D 1 222 ? 82.09410 -37.48205 -41.77575 1.000 10.40438 220 THR D C 1
ATOM 7983 O O . THR D 1 222 ? 81.33493 -38.45752 -41.82606 1.000 10.93745 220 THR D O 1
ATOM 7987 N N . LEU D 1 223 ? 82.19402 -36.68403 -40.72447 1.000 7.51825 221 LEU D N 1
ATOM 7988 C CA . LEU D 1 223 ? 81.51913 -36.92034 -39.45509 1.000 9.16828 221 LEU D CA 1
ATOM 7989 C C . LEU D 1 223 ? 80.31101 -35.98817 -39.42144 1.000 9.64717 221 LEU D C 1
ATOM 7990 O O . LEU D 1 223 ? 80.44435 -34.78034 -39.22406 1.000 9.63726 221 LEU D O 1
ATOM 7995 N N . THR D 1 224 ? 79.12905 -36.55035 -39.65132 1.000 9.84420 222 THR D N 1
ATOM 7996 C CA . THR D 1 224 ? 77.88603 -35.79329 -39.69486 1.000 9.85073 222 THR D CA 1
ATOM 7997 C C . THR D 1 224 ? 77.09634 -36.07829 -38.43034 1.000 7.76111 222 THR D C 1
ATOM 7998 O O . THR D 1 224 ? 76.96985 -37.23497 -38.01704 1.000 9.02077 222 THR D O 1
ATOM 8002 N N . GLY D 1 225 ? 76.57195 -35.01999 -37.82025 1.000 7.68102 223 GLY D N 1
ATOM 8003 C CA . GLY D 1 225 ? 75.76657 -35.18542 -36.62512 1.000 9.04189 223 GLY D CA 1
ATOM 8004 C C . GLY D 1 225 ? 75.41730 -33.87887 -35.94533 1.000 8.67912 223 GLY D C 1
ATOM 8005 O O . GLY D 1 225 ? 74.33402 -33.74738 -35.36788 1.000 8.10092 223 GLY D O 1
ATOM 8006 N N . HIS D 1 226 ? 76.32131 -32.90255 -35.99026 1.000 7.53226 224 HIS D N 1
ATOM 8007 C CA . HIS D 1 226 ? 76.00306 -31.58185 -35.47458 1.000 7.86886 224 HIS D CA 1
ATOM 8008 C C . HIS D 1 226 ? 74.91016 -30.93817 -36.32370 1.000 8.60151 224 HIS D C 1
ATOM 8009 O O . HIS D 1 226 ? 74.79968 -31.18254 -37.53224 1.000 9.23889 224 HIS D O 1
ATOM 8016 N N . SER D 1 227 ? 74.08390 -30.11321 -35.68574 1.000 8.26126 225 SER D N 1
ATOM 8017 C CA . SER D 1 227 ? 72.99834 -29.44582 -36.40028 1.000 8.75835 225 SER D CA 1
ATOM 8018 C C . SER D 1 227 ? 73.32181 -27.99950 -36.72010 1.000 13.35221 225 SER D C 1
ATOM 8019 O O . SER D 1 227 ? 72.50037 -27.31176 -37.32750 1.000 13.88056 225 SER D O 1
ATOM 8022 N N . SER D 1 228 ? 74.50147 -27.52253 -36.34331 1.000 10.64602 226 SER D N 1
ATOM 8023 C CA . SER D 1 228 ? 74.95020 -26.20423 -36.75311 1.000 10.38385 226 SER D CA 1
ATOM 8024 C C . SER D 1 228 ? 76.46406 -26.24574 -36.91292 1.000 9.72927 226 SER D C 1
ATOM 8025 O O . SER D 1 228 ? 77.07635 -27.31888 -36.85050 1.000 8.19802 226 SER D O 1
ATOM 8028 N N . SER D 1 229 ? 77.05584 -25.06298 -37.11211 1.000 9.14266 227 SER D N 1
ATOM 8029 C CA . SER D 1 229 ? 78.48099 -24.93246 -37.40847 1.000 8.49873 227 SER D CA 1
ATOM 8030 C C . SER D 1 229 ? 79.32902 -25.65314 -36.37557 1.000 6.92321 227 SER D C 1
ATOM 8031 O O . SER D 1 229 ? 79.03633 -25.62219 -35.18163 1.000 7.77620 227 SER D O 1
ATOM 8034 N N . VAL D 1 230 ? 80.38239 -26.30806 -36.84324 1.000 7.11104 228 VAL D N 1
ATOM 8035 C CA . VAL D 1 230 ? 81.39187 -26.90996 -35.98102 1.000 7.10379 228 VAL D CA 1
ATOM 8036 C C . VAL D 1 230 ? 82.52762 -25.91280 -35.84802 1.000 8.40367 228 VAL D C 1
ATOM 8037 O O . VAL D 1 230 ? 83.03080 -25.40964 -36.85744 1.000 8.26955 228 VAL D O 1
ATOM 8041 N N . THR D 1 231 ? 82.91152 -25.60457 -34.60787 1.000 6.38113 229 THR D N 1
ATOM 8042 C CA . THR D 1 231 ? 83.80391 -24.49603 -34.28859 1.000 7.67645 229 THR D CA 1
ATOM 8043 C C . THR D 1 231 ? 85.19872 -24.94598 -33.88472 1.000 7.38618 229 THR D C 1
ATOM 8044 O O . THR D 1 231 ? 86.10418 -24.10790 -33.77560 1.000 8.66424 229 THR D O 1
ATOM 8048 N N . GLY D 1 232 ? 85.39019 -26.22730 -33.62194 1.000 6.74200 230 GLY D N 1
ATOM 8049 C CA . GLY D 1 232 ? 86.68234 -26.71075 -33.18299 1.000 7.04284 230 GLY D CA 1
ATOM 8050 C C . GLY D 1 232 ? 86.70031 -28.21820 -33.13053 1.000 6.77901 230 GLY D C 1
ATOM 8051 O O . GLY D 1 232 ? 85.65045 -28.87452 -33.12879 1.000 6.53427 230 GLY D O 1
ATOM 8052 N N . VAL D 1 233 ? 87.91341 -28.76258 -33.06873 1.000 6.60650 231 VAL D N 1
ATOM 8053 C CA . VAL D 1 233 ? 88.11272 -30.19978 -33.12829 1.000 6.82867 231 VAL D CA 1
ATOM 8054 C C . VAL D 1 233 ? 89.38778 -30.53810 -32.37536 1.000 8.34067 231 VAL D C 1
ATOM 8055 O O . VAL D 1 233 ? 90.32476 -29.73980 -32.31325 1.000 8.95121 231 VAL D O 1
ATOM 8059 N N . ALA D 1 234 ? 89.40415 -31.72331 -31.77066 1.000 7.57718 232 ALA D N 1
ATOM 8060 C CA . ALA D 1 234 ? 90.57287 -32.21040 -31.05922 1.000 7.46244 232 ALA D CA 1
ATOM 8061 C C . ALA D 1 234 ? 90.65066 -33.71701 -31.22517 1.000 8.06683 232 ALA D C 1
ATOM 8062 O O . ALA D 1 234 ? 89.63105 -34.39938 -31.32965 1.000 8.97372 232 ALA D O 1
ATOM 8064 N N A PHE D 1 235 ? 91.87702 -34.21521 -31.25600 0.248 8.96139 233 PHE D N 1
ATOM 8065 N N B PHE D 1 235 ? 91.87374 -34.23812 -31.25218 0.752 8.90921 233 PHE D N 1
ATOM 8066 C CA A PHE D 1 235 ? 92.15496 -35.63799 -31.27999 0.248 8.23751 233 PHE D CA 1
ATOM 8067 C CA B PHE D 1 235 ? 92.13092 -35.66894 -31.35815 0.752 8.12935 233 PHE D CA 1
ATOM 8068 C C A PHE D 1 235 ? 92.48566 -36.10008 -29.87170 0.248 9.19356 233 PHE D C 1
ATOM 8069 C C B PHE D 1 235 ? 92.61386 -36.18590 -30.01087 0.752 8.94854 233 PHE D C 1
ATOM 8070 O O A PHE D 1 235 ? 93.16533 -35.39803 -29.11505 0.248 8.58740 233 PHE D O 1
ATOM 8071 O O B PHE D 1 235 ? 93.54376 -35.61865 -29.42678 0.752 11.08494 233 PHE D O 1
ATOM 8086 N N . SER D 1 236 ? 91.99173 -37.25847 -29.52254 1.000 9.00135 234 SER D N 1
ATOM 8087 C CA . SER D 1 236 ? 92.38251 -37.83024 -28.24588 1.000 9.35573 234 SER D CA 1
ATOM 8088 C C . SER D 1 236 ? 93.78102 -38.43772 -28.35146 1.000 11.19091 234 SER D C 1
ATOM 8089 O O . SER D 1 236 ? 94.19188 -38.88819 -29.42441 1.000 9.82449 234 SER D O 1
ATOM 8092 N N . PRO D 1 237 ? 94.52930 -38.46577 -27.24251 1.000 10.25548 235 PRO D N 1
ATOM 8093 C CA . PRO D 1 237 ? 95.79549 -39.21515 -27.22745 1.000 12.53990 235 PRO D CA 1
ATOM 8094 C C . PRO D 1 237 ? 95.61210 -40.69532 -27.52131 1.000 9.55934 235 PRO D C 1
ATOM 8095 O O . PRO D 1 237 ? 96.60077 -41.37464 -27.81967 1.000 11.60354 235 PRO D O 1
ATOM 8099 N N . ASP D 1 238 ? 94.38970 -41.22629 -27.46397 1.000 8.44901 236 ASP D N 1
ATOM 8100 C CA . ASP D 1 238 ? 94.15564 -42.61635 -27.84871 1.000 10.44344 236 ASP D CA 1
ATOM 8101 C C . ASP D 1 238 ? 94.27091 -42.85167 -29.35042 1.000 10.88364 236 ASP D C 1
ATOM 8102 O O . ASP D 1 238 ? 94.28989 -44.01300 -29.77917 1.000 10.74984 236 ASP D O 1
ATOM 8107 N N . GLY D 1 239 ? 94.34006 -41.78632 -30.15032 1.000 10.69228 237 GLY D N 1
ATOM 8108 C CA . GLY D 1 239 ? 94.47332 -41.95645 -31.58276 1.000 11.86057 237 GLY D CA 1
ATOM 8109 C C . GLY D 1 239 ? 93.24300 -42.47731 -32.28092 1.000 14.08930 237 GLY D C 1
ATOM 8110 O O . GLY D 1 239 ? 93.30614 -42.77046 -33.48127 1.000 14.96304 237 GLY D O 1
ATOM 8111 N N . GLN D 1 240 ? 92.12434 -42.59985 -31.57254 1.000 12.01034 238 GLN D N 1
ATOM 8112 C CA . GLN D 1 240 ? 90.92743 -43.17459 -32.16658 1.000 15.13910 238 GLN D CA 1
ATOM 8113 C C . GLN D 1 240 ? 89.72625 -42.25584 -31.97901 1.000 13.13701 238 GLN D C 1
ATOM 8114 O O . GLN D 1 240 ? 88.78940 -42.28931 -32.78433 1.000 16.83236 238 GLN D O 1
ATOM 8120 N N . THR D 1 241 ? 89.72891 -41.43951 -30.93074 1.000 10.63807 239 THR D N 1
ATOM 8121 C CA . THR D 1 241 ? 88.56664 -40.62554 -30.59393 1.000 10.96530 239 THR D CA 1
ATOM 8122 C C . THR D 1 241 ? 88.78870 -39.17522 -31.00483 1.000 10.52483 239 THR D C 1
ATOM 8123 O O . THR D 1 241 ? 89.85810 -38.60823 -30.77650 1.000 10.17852 239 THR D O 1
ATOM 8127 N N . ILE D 1 242 ? 87.76640 -38.58328 -31.61054 1.000 8.80484 240 ILE D N 1
ATOM 8128 C CA . ILE D 1 242 ? 87.76829 -37.18815 -32.03630 1.000 8.27816 240 ILE D CA 1
ATOM 8129 C C . ILE D 1 242 ? 86.66754 -36.48552 -31.26789 1.000 8.61018 240 ILE D C 1
ATOM 8130 O O . ILE D 1 242 ? 85.57654 -37.04092 -31.09766 1.000 8.55626 240 ILE D O 1
ATOM 8135 N N . ALA D 1 243 ? 86.94534 -35.27457 -30.80155 1.000 7.23104 241 ALA D N 1
ATOM 8136 C CA . ALA D 1 243 ? 85.92993 -34.43318 -30.18931 1.000 7.20203 241 ALA D CA 1
ATOM 8137 C C . ALA D 1 243 ? 85.70025 -33.20539 -31.05537 1.000 7.53544 241 ALA D C 1
ATOM 8138 O O . ALA D 1 243 ? 86.64209 -32.62784 -31.60805 1.000 7.21740 241 ALA D O 1
ATOM 8140 N N . SER D 1 244 ? 84.44517 -32.79442 -31.14124 1.000 7.05323 242 SER D N 1
ATOM 8141 C CA . SER D 1 244 ? 84.07633 -31.62978 -31.92189 1.000 6.01597 242 SER D CA 1
ATOM 8142 C C . SER D 1 244 ? 83.21033 -30.70427 -31.07933 1.000 6.43013 242 SER D C 1
ATOM 8143 O O . SER D 1 244 ? 82.39315 -31.15693 -30.27516 1.000 8.33821 242 SER D O 1
ATOM 8146 N N . ALA D 1 245 ? 83.37208 -29.40081 -31.28487 1.000 7.05407 243 ALA D N 1
ATOM 8147 C CA . ALA D 1 245 ? 82.57136 -28.38373 -30.60894 1.000 6.21738 243 ALA D CA 1
ATOM 8148 C C . ALA D 1 245 ? 81.66090 -27.71612 -31.63074 1.000 6.08106 243 ALA D C 1
ATOM 8149 O O . ALA D 1 245 ? 82.03766 -27.56965 -32.79407 1.000 6.69730 243 ALA D O 1
ATOM 8151 N N . SER D 1 246 ? 80.46085 -27.30239 -31.20780 1.000 6.23829 244 SER D N 1
ATOM 8152 C CA . SER D 1 246 ? 79.49918 -26.77231 -32.17604 1.000 6.59350 244 SER D CA 1
ATOM 8153 C C . SER D 1 246 ? 78.62964 -25.65491 -31.61231 1.000 6.31182 244 SER D C 1
ATOM 8154 O O . SER D 1 246 ? 78.32896 -25.59770 -30.41017 1.000 7.07594 244 SER D O 1
ATOM 8157 N N . ASP D 1 247 ? 78.17103 -24.78983 -32.52302 1.000 7.21215 245 ASP D N 1
ATOM 8158 C CA . ASP D 1 247 ? 77.14646 -23.80630 -32.19145 1.000 8.35885 245 ASP D CA 1
ATOM 8159 C C . ASP D 1 247 ? 75.82307 -24.45350 -31.81012 1.000 8.04770 245 ASP D C 1
ATOM 8160 O O . ASP D 1 247 ? 74.94901 -23.75956 -31.27278 1.000 12.32933 245 ASP D O 1
ATOM 8165 N N . ASP D 1 248 ? 75.63951 -25.75396 -32.06126 1.000 7.49867 246 ASP D N 1
ATOM 8166 C CA . ASP D 1 248 ? 74.43884 -26.42655 -31.57891 1.000 8.36298 246 ASP D CA 1
ATOM 8167 C C . ASP D 1 248 ? 74.46694 -26.66517 -30.07839 1.000 7.47918 246 ASP D C 1
ATOM 8168 O O . ASP D 1 248 ? 73.54368 -27.29794 -29.55082 1.000 9.83759 246 ASP D O 1
ATOM 8173 N N . LYS D 1 249 ? 75.50113 -26.17926 -29.38712 1.000 7.74600 247 LYS D N 1
ATOM 8174 C CA . LYS D 1 249 ? 75.63171 -26.18418 -27.93406 1.000 9.85361 247 LYS D CA 1
ATOM 8175 C C . LYS D 1 249 ? 76.17024 -27.50554 -27.40761 1.000 8.86555 247 LYS D C 1
ATOM 8176 O O . LYS D 1 249 ? 76.19578 -27.69343 -26.19026 1.000 9.23811 247 LYS D O 1
ATOM 8182 N N . THR D 1 250 ? 76.63324 -28.41206 -28.27132 1.000 8.31433 248 THR D N 1
ATOM 8183 C CA . THR D 1 250 ? 77.13236 -29.70466 -27.82459 1.000 7.53425 248 THR D CA 1
ATOM 8184 C C . THR D 1 250 ? 78.58951 -29.91421 -28.22059 1.000 7.56865 248 THR D C 1
ATOM 8185 O O . THR D 1 250 ? 79.14117 -29.23238 -29.09499 1.000 7.78989 248 THR D O 1
ATOM 8189 N N . VAL D 1 251 ? 79.21174 -30.85576 -27.51879 1.000 7.83219 249 VAL D N 1
ATOM 8190 C CA . VAL D 1 251 ? 80.42971 -31.51978 -27.95915 1.000 7.08874 249 VAL D CA 1
ATOM 8191 C C . VAL D 1 251 ? 80.02193 -32.91714 -28.37576 1.000 6.94262 249 VAL D C 1
ATOM 8192 O O . VAL D 1 251 ? 79.19995 -33.55649 -27.70545 1.000 7.36805 249 VAL D O 1
ATOM 8196 N N . LYS D 1 252 ? 80.54709 -33.38057 -29.49944 1.000 6.51452 250 LYS D N 1
ATOM 8197 C CA . LYS D 1 252 ? 80.36278 -34.76800 -29.88807 1.000 6.91716 250 LYS D CA 1
ATOM 8198 C C . LYS D 1 252 ? 81.69324 -35.50381 -29.87600 1.000 6.85192 250 LYS D C 1
ATOM 8199 O O . LYS D 1 252 ? 82.74188 -34.92325 -30.18368 1.000 6.89654 250 LYS D O 1
ATOM 8205 N N . LEU D 1 253 ? 81.63624 -36.77346 -29.49888 1.000 8.60724 251 LEU D N 1
ATOM 8206 C CA . LEU D 1 253 ? 82.76424 -37.68661 -29.55646 1.000 6.84473 251 LEU D CA 1
ATOM 8207 C C . LEU D 1 253 ? 82.51941 -38.71225 -30.64849 1.000 8.00561 251 LEU D C 1
ATOM 8208 O O . LEU D 1 253 ? 81.41777 -39.26906 -30.75447 1.000 8.00056 251 LEU D O 1
ATOM 8213 N N . TRP D 1 254 ? 83.55640 -38.98218 -31.42960 1.000 7.52318 252 TRP D N 1
ATOM 8214 C CA . TRP D 1 254 ? 83.46159 -39.83214 -32.60371 1.000 7.96008 252 TRP D CA 1
ATOM 8215 C C . TRP D 1 254 ? 84.65438 -40.76671 -32.62565 1.000 8.47574 252 TRP D C 1
ATOM 8216 O O . TRP D 1 254 ? 85.69775 -40.47149 -32.04542 1.000 8.76325 252 TRP D O 1
ATOM 8227 N N . ASN D 1 255 ? 84.53232 -41.87702 -33.33869 1.000 10.75600 253 ASN D N 1
ATOM 8228 C CA . ASN D 1 255 ? 85.72519 -42.66509 -33.61056 1.000 11.94803 253 ASN D CA 1
ATOM 8229 C C . ASN D 1 255 ? 86.22582 -42.40699 -35.02755 1.000 11.91895 253 ASN D C 1
ATOM 8230 O O . ASN D 1 255 ? 85.55579 -41.76125 -35.84368 1.000 13.05556 253 ASN D O 1
ATOM 8235 N N . ARG D 1 256 ? 87.40650 -42.96052 -35.33158 1.000 14.74572 254 ARG D N 1
ATOM 8236 C CA . ARG D 1 256 ? 87.98348 -42.70363 -36.64239 1.000 14.48770 254 ARG D CA 1
ATOM 8237 C C . ARG D 1 256 ? 87.20072 -43.33115 -37.78211 1.000 17.46179 254 ARG D C 1
ATOM 8238 O O . ARG D 1 256 ? 87.39264 -42.91518 -38.92883 1.000 26.85073 254 ARG D O 1
ATOM 8246 N N . ASN D 1 257 ? 86.34267 -44.32310 -37.53785 1.000 15.97494 255 ASN D N 1
ATOM 8247 C CA . ASN D 1 257 ? 85.56306 -44.82185 -38.66461 1.000 20.16140 255 ASN D CA 1
ATOM 8248 C C . ASN D 1 257 ? 84.23491 -44.09409 -38.82292 1.000 22.78753 255 ASN D C 1
ATOM 8249 O O . ASN D 1 257 ? 83.32907 -44.60263 -39.49282 1.000 26.48065 255 ASN D O 1
ATOM 8254 N N . GLY D 1 258 ? 84.10719 -42.91351 -38.22067 1.000 16.02520 256 GLY D N 1
ATOM 8255 C CA . GLY D 1 258 ? 82.98141 -42.03912 -38.46603 1.000 18.12742 256 GLY D CA 1
ATOM 8256 C C . GLY D 1 258 ? 81.81182 -42.18277 -37.51929 1.000 16.17906 256 GLY D C 1
ATOM 8257 O O . GLY D 1 258 ? 80.85841 -41.40202 -37.62156 1.000 17.53033 256 GLY D O 1
ATOM 8258 N N . GLN D 1 259 ? 81.84588 -43.13853 -36.59978 1.000 13.29849 257 GLN D N 1
ATOM 8259 C CA . GLN D 1 259 ? 80.69856 -43.37476 -35.74153 1.000 14.25699 257 GLN D CA 1
ATOM 8260 C C . GLN D 1 259 ? 80.62927 -42.31661 -34.65384 1.000 11.26174 257 GLN D C 1
ATOM 8261 O O . GLN D 1 259 ? 81.63979 -41.97057 -34.03441 1.000 11.14407 257 GLN D O 1
ATOM 8267 N N . LEU D 1 260 ? 79.42535 -41.79763 -34.43236 1.000 12.03303 258 LEU D N 1
ATOM 8268 C CA . LEU D 1 260 ? 79.14298 -40.92599 -33.30274 1.000 10.78151 258 LEU D CA 1
ATOM 8269 C C . LEU D 1 260 ? 79.04253 -41.76603 -32.03928 1.000 13.20315 258 LEU D C 1
ATOM 8270 O O . LEU D 1 260 ? 78.21423 -42.68283 -31.95337 1.000 16.19776 258 LEU D O 1
ATOM 8275 N N . LEU D 1 261 ? 79.86491 -41.44162 -31.04954 1.000 9.71396 259 LEU D N 1
ATOM 8276 C CA . LEU D 1 261 ? 79.92219 -42.19454 -29.80244 1.000 10.38238 259 LEU D CA 1
ATOM 8277 C C . LEU D 1 261 ? 79.12300 -41.54408 -28.69071 1.000 11.72553 259 LEU D C 1
ATOM 8278 O O . LEU D 1 261 ? 78.42552 -42.24116 -27.94808 1.000 15.73722 259 LEU D O 1
ATOM 8283 N N . GLN D 1 262 ? 79.17245 -40.21933 -28.58106 1.000 8.99364 260 GLN D N 1
ATOM 8284 C CA . GLN D 1 262 ? 78.55441 -39.52379 -27.46039 1.000 10.94607 260 GLN D CA 1
ATOM 8285 C C . GLN D 1 262 ? 78.26897 -38.08252 -27.84060 1.000 9.42809 260 GLN D C 1
ATOM 8286 O O . GLN D 1 262 ? 78.97313 -37.49595 -28.66606 1.000 9.14772 260 GLN D O 1
ATOM 8292 N N . THR D 1 263 ? 77.24063 -37.51321 -27.21934 1.000 11.04744 261 THR D N 1
ATOM 8293 C CA . THR D 1 263 ? 76.94160 -36.08984 -27.31575 1.000 9.12635 261 THR D CA 1
ATOM 8294 C C . THR D 1 263 ? 76.88885 -35.53438 -25.90474 1.000 12.86161 261 THR D C 1
ATOM 8295 O O . THR D 1 263 ? 76.20734 -36.09685 -25.03912 1.000 12.49638 261 THR D O 1
ATOM 8299 N N . LEU D 1 264 ? 77.63142 -34.45968 -25.67301 1.000 9.64558 262 LEU D N 1
ATOM 8300 C CA . LEU D 1 264 ? 77.80559 -33.88280 -24.34909 1.000 9.43712 262 LEU D CA 1
ATOM 8301 C C . LEU D 1 264 ? 76.94014 -32.63189 -24.32577 1.000 9.63175 262 LEU D C 1
ATOM 8302 O O . LEU D 1 264 ? 77.23384 -31.64936 -25.01594 1.000 9.76868 262 LEU D O 1
ATOM 8307 N N . THR D 1 265 ? 75.84641 -32.67587 -23.57136 1.000 10.83628 263 THR D N 1
ATOM 8308 C CA . THR D 1 265 ? 74.89447 -31.57626 -23.51358 1.000 11.84858 263 THR D CA 1
ATOM 8309 C C . THR D 1 265 ? 74.95366 -30.91399 -22.14620 1.000 8.53676 263 THR D C 1
ATOM 8310 O O . THR D 1 265 ? 75.17677 -31.58076 -21.13255 1.000 11.88269 263 THR D O 1
ATOM 8314 N N . GLY D 1 266 ? 74.77820 -29.60139 -22.13808 1.000 9.69185 264 GLY D N 1
ATOM 8315 C CA . GLY D 1 266 ? 74.79812 -28.85515 -20.89269 1.000 11.43765 264 GLY D CA 1
ATOM 8316 C C . GLY D 1 266 ? 75.18937 -27.39865 -21.03848 1.000 13.25880 264 GLY D C 1
ATOM 8317 O O . GLY D 1 266 ? 74.72839 -26.55410 -20.26337 1.000 12.75265 264 GLY D O 1
ATOM 8318 N N . HIS D 1 267 ? 76.05080 -27.07627 -22.00432 1.000 9.51531 265 HIS D N 1
ATOM 8319 C CA . HIS D 1 267 ? 76.29569 -25.67238 -22.29020 1.000 7.98040 265 HIS D CA 1
ATOM 8320 C C . HIS D 1 267 ? 74.99409 -24.99948 -22.72047 1.000 10.46215 265 HIS D C 1
ATOM 8321 O O . HIS D 1 267 ? 74.13148 -25.61024 -23.35935 1.000 11.28073 265 HIS D O 1
ATOM 8328 N N . SER D 1 268 ? 74.84997 -23.73037 -22.36365 1.000 9.36760 266 SER D N 1
ATOM 8329 C CA . SER D 1 268 ? 73.64972 -22.98324 -22.69940 1.000 9.48478 266 SER D CA 1
ATOM 8330 C C . SER D 1 268 ? 73.84203 -22.06332 -23.89226 1.000 12.70303 266 SER D C 1
ATOM 8331 O O . SER D 1 268 ? 72.92132 -21.32971 -24.24481 1.000 13.81957 266 SER D O 1
ATOM 8334 N N . SER D 1 269 ? 75.01755 -22.06872 -24.50826 1.000 10.79766 267 SER D N 1
ATOM 8335 C CA . SER D 1 269 ? 75.25297 -21.34821 -25.74635 1.000 10.24811 267 SER D CA 1
ATOM 8336 C C . SER D 1 269 ? 76.26583 -22.14383 -26.56118 1.000 9.48577 267 SER D C 1
ATOM 8337 O O . SER D 1 269 ? 76.68999 -23.24171 -26.17183 1.000 9.07160 267 SER D O 1
ATOM 8340 N N . SER D 1 270 ? 76.64627 -21.56974 -27.70079 1.000 8.52122 268 SER D N 1
ATOM 8341 C CA . SER D 1 270 ? 77.59668 -22.19153 -28.61316 1.000 7.71323 268 SER D CA 1
ATOM 8342 C C . SER D 1 270 ? 78.83230 -22.67067 -27.87860 1.000 8.08228 268 SER D C 1
ATOM 8343 O O . SER D 1 270 ? 79.34039 -21.99538 -26.98022 1.000 7.60982 268 SER D O 1
ATOM 8346 N N . VAL D 1 271 ? 79.31750 -23.83010 -28.28036 1.000 6.62033 269 VAL D N 1
ATOM 8347 C CA . VAL D 1 271 ? 80.60303 -24.33672 -27.81922 1.000 5.74847 269 VAL D CA 1
ATOM 8348 C C . VAL D 1 271 ? 81.64340 -23.91165 -28.84985 1.000 6.36534 269 VAL D C 1
ATOM 8349 O O . VAL D 1 271 ? 81.41404 -24.03350 -30.06167 1.000 7.60771 269 VAL D O 1
ATOM 8353 N N . THR D 1 272 ? 82.77897 -23.40368 -28.37010 1.000 7.04559 270 THR D N 1
ATOM 8354 C CA . THR D 1 272 ? 83.76096 -22.72603 -29.21097 1.000 7.07284 270 THR D CA 1
ATOM 8355 C C . THR D 1 272 ? 85.07553 -23.47020 -29.32789 1.000 6.72953 270 THR D C 1
ATOM 8356 O O . THR D 1 272 ? 85.88842 -23.11941 -30.19450 1.000 8.30563 270 THR D O 1
ATOM 8360 N N . GLY D 1 273 ? 85.30535 -24.47527 -28.48992 1.000 6.46006 271 GLY D N 1
ATOM 8361 C CA . GLY D 1 273 ? 86.57029 -25.18465 -28.46924 1.000 6.76310 271 GLY D CA 1
ATOM 8362 C C . GLY D 1 273 ? 86.48459 -26.40220 -27.57846 1.000 6.63262 271 GLY D C 1
ATOM 8363 O O . GLY D 1 273 ? 85.63199 -26.48240 -26.68861 1.000 7.13071 271 GLY D O 1
ATOM 8364 N N . VAL D 1 274 ? 87.41379 -27.32861 -27.80967 1.000 6.89687 272 VAL D N 1
ATOM 8365 C CA A VAL D 1 274 ? 87.44493 -28.61932 -27.12622 0.290 7.45873 272 VAL D CA 1
ATOM 8366 C CA B VAL D 1 274 ? 87.44723 -28.58953 -27.08736 0.710 7.43571 272 VAL D CA 1
ATOM 8367 C C . VAL D 1 274 ? 88.88887 -29.07858 -26.99726 1.000 7.46278 272 VAL D C 1
ATOM 8368 O O . VAL D 1 274 ? 89.72502 -28.79145 -27.85729 1.000 9.04851 272 VAL D O 1
ATOM 8375 N N . ALA D 1 275 ? 89.17637 -29.82604 -25.93168 1.000 6.54227 273 ALA D N 1
ATOM 8376 C CA . ALA D 1 275 ? 90.48753 -30.42612 -25.73029 1.000 7.29656 273 ALA D CA 1
ATOM 8377 C C . ALA D 1 275 ? 90.35043 -31.68947 -24.89338 1.000 8.08223 273 ALA D C 1
ATOM 8378 O O . ALA D 1 275 ? 89.41115 -31.83226 -24.10327 1.000 8.03449 273 ALA D O 1
ATOM 8380 N N . PHE D 1 276 ? 91.33520 -32.57596 -25.03870 1.000 8.10507 274 PHE D N 1
ATOM 8381 C CA . PHE D 1 276 ? 91.44810 -33.79249 -24.23931 1.000 8.46622 274 PHE D CA 1
ATOM 8382 C C . PHE D 1 276 ? 92.57524 -33.65778 -23.22790 1.000 7.68077 274 PHE D C 1
ATOM 8383 O O . PHE D 1 276 ? 93.63866 -33.10374 -23.53505 1.000 10.52885 274 PHE D O 1
ATOM 8391 N N . SER D 1 277 ? 92.35791 -34.20039 -22.02980 1.000 7.97663 275 SER D N 1
ATOM 8392 C CA . SER D 1 277 ? 93.43818 -34.30648 -21.05856 1.000 8.43782 275 SER D CA 1
ATOM 8393 C C . SER D 1 277 ? 94.49622 -35.30109 -21.54130 1.000 8.23651 275 SER D C 1
ATOM 8394 O O . SER D 1 277 ? 94.22917 -36.12943 -22.41422 1.000 8.53931 275 SER D O 1
ATOM 8397 N N . PRO D 1 278 ? 95.71679 -35.24313 -20.98681 1.000 9.05339 276 PRO D N 1
ATOM 8398 C CA . PRO D 1 278 ? 96.76285 -36.17314 -21.46024 1.000 10.61229 276 PRO D CA 1
ATOM 8399 C C . PRO D 1 278 ? 96.42732 -37.64363 -21.26096 1.000 9.67586 276 PRO D C 1
ATOM 8400 O O . PRO D 1 278 ? 96.90077 -38.48374 -22.03705 1.000 9.40629 276 PRO D O 1
ATOM 8404 N N . ASP D 1 279 ? 95.61504 -37.97952 -20.26160 1.000 8.63863 277 ASP D N 1
ATOM 8405 C CA . ASP D 1 279 ? 95.19887 -39.36419 -20.06553 1.000 8.62934 277 ASP D CA 1
ATOM 8406 C C . ASP D 1 279 ? 93.99949 -39.75988 -20.92493 1.000 10.09454 277 ASP D C 1
ATOM 8407 O O . ASP D 1 279 ? 93.57761 -40.92114 -20.87023 1.000 9.72714 277 ASP D O 1
ATOM 8412 N N . GLY D 1 280 ? 93.46146 -38.83389 -21.72703 1.000 8.97244 278 GLY D N 1
ATOM 8413 C CA . GLY D 1 280 ? 92.36640 -39.10507 -22.63395 1.000 9.98603 278 GLY D CA 1
ATOM 8414 C C . GLY D 1 280 ? 91.01916 -39.28386 -21.97988 1.000 10.95966 278 GLY D C 1
ATOM 8415 O O . GLY D 1 280 ? 90.03336 -39.51220 -22.68361 1.000 11.63933 278 GLY D O 1
ATOM 8416 N N . GLN D 1 281 ? 90.93104 -39.18033 -20.66327 1.000 8.12567 279 GLN D N 1
ATOM 8417 C CA . GLN D 1 281 ? 89.69529 -39.51047 -19.96905 1.000 9.33799 279 GLN D CA 1
ATOM 8418 C C . GLN D 1 281 ? 88.87812 -38.29542 -19.53381 1.000 9.99149 279 GLN D C 1
ATOM 8419 O O . GLN D 1 281 ? 87.75342 -38.46766 -19.05142 1.000 11.94908 279 GLN D O 1
ATOM 8425 N N . THR D 1 282 ? 89.39144 -37.07920 -19.70586 1.000 8.69237 280 THR D N 1
ATOM 8426 C CA . THR D 1 282 ? 88.61128 -35.86846 -19.46583 1.000 9.54544 280 THR D CA 1
ATOM 8427 C C . THR D 1 282 ? 88.59089 -35.03128 -20.73740 1.000 8.08629 280 THR D C 1
ATOM 8428 O O . THR D 1 282 ? 89.60834 -34.89773 -21.42323 1.000 8.95070 280 THR D O 1
ATOM 8432 N N . ILE D 1 283 ? 87.41555 -34.51313 -21.07474 1.000 8.36865 281 ILE D N 1
ATOM 8433 C CA . ILE D 1 283 ? 87.22070 -33.59321 -22.19228 1.000 7.66987 281 ILE D CA 1
ATOM 8434 C C . ILE D 1 283 ? 86.89539 -32.23703 -21.58270 1.000 8.45843 281 ILE D C 1
ATOM 8435 O O . ILE D 1 283 ? 86.07628 -32.15164 -20.66385 1.000 9.66003 281 ILE D O 1
ATOM 8440 N N . ALA D 1 284 ? 87.56265 -31.18475 -22.05163 1.000 8.18677 282 ALA D N 1
ATOM 8441 C CA . ALA D 1 284 ? 87.21593 -29.82437 -21.66851 1.000 6.93954 282 ALA D CA 1
ATOM 8442 C C . ALA D 1 284 ? 86.60287 -29.10768 -22.85899 1.000 6.42132 282 ALA D C 1
ATOM 8443 O O . ALA D 1 284 ? 87.02834 -29.30924 -23.99876 1.000 6.99686 282 ALA D O 1
ATOM 8445 N N . SER D 1 285 ? 85.59986 -28.28726 -22.58431 1.000 6.23208 283 SER D N 1
ATOM 8446 C CA . SER D 1 285 ? 84.91813 -27.50556 -23.60567 1.000 5.59619 283 SER D CA 1
ATOM 8447 C C . SER D 1 285 ? 84.82805 -26.05076 -23.17480 1.000 7.38374 283 SER D C 1
ATOM 8448 O O . SER D 1 285 ? 84.71002 -25.75333 -21.98500 1.000 8.82151 283 SER D O 1
ATOM 8451 N N . ALA D 1 286 ? 84.89922 -25.15090 -24.15142 1.000 6.90291 284 ALA D N 1
ATOM 8452 C CA . ALA D 1 286 ? 84.74559 -23.71792 -23.94413 1.000 6.14718 284 ALA D CA 1
ATOM 8453 C C . ALA D 1 286 ? 83.44187 -23.27123 -24.59029 1.000 5.61021 284 ALA D C 1
ATOM 8454 O O . ALA D 1 286 ? 83.02870 -23.82011 -25.62031 1.000 7.24088 284 ALA D O 1
ATOM 8456 N N . SER D 1 287 ? 82.78555 -22.27894 -23.99810 1.000 7.59307 285 SER D N 1
ATOM 8457 C CA . SER D 1 287 ? 81.49483 -21.82710 -24.52613 1.000 6.28596 285 SER D CA 1
ATOM 8458 C C . SER D 1 287 ? 81.32248 -20.30070 -24.44470 1.000 9.42682 285 SER D C 1
ATOM 8459 O O . SER D 1 287 ? 81.76926 -19.65221 -23.49436 1.000 7.63302 285 SER D O 1
#